Protein AF-A0A1H6J6M6-F1 (afdb_monomer_lite)

pLDDT: mean 74.14, std 16.02, range [24.86, 97.44]

Radius of gyration: 43.28 Å; chains: 1; bounding box: 112×115×120 Å

Foldseek 3Di:
DDDDDDPDPPPPVVVVVVVVVVVVVVVVVVVVVVVVVVVVVVVQVVQQVLQVVVQVVQVVVLLVVQFVDVVSVVCVVPDDQDKDKDFADDPDCQSFWKFDDPDPDTDTRIKIKGWDPPQWDWDFQDPDPPHTDTDTKTKIKIWIWTGNPPDIFIWIWIWIDDFFDDDPDPQFFFFWEEAQAALEDAEQAEIFEEAYENLQHQLQHEHEYYANYEYEYLEYYRSYEYEYDLHDYEDEWEFFADPVRDTHQTRREAERAYEYEHAYAEYYEYAYFDDAADDPLSAYEHAAEAEYAYDYAHHEAHFYWHADQVPRDTDGPVDDAAGHAYEYHHFAYECVRYPYEYEYENYEYHHFWAFDQVDWDKHFDFADDQPDTDPRPPPPPDDPRGTDIPTDHGGQAYEHDDDPHEYEFHFHAQPRHDDDDDDPPKRGQEYFGNYEYEYERYEGAIEYFYAEEYEYEPNAAHLEEYAYAYEYEYDHHGDLVSYNAFYAYDHYYDDDDFDKDWAFDPQKDKDAQAFAFQKDKDFWDKAFFAFDPAKFKWAWDQDPVDRWIWTDTPPGDTDIHDCPDPVVVQQVCLVVPPVRMWIDHPVDIHSAGKGFAQALVRHGHPPDIDRDRMWTFDAQLVPRGTDHPHTDPDRIWMAGADPVRGGPSVGTDDSCVRTHIFMDGNVGRNDTDDSVVGTDIDRDDPRRPHDYRDPDHSHRPLPHCCQAAFDQDPPPSDTGGHDPVSHNDDDSCNSCVSSCHHPSSHHDCVQQPQFDALVQAPCVVPPLQDRDPPDPCNPPPSNVVRTHHFAAQAEQVLHGDPDCCQDDPQAGEAAHEDAYPVLDAHEHQADEHHYEAAQVGHEYEDGNYAYDQVRCYEYEYAQQRAAYEYEFHAEAHDHNYEHFYQDFDQPPVRFDTADGQAAAAEAELAHATRYEYHYHAAGEYHAEHHAAAYEHEYSYLRYEYEHAHFAPGWYFYQGSRRRTDTGRENAEARHYYNYYSYHHDHHYHHHYDDRRGPPVWDWRQHSRHIMTMDIDRDD

Sequence (1019 aa):
MKTENRKTLRGSVLFTVICVMALLIIFLTGTLALASASSNRAHKSYASSQASYTARAAIDAFVQSMERNEEVPAAIENMGSDPLEVEMKINDRTLGVIGSYDGSTWKEGIIRIDPVADSTGYIYTDLDGQGMKWVPVTAVKVTATCRVGKEEETVTAYIRKTAATHSQQAPGGLDGLQEVGGNAFPNGALITGGLGLGISKDASGLYRAHNNTVIETKSTFINGDFAGGTGSFAINIQNPVSENGVKLMPNSKTVIMGSVCLSNTNFINLDYEMTADYTQKDIPYLYVDKTIAGMNDGAAIGRVVNRNPDTGAITSTANGKGKAPFNLFVGTLSSYSFKNNLNIGGADVYLLDEYTPSKSYTVYNCKRSYSKEELARTDVGTDSDIWVDCDGITVGDNYIGKPEKNTVLYNWESSYVHKTDSQFKTTGGNLYSMGRLTLENCEINGNVGVHDDCIIKSNVTIKGDLVVEGTLSFEDGGKPTSVGGKIYCDVIKGVSNAAKENVVKEGFIEHVNELVPGYAEIPNAIYDNTPLEGVEECEVAQDPASNYQLAYDYAGKHVVIDWSSNDANIAKDAINNNGGILYVTDTGIYSKKPYNPTTYDGNVDKTKVVTTDKIAYKVDPNDTDVIRDEVAEGDFTYYRLKDDGTVDAANEVPKDVAVKTYYTKEGDPNTVYGASQACDEVDTTIYPAYTGSGKEPAYPTNMTRKAIYGYEDPDSHEFIEADSKTKLIKNVYEVRQELNMDKNGDYDPKIYHDHVPKKFCLNADDDTFIDEPDDPLYNSTENVAQRNKLPYAYGTDGKPVDDNTIWQGGEIISSCIIGDPDGKNFTPPKGDVKIKGSGDGIWIILRNVSTASDSNVNFLCDTSEGKVCFLIDGKLDISKTDIRPTVTKVSANGGYSVQAFTEGCTVTPQSSWGIEYYGTEGSEINMYQNECTLVGTFMCPNTTFQSKVQGKTSCKYIDEYGVERTISSPIVGSALFNKIIDAQNEFAVLNSGGAGAKTNNSSVHTALGTYEISYFAGA

Structure (mmCIF, N/CA/C/O backbone):
data_AF-A0A1H6J6M6-F1
#
_entry.id   AF-A0A1H6J6M6-F1
#
loop_
_atom_site.group_PDB
_atom_site.id
_atom_site.type_symbol
_atom_site.label_atom_id
_atom_site.label_alt_id
_atom_site.label_comp_id
_atom_site.label_asym_id
_atom_site.label_entity_id
_atom_site.label_seq_id
_atom_site.pdbx_PDB_ins_code
_atom_site.Cartn_x
_atom_site.Cartn_y
_atom_site.Cartn_z
_atom_site.occupancy
_atom_site.B_iso_or_equiv
_atom_site.auth_seq_id
_atom_site.auth_comp_id
_atom_site.auth_asym_id
_atom_site.auth_atom_id
_atom_site.pdbx_PDB_model_num
ATOM 1 N N . MET A 1 1 ? 74.782 84.167 33.435 1.00 40.62 1 MET A N 1
ATOM 2 C CA . MET A 1 1 ? 74.746 82.815 34.032 1.00 40.62 1 MET A CA 1
ATOM 3 C C . MET A 1 1 ? 74.339 81.859 32.919 1.00 40.62 1 MET A C 1
ATOM 5 O O . MET A 1 1 ? 73.245 82.011 32.395 1.00 40.62 1 MET A O 1
ATOM 9 N N . LYS A 1 2 ? 75.275 81.045 32.414 1.00 33.16 2 LYS A N 1
ATOM 10 C CA . LYS A 1 2 ? 75.069 80.203 31.223 1.00 33.16 2 LYS A CA 1
ATOM 11 C C . LYS A 1 2 ? 74.219 78.974 31.572 1.00 33.16 2 LYS A C 1
ATOM 13 O O . LYS A 1 2 ? 74.413 78.361 32.613 1.00 33.16 2 LYS A O 1
ATOM 18 N N . THR A 1 3 ? 73.292 78.684 30.670 1.00 46.03 3 THR A N 1
ATOM 19 C CA . THR A 1 3 ? 72.401 77.525 30.543 1.00 46.03 3 THR A CA 1
ATOM 20 C C . THR A 1 3 ? 73.125 76.179 30.609 1.00 46.03 3 THR A C 1
ATOM 22 O O . THR A 1 3 ? 74.053 75.961 29.833 1.00 46.03 3 THR A O 1
ATOM 25 N N . GLU A 1 4 ? 72.623 75.244 31.423 1.00 38.25 4 GLU A N 1
ATOM 26 C CA . GLU A 1 4 ? 72.851 73.806 31.238 1.00 38.25 4 GLU A CA 1
ATOM 27 C C . GLU A 1 4 ? 71.526 73.037 31.176 1.00 38.25 4 GLU A C 1
ATOM 29 O O . GLU A 1 4 ? 70.577 73.275 31.922 1.00 38.25 4 GLU A O 1
ATOM 34 N N . ASN A 1 5 ? 71.480 72.150 30.188 1.00 36.44 5 ASN A N 1
ATOM 35 C CA . ASN A 1 5 ? 70.310 71.522 29.600 1.00 36.44 5 ASN A CA 1
ATOM 36 C C . ASN A 1 5 ? 69.626 70.500 30.521 1.00 36.44 5 ASN A C 1
ATOM 38 O O . ASN A 1 5 ? 70.274 69.603 31.063 1.00 36.44 5 ASN A O 1
ATOM 42 N N . ARG A 1 6 ? 68.284 70.544 30.580 1.00 41.16 6 ARG A N 1
ATOM 43 C CA . ARG A 1 6 ? 67.445 69.418 31.027 1.00 41.16 6 ARG A CA 1
ATOM 44 C C . ARG A 1 6 ? 67.760 68.201 30.153 1.00 41.16 6 ARG A C 1
ATOM 46 O O . ARG A 1 6 ? 67.332 68.129 29.003 1.00 41.16 6 ARG A O 1
ATOM 53 N N . LYS A 1 7 ? 68.518 67.247 30.700 1.00 48.06 7 LYS A N 1
ATOM 54 C CA . LYS A 1 7 ? 68.750 65.942 30.077 1.00 48.06 7 LYS A CA 1
ATOM 55 C C . LYS A 1 7 ? 67.405 65.246 29.866 1.00 48.06 7 LYS A C 1
ATOM 57 O O . LYS A 1 7 ? 66.667 64.959 30.801 1.00 48.06 7 LYS A O 1
ATOM 62 N N . THR A 1 8 ? 67.122 65.010 28.595 1.00 44.16 8 THR A N 1
ATOM 63 C CA . THR A 1 8 ? 66.077 64.166 28.024 1.00 44.16 8 THR A CA 1
ATOM 64 C C . THR A 1 8 ? 65.766 62.920 28.866 1.00 44.16 8 THR A C 1
ATOM 66 O O . THR A 1 8 ? 66.643 62.076 29.062 1.00 44.16 8 THR A O 1
ATOM 69 N N . LEU A 1 9 ? 64.501 62.755 29.271 1.00 52.53 9 LEU A N 1
ATOM 70 C CA . LEU A 1 9 ? 63.924 61.509 29.800 1.00 52.53 9 LEU A CA 1
ATOM 71 C C . LEU A 1 9 ? 63.839 60.454 28.677 1.00 52.53 9 LEU A C 1
ATOM 73 O O . LEU A 1 9 ? 62.759 60.042 28.266 1.00 52.53 9 LEU A O 1
ATOM 77 N N . ARG A 1 10 ? 64.990 60.003 28.159 1.00 49.06 10 ARG A N 1
ATOM 78 C CA . ARG A 1 10 ? 65.076 58.916 27.163 1.00 49.06 10 ARG A CA 1
ATOM 79 C C . ARG A 1 10 ? 64.632 57.553 27.719 1.00 49.06 10 ARG A C 1
ATOM 81 O O . ARG A 1 10 ? 64.461 56.623 26.946 1.00 49.06 10 ARG A O 1
ATOM 88 N N . GLY A 1 11 ? 64.415 57.439 29.034 1.00 56.25 11 GLY A N 1
ATOM 89 C CA . GLY A 1 11 ? 63.941 56.212 29.683 1.00 56.25 11 GLY A CA 1
ATOM 90 C C . GLY A 1 11 ? 62.418 56.065 29.774 1.00 56.25 11 GLY A C 1
ATOM 91 O O . GLY A 1 11 ? 61.942 54.940 29.781 1.00 56.25 11 GLY A O 1
ATOM 92 N N . SER A 1 12 ? 61.643 57.161 29.806 1.00 59.34 12 SER A N 1
ATOM 93 C CA . SER A 1 12 ? 60.184 57.092 30.039 1.00 59.34 12 SER A CA 1
ATOM 94 C C . SER A 1 12 ? 59.427 56.507 28.842 1.00 59.34 12 SER A C 1
ATOM 96 O O . SER A 1 12 ? 58.593 55.620 29.014 1.00 59.34 12 SER A O 1
ATOM 98 N N . VAL A 1 13 ? 59.790 56.932 27.622 1.00 61.91 13 VAL A N 1
ATOM 99 C CA . VAL A 1 13 ? 59.226 56.396 26.369 1.00 61.91 13 VAL A CA 1
ATOM 100 C C . VAL A 1 13 ? 59.609 54.926 26.185 1.00 61.91 13 VAL A C 1
ATOM 102 O O . VAL A 1 13 ? 58.773 54.114 25.810 1.00 61.91 13 VAL A O 1
ATOM 105 N N . LEU A 1 14 ? 60.850 54.553 26.519 1.00 63.28 14 LEU A N 1
ATOM 106 C CA . LEU A 1 14 ? 61.291 53.159 26.458 1.00 63.28 14 LEU A CA 1
ATOM 107 C C . LEU A 1 14 ? 60.507 52.279 27.450 1.00 63.28 14 LEU A C 1
ATOM 109 O O . LEU A 1 14 ? 60.077 51.191 27.085 1.00 63.28 14 LEU A O 1
ATOM 113 N N . PHE A 1 15 ? 60.260 52.764 28.672 1.00 66.38 15 PHE A N 1
ATOM 114 C CA . PHE A 1 15 ? 59.485 52.031 29.680 1.00 66.38 15 PHE A CA 1
ATOM 115 C C . PHE A 1 15 ? 58.013 51.874 29.288 1.00 66.38 15 PHE A C 1
ATOM 117 O O . PHE A 1 15 ? 57.443 50.805 29.479 1.00 66.38 15 PHE A O 1
ATOM 124 N N . THR A 1 16 ? 57.402 52.909 28.702 1.00 72.12 16 THR A N 1
ATOM 125 C CA . THR A 1 16 ? 56.021 52.813 28.202 1.00 72.12 16 THR A CA 1
ATOM 126 C C . THR A 1 16 ? 55.924 51.847 27.028 1.00 72.12 16 THR A C 1
ATOM 128 O O . THR A 1 16 ? 55.019 51.021 27.016 1.00 72.12 16 THR A O 1
ATOM 131 N N . VAL A 1 17 ? 56.880 51.866 26.094 1.00 73.38 17 VAL A N 1
ATOM 132 C CA . VAL A 1 17 ? 56.913 50.911 24.974 1.00 73.38 17 VAL A CA 1
ATOM 133 C C . VAL A 1 17 ? 57.119 49.477 25.466 1.00 73.38 17 VAL A C 1
ATOM 135 O O . VAL A 1 17 ? 56.408 48.587 25.012 1.00 73.38 17 VAL A O 1
ATOM 138 N N . ILE A 1 18 ? 58.017 49.240 26.429 1.00 76.56 18 ILE A N 1
ATOM 139 C CA . ILE A 1 18 ? 58.231 47.904 27.012 1.00 76.56 18 ILE A CA 1
ATOM 140 C C . ILE A 1 18 ? 56.989 47.431 27.777 1.00 76.56 18 ILE A C 1
ATOM 142 O O . ILE A 1 18 ? 56.586 46.286 27.604 1.00 76.56 18 ILE A O 1
ATOM 146 N N . CYS A 1 19 ? 56.341 48.293 28.568 1.00 76.25 19 CYS A N 1
ATOM 147 C CA . CYS A 1 19 ? 55.097 47.939 29.259 1.00 76.25 19 CYS A CA 1
ATOM 148 C C . CYS A 1 19 ? 53.962 47.613 28.279 1.00 76.25 19 CYS A C 1
ATOM 150 O O . CYS A 1 19 ? 53.242 46.640 28.491 1.00 76.25 19 CYS A O 1
ATOM 152 N N . VAL A 1 20 ? 53.814 48.386 27.197 1.00 77.69 20 VAL A N 1
ATOM 153 C CA . VAL A 1 20 ? 52.803 48.127 26.157 1.00 77.69 20 VAL A CA 1
ATOM 154 C C . VAL A 1 20 ? 53.110 46.826 25.412 1.00 77.69 20 VAL A C 1
ATOM 156 O O . VAL A 1 20 ? 52.215 46.005 25.230 1.00 77.69 20 VAL A O 1
ATOM 159 N N . MET A 1 21 ? 54.371 46.590 25.042 1.00 80.25 21 MET A N 1
ATOM 160 C CA . MET A 1 21 ? 54.808 45.344 24.403 1.00 80.25 21 MET A CA 1
ATOM 161 C C . MET A 1 21 ? 54.602 44.130 25.321 1.00 80.25 21 MET A C 1
ATOM 163 O O . MET A 1 21 ? 54.100 43.105 24.870 1.00 80.25 21 MET A O 1
ATOM 167 N N . ALA A 1 22 ? 54.909 44.246 26.616 1.00 72.75 22 ALA A N 1
ATOM 168 C CA . ALA A 1 22 ? 54.685 43.182 27.594 1.00 72.75 22 ALA A CA 1
ATOM 169 C C . ALA A 1 22 ? 53.189 42.880 27.788 1.00 72.75 22 ALA A C 1
ATOM 171 O O . ALA A 1 22 ? 52.806 41.713 27.812 1.00 72.75 22 ALA A O 1
ATOM 172 N N . LEU A 1 23 ? 52.335 43.909 27.859 1.00 76.94 23 LEU A N 1
ATOM 173 C CA . LEU A 1 23 ? 50.878 43.741 27.913 1.00 76.94 23 LEU A CA 1
ATOM 174 C C . LEU A 1 23 ? 50.345 43.025 26.669 1.00 76.94 23 LEU A C 1
ATOM 176 O O . LEU A 1 23 ? 49.559 42.090 26.803 1.00 76.94 23 LEU A O 1
ATOM 180 N N . LEU A 1 24 ? 50.807 43.407 25.474 1.00 76.75 24 LEU A N 1
ATOM 181 C CA . LEU A 1 24 ? 50.423 42.743 24.226 1.00 76.75 24 LEU A CA 1
ATOM 182 C C . LEU A 1 24 ? 50.862 41.275 24.196 1.00 76.75 24 LEU A C 1
ATOM 184 O O . LEU A 1 24 ? 50.070 40.422 23.807 1.00 76.75 24 LEU A O 1
ATOM 188 N N . ILE A 1 25 ? 52.077 40.959 24.656 1.00 81.19 25 ILE A N 1
ATOM 189 C CA . ILE A 1 25 ? 52.566 39.573 24.736 1.00 81.19 25 ILE A CA 1
ATOM 190 C C . ILE A 1 25 ? 51.743 38.758 25.740 1.00 81.19 25 ILE A C 1
ATOM 192 O O . ILE A 1 25 ? 51.397 37.614 25.449 1.00 81.19 25 ILE A O 1
ATOM 196 N N . ILE A 1 26 ? 51.381 39.327 26.894 1.00 81.75 26 ILE A N 1
ATOM 197 C CA . ILE A 1 26 ? 50.540 38.648 27.894 1.00 81.75 26 ILE A CA 1
ATOM 198 C C . ILE A 1 26 ? 49.136 38.389 27.334 1.00 81.75 26 ILE A C 1
ATOM 200 O O . ILE A 1 26 ? 48.632 37.276 27.475 1.00 81.75 26 ILE A O 1
ATOM 204 N N . PHE A 1 27 ? 48.525 39.358 26.645 1.00 75.38 27 PHE A N 1
ATOM 205 C CA . PHE A 1 27 ? 47.230 39.156 25.987 1.00 75.38 27 PHE A CA 1
ATOM 206 C C . PHE A 1 27 ? 47.303 38.120 24.863 1.00 75.38 27 PHE A C 1
ATOM 208 O O . PHE A 1 27 ? 46.425 37.262 24.772 1.00 75.38 27 PHE A O 1
ATOM 215 N N . LEU A 1 28 ? 48.356 38.139 24.042 1.00 76.06 28 LEU A N 1
ATOM 216 C CA . LEU A 1 28 ? 48.556 37.149 22.983 1.00 76.06 28 LEU A CA 1
ATOM 217 C C . LEU A 1 28 ? 48.765 35.744 23.570 1.00 76.06 28 LEU A C 1
ATOM 219 O O . LEU A 1 28 ? 48.167 34.782 23.106 1.00 76.06 28 LEU A O 1
ATOM 223 N N . THR A 1 29 ? 49.553 35.620 24.640 1.00 74.62 29 THR A N 1
ATOM 224 C CA . THR A 1 29 ? 49.806 34.329 25.301 1.00 74.62 29 THR A CA 1
ATOM 225 C C . THR A 1 29 ? 48.546 33.811 25.999 1.00 74.62 29 THR A C 1
ATOM 227 O O . THR A 1 29 ? 48.231 32.626 25.908 1.00 74.62 29 THR A O 1
ATOM 230 N N . GLY A 1 30 ? 47.780 34.698 26.645 1.00 66.88 30 GLY A N 1
ATOM 231 C CA . GLY A 1 30 ? 46.508 34.367 27.288 1.00 66.88 30 GLY A CA 1
ATOM 232 C C . GLY A 1 30 ? 45.440 33.930 26.287 1.00 66.88 30 GLY A C 1
ATOM 233 O O . GLY A 1 30 ? 44.771 32.926 26.513 1.00 66.88 30 GLY A O 1
ATOM 234 N N . THR A 1 31 ? 45.323 34.625 25.152 1.00 70.81 31 THR A N 1
ATOM 235 C CA . THR A 1 31 ? 44.404 34.242 24.066 1.00 70.81 31 THR A CA 1
ATOM 236 C C . THR A 1 31 ? 44.822 32.938 23.391 1.00 70.81 31 THR A C 1
ATOM 238 O O . THR A 1 31 ? 43.959 32.096 23.161 1.00 70.81 31 THR A O 1
ATOM 241 N N . LEU A 1 32 ? 46.120 32.703 23.160 1.00 66.62 32 LEU A N 1
ATOM 242 C CA . LEU A 1 32 ? 46.622 31.436 22.614 1.00 66.62 32 LEU A CA 1
ATOM 243 C C . LEU A 1 32 ? 46.357 30.258 23.568 1.00 66.62 32 LEU A C 1
ATOM 245 O O . LEU A 1 32 ? 45.968 29.180 23.124 1.00 66.62 32 LEU A O 1
ATOM 249 N N . ALA A 1 33 ? 46.518 30.466 24.879 1.00 66.88 33 ALA A N 1
ATOM 250 C CA . ALA A 1 33 ? 46.222 29.460 25.898 1.00 66.88 33 ALA A CA 1
ATOM 251 C C . ALA A 1 33 ? 44.715 29.159 25.995 1.00 66.88 33 ALA A C 1
ATOM 253 O O . ALA A 1 33 ? 44.336 27.992 26.077 1.00 66.88 33 ALA A O 1
ATOM 254 N N . LEU A 1 34 ? 43.852 30.181 25.928 1.00 65.00 34 LEU A N 1
ATOM 255 C CA . LEU A 1 34 ? 42.391 30.021 25.902 1.00 65.00 34 LEU A CA 1
ATOM 256 C C . LEU A 1 34 ? 41.910 29.335 24.617 1.00 65.00 34 LEU A C 1
ATOM 258 O O . LEU A 1 34 ? 41.080 28.430 24.687 1.00 65.00 34 LEU A O 1
ATOM 262 N N . ALA A 1 35 ? 42.459 29.715 23.461 1.00 57.44 35 ALA A N 1
ATOM 263 C CA . ALA A 1 35 ? 42.167 29.084 22.177 1.00 57.44 35 ALA A CA 1
ATOM 264 C C . ALA A 1 35 ? 42.631 27.621 22.157 1.00 57.44 35 ALA A C 1
ATOM 266 O O . ALA A 1 35 ? 41.866 26.747 21.763 1.00 57.44 35 ALA A O 1
ATOM 267 N N . SER A 1 36 ? 43.833 27.333 22.666 1.00 59.25 36 SER A N 1
ATOM 268 C CA . SER A 1 36 ? 44.358 25.968 22.794 1.00 59.25 36 SER A CA 1
ATOM 269 C C . SER A 1 36 ? 43.533 25.119 23.769 1.00 59.25 36 SER A C 1
ATOM 271 O O . SER A 1 36 ? 43.189 23.981 23.457 1.00 59.25 36 SER A O 1
ATOM 273 N N . ALA A 1 37 ? 43.123 25.670 24.917 1.00 56.62 37 ALA A N 1
ATOM 274 C CA . ALA A 1 37 ? 42.261 24.974 25.874 1.00 56.62 37 ALA A CA 1
ATOM 275 C C . ALA A 1 37 ? 40.849 24.715 25.318 1.00 56.62 37 ALA A C 1
ATOM 277 O O . ALA A 1 37 ? 40.299 23.634 25.532 1.00 56.62 37 ALA A O 1
ATOM 278 N N . SER A 1 38 ? 40.279 25.675 24.584 1.00 52.81 38 SER A N 1
ATOM 279 C CA . SER A 1 38 ? 38.981 25.530 23.913 1.00 52.81 38 SER A CA 1
ATOM 280 C C . SER A 1 38 ? 39.046 24.495 22.787 1.00 52.81 38 SER A C 1
ATOM 282 O O . SER A 1 38 ? 38.221 23.586 22.742 1.00 52.81 38 SER A O 1
ATOM 284 N N . SER A 1 39 ? 40.086 24.554 21.948 1.00 60.28 39 SER A N 1
ATOM 285 C CA . SER A 1 39 ? 40.334 23.576 20.883 1.00 60.28 39 SER A CA 1
ATOM 286 C C . SER A 1 39 ? 40.531 22.173 21.457 1.00 60.28 39 SER A C 1
ATOM 288 O O . SER A 1 39 ? 39.904 21.231 20.987 1.00 60.28 39 SER A O 1
ATOM 290 N N . ASN A 1 40 ? 41.326 22.018 22.522 1.00 66.75 40 ASN A N 1
ATOM 291 C CA . ASN A 1 40 ? 41.512 20.726 23.188 1.00 66.75 40 ASN A CA 1
ATOM 292 C C . ASN A 1 40 ? 40.217 20.207 23.829 1.00 66.75 40 ASN A C 1
ATOM 294 O O . ASN A 1 40 ? 39.963 19.007 23.777 1.00 66.75 40 ASN A O 1
ATOM 298 N N . ARG A 1 41 ? 39.370 21.081 24.392 1.00 60.16 41 ARG A N 1
ATOM 299 C CA . ARG A 1 41 ? 38.054 20.692 24.928 1.00 60.16 41 ARG A CA 1
ATOM 300 C C . ARG A 1 41 ? 37.096 20.255 23.813 1.00 60.16 41 ARG A C 1
ATOM 302 O O . ARG A 1 41 ? 36.386 19.273 23.996 1.00 60.16 41 ARG A O 1
ATOM 309 N N . ALA A 1 42 ? 37.105 20.937 22.668 1.00 52.34 42 ALA A N 1
ATOM 310 C CA . ALA A 1 42 ? 36.306 20.567 21.501 1.00 52.34 42 ALA A CA 1
ATOM 311 C C . ALA A 1 42 ? 36.775 19.237 20.887 1.00 52.34 42 ALA A C 1
ATOM 313 O O . ALA A 1 42 ? 35.952 18.358 20.648 1.00 52.34 42 ALA A O 1
ATOM 314 N N . HIS A 1 43 ? 38.089 19.039 20.725 1.00 66.69 43 HIS A N 1
ATOM 315 C CA . HIS A 1 43 ? 38.652 17.762 20.274 1.00 66.69 43 HIS A CA 1
ATOM 316 C C . HIS A 1 43 ? 38.355 16.623 21.252 1.00 66.69 43 HIS A C 1
ATOM 318 O O . HIS A 1 43 ? 38.007 15.536 20.806 1.00 66.69 43 HIS A O 1
ATOM 324 N N . LYS A 1 44 ? 38.426 16.874 22.566 1.00 69.56 44 LYS A N 1
ATOM 325 C CA . LYS A 1 44 ? 38.034 15.908 23.600 1.00 69.56 44 LYS A CA 1
ATOM 326 C C . LYS A 1 44 ? 36.553 15.532 23.498 1.00 69.56 44 LYS A C 1
ATOM 328 O O . LYS A 1 44 ? 36.228 14.353 23.477 1.00 69.56 44 LYS A O 1
ATOM 333 N N . SER A 1 45 ? 35.663 16.520 23.388 1.00 60.88 45 SER A N 1
ATOM 334 C CA . SER A 1 45 ? 34.216 16.288 23.270 1.00 60.88 45 SER A CA 1
ATOM 335 C C . SER A 1 45 ? 33.851 15.531 21.991 1.00 60.88 45 SER A C 1
ATOM 337 O O . SER A 1 45 ? 32.991 14.653 22.024 1.00 60.88 45 SER A O 1
ATOM 339 N N . TYR A 1 46 ? 34.512 15.855 20.876 1.00 69.62 46 TYR A N 1
ATOM 340 C CA . TYR A 1 46 ? 34.343 15.153 19.606 1.00 69.62 46 TYR A CA 1
ATOM 341 C C . TYR A 1 46 ? 34.862 13.713 19.689 1.00 69.62 46 TYR A C 1
ATOM 343 O O . TYR A 1 46 ? 34.145 12.792 19.319 1.00 69.62 46 TYR A O 1
ATOM 351 N N . ALA A 1 47 ? 36.071 13.508 20.224 1.00 69.25 47 ALA A N 1
ATOM 352 C CA . ALA A 1 47 ? 36.673 12.184 20.372 1.00 69.25 47 ALA A CA 1
ATOM 353 C C . ALA A 1 47 ? 35.870 11.274 21.317 1.00 69.25 47 ALA A C 1
ATOM 355 O O . ALA A 1 47 ? 35.657 10.116 20.981 1.00 69.25 47 ALA A O 1
ATOM 356 N N . SER A 1 48 ? 35.369 11.800 22.441 1.00 67.31 48 SER A N 1
ATOM 357 C CA . SER A 1 48 ? 34.463 11.085 23.354 1.00 67.31 48 SER A CA 1
ATOM 358 C C . SER A 1 48 ? 33.138 10.727 22.663 1.00 67.31 48 SER A C 1
ATOM 360 O O . SER A 1 48 ? 32.758 9.561 22.627 1.00 67.31 48 SER A O 1
ATOM 362 N N . SER A 1 49 ? 32.488 11.672 21.972 1.00 68.38 49 SER A N 1
ATOM 363 C CA . SER A 1 49 ? 31.244 11.371 21.238 1.00 68.38 49 SER A CA 1
ATOM 364 C C . SER A 1 49 ? 31.462 10.309 20.153 1.00 68.38 49 SER A C 1
ATOM 366 O O . SER A 1 49 ? 30.702 9.349 20.060 1.00 68.38 49 SER A O 1
ATOM 368 N N . GLN A 1 50 ? 32.535 10.439 19.367 1.00 72.00 50 GLN A N 1
ATOM 369 C CA . GLN A 1 50 ? 32.912 9.469 18.338 1.00 72.00 50 GLN A CA 1
ATOM 370 C C . GLN A 1 50 ? 33.204 8.089 18.942 1.00 72.00 50 GLN A C 1
ATOM 372 O O . GLN A 1 50 ? 32.743 7.086 18.404 1.00 72.00 50 GLN A O 1
ATOM 377 N N . ALA A 1 51 ? 33.921 8.027 20.069 1.00 73.88 51 ALA A N 1
ATOM 378 C CA . ALA A 1 51 ? 34.191 6.780 20.777 1.00 73.88 51 ALA A CA 1
ATOM 379 C C . ALA A 1 51 ? 32.891 6.109 21.246 1.00 73.88 51 ALA A C 1
ATOM 381 O O . ALA A 1 51 ? 32.723 4.909 21.039 1.00 73.88 51 ALA A O 1
ATOM 382 N N . SER A 1 52 ? 31.940 6.878 21.785 1.00 69.25 52 SER A N 1
ATOM 383 C CA . SER A 1 52 ? 30.625 6.373 22.195 1.00 69.25 52 SER A CA 1
ATOM 384 C C . SER A 1 52 ? 29.815 5.818 21.012 1.00 69.25 52 SER A C 1
ATOM 386 O O . SER A 1 52 ? 29.297 4.703 21.096 1.00 69.25 52 SER A O 1
ATOM 388 N N . TYR A 1 53 ? 29.766 6.526 19.875 1.00 72.88 53 TYR A N 1
ATOM 389 C CA . TYR A 1 53 ? 29.067 6.047 18.673 1.00 72.88 53 TYR A CA 1
ATOM 390 C C . TYR A 1 53 ? 29.695 4.775 18.101 1.00 72.88 53 TYR A C 1
ATOM 392 O O . TYR A 1 53 ? 28.975 3.835 17.771 1.00 72.88 53 TYR A O 1
ATOM 400 N N . THR A 1 54 ? 31.025 4.711 18.031 1.00 74.75 54 THR A N 1
ATOM 401 C CA . THR A 1 54 ? 31.737 3.523 17.547 1.00 74.75 54 THR A CA 1
ATOM 402 C C . THR A 1 54 ? 31.576 2.338 18.509 1.00 74.75 54 THR A C 1
ATOM 404 O O . THR A 1 54 ? 31.384 1.213 18.055 1.00 74.75 54 THR A O 1
ATOM 407 N N . ALA A 1 55 ? 31.586 2.564 19.829 1.00 70.94 55 ALA A N 1
ATOM 408 C CA . ALA A 1 55 ? 31.312 1.523 20.826 1.00 70.94 55 ALA A CA 1
ATOM 409 C C . ALA A 1 55 ? 29.864 1.007 20.747 1.00 70.94 55 ALA A C 1
ATOM 411 O O . ALA A 1 55 ? 29.628 -0.188 20.901 1.00 70.94 55 ALA A O 1
ATOM 412 N N . ARG A 1 56 ? 28.893 1.880 20.454 1.00 69.00 56 ARG A N 1
ATOM 413 C CA . ARG A 1 56 ? 27.499 1.472 20.232 1.00 69.00 56 ARG A CA 1
ATOM 414 C C . ARG A 1 56 ? 27.337 0.678 18.938 1.00 69.00 56 ARG A C 1
ATOM 416 O O . ARG A 1 56 ? 26.772 -0.406 18.975 1.00 69.00 56 ARG A O 1
ATOM 423 N N . ALA A 1 57 ? 27.918 1.156 17.838 1.00 68.94 57 ALA A N 1
ATOM 424 C CA . ALA A 1 57 ? 27.924 0.441 16.563 1.00 68.94 57 ALA A CA 1
ATOM 425 C C . ALA A 1 57 ? 28.578 -0.949 16.677 1.00 68.94 57 ALA A C 1
ATOM 427 O O . ALA A 1 57 ? 28.181 -1.877 15.978 1.00 68.94 57 ALA A O 1
ATOM 428 N N . ALA A 1 58 ? 29.551 -1.111 17.581 1.00 72.06 58 ALA A N 1
ATOM 429 C CA . ALA A 1 58 ? 30.139 -2.408 17.898 1.00 72.06 58 ALA A CA 1
ATOM 430 C C . ALA A 1 58 ? 29.113 -3.387 18.487 1.00 72.06 58 ALA A C 1
ATOM 432 O O . ALA A 1 58 ? 28.990 -4.522 18.034 1.00 72.06 58 ALA A O 1
ATOM 433 N N . ILE A 1 59 ? 28.357 -2.925 19.486 1.00 71.56 59 ILE A N 1
ATOM 434 C CA . ILE A 1 59 ? 27.296 -3.710 20.120 1.00 71.56 59 ILE A CA 1
ATOM 435 C C . ILE A 1 59 ? 26.188 -4.007 19.106 1.00 71.56 59 ILE A C 1
ATOM 437 O O . ILE A 1 59 ? 25.735 -5.142 19.039 1.00 71.56 59 ILE A O 1
ATOM 441 N N . ASP A 1 60 ? 25.814 -3.042 18.267 1.00 67.81 60 ASP A N 1
ATOM 442 C CA . ASP A 1 60 ? 24.786 -3.228 17.236 1.00 67.81 60 ASP A CA 1
ATOM 443 C C . ASP A 1 60 ? 25.220 -4.256 16.177 1.00 67.81 60 ASP A C 1
ATOM 445 O O . ASP A 1 60 ? 24.426 -5.091 15.754 1.00 67.81 60 ASP A O 1
ATOM 449 N N . ALA A 1 61 ? 26.496 -4.257 15.782 1.00 70.75 61 ALA A N 1
ATOM 450 C CA . ALA A 1 61 ? 27.041 -5.257 14.864 1.00 70.75 61 ALA A CA 1
ATOM 451 C C . ALA A 1 61 ? 27.137 -6.655 15.500 1.00 70.75 61 ALA A C 1
ATOM 453 O O . ALA A 1 61 ? 26.918 -7.653 14.813 1.00 70.75 61 ALA A O 1
ATOM 454 N N . PHE A 1 62 ? 27.433 -6.741 16.800 1.00 76.81 62 PHE A N 1
ATOM 455 C CA . PHE A 1 62 ? 27.356 -7.993 17.557 1.00 76.81 62 PHE A CA 1
ATOM 456 C C . PHE A 1 62 ? 25.911 -8.504 17.660 1.00 76.81 62 PHE A C 1
ATOM 458 O O . PHE A 1 62 ? 25.641 -9.681 17.464 1.00 76.81 62 PHE A O 1
ATOM 465 N N . VAL A 1 63 ? 24.958 -7.610 17.891 1.00 68.19 63 VAL A N 1
ATOM 466 C CA . VAL A 1 63 ? 23.531 -7.935 17.909 1.00 68.19 63 VAL A CA 1
ATOM 467 C C . VAL A 1 63 ? 23.058 -8.443 16.543 1.00 68.19 63 VAL A C 1
ATOM 469 O O . VAL A 1 63 ? 22.417 -9.485 16.462 1.00 68.19 63 VAL A O 1
ATOM 472 N N . GLN A 1 64 ? 23.447 -7.785 15.451 1.00 64.06 64 GLN A N 1
ATOM 473 C CA . GLN A 1 64 ? 23.144 -8.261 14.097 1.00 64.06 64 GLN A CA 1
ATOM 474 C C . GLN A 1 64 ? 23.827 -9.596 13.768 1.00 64.06 64 GLN A C 1
ATOM 476 O O . GLN A 1 64 ? 23.329 -10.355 12.938 1.00 64.06 64 GLN A O 1
ATOM 481 N N . SER A 1 65 ? 24.975 -9.911 14.381 1.00 65.56 65 SER A N 1
ATOM 482 C CA . SER A 1 65 ? 25.611 -11.219 14.189 1.00 65.56 65 SER A CA 1
ATOM 483 C C . SER A 1 65 ? 24.859 -12.337 14.914 1.00 65.56 65 SER A C 1
ATOM 485 O O . SER A 1 65 ? 24.821 -13.449 14.390 1.00 65.56 65 SER A O 1
ATOM 487 N N . MET A 1 66 ? 24.182 -12.032 16.030 1.00 61.78 66 MET A N 1
ATOM 488 C CA . MET A 1 66 ? 23.244 -12.958 16.675 1.00 61.78 66 MET A CA 1
ATOM 489 C C . MET A 1 66 ? 22.060 -13.316 15.764 1.00 61.78 66 MET A C 1
ATOM 491 O O . MET A 1 66 ? 21.611 -14.456 15.792 1.00 61.78 66 MET A O 1
ATOM 495 N N . GLU A 1 67 ? 21.579 -12.387 14.929 1.00 53.91 67 GLU A N 1
ATOM 496 C CA . GLU A 1 67 ? 20.505 -12.659 13.951 1.00 53.91 67 GLU A CA 1
ATOM 497 C C . GLU A 1 67 ? 20.977 -13.544 12.791 1.00 53.91 67 GLU A C 1
ATOM 499 O O . GLU A 1 67 ? 20.216 -14.342 12.251 1.00 53.91 67 GLU A O 1
ATOM 504 N N . ARG A 1 68 ? 22.239 -13.387 12.377 1.00 48.72 68 ARG A N 1
ATOM 505 C CA . ARG A 1 68 ? 22.771 -13.993 11.146 1.00 48.72 68 ARG A CA 1
ATOM 506 C C . ARG A 1 68 ? 23.444 -15.348 11.348 1.00 48.72 68 ARG A C 1
ATOM 508 O O . ARG A 1 68 ? 23.626 -16.058 10.362 1.00 48.72 68 ARG A O 1
ATOM 515 N N . ASN A 1 69 ? 23.883 -15.675 12.564 1.00 58.94 69 ASN A N 1
ATOM 516 C CA . ASN A 1 69 ? 24.625 -16.901 12.848 1.00 58.94 69 ASN A CA 1
ATOM 517 C C . ASN A 1 69 ? 24.136 -17.568 14.139 1.00 58.94 69 ASN A C 1
ATOM 519 O O . ASN A 1 69 ? 24.360 -17.049 15.229 1.00 58.94 69 ASN A O 1
ATOM 523 N N . GLU A 1 70 ? 23.539 -18.752 14.007 1.00 54.06 70 GLU A N 1
ATOM 524 C CA . GLU A 1 70 ? 22.945 -19.536 15.100 1.00 54.06 70 GLU A CA 1
ATOM 525 C C . GLU A 1 70 ? 23.963 -19.984 16.164 1.00 54.06 70 GLU A C 1
ATOM 527 O O . GLU A 1 70 ? 23.604 -20.207 17.321 1.00 54.06 70 GLU A O 1
ATOM 532 N N . GLU A 1 71 ? 25.252 -20.052 15.818 1.00 59.31 71 GLU A N 1
ATOM 533 C CA . GLU A 1 71 ? 26.317 -20.425 16.756 1.00 59.31 71 GLU A CA 1
ATOM 534 C C . GLU A 1 71 ? 26.568 -19.346 17.826 1.00 59.31 71 GLU A C 1
ATOM 536 O O . GLU A 1 71 ? 26.986 -19.660 18.944 1.00 59.31 71 GLU A O 1
ATOM 541 N N . VAL A 1 72 ? 26.299 -18.072 17.511 1.00 64.12 72 VAL A N 1
ATOM 542 C CA . VAL A 1 72 ? 26.554 -16.940 18.419 1.00 64.12 72 VAL A CA 1
ATOM 543 C C . VAL A 1 72 ? 25.533 -16.902 19.570 1.00 64.12 72 VAL A C 1
ATOM 545 O O . VAL A 1 72 ? 25.966 -16.862 20.725 1.00 64.12 72 VAL A O 1
ATOM 548 N N . PRO A 1 73 ? 24.206 -16.987 19.335 1.00 59.72 73 PRO A N 1
ATOM 549 C CA . PRO A 1 73 ? 23.233 -17.117 20.417 1.00 59.72 73 PRO A CA 1
ATOM 550 C C . PRO A 1 73 ? 23.392 -18.428 21.202 1.00 59.72 73 PRO A C 1
ATOM 552 O O . PRO A 1 73 ? 23.318 -18.397 22.431 1.00 59.72 73 PRO A O 1
ATOM 555 N N . ALA A 1 74 ? 23.732 -19.549 20.548 1.00 60.88 74 ALA A N 1
ATOM 556 C CA . ALA A 1 74 ? 24.000 -20.820 21.234 1.00 60.88 74 ALA A CA 1
ATOM 557 C C . ALA A 1 74 ? 25.164 -20.713 22.238 1.00 60.88 74 ALA A C 1
ATOM 559 O O . ALA A 1 74 ? 25.108 -21.279 23.335 1.00 60.88 74 ALA A O 1
ATOM 560 N N . ALA A 1 75 ? 26.222 -19.971 21.898 1.00 66.44 75 ALA A N 1
ATOM 561 C CA . ALA A 1 75 ? 27.346 -19.724 22.801 1.00 66.44 75 ALA A CA 1
ATOM 562 C C . ALA A 1 75 ? 26.945 -18.864 24.012 1.00 66.44 75 ALA A C 1
ATOM 564 O O . ALA A 1 75 ? 27.413 -19.109 25.125 1.00 66.44 75 ALA A O 1
ATOM 565 N N . ILE A 1 76 ? 26.049 -17.891 23.819 1.00 68.75 76 ILE A N 1
ATOM 566 C CA . ILE A 1 76 ? 25.515 -17.044 24.897 1.00 68.75 76 ILE A CA 1
ATOM 567 C C . ILE A 1 76 ? 24.607 -17.860 25.822 1.00 68.75 76 ILE A C 1
ATOM 569 O O . ILE A 1 76 ? 24.687 -17.712 27.044 1.00 68.75 76 ILE A O 1
ATOM 573 N N . GLU A 1 77 ? 23.767 -18.743 25.280 1.00 63.16 77 GLU A N 1
ATOM 574 C CA . GLU A 1 77 ? 22.888 -19.622 26.060 1.00 63.16 77 GLU A CA 1
ATOM 575 C C . GLU A 1 77 ? 23.678 -20.573 26.951 1.00 63.16 77 GLU A C 1
ATOM 577 O O . GLU A 1 77 ? 23.441 -20.601 28.162 1.00 63.16 77 GLU A O 1
ATOM 582 N N . ASN A 1 78 ? 24.680 -21.242 26.375 1.00 65.56 78 ASN A N 1
ATOM 583 C CA . ASN A 1 78 ? 25.559 -22.188 27.064 1.00 65.56 78 ASN A CA 1
ATOM 584 C C . ASN A 1 78 ? 26.633 -21.518 27.943 1.00 65.56 78 ASN A C 1
ATOM 586 O O . ASN A 1 78 ? 27.431 -22.211 28.579 1.00 65.56 78 ASN A O 1
ATOM 590 N N . MET A 1 79 ? 26.670 -20.182 27.995 1.00 68.25 79 MET A N 1
ATOM 591 C CA . MET A 1 79 ? 27.625 -19.437 28.812 1.00 68.25 79 MET A CA 1
ATOM 592 C C . MET A 1 79 ? 27.372 -19.687 30.306 1.00 68.25 79 MET A C 1
ATOM 594 O O . MET A 1 79 ? 26.286 -19.404 30.820 1.00 68.25 79 MET A O 1
ATOM 598 N N . GLY A 1 80 ? 28.395 -20.209 30.988 1.00 64.69 80 GLY A N 1
ATOM 599 C CA . GLY A 1 80 ? 28.420 -20.417 32.436 1.00 64.69 80 GLY A CA 1
ATOM 600 C C . GLY A 1 80 ? 28.781 -19.145 33.214 1.00 64.69 80 GLY A C 1
ATOM 601 O O . GLY A 1 80 ? 28.350 -18.046 32.881 1.00 64.69 80 GLY A O 1
ATOM 602 N N . SER A 1 81 ? 29.583 -19.288 34.272 1.00 66.50 81 SER A N 1
ATOM 603 C CA . SER A 1 81 ? 30.062 -18.160 35.089 1.00 66.50 81 SER A CA 1
ATOM 604 C C . SER A 1 81 ? 31.213 -17.369 34.463 1.00 66.50 81 SER A C 1
ATOM 606 O O . SER A 1 81 ? 31.553 -16.299 34.966 1.00 66.50 81 SER A O 1
ATOM 608 N N . ASP A 1 82 ? 31.829 -17.899 33.407 1.00 74.12 82 ASP A N 1
ATOM 609 C CA . ASP A 1 82 ? 33.020 -17.316 32.796 1.00 74.12 82 ASP A CA 1
ATOM 610 C C . ASP A 1 82 ? 32.646 -16.324 31.675 1.00 74.12 82 ASP A C 1
ATOM 612 O O . ASP A 1 82 ? 31.714 -16.598 30.913 1.00 74.12 82 ASP A O 1
ATOM 616 N N . PRO A 1 83 ? 33.350 -15.180 31.549 1.00 75.44 83 PRO A N 1
ATOM 617 C CA . PRO A 1 83 ? 33.105 -14.205 30.487 1.00 75.44 83 PRO A CA 1
ATOM 618 C C . PRO A 1 83 ? 33.443 -14.752 29.096 1.00 75.44 83 PRO A C 1
ATOM 620 O O . PRO A 1 83 ? 34.446 -15.446 28.923 1.00 75.44 83 PRO A O 1
ATOM 623 N N . LEU A 1 84 ? 32.660 -14.360 28.091 1.00 81.38 84 LEU A N 1
ATOM 624 C CA . LEU A 1 84 ? 32.925 -14.656 26.683 1.00 81.38 84 LEU A CA 1
ATOM 625 C C . LEU A 1 84 ? 33.618 -13.458 26.008 1.00 81.38 84 LEU A C 1
ATOM 627 O O . LEU A 1 84 ? 33.167 -12.316 26.125 1.00 81.38 84 LEU A O 1
ATOM 631 N N . GLU A 1 85 ? 34.716 -13.719 25.295 1.00 82.25 85 GLU A N 1
ATOM 632 C CA . GLU A 1 85 ? 35.441 -12.735 24.480 1.00 82.25 85 GLU A CA 1
ATOM 633 C C . GLU A 1 85 ? 35.055 -12.916 23.001 1.00 82.25 85 GLU A C 1
ATOM 635 O O . GLU A 1 85 ? 35.190 -14.011 22.456 1.00 82.25 85 GLU A O 1
ATOM 640 N N . VAL A 1 86 ? 34.583 -11.852 22.343 1.00 79.31 86 VAL A N 1
ATOM 641 C CA . VAL A 1 86 ? 34.182 -11.882 20.924 1.00 79.31 86 VAL A CA 1
ATOM 642 C C . VAL A 1 86 ? 35.072 -10.952 20.112 1.00 79.31 86 VAL A C 1
ATOM 644 O O . VAL A 1 86 ? 35.198 -9.767 20.429 1.00 79.31 86 VAL A O 1
ATOM 647 N N . GLU A 1 87 ? 35.688 -11.488 19.056 1.00 79.06 87 GLU A N 1
ATOM 648 C CA . GLU A 1 87 ? 36.546 -10.713 18.158 1.00 79.06 87 GLU A CA 1
ATOM 649 C C . GLU A 1 87 ? 35.703 -9.800 17.253 1.00 79.06 87 GLU A C 1
ATOM 651 O O . GLU A 1 87 ? 34.773 -10.240 16.576 1.00 79.06 87 GLU A O 1
ATOM 656 N N . MET A 1 88 ? 36.060 -8.519 17.206 1.00 72.19 88 MET A N 1
ATOM 657 C CA . MET A 1 88 ? 35.440 -7.499 16.370 1.00 72.19 88 MET A CA 1
ATOM 658 C C . MET A 1 88 ? 36.489 -6.728 15.576 1.00 72.19 88 MET A C 1
ATOM 660 O O . MET A 1 88 ? 37.437 -6.169 16.131 1.00 72.19 88 MET A O 1
ATOM 664 N N . LYS A 1 89 ? 36.279 -6.634 14.260 1.00 69.31 89 LYS A N 1
ATOM 665 C CA . LYS A 1 89 ? 37.151 -5.883 13.350 1.00 69.31 89 LYS A CA 1
ATOM 666 C C . LYS A 1 89 ? 36.443 -4.632 12.852 1.00 69.31 89 LYS A C 1
ATOM 668 O O . LYS A 1 89 ? 35.416 -4.724 12.189 1.00 69.31 89 LYS A O 1
ATOM 673 N N . ILE A 1 90 ? 37.027 -3.468 13.131 1.00 66.12 90 ILE A N 1
ATOM 674 C CA . ILE A 1 90 ? 36.669 -2.221 12.449 1.00 66.12 90 ILE A CA 1
ATOM 675 C C . ILE A 1 90 ? 37.608 -2.061 11.255 1.00 66.12 90 ILE A C 1
ATOM 677 O O . ILE A 1 90 ? 38.828 -2.088 11.412 1.00 66.12 90 ILE A O 1
ATOM 681 N N . ASN A 1 91 ? 37.037 -1.876 10.065 1.00 64.19 91 ASN A N 1
ATOM 682 C CA . ASN A 1 91 ? 37.802 -1.740 8.822 1.00 64.19 91 ASN A CA 1
ATOM 683 C C . ASN A 1 91 ? 38.602 -0.425 8.742 1.00 64.19 91 ASN A C 1
ATOM 685 O O . ASN A 1 91 ? 39.625 -0.376 8.064 1.00 64.19 91 ASN A O 1
ATOM 689 N N . ASP A 1 92 ? 38.166 0.625 9.447 1.00 69.00 92 ASP A N 1
ATOM 690 C CA . ASP A 1 92 ? 38.820 1.934 9.480 1.00 69.00 92 ASP A CA 1
ATOM 691 C C . ASP A 1 92 ? 39.237 2.341 10.905 1.00 69.00 92 ASP A C 1
ATOM 693 O O . ASP A 1 92 ? 38.409 2.624 11.773 1.00 69.00 92 ASP A O 1
ATOM 697 N N . ARG A 1 93 ? 40.552 2.427 11.135 1.00 64.38 93 ARG A N 1
ATOM 698 C CA . ARG A 1 93 ? 41.142 2.821 12.427 1.00 64.38 93 ARG A CA 1
ATOM 699 C C . ARG A 1 93 ? 40.913 4.291 12.794 1.00 64.38 93 ARG A C 1
ATOM 701 O O . ARG A 1 93 ? 41.133 4.656 13.948 1.00 64.38 93 ARG A O 1
ATOM 708 N N . THR A 1 94 ? 40.489 5.142 11.858 1.00 63.19 94 THR A N 1
ATOM 709 C CA . THR A 1 94 ? 40.195 6.560 12.132 1.00 63.19 94 THR A CA 1
ATOM 710 C C . THR A 1 94 ? 38.907 6.755 12.938 1.00 63.19 94 THR A C 1
ATOM 712 O O . THR A 1 94 ? 38.756 7.784 13.596 1.00 63.19 94 THR A O 1
ATOM 715 N N . LEU A 1 95 ? 38.027 5.747 12.966 1.00 67.19 95 LEU A N 1
ATOM 716 C CA . LEU A 1 95 ? 36.774 5.741 13.730 1.00 67.19 95 LEU A CA 1
ATOM 717 C C . LEU A 1 95 ? 36.956 5.331 15.202 1.00 67.19 95 LEU A C 1
ATOM 719 O O . LEU A 1 95 ? 36.009 5.416 15.985 1.00 67.19 95 LEU A O 1
ATOM 723 N N . GLY A 1 96 ? 38.167 4.919 15.584 1.00 73.44 96 GLY A N 1
ATOM 724 C CA . GLY A 1 96 ? 38.502 4.427 16.917 1.00 73.44 96 GLY A CA 1
ATOM 725 C C . GLY A 1 96 ? 38.857 2.946 16.935 1.00 73.44 96 GLY A C 1
ATOM 726 O O . GLY A 1 96 ? 38.652 2.216 15.967 1.00 73.44 96 GLY A O 1
ATOM 727 N N . VAL A 1 97 ? 39.428 2.510 18.054 1.00 80.62 97 VAL A N 1
ATOM 728 C CA . VAL A 1 97 ? 39.839 1.123 18.279 1.00 80.62 97 VAL A CA 1
ATOM 729 C C . VAL A 1 97 ? 38.969 0.534 19.383 1.00 80.62 97 VAL A C 1
ATOM 731 O O . VAL A 1 97 ? 39.029 1.001 20.522 1.00 80.62 97 VAL A O 1
ATOM 734 N N . ILE A 1 98 ? 38.169 -0.484 19.051 1.00 82.75 98 ILE A N 1
ATOM 735 C CA . ILE A 1 98 ? 37.419 -1.262 20.046 1.00 82.75 98 ILE A CA 1
ATOM 736 C C . ILE A 1 98 ? 38.390 -2.156 20.809 1.00 82.75 98 ILE A C 1
ATOM 738 O O . ILE A 1 98 ? 39.313 -2.731 20.228 1.00 82.75 98 ILE A O 1
ATOM 742 N N . GLY A 1 99 ? 38.163 -2.305 22.102 1.00 81.56 99 GLY A N 1
ATOM 743 C CA . GLY A 1 99 ? 38.842 -3.293 22.914 1.00 81.56 99 GLY A CA 1
ATOM 744 C C . GLY A 1 99 ? 38.181 -3.468 24.268 1.00 81.56 99 GLY A C 1
ATOM 745 O O . GLY A 1 99 ? 37.181 -2.829 24.598 1.00 81.56 99 GLY A O 1
ATOM 746 N N . SER A 1 100 ? 38.781 -4.340 25.063 1.00 80.94 100 SER A N 1
ATOM 747 C CA . SER A 1 100 ? 38.368 -4.591 26.438 1.00 80.94 100 SER A CA 1
ATOM 748 C C . SER A 1 100 ? 39.593 -4.666 27.339 1.00 80.94 100 SER A C 1
ATOM 750 O O . SER A 1 100 ? 40.682 -5.058 26.903 1.00 80.94 100 SER A O 1
ATOM 752 N N . TYR A 1 101 ? 39.419 -4.290 28.602 1.00 76.31 101 TYR A N 1
ATOM 753 C CA . TYR A 1 101 ? 40.455 -4.461 29.610 1.00 76.31 101 TYR A CA 1
ATOM 754 C C . TYR A 1 101 ? 40.385 -5.858 30.227 1.00 76.31 101 TYR A C 1
ATOM 756 O O . TYR A 1 101 ? 39.353 -6.272 30.758 1.00 76.31 101 TYR A O 1
ATOM 764 N N . ASP A 1 102 ? 41.520 -6.550 30.214 1.00 71.56 102 ASP A N 1
ATOM 765 C CA . ASP A 1 102 ? 41.768 -7.742 31.018 1.00 71.56 102 ASP A CA 1
ATOM 766 C C . ASP A 1 102 ? 42.678 -7.337 32.188 1.00 71.56 102 ASP A C 1
ATOM 768 O O . ASP A 1 102 ? 43.898 -7.175 32.055 1.00 71.56 102 ASP A O 1
ATOM 772 N N . GLY A 1 103 ? 42.052 -7.005 33.321 1.00 72.19 103 GLY A N 1
ATOM 773 C CA . GLY A 1 103 ? 42.721 -6.343 34.439 1.00 72.19 103 GLY A CA 1
ATOM 774 C C . GLY A 1 103 ? 43.229 -4.950 34.050 1.00 72.19 103 GLY A C 1
ATOM 775 O O . GLY A 1 103 ? 42.443 -4.042 33.802 1.00 72.19 103 GLY A O 1
ATOM 776 N N . SER A 1 104 ? 44.551 -4.770 34.012 1.00 68.19 104 SER A N 1
ATOM 777 C CA . SER A 1 104 ? 45.211 -3.519 33.599 1.00 68.19 104 SER A CA 1
ATOM 778 C C . SER A 1 104 ? 45.720 -3.533 32.152 1.00 68.19 104 SER A C 1
ATOM 780 O O . SER A 1 104 ? 46.326 -2.553 31.711 1.00 68.19 104 SER A O 1
ATOM 782 N N . THR A 1 105 ? 45.502 -4.624 31.410 1.00 74.94 105 THR A N 1
ATOM 783 C CA . THR A 1 105 ? 46.027 -4.800 30.049 1.00 74.94 105 THR A CA 1
ATOM 784 C C . THR A 1 105 ? 44.919 -4.590 29.020 1.00 74.94 105 THR A C 1
ATOM 786 O O . THR A 1 105 ? 43.867 -5.218 29.096 1.00 74.94 105 THR A O 1
ATOM 789 N N . TRP A 1 106 ? 45.156 -3.705 28.050 1.00 80.38 106 TRP A N 1
ATOM 790 C CA . TRP A 1 106 ? 44.233 -3.439 26.943 1.00 80.38 106 TRP A CA 1
ATOM 791 C C . TRP A 1 106 ? 44.374 -4.503 25.848 1.00 80.38 106 TRP A C 1
ATOM 793 O O . TRP A 1 106 ? 45.463 -4.649 25.284 1.00 80.38 106 TRP A O 1
ATOM 803 N N . LYS A 1 107 ? 43.283 -5.206 25.520 1.00 80.31 107 LYS A N 1
ATOM 804 C CA . LYS A 1 107 ? 43.197 -6.102 24.358 1.00 80.31 107 LYS A CA 1
ATOM 805 C C . LYS A 1 107 ? 42.401 -5.420 23.242 1.00 80.31 107 LYS A C 1
ATOM 807 O O . LYS A 1 107 ? 41.228 -5.105 23.424 1.00 80.31 107 LYS A O 1
ATOM 812 N N . GLU A 1 108 ? 43.049 -5.182 22.102 1.00 81.25 108 GLU A N 1
ATOM 813 C CA . GLU A 1 108 ? 42.433 -4.593 20.903 1.00 81.25 108 GLU A CA 1
ATOM 814 C C . GLU A 1 108 ? 41.594 -5.632 20.144 1.00 81.25 108 GLU A C 1
ATOM 816 O O . GLU A 1 108 ? 41.987 -6.791 20.037 1.00 81.25 108 GLU A O 1
ATOM 821 N N . GLY A 1 109 ? 40.457 -5.199 19.596 1.00 77.50 109 GLY A N 1
ATOM 822 C CA . GLY A 1 109 ? 39.594 -6.001 18.730 1.00 77.50 109 GLY A CA 1
ATOM 823 C C . GLY A 1 109 ? 38.695 -6.991 19.465 1.00 77.50 109 GLY A C 1
ATOM 824 O O . GLY A 1 109 ? 38.228 -7.933 18.841 1.00 77.50 109 GLY A O 1
ATOM 825 N N . ILE A 1 110 ? 38.463 -6.812 20.769 1.00 81.62 110 ILE A N 1
ATOM 826 C CA . ILE A 1 110 ? 37.643 -7.723 21.579 1.00 81.62 110 ILE A CA 1
ATOM 827 C C . ILE A 1 110 ? 36.548 -6.939 22.303 1.00 81.62 110 ILE A C 1
ATOM 829 O O . ILE A 1 110 ? 36.835 -5.920 22.935 1.00 81.62 110 ILE A O 1
ATOM 833 N N . ILE A 1 111 ? 35.313 -7.436 22.241 1.00 83.44 111 ILE A N 1
ATOM 834 C CA . ILE A 1 111 ? 34.232 -7.062 23.163 1.00 83.44 111 ILE A CA 1
ATOM 835 C C . ILE A 1 111 ? 34.033 -8.177 24.191 1.00 83.44 111 ILE A C 1
ATOM 837 O O . ILE A 1 111 ? 34.273 -9.352 23.902 1.00 83.44 111 ILE A O 1
ATOM 841 N N . ARG A 1 112 ? 33.600 -7.808 25.397 1.00 81.94 112 ARG A N 1
ATOM 842 C CA . ARG A 1 112 ? 33.460 -8.741 26.520 1.00 81.94 112 ARG A CA 1
ATOM 843 C C . ARG A 1 112 ? 31.999 -8.893 26.918 1.00 81.94 112 ARG A C 1
ATOM 845 O O . ARG A 1 112 ? 31.285 -7.898 27.056 1.00 81.94 112 ARG A O 1
ATOM 852 N N . ILE A 1 113 ? 31.578 -10.135 27.124 1.00 84.12 113 ILE A N 1
ATOM 853 C CA . ILE A 1 113 ? 30.229 -10.497 27.551 1.00 84.12 113 ILE A CA 1
ATOM 854 C C . ILE A 1 113 ? 30.344 -11.156 28.920 1.00 84.12 113 ILE A C 1
ATOM 856 O O . ILE A 1 113 ? 30.923 -12.231 29.052 1.00 84.12 113 ILE A O 1
ATOM 860 N N . ASP A 1 114 ? 29.813 -10.499 29.942 1.00 81.25 114 ASP A N 1
ATOM 861 C CA . ASP A 1 114 ? 29.839 -10.989 31.316 1.00 81.25 114 ASP A CA 1
ATOM 862 C C . ASP A 1 114 ? 28.449 -11.508 31.723 1.00 81.25 114 ASP A C 1
ATOM 864 O O . ASP A 1 114 ? 27.441 -10.847 31.444 1.00 81.25 114 ASP A O 1
ATOM 868 N N . PRO A 1 115 ? 28.346 -12.651 32.424 1.00 73.25 115 PRO A N 1
ATOM 869 C CA . PRO A 1 115 ? 27.099 -13.019 33.083 1.00 73.25 115 PRO A CA 1
ATOM 870 C C . PRO A 1 115 ? 26.769 -11.994 34.176 1.00 73.25 115 PRO A C 1
ATOM 872 O O . PRO A 1 115 ? 27.638 -11.577 34.947 1.00 73.25 115 PRO A O 1
ATOM 875 N N . VAL A 1 116 ? 25.504 -11.580 34.274 1.00 74.44 116 VAL A N 1
ATOM 876 C CA . VAL A 1 116 ? 25.069 -10.678 35.348 1.00 74.44 116 VAL A CA 1
ATOM 877 C C . VAL A 1 116 ? 24.710 -11.514 36.572 1.00 74.44 116 VAL A C 1
ATOM 879 O O . VAL A 1 116 ? 23.725 -12.257 36.553 1.00 74.44 116 VAL A O 1
ATOM 882 N N . ALA A 1 117 ? 25.505 -11.391 37.637 1.00 57.56 117 ALA A N 1
ATOM 883 C CA . ALA A 1 117 ? 25.226 -12.038 38.918 1.00 57.56 117 ALA A CA 1
ATOM 884 C C . ALA A 1 117 ? 23.834 -11.637 39.443 1.00 57.56 117 ALA A C 1
ATOM 886 O O . ALA A 1 117 ? 23.428 -10.484 39.307 1.00 57.56 117 ALA A O 1
ATOM 887 N N . ASP A 1 118 ? 23.103 -12.601 40.010 1.00 55.06 118 ASP A N 1
ATOM 888 C CA . ASP A 1 118 ? 21.764 -12.425 40.596 1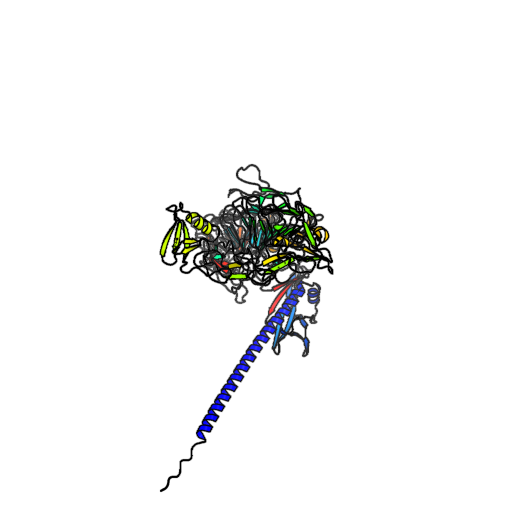.00 55.06 118 ASP A CA 1
ATOM 889 C C . ASP A 1 118 ? 20.686 -11.867 39.639 1.00 55.06 118 ASP A C 1
ATOM 891 O O . ASP A 1 118 ? 19.662 -11.346 40.074 1.00 55.06 118 ASP A O 1
ATOM 895 N N . SER A 1 119 ? 20.875 -12.010 38.322 1.00 54.72 119 SER A N 1
ATOM 896 C CA . SER A 1 119 ? 19.913 -11.569 37.296 1.00 54.72 119 SER A CA 1
ATOM 897 C C . SER A 1 119 ? 18.812 -12.584 36.970 1.00 54.72 119 SER A C 1
ATOM 899 O O . SER A 1 119 ? 18.139 -12.447 35.947 1.00 54.72 119 SER A O 1
ATOM 901 N N . THR A 1 120 ? 18.638 -13.605 37.812 1.00 51.09 120 THR A N 1
ATOM 902 C CA . THR A 1 120 ? 17.674 -14.686 37.594 1.00 51.09 120 THR A CA 1
ATOM 903 C C . THR A 1 120 ? 16.242 -14.151 37.671 1.00 51.09 120 THR A C 1
ATOM 905 O O . THR A 1 120 ? 15.683 -13.978 38.753 1.00 51.09 120 THR A O 1
ATOM 908 N N . GLY A 1 121 ? 15.647 -13.873 36.514 1.00 49.88 121 GLY A N 1
ATOM 909 C CA . GLY A 1 121 ? 14.208 -13.695 36.358 1.00 49.88 121 GLY A CA 1
ATOM 910 C C . GLY A 1 121 ? 13.524 -15.050 36.216 1.00 49.88 121 GLY A C 1
ATOM 911 O O . GLY A 1 121 ? 14.186 -16.059 36.000 1.00 49.88 121 GLY A O 1
ATOM 912 N N . TYR A 1 122 ? 12.200 -15.084 36.312 1.00 47.34 122 TYR A N 1
ATOM 913 C CA . TYR A 1 122 ? 11.429 -16.276 35.974 1.00 47.34 122 TYR A CA 1
ATOM 914 C C . TYR A 1 122 ? 10.421 -15.914 34.895 1.00 47.34 122 TYR A C 1
ATOM 916 O O . TYR A 1 122 ? 9.725 -14.907 35.016 1.00 47.34 122 TYR A O 1
ATOM 924 N N . ILE A 1 123 ? 10.341 -16.738 33.858 1.00 44.38 123 ILE A N 1
ATOM 925 C CA . ILE A 1 123 ? 9.268 -16.677 32.867 1.00 44.38 123 ILE A CA 1
ATOM 926 C C . ILE A 1 123 ? 8.385 -17.906 33.044 1.00 44.38 123 ILE A C 1
ATOM 928 O O . ILE A 1 123 ? 8.880 -18.996 33.330 1.00 44.38 123 ILE A O 1
ATOM 932 N N . TYR A 1 124 ? 7.074 -17.724 32.943 1.00 43.53 124 TYR A N 1
ATOM 933 C CA . TYR A 1 124 ? 6.121 -18.823 33.024 1.00 43.53 124 TYR A CA 1
ATOM 934 C C . TYR A 1 124 ? 5.935 -19.390 31.615 1.00 43.53 124 TYR A C 1
ATOM 936 O O . TYR A 1 124 ? 5.284 -18.761 30.786 1.00 43.53 124 TYR A O 1
ATOM 944 N N . THR A 1 125 ? 6.600 -20.506 31.316 1.00 45.28 125 THR A N 1
ATOM 945 C CA . THR A 1 125 ? 6.636 -21.105 29.973 1.00 45.28 125 THR A CA 1
ATOM 946 C C . THR A 1 125 ? 6.747 -22.629 30.044 1.00 45.28 125 THR A C 1
ATOM 948 O O . THR A 1 125 ? 7.165 -23.190 31.062 1.00 45.28 125 THR A O 1
ATOM 951 N N . ASP A 1 126 ? 6.355 -23.314 28.976 1.00 44.69 126 ASP A N 1
ATOM 952 C CA . ASP A 1 126 ? 6.456 -24.765 28.834 1.00 44.69 126 ASP A CA 1
ATOM 953 C C . ASP A 1 126 ? 7.646 -25.128 27.934 1.00 44.69 126 ASP A C 1
ATOM 955 O O . ASP A 1 126 ? 7.580 -25.017 26.714 1.00 44.69 126 ASP A O 1
ATOM 959 N N . LEU A 1 127 ? 8.759 -25.543 28.545 1.00 42.81 127 LEU A N 1
ATOM 960 C CA . LEU A 1 127 ? 9.983 -25.909 27.817 1.00 42.81 127 LEU A CA 1
ATOM 961 C C . LEU A 1 127 ? 9.918 -27.277 27.125 1.00 42.81 127 LEU A C 1
ATOM 963 O O . LEU A 1 127 ? 10.699 -27.516 26.210 1.00 42.81 127 LEU A O 1
ATOM 967 N N . ASP A 1 128 ? 9.048 -28.182 27.582 1.00 45.59 128 ASP A N 1
ATOM 968 C CA . ASP A 1 128 ? 9.111 -29.608 27.220 1.00 45.59 128 ASP A CA 1
ATOM 969 C C . ASP A 1 128 ? 7.786 -30.135 26.632 1.00 45.59 128 ASP A C 1
ATOM 971 O O . ASP A 1 128 ? 7.639 -31.342 26.425 1.00 45.59 128 ASP A O 1
ATOM 975 N N . GLY A 1 129 ? 6.801 -29.257 26.398 1.00 43.03 129 GLY A N 1
ATOM 976 C CA . GLY A 1 129 ? 5.447 -29.645 25.983 1.00 43.03 129 GLY A CA 1
ATOM 977 C C . GLY A 1 129 ? 4.687 -30.423 27.068 1.00 43.03 129 GLY A C 1
ATOM 978 O O . GLY A 1 129 ? 3.884 -31.301 26.752 1.00 43.03 129 GLY A O 1
ATOM 979 N N . GLN A 1 130 ? 5.007 -30.185 28.344 1.00 37.19 130 GLN A N 1
ATOM 980 C CA . GLN A 1 130 ? 4.482 -30.905 29.516 1.00 37.19 130 GLN A CA 1
ATOM 981 C C . GLN A 1 130 ? 3.654 -30.002 30.451 1.00 37.19 130 GLN A C 1
ATOM 983 O O . GLN A 1 130 ? 3.263 -30.432 31.539 1.00 37.19 130 GLN A O 1
ATOM 988 N N . GLY A 1 131 ? 3.383 -28.762 30.049 1.00 41.25 131 GLY A N 1
ATOM 989 C CA . GLY A 1 131 ? 2.651 -27.753 30.807 1.00 41.25 131 GLY A CA 1
ATOM 990 C C . GLY A 1 131 ? 3.517 -26.589 31.304 1.00 41.25 131 GLY A C 1
ATOM 991 O O . GLY A 1 131 ? 4.733 -26.684 31.484 1.00 41.25 131 GLY A O 1
ATOM 992 N N . MET A 1 132 ? 2.851 -25.463 31.559 1.00 43.22 132 MET A N 1
ATOM 993 C CA . MET A 1 132 ? 3.480 -24.203 31.956 1.00 43.22 132 MET A CA 1
ATOM 994 C C . MET A 1 132 ? 4.170 -24.307 33.326 1.00 43.22 132 MET A C 1
ATOM 996 O O . MET A 1 132 ? 3.543 -24.630 34.342 1.00 43.22 132 MET A O 1
ATOM 1000 N N . LYS A 1 133 ? 5.462 -23.970 33.382 1.00 48.72 133 LYS A N 1
ATOM 1001 C CA . LYS A 1 133 ? 6.260 -23.928 34.617 1.00 48.72 133 LYS A CA 1
ATOM 1002 C C . LYS A 1 133 ? 7.064 -22.633 34.707 1.00 48.72 133 LYS A C 1
ATOM 1004 O O . LYS A 1 133 ? 7.382 -21.999 33.709 1.00 48.72 133 LYS A O 1
ATOM 1009 N N . TRP A 1 134 ? 7.409 -22.221 35.925 1.00 47.88 134 TRP A N 1
ATOM 1010 C CA . TRP A 1 134 ? 8.329 -21.101 36.124 1.00 47.88 134 TRP A CA 1
ATOM 1011 C C . TRP A 1 134 ? 9.754 -21.541 35.780 1.00 47.88 134 TRP A C 1
ATOM 1013 O O . TRP A 1 134 ? 10.324 -22.401 36.452 1.00 47.88 134 TRP A O 1
ATOM 1023 N N . VAL A 1 135 ? 10.322 -20.948 34.734 1.00 49.56 135 VAL A N 1
ATOM 1024 C CA . VAL A 1 135 ? 11.659 -21.241 34.212 1.00 49.56 135 VAL A CA 1
ATOM 1025 C C . VAL A 1 135 ? 12.591 -20.067 34.511 1.00 49.56 135 VAL A C 1
ATOM 1027 O O . VAL A 1 135 ? 12.253 -18.932 34.167 1.00 49.56 135 VAL A O 1
ATOM 1030 N N . PRO A 1 136 ? 13.760 -20.300 35.135 1.00 50.78 136 PRO A N 1
ATOM 1031 C CA . PRO A 1 136 ? 14.719 -19.241 35.416 1.00 50.78 136 PRO A CA 1
ATOM 1032 C C . PRO A 1 136 ? 15.407 -18.744 34.131 1.00 50.78 136 PRO A C 1
ATOM 1034 O O . PRO A 1 136 ? 15.983 -19.533 33.385 1.00 50.78 136 PRO A O 1
ATOM 1037 N N . VAL A 1 137 ? 15.396 -17.431 33.904 1.00 58.03 137 VAL A N 1
ATOM 1038 C CA . VAL A 1 137 ? 16.100 -16.729 32.817 1.00 58.03 137 VAL A CA 1
ATOM 1039 C C . VAL A 1 137 ? 17.191 -15.833 33.387 1.00 58.03 137 VAL A C 1
ATOM 1041 O O . VAL A 1 137 ? 17.002 -15.215 34.429 1.00 58.03 137 VAL A O 1
ATOM 1044 N N . THR A 1 138 ? 18.340 -15.744 32.718 1.00 60.84 138 THR A N 1
ATOM 1045 C CA . THR A 1 138 ? 19.489 -14.936 33.173 1.00 60.84 138 THR A CA 1
ATOM 1046 C C . THR A 1 138 ? 19.815 -13.833 32.168 1.00 60.84 138 THR A C 1
ATOM 1048 O O . THR A 1 138 ? 19.561 -13.974 30.970 1.00 60.84 138 THR A O 1
ATOM 1051 N N . ALA A 1 139 ? 20.354 -12.710 32.645 1.00 66.56 139 ALA A N 1
ATOM 1052 C CA . ALA A 1 139 ? 20.817 -11.617 31.796 1.00 66.56 139 ALA A CA 1
ATOM 1053 C C . ALA A 1 139 ? 22.335 -11.691 31.581 1.00 66.56 139 ALA A C 1
ATOM 1055 O O . ALA A 1 139 ? 23.096 -12.078 32.473 1.00 66.56 139 ALA A O 1
ATOM 1056 N N . VAL A 1 140 ? 22.779 -11.263 30.404 1.00 74.31 140 VAL A N 1
ATOM 1057 C CA . VAL A 1 140 ? 24.192 -11.079 30.070 1.00 74.31 140 VAL A CA 1
ATOM 1058 C C . VAL A 1 140 ? 24.462 -9.606 29.790 1.00 74.31 140 VAL A C 1
ATOM 1060 O O . VAL A 1 140 ? 23.612 -8.889 29.261 1.00 74.31 140 VAL A O 1
ATOM 1063 N N . LYS A 1 141 ? 25.642 -9.136 30.178 1.00 80.38 141 LYS A N 1
ATOM 1064 C CA . LYS A 1 141 ? 26.100 -7.764 29.982 1.00 80.38 141 LYS A CA 1
ATOM 1065 C C . LYS A 1 141 ? 27.146 -7.751 28.879 1.00 80.38 141 LYS A C 1
ATOM 1067 O O . LYS A 1 141 ? 28.246 -8.260 29.068 1.00 80.38 141 LYS A O 1
ATOM 1072 N N . VAL A 1 142 ? 26.824 -7.121 27.759 1.00 80.94 142 VAL A N 1
ATOM 1073 C CA . VAL A 1 142 ? 27.759 -6.874 26.660 1.00 80.94 142 VAL A CA 1
ATOM 1074 C C . VAL A 1 142 ? 28.426 -5.526 26.889 1.00 80.94 142 VAL A C 1
ATOM 1076 O O . VAL A 1 142 ? 27.749 -4.507 27.030 1.00 80.94 142 VAL A O 1
ATOM 1079 N N . THR A 1 143 ? 29.753 -5.513 26.939 1.00 80.38 143 THR A N 1
ATOM 1080 C CA . THR A 1 143 ? 30.551 -4.307 27.168 1.00 80.38 143 THR A CA 1
ATOM 1081 C C . THR A 1 143 ? 31.485 -4.073 25.986 1.00 80.38 143 THR A C 1
ATOM 1083 O O . THR A 1 143 ? 32.315 -4.928 25.665 1.00 80.38 143 THR A O 1
ATOM 1086 N N . ALA A 1 144 ? 31.378 -2.894 25.372 1.00 80.69 144 ALA A N 1
ATOM 1087 C CA . ALA A 1 144 ? 32.293 -2.430 24.338 1.00 80.69 144 ALA A CA 1
ATOM 1088 C C . ALA A 1 144 ? 32.954 -1.120 24.781 1.00 80.69 144 ALA A C 1
ATOM 1090 O O . ALA A 1 144 ? 32.271 -0.131 25.055 1.00 80.69 144 ALA A O 1
ATOM 1091 N N . THR A 1 145 ? 34.286 -1.103 24.830 1.00 84.00 145 THR A N 1
ATOM 1092 C CA . THR A 1 145 ? 35.067 0.118 25.057 1.00 84.00 145 THR A CA 1
ATOM 1093 C C . THR A 1 145 ? 35.727 0.529 23.749 1.00 84.00 145 THR A C 1
ATOM 1095 O O . THR A 1 145 ? 36.364 -0.288 23.087 1.00 84.00 145 THR A O 1
ATOM 1098 N N . CYS A 1 146 ? 35.591 1.794 23.361 1.00 83.25 146 CYS A N 1
ATOM 1099 C CA . CYS A 1 146 ? 36.262 2.349 22.189 1.00 83.25 146 CYS A CA 1
ATOM 1100 C C . CYS A 1 146 ? 37.248 3.438 22.609 1.00 83.25 146 CYS A C 1
ATOM 1102 O O . CYS A 1 146 ? 36.913 4.315 23.409 1.00 83.25 146 CYS A O 1
ATOM 1104 N N . ARG A 1 147 ? 38.456 3.402 22.038 1.00 82.19 147 ARG A N 1
ATOM 1105 C CA . ARG A 1 147 ? 39.481 4.436 22.204 1.00 82.19 147 ARG A CA 1
ATOM 1106 C C . ARG A 1 147 ? 39.615 5.257 20.922 1.00 82.19 147 ARG A C 1
ATOM 1108 O O . ARG A 1 147 ? 39.992 4.721 19.877 1.00 82.19 147 ARG A O 1
ATOM 1115 N N . VAL A 1 148 ? 39.387 6.568 21.014 1.00 80.38 148 VAL A N 1
ATOM 1116 C CA . VAL A 1 148 ? 39.635 7.539 19.933 1.00 80.38 148 VAL A CA 1
ATOM 1117 C C . VAL A 1 148 ? 40.672 8.550 20.428 1.00 80.38 148 VAL A C 1
ATOM 1119 O O . VAL A 1 148 ? 40.398 9.426 21.248 1.00 80.38 148 VAL A O 1
ATOM 1122 N N . GLY A 1 149 ? 41.913 8.424 19.952 1.00 77.06 149 GLY A N 1
ATOM 1123 C CA . GLY A 1 149 ? 43.021 9.255 20.428 1.00 77.06 149 GLY A CA 1
ATOM 1124 C C . GLY A 1 149 ? 43.384 8.962 21.892 1.00 77.06 149 GLY A C 1
ATOM 1125 O O . GLY A 1 149 ? 43.914 7.894 22.186 1.00 77.06 149 GLY A O 1
ATOM 1126 N N . LYS A 1 150 ? 43.151 9.927 22.796 1.00 73.62 150 LYS A N 1
ATOM 1127 C CA . LYS A 1 150 ? 43.392 9.798 24.252 1.00 73.62 150 LYS A CA 1
ATOM 1128 C C . LYS A 1 150 ? 42.116 9.570 25.069 1.00 73.62 150 LYS A C 1
ATOM 1130 O O . LYS A 1 150 ? 42.220 9.401 26.279 1.00 73.62 150 LYS A O 1
ATOM 1135 N N . GLU A 1 151 ? 40.954 9.618 24.425 1.00 79.94 151 GLU A N 1
ATOM 1136 C CA . GLU A 1 151 ? 39.659 9.479 25.082 1.00 79.94 151 GLU A CA 1
ATOM 1137 C C . GLU A 1 151 ? 39.144 8.050 24.914 1.00 79.94 151 GLU A C 1
ATOM 1139 O O . GLU A 1 151 ? 39.318 7.433 23.857 1.00 79.94 151 GLU A O 1
ATOM 1144 N N . GLU A 1 152 ? 38.531 7.533 25.974 1.00 81.88 152 GLU A N 1
ATOM 1145 C CA . GLU A 1 152 ? 37.949 6.197 26.039 1.00 81.88 152 GLU A CA 1
ATOM 1146 C C . GLU A 1 152 ? 36.508 6.321 26.505 1.00 81.88 152 GLU A C 1
ATOM 1148 O O . GLU A 1 152 ? 36.250 6.926 27.542 1.00 81.88 152 GLU A O 1
ATOM 1153 N N . GLU A 1 153 ? 35.589 5.717 25.759 1.00 78.50 153 GLU A N 1
ATOM 1154 C CA . GLU A 1 153 ? 34.190 5.599 26.162 1.00 78.50 153 GLU A CA 1
ATOM 1155 C C . GLU A 1 153 ? 33.792 4.131 26.202 1.00 78.50 153 GLU A C 1
ATOM 1157 O O . GLU A 1 153 ? 34.155 3.348 25.319 1.00 78.50 153 GLU A O 1
ATOM 1162 N N . THR A 1 154 ? 33.039 3.761 27.234 1.00 79.00 154 THR A N 1
ATOM 1163 C CA . THR A 1 154 ? 32.523 2.401 27.408 1.00 79.00 154 THR A CA 1
ATOM 1164 C C . THR A 1 154 ? 31.009 2.420 27.334 1.00 79.00 154 THR A C 1
ATOM 1166 O O . THR A 1 154 ? 30.351 3.104 28.114 1.00 79.00 154 THR A O 1
ATOM 1169 N N . VAL A 1 155 ? 30.458 1.634 26.415 1.00 68.88 155 VAL A N 1
ATOM 1170 C CA . VAL A 1 155 ? 29.017 1.427 26.277 1.00 68.88 155 VAL A CA 1
ATOM 1171 C C . VAL A 1 155 ? 28.696 0.012 26.735 1.00 68.88 155 VAL A C 1
ATOM 1173 O O . VAL A 1 155 ? 29.426 -0.937 26.438 1.00 68.88 155 VAL A O 1
ATOM 1176 N N . THR A 1 156 ? 27.606 -0.127 27.485 1.00 71.50 156 THR A N 1
ATOM 1177 C CA . THR A 1 156 ? 27.135 -1.424 27.974 1.00 71.50 156 THR A CA 1
ATOM 1178 C C . THR A 1 156 ? 25.692 -1.654 27.561 1.00 71.50 156 THR A C 1
ATOM 1180 O O . THR A 1 156 ? 24.843 -0.784 27.763 1.00 71.50 156 THR A O 1
ATOM 1183 N N . ALA A 1 157 ? 25.406 -2.839 27.037 1.00 62.06 157 ALA A N 1
ATOM 1184 C CA . ALA A 1 157 ? 24.054 -3.312 26.779 1.00 62.06 157 ALA A CA 1
ATOM 1185 C C . ALA A 1 157 ? 23.774 -4.549 27.632 1.00 62.06 157 ALA A C 1
ATOM 1187 O O . ALA A 1 157 ? 24.663 -5.368 27.868 1.00 62.06 157 ALA A O 1
ATOM 1188 N N . TYR A 1 158 ? 22.538 -4.679 28.098 1.00 65.94 158 TYR A N 1
ATOM 1189 C CA . TYR A 1 158 ? 22.080 -5.882 28.784 1.00 65.94 158 TYR A CA 1
ATOM 1190 C C . TYR A 1 158 ? 21.156 -6.651 27.849 1.00 65.94 158 TYR A C 1
ATOM 1192 O O . TYR A 1 158 ? 20.219 -6.071 27.302 1.00 65.94 158 TYR A O 1
ATOM 1200 N N . ILE A 1 159 ? 21.438 -7.941 27.682 1.00 66.44 159 ILE A N 1
ATOM 1201 C CA . ILE A 1 159 ? 20.651 -8.870 26.873 1.00 66.44 159 ILE A CA 1
ATOM 1202 C C . ILE A 1 159 ? 20.026 -9.889 27.822 1.00 66.44 159 ILE A C 1
ATOM 1204 O O . ILE A 1 159 ? 20.735 -10.548 28.588 1.00 66.44 159 ILE A O 1
ATOM 1208 N N . ARG A 1 160 ? 18.699 -10.023 27.801 1.00 61.19 160 ARG A N 1
ATOM 1209 C CA . ARG A 1 160 ? 18.001 -11.081 28.549 1.00 61.19 160 ARG A CA 1
ATOM 1210 C C . ARG A 1 160 ? 17.852 -12.328 27.681 1.00 61.19 160 ARG A C 1
ATOM 1212 O O . ARG A 1 160 ? 17.415 -12.228 26.537 1.00 61.19 160 ARG A O 1
ATOM 1219 N N . LYS A 1 161 ? 18.203 -13.494 28.236 1.00 57.72 161 LYS A N 1
ATOM 1220 C CA . LYS A 1 161 ? 17.969 -14.800 27.606 1.00 57.72 161 LYS A CA 1
ATOM 1221 C C . LYS A 1 161 ? 16.481 -15.146 27.738 1.00 57.72 161 LYS A C 1
ATOM 1223 O O . LYS A 1 161 ? 16.061 -15.531 28.826 1.00 57.72 161 LYS A O 1
ATOM 1228 N N . THR A 1 162 ? 15.680 -15.000 26.688 1.00 48.38 162 THR A N 1
ATOM 1229 C CA . THR A 1 162 ? 14.308 -15.545 26.673 1.00 48.38 162 THR A CA 1
ATOM 1230 C C . THR A 1 162 ? 14.351 -16.931 26.040 1.00 48.38 162 THR A C 1
ATOM 1232 O O . THR A 1 162 ? 15.049 -17.117 25.050 1.00 48.38 162 THR A O 1
ATOM 1235 N N . ALA A 1 163 ? 13.654 -17.914 26.618 1.00 36.28 163 ALA A N 1
ATOM 1236 C CA . ALA A 1 163 ? 13.650 -19.277 26.088 1.00 36.28 163 ALA A CA 1
ATOM 1237 C C . ALA A 1 163 ? 12.975 -19.365 24.705 1.00 36.28 163 ALA A C 1
ATOM 1239 O O . ALA A 1 163 ? 12.051 -18.610 24.402 1.00 36.28 163 ALA A O 1
ATOM 1240 N N . ALA A 1 164 ? 13.453 -20.328 23.914 1.00 34.47 164 ALA A N 1
ATOM 1241 C CA . ALA A 1 164 ? 13.328 -20.485 22.465 1.00 34.47 164 ALA A CA 1
ATOM 1242 C C . ALA A 1 164 ? 11.926 -20.660 21.859 1.00 34.47 164 ALA A C 1
ATOM 1244 O O . ALA A 1 164 ? 11.809 -20.832 20.650 1.00 34.47 164 ALA A O 1
ATOM 1245 N N . THR A 1 165 ? 10.843 -20.582 22.620 1.00 31.14 165 THR A N 1
ATOM 1246 C CA . THR A 1 165 ? 9.506 -20.762 22.053 1.00 31.14 165 THR A CA 1
ATOM 1247 C C . THR A 1 165 ? 8.514 -19.870 22.767 1.00 31.14 165 THR A C 1
ATOM 1249 O O . THR A 1 165 ? 8.225 -20.051 23.945 1.00 31.14 165 THR A O 1
ATOM 1252 N N . HIS A 1 166 ? 7.973 -18.947 21.972 1.00 29.72 166 HIS A N 1
ATOM 1253 C CA . HIS A 1 166 ? 6.816 -18.097 22.239 1.00 29.72 166 HIS A CA 1
ATOM 1254 C C . HIS A 1 166 ? 7.218 -16.738 22.812 1.00 29.72 166 HIS A C 1
ATOM 1256 O O . HIS A 1 166 ? 7.418 -16.535 24.009 1.00 29.72 166 HIS A O 1
ATOM 1262 N N . SER A 1 167 ? 7.351 -15.790 21.882 1.00 26.12 167 SER A N 1
ATOM 1263 C CA . SER A 1 167 ? 7.285 -14.358 22.144 1.00 26.12 167 SER A CA 1
ATOM 1264 C C . SER A 1 167 ? 6.161 -14.066 23.135 1.00 26.12 167 SER A C 1
ATOM 1266 O O . SER A 1 167 ? 5.034 -14.516 22.930 1.00 26.12 167 SER A O 1
ATOM 1268 N N . GLN A 1 168 ? 6.440 -13.265 24.168 1.00 25.19 168 GLN A N 1
ATOM 1269 C CA . GLN A 1 168 ? 5.377 -12.487 24.797 1.00 25.19 168 GLN A CA 1
ATOM 1270 C C . GLN A 1 168 ? 4.673 -11.727 23.667 1.00 25.19 168 GLN A C 1
ATOM 1272 O O . GLN A 1 168 ? 5.282 -10.855 23.047 1.00 25.19 168 GLN A O 1
ATOM 1277 N N . GLN A 1 169 ? 3.435 -12.113 23.349 1.00 28.58 169 GLN A N 1
ATOM 1278 C CA . GLN A 1 169 ? 2.589 -11.386 22.412 1.00 28.58 169 GLN A CA 1
ATOM 1279 C C . GLN A 1 169 ? 2.326 -10.004 23.016 1.00 28.58 169 GLN A C 1
ATOM 1281 O O . GLN A 1 169 ? 1.413 -9.799 23.814 1.00 28.58 169 GLN A O 1
ATOM 1286 N N . ALA A 1 170 ? 3.145 -9.029 22.625 1.00 27.59 170 ALA A N 1
ATOM 1287 C CA . ALA A 1 170 ? 2.587 -7.718 22.357 1.00 27.59 170 ALA A CA 1
ATOM 1288 C C . ALA A 1 170 ? 1.490 -7.926 21.293 1.00 27.59 170 ALA A C 1
ATOM 1290 O O . ALA A 1 170 ? 1.705 -8.743 20.393 1.00 27.59 170 ALA A O 1
ATOM 1291 N N . PRO A 1 171 ? 0.341 -7.234 21.352 1.00 28.75 171 PRO A N 1
ATOM 1292 C CA . PRO A 1 171 ? -0.600 -7.184 20.243 1.00 28.75 171 PRO A CA 1
ATOM 1293 C C . PRO A 1 171 ? 0.097 -6.482 19.066 1.00 28.75 171 PRO A C 1
ATOM 1295 O O . PRO A 1 171 ? -0.020 -5.281 18.844 1.00 28.75 171 PRO A O 1
ATOM 1298 N N . GLY A 1 172 ? 0.927 -7.222 18.337 1.00 32.56 172 GLY A N 1
ATOM 1299 C CA . GLY A 1 172 ? 1.411 -6.806 17.034 1.00 32.56 172 GLY A CA 1
ATOM 1300 C C . GLY A 1 172 ? 0.221 -6.646 16.087 1.00 32.56 172 GLY A C 1
ATOM 1301 O O . GLY A 1 172 ? -0.828 -7.257 16.286 1.00 32.56 172 GLY A O 1
ATOM 1302 N N . GLY A 1 173 ? 0.381 -5.797 15.072 1.00 48.25 173 GLY A N 1
ATOM 1303 C CA . GLY A 1 173 ? -0.378 -5.912 13.821 1.00 48.25 173 GLY A CA 1
ATOM 1304 C C . GLY A 1 173 ? -1.434 -4.862 13.523 1.00 48.25 173 GLY A C 1
ATOM 1305 O O . GLY A 1 173 ? -1.670 -4.587 12.350 1.00 48.25 173 GLY A O 1
ATOM 1306 N N . LEU A 1 174 ? -2.067 -4.252 14.528 1.00 53.00 174 LEU A N 1
ATOM 1307 C CA . LEU A 1 174 ? -3.164 -3.310 14.274 1.00 53.00 174 LEU A CA 1
ATOM 1308 C C . LEU A 1 174 ? -2.657 -1.891 14.002 1.00 53.00 174 LEU A C 1
ATOM 1310 O O . LEU A 1 174 ? -2.494 -1.076 14.912 1.00 53.00 174 LEU A O 1
ATOM 1314 N N . ASP A 1 175 ? -2.446 -1.603 12.719 1.00 66.31 175 ASP A N 1
ATOM 1315 C CA . ASP A 1 175 ? -2.132 -0.277 12.185 1.00 66.31 175 ASP A CA 1
ATOM 1316 C C . ASP A 1 175 ? -3.255 0.148 11.220 1.00 66.31 175 ASP A C 1
ATOM 1318 O O . ASP A 1 175 ? -3.526 -0.544 10.236 1.00 66.31 175 ASP A O 1
ATOM 1322 N N . GLY A 1 176 ? -3.942 1.257 11.508 1.00 77.62 176 GLY A N 1
ATOM 1323 C CA . GLY A 1 176 ? -5.051 1.767 10.688 1.00 77.62 176 GLY A CA 1
ATOM 1324 C C . GLY A 1 176 ? -6.306 0.884 10.679 1.00 77.62 176 GLY A C 1
ATOM 1325 O O . GLY A 1 176 ? -6.808 0.523 11.741 1.00 77.62 176 GLY A O 1
ATOM 1326 N N . LEU A 1 177 ? -6.852 0.597 9.492 1.00 83.62 177 LEU A N 1
ATOM 1327 C CA . LEU A 1 177 ? -8.123 -0.111 9.296 1.00 83.62 177 LEU A CA 1
ATOM 1328 C C . LEU A 1 177 ? -7.915 -1.523 8.730 1.00 83.62 177 LEU A C 1
ATOM 1330 O O . LEU A 1 177 ? -7.311 -1.694 7.674 1.00 83.62 177 LEU A O 1
ATOM 1334 N N . GLN A 1 178 ? -8.488 -2.526 9.388 1.00 84.25 178 GLN A N 1
ATOM 1335 C CA . GLN A 1 178 ? -8.407 -3.930 8.999 1.00 84.25 178 GLN A CA 1
ATOM 1336 C C . GLN A 1 178 ? -9.816 -4.542 8.912 1.00 84.25 178 GLN A C 1
ATOM 1338 O O . GLN A 1 178 ? -10.607 -4.448 9.852 1.00 84.25 178 GLN A O 1
ATOM 1343 N N . GLU A 1 179 ? -10.132 -5.191 7.793 1.00 83.25 179 GLU A N 1
ATOM 1344 C CA . GLU A 1 179 ? -11.357 -5.970 7.599 1.00 83.25 179 GLU A CA 1
ATOM 1345 C C . GLU A 1 179 ? -11.018 -7.449 7.427 1.00 83.25 179 GLU A C 1
ATOM 1347 O O . GLU A 1 179 ? -10.327 -7.853 6.484 1.00 83.25 179 GLU A O 1
ATOM 1352 N N . VAL A 1 180 ? -11.531 -8.264 8.345 1.00 75.94 180 VAL A N 1
ATOM 1353 C CA . VAL A 1 180 ? -11.289 -9.707 8.385 1.00 75.94 180 VAL A CA 1
ATOM 1354 C C . VAL A 1 180 ? -12.088 -10.402 7.276 1.00 75.94 180 VAL A C 1
ATOM 1356 O O . VAL A 1 180 ? -11.500 -11.068 6.425 1.00 75.94 180 VAL A O 1
ATOM 1359 N N . GLY A 1 181 ? -13.403 -10.165 7.219 1.00 63.38 181 GLY A N 1
ATOM 1360 C CA . GLY A 1 181 ? -14.353 -10.835 6.326 1.00 63.38 181 GLY A CA 1
ATOM 1361 C C . GLY A 1 181 ? -15.201 -9.919 5.426 1.00 63.38 181 GLY A C 1
ATOM 1362 O O . GLY A 1 181 ? -16.072 -10.415 4.710 1.00 63.38 181 GLY A O 1
ATOM 1363 N N . GLY A 1 182 ? -15.013 -8.600 5.425 1.00 61.84 182 GLY A N 1
ATOM 1364 C CA . GLY A 1 182 ? -15.841 -7.672 4.641 1.00 61.84 182 GLY A CA 1
ATOM 1365 C C . GLY A 1 182 ? -15.530 -7.651 3.152 1.00 61.84 182 GLY A C 1
ATOM 1366 O O . GLY A 1 182 ? -14.413 -7.927 2.765 1.00 61.84 182 GLY A O 1
ATOM 1367 N N . ASN A 1 183 ? -16.524 -7.344 2.309 1.00 55.78 183 ASN A N 1
ATOM 1368 C CA . ASN A 1 183 ? -16.356 -7.056 0.867 1.00 55.78 183 ASN A CA 1
ATOM 1369 C C . ASN A 1 183 ? -16.819 -5.624 0.518 1.00 55.78 183 ASN A C 1
ATOM 1371 O O . ASN A 1 183 ? -16.954 -5.267 -0.652 1.00 55.78 183 ASN A O 1
ATOM 1375 N N . ALA A 1 184 ? -17.136 -4.805 1.520 1.00 58.59 184 ALA A N 1
ATOM 1376 C CA . ALA A 1 184 ? -17.645 -3.458 1.328 1.00 58.59 184 ALA A CA 1
ATOM 1377 C C . ALA A 1 184 ? -16.610 -2.488 1.897 1.00 58.59 184 ALA A C 1
ATOM 1379 O O . ALA A 1 184 ? -16.248 -2.559 3.057 1.00 58.59 184 ALA A O 1
ATOM 1380 N N . PHE A 1 185 ? -16.071 -1.629 1.036 1.00 64.19 185 PHE A N 1
ATOM 1381 C CA . PHE A 1 185 ? -15.064 -0.651 1.422 1.00 64.19 185 PHE A CA 1
ATOM 1382 C C . PHE A 1 185 ? -15.698 0.750 1.405 1.00 64.19 185 PHE A C 1
ATOM 1384 O O . PHE A 1 185 ? -16.539 1.029 0.537 1.00 64.19 185 PHE A O 1
ATOM 1391 N N . PRO A 1 186 ? -15.354 1.630 2.365 1.00 63.22 186 PRO A N 1
ATOM 1392 C CA . PRO A 1 186 ? -15.963 2.944 2.532 1.00 63.22 186 PRO A CA 1
ATOM 1393 C C . PRO A 1 186 ? -15.947 3.824 1.275 1.00 63.22 186 PRO A C 1
ATOM 1395 O O . PRO A 1 186 ? -14.980 3.880 0.506 1.00 63.22 186 PRO A O 1
ATOM 1398 N N . ASN A 1 187 ? -17.022 4.593 1.117 1.00 65.25 187 ASN A N 1
ATOM 1399 C CA . ASN A 1 187 ? -17.225 5.535 0.030 1.00 65.25 187 ASN A CA 1
ATOM 1400 C C . ASN A 1 187 ? -16.871 6.960 0.480 1.00 65.25 187 ASN A C 1
ATOM 1402 O O . ASN A 1 187 ? -17.598 7.556 1.275 1.00 65.25 187 ASN A O 1
ATOM 1406 N N . GLY A 1 188 ? -15.791 7.521 -0.063 1.00 70.06 188 GLY A N 1
ATOM 1407 C CA . GLY A 1 188 ? -15.320 8.860 0.288 1.00 70.06 188 GLY A CA 1
ATOM 1408 C C . GLY A 1 188 ? -14.756 8.950 1.689 1.00 70.06 188 GLY A C 1
ATOM 1409 O O . GLY A 1 188 ? -15.284 9.685 2.523 1.00 70.06 188 GLY A O 1
ATOM 1410 N N . ALA A 1 189 ? -13.685 8.191 1.918 1.00 78.75 189 ALA A N 1
ATOM 1411 C CA . ALA A 1 189 ? -13.042 8.103 3.216 1.00 78.75 189 ALA A CA 1
ATOM 1412 C C . ALA A 1 189 ? -11.581 8.527 3.246 1.00 78.75 189 ALA A C 1
ATOM 1414 O O . ALA A 1 189 ? -10.874 8.381 2.255 1.00 78.75 189 ALA A O 1
ATOM 1415 N N . LEU A 1 190 ? -11.123 8.987 4.408 1.00 84.12 190 LEU A N 1
ATOM 1416 C CA . LEU A 1 190 ? -9.703 9.121 4.718 1.00 84.12 190 LEU A CA 1
ATOM 1417 C C . LEU A 1 190 ? -9.274 7.970 5.630 1.00 84.12 190 LEU A C 1
ATOM 1419 O O . LEU A 1 190 ? -9.782 7.839 6.743 1.00 84.12 190 LEU A O 1
ATOM 1423 N N . ILE A 1 191 ? -8.331 7.155 5.166 1.00 84.94 191 ILE A N 1
ATOM 1424 C CA . ILE A 1 191 ? -7.769 6.043 5.940 1.00 84.94 191 ILE A CA 1
ATOM 1425 C C . ILE A 1 191 ? -6.275 6.288 6.109 1.00 84.94 191 ILE A C 1
ATOM 1427 O O . ILE A 1 191 ? -5.574 6.503 5.116 1.00 84.94 191 ILE A O 1
ATOM 1431 N N . THR A 1 192 ? -5.804 6.253 7.355 1.00 83.00 192 THR A N 1
ATOM 1432 C CA . THR A 1 192 ? -4.390 6.449 7.702 1.00 83.00 192 THR A CA 1
ATOM 1433 C C . THR A 1 192 ? -3.805 5.218 8.405 1.00 83.00 192 THR A C 1
ATOM 1435 O O . THR A 1 192 ? -4.560 4.385 8.909 1.00 83.00 192 THR A O 1
ATOM 1438 N N . GLY A 1 193 ? -2.474 5.073 8.437 1.00 76.19 193 GLY A N 1
ATOM 1439 C CA . GLY A 1 193 ? -1.785 3.938 9.072 1.00 76.19 193 GLY A CA 1
ATOM 1440 C C . GLY A 1 193 ? -1.606 2.734 8.144 1.00 76.19 193 GLY A C 1
ATOM 1441 O O . GLY A 1 193 ? -0.822 2.782 7.194 1.00 76.19 193 GLY A O 1
ATOM 1442 N N . GLY A 1 194 ? -2.314 1.638 8.410 1.00 78.50 194 GLY A N 1
ATOM 1443 C CA . GLY A 1 194 ? -2.380 0.455 7.549 1.00 78.50 194 GLY A CA 1
ATOM 1444 C C . GLY A 1 194 ? -3.782 0.219 6.987 1.00 78.50 194 GLY A C 1
ATOM 1445 O O . GLY A 1 194 ? -4.780 0.687 7.534 1.00 78.50 194 GLY A O 1
ATOM 1446 N N . LEU A 1 195 ? -3.857 -0.514 5.877 1.00 81.81 195 LEU A N 1
ATOM 1447 C CA . LEU A 1 195 ? -5.110 -1.013 5.326 1.00 81.81 195 LEU A CA 1
ATOM 1448 C C . LEU A 1 195 ? -4.996 -2.507 5.025 1.00 81.81 195 LEU A C 1
ATOM 1450 O O . LEU A 1 195 ? -4.158 -2.904 4.219 1.00 81.81 195 LEU A O 1
ATOM 1454 N N . GLY A 1 196 ? -5.858 -3.323 5.618 1.00 84.62 196 GLY A N 1
ATOM 1455 C CA . GLY A 1 196 ? -5.993 -4.735 5.263 1.00 84.62 196 GLY A CA 1
ATOM 1456 C C . GLY A 1 196 ? -7.432 -5.084 4.952 1.00 84.62 196 GLY A C 1
ATOM 1457 O O . GLY A 1 196 ? -8.332 -4.730 5.706 1.00 84.62 196 GLY A O 1
ATOM 1458 N N . LEU A 1 197 ? -7.657 -5.768 3.836 1.00 83.12 197 LEU A N 1
ATOM 1459 C CA . LEU A 1 197 ? -8.987 -6.160 3.389 1.00 83.12 197 LEU A CA 1
ATOM 1460 C C . LEU A 1 197 ? -9.019 -7.653 3.073 1.00 83.12 197 LEU A C 1
ATOM 1462 O O . LEU A 1 197 ? -8.203 -8.142 2.284 1.00 83.12 197 LEU A O 1
ATOM 1466 N N . GLY A 1 198 ? -9.980 -8.365 3.661 1.00 79.94 198 GLY A N 1
ATOM 1467 C CA . GLY A 1 198 ? -10.216 -9.776 3.366 1.00 79.94 198 GLY A CA 1
ATOM 1468 C C . GLY A 1 198 ? -9.277 -10.750 4.042 1.00 79.94 198 GLY A C 1
ATOM 1469 O O . GLY A 1 198 ? -9.009 -11.816 3.483 1.00 79.94 198 GLY A O 1
ATOM 1470 N N . ILE A 1 199 ? -8.699 -10.381 5.181 1.00 78.75 199 ILE A N 1
ATOM 1471 C CA . ILE A 1 199 ? -7.545 -11.106 5.712 1.00 78.75 199 ILE A CA 1
ATOM 1472 C C . ILE A 1 199 ? -7.883 -12.558 6.102 1.00 78.75 199 ILE A C 1
ATOM 1474 O O . ILE A 1 199 ? -7.025 -13.429 5.943 1.00 78.75 199 ILE A O 1
ATOM 1478 N N . SER A 1 200 ? -9.119 -12.878 6.509 1.00 72.06 200 SER A N 1
ATOM 1479 C CA . SER A 1 200 ? -9.509 -14.267 6.820 1.00 72.06 200 SER A CA 1
ATOM 1480 C C . SER A 1 200 ? -9.994 -15.090 5.625 1.00 72.06 200 SER A C 1
ATOM 1482 O O . SER A 1 200 ? -10.052 -16.311 5.723 1.00 72.06 200 SER A O 1
ATOM 1484 N N . LYS A 1 201 ? -10.325 -14.473 4.483 1.00 66.56 201 LYS A N 1
ATOM 1485 C CA . LYS A 1 201 ? -10.961 -15.176 3.353 1.00 66.56 201 LYS A CA 1
ATOM 1486 C C . LYS A 1 201 ? -9.976 -15.953 2.471 1.00 66.56 201 LYS A C 1
ATOM 1488 O O . LYS A 1 201 ? -8.765 -15.719 2.493 1.00 66.56 201 LYS A O 1
ATOM 1493 N N . ASP A 1 202 ? -10.512 -16.848 1.637 1.00 65.94 202 ASP A N 1
ATOM 1494 C CA . ASP A 1 202 ? -9.851 -17.206 0.381 1.00 65.94 202 ASP A CA 1
ATOM 1495 C C . ASP A 1 202 ? -9.764 -15.938 -0.494 1.00 65.94 202 ASP A C 1
ATOM 1497 O O . ASP A 1 202 ? -10.577 -15.028 -0.350 1.00 65.94 202 ASP A O 1
ATOM 1501 N N . ALA A 1 203 ? -8.766 -15.804 -1.370 1.00 64.81 203 ALA A N 1
ATOM 1502 C CA . ALA A 1 203 ? -8.522 -14.581 -2.159 1.00 64.81 203 ALA A CA 1
ATOM 1503 C C . ALA A 1 203 ? -9.618 -14.273 -3.223 1.00 64.81 203 ALA A C 1
ATOM 1505 O O . ALA A 1 203 ? -9.334 -13.778 -4.316 1.00 64.81 203 ALA A O 1
ATOM 1506 N N . SER A 1 204 ? -10.871 -14.638 -2.950 1.00 70.94 204 SER A N 1
ATOM 1507 C CA . SER A 1 204 ? -12.049 -14.578 -3.810 1.00 70.94 204 SER A CA 1
ATOM 1508 C C . SER A 1 204 ? -12.873 -13.295 -3.646 1.00 70.94 204 SER A C 1
ATOM 1510 O O . SER A 1 204 ? -13.774 -13.052 -4.452 1.00 70.94 204 SER A O 1
ATOM 1512 N N . GLY A 1 205 ? -12.591 -12.483 -2.620 1.00 73.50 205 GLY A N 1
ATOM 1513 C CA . GLY A 1 205 ? -13.309 -11.234 -2.352 1.00 73.50 205 GLY A CA 1
ATOM 1514 C C . GLY A 1 205 ? -13.101 -10.177 -3.442 1.00 73.50 205 GLY A C 1
ATOM 1515 O O . GLY A 1 205 ? -12.055 -10.143 -4.084 1.00 73.50 205 GLY A O 1
ATOM 1516 N N . LEU A 1 206 ? -14.094 -9.300 -3.633 1.00 77.31 206 LEU A N 1
ATOM 1517 C CA . LEU A 1 206 ? -14.007 -8.111 -4.488 1.00 77.31 206 LEU A CA 1
ATOM 1518 C C . LEU A 1 206 ? -14.174 -6.855 -3.626 1.00 77.31 206 LEU A C 1
ATOM 1520 O O . LEU A 1 206 ? -15.235 -6.651 -3.039 1.00 77.31 206 LEU A O 1
ATOM 1524 N N . TYR A 1 207 ? -13.155 -5.999 -3.600 1.00 79.75 207 TYR A N 1
ATOM 1525 C CA . TYR A 1 207 ? -13.091 -4.787 -2.776 1.00 79.75 207 TYR A CA 1
ATOM 1526 C C . TYR A 1 207 ? -13.158 -3.538 -3.641 1.00 79.75 207 TYR A C 1
ATOM 1528 O O . TYR A 1 207 ? -12.605 -3.506 -4.740 1.00 79.75 207 TYR A O 1
ATOM 1536 N N . ARG A 1 208 ? -13.824 -2.482 -3.167 1.00 75.06 208 ARG A N 1
ATOM 1537 C CA . ARG A 1 208 ? -14.217 -1.375 -4.046 1.00 75.06 208 ARG A CA 1
ATOM 1538 C C . ARG A 1 208 ? -14.022 0.007 -3.429 1.00 75.06 208 ARG A C 1
ATOM 1540 O O . ARG A 1 208 ? -14.718 0.349 -2.486 1.00 75.06 208 ARG A O 1
ATOM 1547 N N . ALA A 1 209 ? -13.207 0.864 -4.046 1.00 75.44 209 ALA A N 1
ATOM 1548 C CA . ALA A 1 209 ? -13.028 2.258 -3.612 1.00 75.44 209 ALA A CA 1
ATOM 1549 C C . ALA A 1 209 ? -13.751 3.275 -4.515 1.00 75.44 209 ALA A C 1
ATOM 1551 O O . ALA A 1 209 ? -13.664 3.192 -5.743 1.00 75.44 209 ALA A O 1
ATOM 1552 N N . HIS A 1 210 ? -14.458 4.250 -3.923 1.00 70.94 210 HIS A N 1
ATOM 1553 C CA . HIS A 1 210 ? -15.256 5.270 -4.631 1.00 70.94 210 HIS A CA 1
ATOM 1554 C C . HIS A 1 210 ? -15.297 6.644 -3.926 1.00 70.94 210 HIS A C 1
ATOM 1556 O O . HIS A 1 210 ? -14.905 6.775 -2.778 1.00 70.94 210 HIS A O 1
ATOM 1562 N N . ASN A 1 211 ? -15.794 7.663 -4.647 1.00 69.56 211 ASN A N 1
ATOM 1563 C CA . ASN A 1 211 ? -16.114 9.032 -4.196 1.00 69.56 211 ASN A CA 1
ATOM 1564 C C . ASN A 1 211 ? -15.084 9.750 -3.305 1.00 69.56 211 ASN A C 1
ATOM 1566 O O . ASN A 1 211 ? -15.428 10.215 -2.229 1.00 69.56 211 ASN A O 1
ATOM 1570 N N . ASN A 1 212 ? -13.870 9.974 -3.791 1.00 74.31 212 ASN A N 1
ATOM 1571 C CA . ASN A 1 212 ? -12.784 10.677 -3.092 1.00 74.31 212 ASN A CA 1
ATOM 1572 C C . ASN A 1 212 ? -12.205 9.900 -1.903 1.00 74.31 212 ASN A C 1
ATOM 1574 O O . ASN A 1 212 ? -11.740 10.520 -0.952 1.00 74.31 212 ASN A O 1
ATOM 1578 N N . THR A 1 213 ? -12.197 8.562 -1.944 1.00 79.31 213 THR A N 1
ATOM 1579 C CA . THR A 1 213 ? -11.435 7.801 -0.946 1.00 79.31 213 THR A CA 1
ATOM 1580 C C . THR A 1 213 ? -9.936 8.071 -1.102 1.00 79.31 213 THR A C 1
ATOM 1582 O O . THR A 1 213 ? -9.368 7.948 -2.189 1.00 79.31 213 THR A O 1
ATOM 1585 N N . VAL A 1 214 ? -9.296 8.451 -0.004 1.00 81.56 214 VAL A N 1
ATOM 1586 C CA . VAL A 1 214 ? -7.873 8.742 0.106 1.00 81.56 214 VAL A CA 1
ATOM 1587 C C . VAL A 1 214 ? -7.268 7.770 1.109 1.00 81.56 214 VAL A C 1
ATOM 1589 O O . VAL A 1 214 ? -7.669 7.729 2.272 1.00 81.56 214 VAL A O 1
ATOM 1592 N N . ILE A 1 215 ? -6.297 6.991 0.643 1.00 83.56 215 ILE A N 1
ATOM 1593 C CA . ILE A 1 215 ? -5.530 6.067 1.477 1.00 83.56 215 ILE A CA 1
ATOM 1594 C C . ILE A 1 215 ? -4.130 6.652 1.646 1.00 83.56 215 ILE A C 1
ATOM 1596 O O . ILE A 1 215 ? -3.420 6.884 0.663 1.00 83.56 215 ILE A O 1
ATOM 1600 N N . GLU A 1 216 ? -3.739 6.892 2.891 1.00 81.50 216 GLU A N 1
ATOM 1601 C CA . GLU A 1 216 ? -2.412 7.384 3.263 1.00 81.50 216 GLU A CA 1
ATOM 1602 C C . GLU A 1 216 ? -1.797 6.399 4.248 1.00 81.50 216 GLU A C 1
ATOM 1604 O O . GLU A 1 216 ? -1.929 6.547 5.460 1.00 81.50 216 GLU A O 1
ATOM 1609 N N . THR A 1 217 ? -1.206 5.337 3.703 1.00 71.44 217 THR A N 1
ATOM 1610 C CA . THR A 1 217 ? -0.778 4.185 4.498 1.00 71.44 217 THR A CA 1
ATOM 1611 C C . THR A 1 217 ? 0.636 3.740 4.167 1.00 71.44 217 THR A C 1
ATOM 1613 O O . THR A 1 217 ? 1.057 3.739 3.001 1.00 71.44 217 THR A O 1
ATOM 1616 N N . LYS A 1 218 ? 1.335 3.219 5.175 1.00 72.25 218 LYS A N 1
ATOM 1617 C CA . LYS A 1 218 ? 2.612 2.500 5.009 1.00 72.25 218 LYS A CA 1
ATOM 1618 C C . LYS A 1 218 ? 2.432 1.102 4.427 1.00 72.25 218 LYS A C 1
ATOM 1620 O O . LYS A 1 218 ? 3.359 0.561 3.832 1.00 72.25 218 LYS A O 1
ATOM 1625 N N . SER A 1 219 ? 1.261 0.502 4.593 1.00 77.94 219 SER A N 1
ATOM 1626 C CA . SER A 1 219 ? 0.984 -0.831 4.072 1.00 77.94 219 SER A CA 1
ATOM 1627 C C . SER A 1 219 ? -0.474 -0.947 3.668 1.00 77.94 219 SER A C 1
ATOM 1629 O O . SER A 1 219 ? -1.361 -0.605 4.444 1.00 77.94 219 SER A O 1
ATOM 1631 N N . THR A 1 220 ? -0.712 -1.450 2.464 1.00 85.19 220 THR A N 1
ATOM 1632 C CA . THR A 1 220 ? -2.028 -1.867 1.986 1.00 85.19 220 THR A CA 1
ATOM 1633 C C . THR A 1 220 ? -1.939 -3.327 1.558 1.00 85.19 220 THR A C 1
ATOM 1635 O O . THR A 1 220 ? -1.128 -3.663 0.695 1.00 85.19 220 THR A O 1
ATOM 1638 N N . PHE A 1 221 ? -2.770 -4.187 2.137 1.00 86.94 221 PHE A N 1
ATOM 1639 C CA . PHE A 1 221 ? -2.894 -5.587 1.751 1.00 86.94 221 PHE A CA 1
ATOM 1640 C C . PHE A 1 221 ? -4.347 -5.912 1.412 1.00 86.94 221 PHE A C 1
ATOM 1642 O O . PHE A 1 221 ? -5.243 -5.750 2.236 1.00 86.94 221 PHE A O 1
ATOM 1649 N N . ILE A 1 222 ? -4.591 -6.379 0.193 1.00 87.44 222 ILE A N 1
ATOM 1650 C CA . ILE A 1 222 ? -5.926 -6.745 -0.278 1.00 87.44 222 ILE A CA 1
ATOM 1651 C C . ILE A 1 222 ? -5.892 -8.203 -0.712 1.00 87.44 222 ILE A C 1
ATOM 1653 O O . ILE A 1 222 ? -5.286 -8.558 -1.726 1.00 87.44 222 ILE A O 1
ATOM 1657 N N . ASN A 1 223 ? -6.567 -9.052 0.054 1.00 86.44 223 ASN A N 1
ATOM 1658 C CA . ASN A 1 223 ? -6.675 -10.476 -0.221 1.00 86.44 223 ASN A CA 1
ATOM 1659 C C . ASN A 1 223 ? -7.851 -10.763 -1.172 1.00 86.44 223 ASN A C 1
ATOM 1661 O O . ASN A 1 223 ? -8.887 -11.306 -0.782 1.00 86.44 223 ASN A O 1
ATOM 1665 N N . GLY A 1 224 ? -7.721 -10.321 -2.422 1.00 84.31 224 GLY A N 1
ATOM 1666 C CA . GLY A 1 224 ? -8.703 -10.549 -3.480 1.00 84.31 224 GLY A CA 1
ATOM 1667 C C . GLY A 1 224 ? -8.643 -9.501 -4.585 1.00 84.31 224 GLY A C 1
ATOM 1668 O O . GLY A 1 224 ? -7.646 -8.791 -4.733 1.00 84.31 224 GLY A O 1
ATOM 1669 N N . ASP A 1 225 ? -9.698 -9.435 -5.389 1.00 83.69 225 ASP A N 1
ATOM 1670 C CA . ASP A 1 225 ? -9.811 -8.519 -6.519 1.00 83.69 225 ASP A CA 1
ATOM 1671 C C . ASP A 1 225 ? -10.169 -7.099 -6.031 1.00 83.69 225 ASP A C 1
ATOM 1673 O O . ASP A 1 225 ? -10.921 -6.920 -5.073 1.00 83.69 225 ASP A O 1
ATOM 1677 N N . PHE A 1 226 ? -9.659 -6.062 -6.696 1.00 83.94 226 PHE A N 1
ATOM 1678 C CA . PHE A 1 226 ? -9.893 -4.663 -6.334 1.00 83.94 226 PHE A CA 1
ATOM 1679 C C . PHE A 1 226 ? -10.470 -3.861 -7.505 1.00 83.94 226 PHE A C 1
ATOM 1681 O O . PHE A 1 226 ? -9.937 -3.876 -8.612 1.00 83.94 226 PHE A O 1
ATOM 1688 N N . ALA A 1 227 ? -11.527 -3.091 -7.260 1.00 79.81 227 ALA A N 1
ATOM 1689 C CA . ALA A 1 227 ? -12.168 -2.230 -8.245 1.00 79.81 227 ALA A CA 1
ATOM 1690 C C . ALA A 1 227 ? -12.127 -0.754 -7.818 1.00 79.81 227 ALA A C 1
ATOM 1692 O O . ALA A 1 227 ? -12.817 -0.315 -6.892 1.00 79.81 227 ALA A O 1
ATOM 1693 N N . GLY A 1 228 ? -11.354 0.041 -8.557 1.00 75.56 228 GLY A N 1
ATOM 1694 C CA . GLY A 1 228 ? -11.352 1.496 -8.484 1.00 75.56 228 GLY A CA 1
ATOM 1695 C C . GLY A 1 228 ? -12.533 2.082 -9.257 1.00 75.56 228 GLY A C 1
ATOM 1696 O O . GLY A 1 228 ? -12.706 1.835 -10.453 1.00 75.56 228 GLY A O 1
ATOM 1697 N N . GLY A 1 229 ? -13.347 2.873 -8.572 1.00 69.00 229 GLY A N 1
ATOM 1698 C CA . GLY A 1 229 ? -14.571 3.455 -9.092 1.00 69.00 229 GLY A CA 1
ATOM 1699 C C . GLY A 1 229 ? -14.473 4.560 -10.129 1.00 69.00 229 GLY A C 1
ATOM 1700 O O . GLY A 1 229 ? -13.397 4.969 -10.520 1.00 69.00 229 GLY A O 1
ATOM 1701 N N . THR A 1 230 ? -15.624 5.093 -10.564 1.00 60.75 230 THR A N 1
ATOM 1702 C CA . THR A 1 230 ? -15.700 6.287 -11.435 1.00 60.75 230 THR A CA 1
ATOM 1703 C C . THR A 1 230 ? -15.496 7.614 -10.687 1.00 60.75 230 THR A C 1
ATOM 1705 O O . THR A 1 230 ? -15.504 8.666 -11.317 1.00 60.75 230 THR A O 1
ATOM 1708 N N . GLY A 1 231 ? -15.408 7.589 -9.351 1.00 63.84 231 GLY A N 1
ATOM 1709 C CA . GLY A 1 231 ? -15.070 8.756 -8.524 1.00 63.84 231 GLY A CA 1
ATOM 1710 C C . GLY A 1 231 ? -13.561 8.861 -8.302 1.00 63.84 231 GLY A C 1
ATOM 1711 O O . GLY A 1 231 ? -12.839 7.913 -8.604 1.00 63.84 231 GLY A O 1
ATOM 1712 N N . SER A 1 232 ? -13.074 9.987 -7.766 1.00 67.94 232 SER A N 1
ATOM 1713 C CA . SER A 1 232 ? -11.641 10.094 -7.479 1.00 67.94 232 SER A CA 1
ATOM 1714 C C . SER A 1 232 ? -11.256 9.136 -6.342 1.00 67.94 232 SER A C 1
ATOM 1716 O O . SER A 1 232 ? -12.012 8.932 -5.402 1.00 67.94 232 SER A O 1
ATOM 1718 N N . PHE A 1 233 ? -10.128 8.463 -6.469 1.00 76.94 233 PHE A N 1
ATOM 1719 C CA . PHE A 1 233 ? -9.545 7.588 -5.464 1.00 76.94 233 PHE A CA 1
ATOM 1720 C C . PHE A 1 233 ? -8.034 7.610 -5.668 1.00 76.94 233 PHE A C 1
ATOM 1722 O O . PHE A 1 233 ? -7.585 7.663 -6.818 1.00 76.94 233 PHE A O 1
ATOM 1729 N N . ALA A 1 234 ? -7.263 7.593 -4.586 1.00 78.88 234 ALA A N 1
ATOM 1730 C CA . ALA A 1 234 ? -5.818 7.455 -4.674 1.00 78.88 234 ALA A CA 1
ATOM 1731 C C . ALA A 1 234 ? -5.221 6.833 -3.411 1.00 78.88 234 ALA A C 1
ATOM 1733 O O . ALA A 1 234 ? -5.623 7.165 -2.293 1.00 78.88 234 ALA A O 1
ATOM 1734 N N . ILE A 1 235 ? -4.199 6.005 -3.618 1.00 85.50 235 ILE A N 1
ATOM 1735 C CA . ILE A 1 235 ? -3.211 5.666 -2.594 1.00 85.50 235 ILE A CA 1
ATOM 1736 C C . ILE A 1 235 ? -2.064 6.668 -2.735 1.00 85.50 235 ILE A C 1
ATOM 1738 O O . ILE A 1 235 ? -1.460 6.782 -3.807 1.00 85.50 235 ILE A O 1
ATOM 1742 N N . ASN A 1 236 ? -1.791 7.423 -1.675 1.00 83.69 236 ASN A N 1
ATOM 1743 C CA . ASN A 1 236 ? -0.751 8.447 -1.663 1.00 83.69 236 ASN A CA 1
ATOM 1744 C C . ASN A 1 236 ? 0.495 7.929 -0.941 1.00 83.69 236 ASN A C 1
ATOM 1746 O O . ASN A 1 236 ? 0.444 7.622 0.249 1.00 83.69 236 ASN A O 1
ATOM 1750 N N . ILE A 1 237 ? 1.623 7.899 -1.647 1.00 83.75 237 ILE A N 1
ATOM 1751 C CA . ILE A 1 237 ? 2.922 7.506 -1.096 1.00 83.75 237 ILE A CA 1
ATOM 1752 C C . ILE A 1 237 ? 3.733 8.765 -0.791 1.00 83.75 237 ILE A C 1
ATOM 1754 O O . ILE A 1 237 ? 3.949 9.580 -1.685 1.00 83.75 237 ILE A O 1
ATOM 1758 N N . GLN A 1 238 ? 4.199 8.903 0.452 1.00 81.75 238 GLN A N 1
ATOM 1759 C CA . GLN A 1 238 ? 4.939 10.066 0.954 1.00 81.75 238 GLN A CA 1
ATOM 1760 C C . GLN A 1 238 ? 6.173 9.647 1.772 1.00 81.75 238 GLN A C 1
ATOM 1762 O O . GLN A 1 238 ? 6.272 8.500 2.211 1.00 81.75 238 GLN A O 1
ATOM 1767 N N . ASN A 1 239 ? 7.114 10.575 1.999 1.00 81.25 239 ASN A N 1
ATOM 1768 C CA . ASN A 1 239 ? 8.205 10.380 2.963 1.00 81.25 239 ASN A CA 1
ATOM 1769 C C . ASN A 1 239 ? 7.649 10.451 4.396 1.00 81.25 239 ASN A C 1
ATOM 1771 O O . ASN A 1 239 ? 7.131 11.506 4.769 1.00 81.25 239 ASN A O 1
ATOM 1775 N N . PRO A 1 240 ? 7.786 9.401 5.227 1.00 74.44 240 PRO A N 1
ATOM 1776 C CA . PRO A 1 240 ? 7.485 9.498 6.650 1.00 74.44 240 PRO A CA 1
ATOM 1777 C C . PRO A 1 240 ? 8.377 10.544 7.320 1.00 74.44 240 PRO A C 1
ATOM 1779 O O . PRO A 1 240 ? 9.470 10.838 6.829 1.00 74.44 240 PRO A O 1
ATOM 1782 N N . VAL A 1 241 ? 7.966 11.064 8.471 1.00 69.31 241 VAL A N 1
ATOM 1783 C CA . VAL A 1 241 ? 8.813 11.941 9.291 1.00 69.31 241 VAL A CA 1
ATOM 1784 C C . VAL A 1 241 ? 9.147 11.279 10.621 1.00 69.31 241 VAL A C 1
ATOM 1786 O O . VAL A 1 241 ? 8.327 10.598 11.232 1.00 69.31 241 VAL A O 1
ATOM 1789 N N . SER A 1 242 ? 10.384 11.462 11.077 1.00 65.19 242 SER A N 1
ATOM 1790 C CA . SER A 1 242 ? 10.763 11.127 12.455 1.00 65.19 242 SER A CA 1
ATOM 1791 C C . SER A 1 242 ? 10.130 12.099 13.456 1.00 65.19 242 SER A C 1
ATOM 1793 O O . SER A 1 242 ? 9.670 13.176 13.078 1.00 65.19 242 SER A O 1
ATOM 1795 N N . GLU A 1 243 ? 10.196 11.774 14.752 1.00 59.91 243 GLU A N 1
ATOM 1796 C CA . GLU A 1 243 ? 9.734 12.651 15.846 1.00 59.91 243 GLU A CA 1
ATOM 1797 C C . GLU A 1 243 ? 10.369 14.056 15.812 1.00 59.91 243 GLU A C 1
ATOM 1799 O O . GLU A 1 243 ? 9.771 15.022 16.274 1.00 59.91 243 GLU A O 1
ATOM 1804 N N . ASN A 1 244 ? 11.554 14.189 15.204 1.00 65.06 244 ASN A N 1
ATOM 1805 C CA . ASN A 1 244 ? 12.269 15.459 15.050 1.00 65.06 244 ASN A CA 1
ATOM 1806 C C . ASN A 1 244 ? 11.968 16.182 13.720 1.00 65.06 244 ASN A C 1
ATOM 1808 O O . ASN A 1 244 ? 12.663 17.135 13.372 1.00 65.06 244 ASN A O 1
ATOM 1812 N N . GLY A 1 245 ? 10.988 15.715 12.937 1.00 66.62 245 GLY A N 1
ATOM 1813 C CA . GLY A 1 245 ? 10.601 16.311 11.652 1.00 66.62 245 GLY A CA 1
ATOM 1814 C C . GLY A 1 245 ? 11.553 16.012 10.486 1.00 66.62 245 GLY A C 1
ATOM 1815 O O . GLY A 1 245 ? 11.444 16.624 9.426 1.00 66.62 245 GLY A O 1
ATOM 1816 N N . VAL A 1 246 ? 12.500 15.082 10.653 1.00 74.25 246 VAL A N 1
ATOM 1817 C CA . VAL A 1 246 ? 13.406 14.659 9.569 1.00 74.25 246 VAL A CA 1
ATOM 1818 C C . VAL A 1 246 ? 12.682 13.670 8.659 1.00 74.25 246 VAL A C 1
ATOM 1820 O O . VAL A 1 246 ? 12.176 12.665 9.163 1.00 74.25 246 VAL A O 1
ATOM 1823 N N . LYS A 1 247 ? 12.669 13.933 7.343 1.00 73.00 247 LYS A N 1
ATOM 1824 C CA . LYS A 1 247 ? 12.136 13.013 6.324 1.00 73.00 247 LYS A CA 1
ATOM 1825 C C . LYS A 1 247 ? 12.914 11.695 6.329 1.00 73.00 247 LYS A C 1
ATOM 1827 O O . LYS A 1 247 ? 14.139 11.691 6.224 1.00 73.00 247 LYS A O 1
ATOM 1832 N N . LEU A 1 248 ? 12.186 10.594 6.429 1.00 70.19 248 LEU A N 1
ATOM 1833 C CA . LEU A 1 248 ? 12.677 9.225 6.356 1.00 70.19 248 LEU A CA 1
ATOM 1834 C C . LEU A 1 248 ? 12.472 8.658 4.945 1.00 70.19 248 LEU A C 1
ATOM 1836 O O . LEU A 1 248 ? 11.766 9.237 4.108 1.00 70.19 248 LEU A O 1
ATOM 1840 N N . MET A 1 249 ? 13.091 7.505 4.684 1.00 70.75 249 MET A N 1
ATOM 1841 C CA . MET A 1 249 ? 12.856 6.762 3.448 1.00 70.75 249 MET A CA 1
ATOM 1842 C C . MET A 1 249 ? 11.376 6.361 3.342 1.00 70.75 249 MET A C 1
ATOM 1844 O O . MET A 1 249 ? 10.778 5.960 4.347 1.00 70.75 249 MET A O 1
ATOM 1848 N N . PRO A 1 250 ? 10.770 6.481 2.149 1.00 72.25 250 PRO A N 1
ATOM 1849 C CA . PRO A 1 250 ? 9.412 6.015 1.924 1.00 72.25 250 PRO A CA 1
ATOM 1850 C C . PRO A 1 250 ? 9.368 4.492 2.079 1.00 72.25 250 PRO A C 1
ATOM 1852 O O . PRO A 1 250 ? 10.264 3.789 1.631 1.00 72.25 250 PRO A O 1
ATOM 1855 N N . ASN A 1 251 ? 8.323 3.976 2.718 1.00 67.38 251 ASN A N 1
ATOM 1856 C CA . ASN A 1 251 ? 8.191 2.545 3.000 1.00 67.38 251 ASN A CA 1
ATOM 1857 C C . ASN A 1 251 ? 6.809 1.987 2.633 1.00 67.38 251 ASN A C 1
ATOM 1859 O O . ASN A 1 251 ? 6.447 0.917 3.115 1.00 67.38 251 ASN A O 1
ATOM 1863 N N . SER A 1 252 ? 6.043 2.710 1.805 1.00 78.31 252 SER A N 1
ATOM 1864 C CA . SER A 1 252 ? 4.695 2.290 1.426 1.00 78.31 252 SER A CA 1
ATOM 1865 C C . SER A 1 252 ? 4.729 1.047 0.535 1.00 78.31 252 SER A C 1
ATOM 1867 O O . SER A 1 252 ? 5.379 1.040 -0.514 1.00 78.31 252 SER A O 1
ATOM 1869 N N . LYS A 1 253 ? 4.024 -0.004 0.958 1.00 83.75 253 LYS A N 1
ATOM 1870 C CA . LYS A 1 253 ? 3.906 -1.283 0.245 1.00 83.75 253 LYS A CA 1
ATOM 1871 C C . LYS A 1 253 ? 2.440 -1.562 -0.048 1.00 83.75 253 LYS A C 1
ATOM 1873 O O . LYS A 1 253 ? 1.630 -1.586 0.873 1.00 83.75 253 LYS A O 1
ATOM 1878 N N . THR A 1 254 ? 2.095 -1.777 -1.314 1.00 89.44 254 THR A N 1
ATOM 1879 C CA . THR A 1 254 ? 0.732 -2.160 -1.714 1.00 89.44 254 THR A CA 1
ATOM 1880 C C . THR A 1 254 ? 0.754 -3.549 -2.334 1.00 89.44 254 THR A C 1
ATOM 1882 O O . THR A 1 254 ? 1.447 -3.767 -3.326 1.00 89.44 254 THR A O 1
ATOM 1885 N N . VAL A 1 255 ? -0.009 -4.480 -1.765 1.00 90.81 255 VAL A N 1
ATOM 1886 C CA . VAL A 1 255 ? -0.127 -5.870 -2.220 1.00 90.81 255 VAL A CA 1
ATOM 1887 C C . VAL A 1 255 ? -1.594 -6.185 -2.479 1.00 90.81 255 VAL A C 1
ATOM 1889 O O . VAL A 1 255 ? -2.441 -5.993 -1.609 1.00 90.81 255 VAL A O 1
ATOM 1892 N N . ILE A 1 256 ? -1.894 -6.668 -3.681 1.00 91.38 256 ILE A N 1
ATOM 1893 C CA . ILE A 1 256 ? -3.228 -7.089 -4.106 1.00 91.38 256 ILE A CA 1
ATOM 1894 C C . ILE A 1 256 ? -3.111 -8.506 -4.665 1.00 91.38 256 ILE A C 1
ATOM 1896 O O . ILE A 1 256 ? -2.458 -8.731 -5.682 1.00 91.38 256 ILE A O 1
ATOM 1900 N N . MET A 1 257 ? -3.744 -9.467 -3.994 1.00 89.44 257 MET A N 1
ATOM 1901 C CA . MET A 1 257 ? -3.678 -10.892 -4.354 1.00 89.44 257 MET A CA 1
ATOM 1902 C C . MET A 1 257 ? -4.591 -11.268 -5.535 1.00 89.44 257 MET A C 1
ATOM 1904 O O . MET A 1 257 ? -4.540 -12.390 -6.034 1.00 89.44 257 MET A O 1
ATOM 1908 N N . GLY A 1 258 ? -5.452 -10.354 -5.983 1.00 89.19 258 GLY A N 1
ATOM 1909 C CA . GLY A 1 258 ? -6.353 -10.551 -7.114 1.00 89.19 258 GLY A CA 1
ATOM 1910 C C . GLY A 1 258 ? -6.061 -9.657 -8.316 1.00 89.19 258 GLY A C 1
ATOM 1911 O O . GLY A 1 258 ? -4.950 -9.168 -8.518 1.00 89.19 258 GLY A O 1
ATOM 1912 N N . SER A 1 259 ? -7.086 -9.472 -9.144 1.00 88.44 259 SER A N 1
ATOM 1913 C CA . SER A 1 259 ? -7.089 -8.573 -10.298 1.00 88.44 259 SER A CA 1
ATOM 1914 C C . SER A 1 259 ? -7.493 -7.158 -9.888 1.00 88.44 259 SER A C 1
ATOM 1916 O O . SER A 1 259 ? -8.338 -6.971 -9.015 1.00 88.44 259 SER A O 1
ATOM 1918 N N . VAL A 1 260 ? -6.950 -6.149 -10.566 1.00 87.75 260 VAL A N 1
ATOM 1919 C CA . VAL A 1 260 ? -7.305 -4.739 -10.378 1.00 87.75 260 VAL A CA 1
ATOM 1920 C C . VAL A 1 260 ? -8.098 -4.229 -11.578 1.00 87.75 260 VAL A C 1
ATOM 1922 O O . VAL A 1 260 ? -7.653 -4.324 -12.719 1.00 87.75 260 VAL A O 1
ATOM 1925 N N . CYS A 1 261 ? -9.249 -3.614 -11.322 1.00 82.75 261 CYS A N 1
ATOM 1926 C CA . CYS A 1 261 ? -10.046 -2.919 -12.324 1.00 82.75 261 CYS A CA 1
ATOM 1927 C C . CYS A 1 261 ? -10.088 -1.413 -12.046 1.00 82.75 261 CYS A C 1
ATOM 1929 O O . CYS A 1 261 ? -10.632 -0.977 -11.033 1.00 82.75 261 CYS A O 1
ATOM 1931 N N . LEU A 1 262 ? -9.584 -0.588 -12.964 1.00 80.62 262 LEU A N 1
ATOM 1932 C CA . LEU A 1 262 ? -9.527 0.867 -12.813 1.00 80.62 262 LEU A CA 1
ATOM 1933 C C . LEU A 1 262 ? -10.580 1.574 -13.672 1.00 80.62 262 LEU A C 1
ATOM 1935 O O . LEU A 1 262 ? -10.499 1.617 -14.898 1.00 80.62 262 LEU A O 1
ATOM 1939 N N . SER A 1 263 ? -11.562 2.197 -13.026 1.00 74.25 263 SER A N 1
ATOM 1940 C CA . SER A 1 263 ? -12.489 3.137 -13.673 1.00 74.25 263 SER A CA 1
ATOM 1941 C C . SER A 1 263 ? -12.136 4.609 -13.394 1.00 74.25 263 SER A C 1
ATOM 1943 O O . SER A 1 263 ? -12.781 5.499 -13.946 1.00 74.25 263 SER A O 1
ATOM 1945 N N . ASN A 1 264 ? -11.126 4.883 -12.563 1.00 70.25 264 ASN A N 1
ATOM 1946 C CA . ASN A 1 264 ? -10.618 6.226 -12.272 1.00 70.25 264 ASN A CA 1
ATOM 1947 C C . ASN A 1 264 ? -9.340 6.512 -13.080 1.00 70.25 264 ASN A C 1
ATOM 1949 O O . ASN A 1 264 ? -8.628 5.594 -13.482 1.00 70.25 264 ASN A O 1
ATOM 1953 N N . THR A 1 265 ? -9.012 7.792 -13.252 1.00 71.12 265 THR A N 1
ATOM 1954 C CA . THR A 1 265 ? -7.810 8.254 -13.949 1.00 71.12 265 THR A CA 1
ATOM 1955 C C . THR A 1 265 ? -6.521 8.112 -13.151 1.00 71.12 265 THR A C 1
ATOM 1957 O O . THR A 1 265 ? -5.455 8.163 -13.751 1.00 71.12 265 THR A O 1
ATOM 1960 N N . ASN A 1 266 ? -6.576 7.949 -11.826 1.00 77.00 266 ASN A N 1
ATOM 1961 C CA . ASN A 1 266 ? -5.388 7.787 -10.980 1.00 77.00 266 ASN A CA 1
ATOM 1962 C C . ASN A 1 266 ? -5.581 6.614 -10.013 1.00 77.00 266 ASN A C 1
ATOM 1964 O O . ASN A 1 266 ? -6.686 6.423 -9.501 1.00 77.00 266 ASN A O 1
ATOM 1968 N N . PHE A 1 267 ? -4.506 5.869 -9.755 1.00 82.38 267 PHE A N 1
ATOM 1969 C CA . PHE A 1 267 ? -4.492 4.790 -8.765 1.00 82.38 267 PHE A CA 1
ATOM 1970 C C . PHE A 1 267 ? -3.475 5.044 -7.645 1.00 82.38 267 PHE A C 1
ATOM 1972 O O . PHE A 1 267 ? -3.858 5.137 -6.480 1.00 82.38 267 PHE A O 1
ATOM 1979 N N . ILE A 1 268 ? -2.201 5.228 -8.007 1.00 85.94 268 ILE A N 1
ATOM 1980 C CA . ILE A 1 268 ? -1.101 5.512 -7.074 1.00 85.94 268 ILE A CA 1
ATOM 1981 C C . ILE A 1 268 ? -0.539 6.906 -7.362 1.00 85.94 268 ILE A C 1
ATOM 1983 O O . ILE A 1 268 ? -0.176 7.192 -8.508 1.00 85.94 268 ILE A O 1
ATOM 1987 N N . ASN A 1 269 ? -0.431 7.741 -6.329 1.00 84.38 269 ASN A N 1
ATOM 1988 C CA . ASN A 1 269 ? 0.264 9.026 -6.368 1.00 84.38 269 ASN A CA 1
ATOM 1989 C C . ASN A 1 269 ? 1.606 8.925 -5.630 1.00 84.38 269 ASN A C 1
ATOM 1991 O O . ASN A 1 269 ? 1.664 8.425 -4.506 1.00 84.38 269 ASN A O 1
ATOM 1995 N N . LEU A 1 270 ? 2.664 9.449 -6.246 1.00 82.19 270 LEU A N 1
ATOM 1996 C CA . LEU A 1 270 ? 4.015 9.501 -5.694 1.00 82.19 270 LEU A CA 1
ATOM 1997 C C . LEU A 1 270 ? 4.328 10.946 -5.283 1.00 82.19 270 LEU A C 1
ATOM 1999 O O . LEU A 1 270 ? 4.480 11.819 -6.140 1.00 82.19 270 LEU A O 1
ATOM 2003 N N . ASP A 1 271 ? 4.398 11.184 -3.977 1.00 81.25 271 ASP A N 1
ATOM 2004 C CA . ASP A 1 271 ? 4.659 12.477 -3.330 1.00 81.25 271 ASP A CA 1
ATOM 2005 C C . ASP A 1 271 ? 5.832 12.335 -2.347 1.00 81.25 271 ASP A C 1
ATOM 2007 O O . ASP A 1 271 ? 5.731 12.577 -1.143 1.00 81.25 271 ASP A O 1
ATOM 2011 N N . TYR A 1 272 ? 6.958 11.835 -2.853 1.00 79.00 272 TYR A N 1
ATOM 2012 C CA . TYR A 1 272 ? 8.180 11.665 -2.074 1.00 79.00 272 TYR A CA 1
ATOM 2013 C C . TYR A 1 272 ? 9.420 11.931 -2.915 1.00 79.00 272 TYR A C 1
ATOM 2015 O O . TYR A 1 272 ? 9.397 11.903 -4.144 1.00 79.00 272 TYR A O 1
ATOM 2023 N N . GLU A 1 273 ? 10.526 12.150 -2.217 1.00 76.31 273 GLU A N 1
ATOM 2024 C CA . GLU A 1 273 ? 11.860 12.182 -2.796 1.00 76.31 273 GLU A CA 1
ATOM 2025 C C . GLU A 1 273 ? 12.718 11.096 -2.131 1.00 76.31 273 GLU A C 1
ATOM 2027 O O . GLU A 1 273 ? 12.655 10.893 -0.914 1.00 76.31 273 GLU A O 1
ATOM 2032 N N . MET A 1 274 ? 13.529 10.395 -2.924 1.00 71.75 274 MET A N 1
ATOM 2033 C CA . MET A 1 274 ? 14.582 9.510 -2.415 1.00 71.75 274 MET A CA 1
ATOM 2034 C C . MET A 1 274 ? 15.891 10.301 -2.276 1.00 71.75 274 MET A C 1
ATOM 2036 O O . MET A 1 274 ? 16.443 10.758 -3.274 1.00 71.75 274 MET A O 1
ATOM 2040 N N . THR A 1 275 ? 16.371 10.498 -1.042 1.00 62.38 275 THR A N 1
ATOM 2041 C CA . THR A 1 275 ? 17.493 11.410 -0.720 1.00 62.38 275 THR A CA 1
ATOM 2042 C C . THR A 1 275 ? 18.732 10.729 -0.113 1.00 62.38 275 THR A C 1
ATOM 2044 O O . THR A 1 275 ? 19.704 11.418 0.194 1.00 62.38 275 THR A O 1
ATOM 2047 N N . ALA A 1 276 ? 18.726 9.403 0.060 1.00 59.78 276 ALA A N 1
ATOM 2048 C CA . ALA A 1 276 ? 19.806 8.616 0.677 1.00 59.78 276 ALA A CA 1
ATOM 2049 C C . ALA A 1 276 ? 20.193 7.397 -0.187 1.00 59.78 276 ALA A C 1
ATOM 2051 O O . ALA A 1 276 ? 19.491 7.103 -1.147 1.00 59.78 276 ALA A O 1
ATOM 2052 N N . ASP A 1 277 ? 21.285 6.691 0.146 1.00 64.62 277 ASP A N 1
ATOM 2053 C CA . ASP A 1 277 ? 21.637 5.401 -0.482 1.00 64.62 277 ASP A CA 1
ATOM 2054 C C . ASP A 1 277 ? 20.494 4.395 -0.231 1.00 64.62 277 ASP A C 1
ATOM 2056 O O . ASP A 1 277 ? 20.184 4.116 0.928 1.00 64.62 277 ASP A O 1
ATOM 2060 N N . TYR A 1 278 ? 19.875 3.855 -1.286 1.00 65.75 278 TYR A N 1
ATOM 2061 C CA . TYR A 1 278 ? 18.770 2.890 -1.185 1.00 65.75 278 TYR A CA 1
ATOM 2062 C C . TYR A 1 278 ? 19.021 1.628 -2.019 1.00 65.75 278 TYR A C 1
ATOM 2064 O O . TYR A 1 278 ? 19.700 1.652 -3.050 1.00 65.75 278 TYR A O 1
ATOM 2072 N N . THR A 1 279 ? 18.444 0.515 -1.573 1.00 66.50 279 THR A N 1
ATOM 2073 C CA . THR A 1 279 ? 18.403 -0.766 -2.288 1.00 66.50 279 THR A CA 1
ATOM 2074 C C . THR A 1 279 ? 17.019 -0.997 -2.892 1.00 66.50 279 THR A C 1
ATOM 2076 O O . THR A 1 279 ? 16.066 -0.283 -2.586 1.00 66.50 279 THR A O 1
ATOM 2079 N N . GLN A 1 280 ? 16.861 -2.047 -3.706 1.00 67.19 280 GLN A N 1
ATOM 2080 C CA . GLN A 1 280 ? 15.548 -2.398 -4.259 1.00 67.19 280 GLN A CA 1
ATOM 2081 C C . GLN A 1 280 ? 14.490 -2.669 -3.179 1.00 67.19 280 GLN A C 1
ATOM 2083 O O . GLN A 1 280 ? 13.307 -2.424 -3.402 1.00 67.19 280 GLN A O 1
ATOM 2088 N N . LYS A 1 281 ? 14.904 -3.149 -1.998 1.00 68.75 281 LYS A N 1
ATOM 2089 C CA . LYS A 1 281 ? 13.994 -3.438 -0.880 1.00 68.75 281 LYS A CA 1
ATOM 2090 C C . LYS A 1 281 ? 13.370 -2.181 -0.273 1.00 68.75 281 LYS A C 1
ATOM 2092 O O . LYS A 1 281 ? 12.320 -2.277 0.359 1.00 68.75 281 LYS A O 1
ATOM 2097 N N . ASP A 1 282 ? 14.014 -1.034 -0.476 1.00 71.44 282 ASP A N 1
ATOM 2098 C CA . ASP A 1 282 ? 13.626 0.258 0.091 1.00 71.44 282 ASP A CA 1
ATOM 2099 C C . ASP A 1 282 ? 12.707 1.053 -0.852 1.00 71.44 282 ASP A C 1
ATOM 2101 O O . ASP A 1 282 ? 12.135 2.067 -0.460 1.00 71.44 282 ASP A O 1
ATOM 2105 N N . ILE A 1 283 ? 12.561 0.610 -2.105 1.00 79.31 283 ILE A N 1
ATOM 2106 C CA . ILE A 1 283 ? 11.728 1.274 -3.109 1.00 79.31 283 ILE A CA 1
ATOM 2107 C C . ILE A 1 283 ? 10.251 0.901 -2.882 1.00 79.31 283 ILE A C 1
ATOM 2109 O O . ILE A 1 283 ? 9.921 -0.290 -2.882 1.00 79.31 283 ILE A O 1
ATOM 2113 N N . PRO A 1 284 ? 9.339 1.886 -2.741 1.00 83.38 284 PRO A N 1
ATOM 2114 C CA . PRO A 1 284 ? 7.903 1.630 -2.674 1.00 83.38 284 PRO A CA 1
ATOM 2115 C C . PRO A 1 284 ? 7.395 0.863 -3.894 1.00 83.38 284 PRO A C 1
ATOM 2117 O O . PRO A 1 284 ? 7.865 1.073 -5.015 1.00 83.38 284 PRO A O 1
ATOM 2120 N N . TYR A 1 285 ? 6.405 -0.005 -3.691 1.00 87.44 285 TYR A N 1
ATOM 2121 C CA . TYR A 1 285 ? 5.909 -0.857 -4.766 1.00 87.44 285 TYR A CA 1
ATOM 2122 C C . TYR A 1 285 ? 4.401 -1.090 -4.735 1.00 87.44 285 TYR A C 1
ATOM 2124 O O . TYR A 1 285 ? 3.751 -1.029 -3.686 1.00 87.44 285 TYR A O 1
ATOM 2132 N N . LEU A 1 286 ? 3.876 -1.430 -5.910 1.00 92.12 286 LEU A N 1
ATOM 2133 C CA . LEU A 1 286 ? 2.579 -2.067 -6.103 1.00 92.12 286 LEU A CA 1
ATOM 2134 C C . LEU A 1 286 ? 2.805 -3.486 -6.631 1.00 92.12 286 LEU A C 1
ATOM 2136 O O . LEU A 1 286 ? 3.416 -3.658 -7.683 1.00 92.12 286 LEU A O 1
ATOM 2140 N N . TYR A 1 287 ? 2.292 -4.479 -5.910 1.00 93.62 287 TYR A N 1
ATOM 2141 C CA . TYR A 1 287 ? 2.223 -5.875 -6.328 1.00 93.62 287 TYR A CA 1
ATOM 2142 C C . TYR A 1 287 ? 0.775 -6.262 -6.624 1.00 93.62 287 TYR A C 1
ATOM 2144 O O . TYR A 1 287 ? -0.095 -6.091 -5.770 1.00 93.62 287 TYR A O 1
ATOM 2152 N N . VAL A 1 288 ? 0.527 -6.794 -7.818 1.00 94.31 288 VAL A N 1
ATOM 2153 C CA . VAL A 1 288 ? -0.766 -7.338 -8.249 1.00 94.31 288 VAL A CA 1
ATOM 2154 C C . VAL A 1 288 ? -0.548 -8.762 -8.753 1.00 94.31 288 VAL A C 1
ATOM 2156 O O . VAL A 1 288 ? 0.062 -8.958 -9.801 1.00 94.31 288 VAL A O 1
ATOM 2159 N N . ASP A 1 289 ? -1.052 -9.763 -8.034 1.00 93.12 289 ASP A N 1
ATOM 2160 C CA . ASP A 1 289 ? -0.747 -11.169 -8.340 1.00 93.12 289 ASP A CA 1
ATOM 2161 C C . ASP A 1 289 ? -1.278 -11.623 -9.712 1.00 93.12 289 ASP A C 1
ATOM 2163 O O . ASP A 1 289 ? -0.636 -12.420 -10.400 1.00 93.12 289 ASP A O 1
ATOM 2167 N N . LYS A 1 290 ? -2.435 -11.088 -10.130 1.00 92.94 290 LYS A N 1
ATOM 2168 C CA . LYS A 1 290 ? -3.083 -11.414 -11.409 1.00 92.94 290 LYS A CA 1
ATOM 2169 C C . LYS A 1 290 ? -2.836 -10.328 -12.458 1.00 92.94 290 LYS A C 1
ATOM 2171 O O . LYS A 1 290 ? -1.770 -10.262 -13.058 1.00 92.94 290 LYS A O 1
ATOM 2176 N N . THR A 1 291 ? -3.818 -9.466 -12.717 1.00 91.88 291 THR A N 1
ATOM 2177 C CA . THR A 1 291 ? -3.770 -8.504 -13.826 1.00 91.88 291 THR A CA 1
ATOM 2178 C C . THR A 1 291 ? -4.371 -7.152 -13.459 1.00 91.88 291 THR A C 1
ATOM 2180 O O . THR A 1 291 ? -5.107 -7.037 -12.481 1.00 91.88 291 THR A O 1
ATOM 2183 N N . ILE A 1 292 ? -4.071 -6.127 -14.259 1.00 88.62 292 ILE A N 1
ATOM 2184 C CA . ILE A 1 292 ? -4.652 -4.786 -14.156 1.00 88.62 292 ILE A CA 1
ATOM 2185 C C . ILE A 1 292 ? -5.374 -4.463 -15.470 1.00 88.62 292 ILE A C 1
ATOM 2187 O O . ILE A 1 292 ? -4.766 -4.524 -16.539 1.00 88.62 292 ILE A O 1
ATOM 2191 N N . ALA A 1 293 ? -6.644 -4.065 -15.379 1.00 82.81 293 ALA A N 1
ATOM 2192 C CA . ALA A 1 293 ? -7.465 -3.608 -16.502 1.00 82.81 293 ALA A CA 1
ATOM 2193 C C . ALA A 1 293 ? -8.154 -2.266 -16.212 1.00 82.81 293 ALA A C 1
ATOM 2195 O O . ALA A 1 293 ? -8.195 -1.827 -15.059 1.00 82.81 293 ALA A O 1
ATOM 2196 N N . GLY A 1 294 ? -8.729 -1.599 -17.225 1.00 75.25 294 GLY A N 1
ATOM 2197 C CA . GLY A 1 294 ? -9.399 -0.312 -17.000 1.00 75.25 294 GLY A CA 1
ATOM 2198 C C . GLY A 1 294 ? -10.568 0.043 -17.920 1.00 75.25 294 GLY A C 1
ATOM 2199 O O . GLY A 1 294 ? -10.642 -0.344 -19.075 1.00 75.25 294 GLY A O 1
ATOM 2200 N N . MET A 1 295 ? -11.523 0.828 -17.415 1.00 66.81 295 MET A N 1
ATOM 2201 C CA . MET A 1 295 ? -12.865 0.928 -18.019 1.00 66.81 295 MET A CA 1
ATOM 2202 C C . MET A 1 295 ? -13.302 2.330 -18.457 1.00 66.81 295 MET A C 1
ATOM 2204 O O . MET A 1 295 ? -14.371 2.461 -19.065 1.00 66.81 295 MET A O 1
ATOM 2208 N N . ASN A 1 296 ? -12.490 3.357 -18.195 1.00 62.22 296 ASN A N 1
ATOM 2209 C CA . ASN A 1 296 ? -12.768 4.770 -18.491 1.00 62.22 296 ASN A CA 1
ATOM 2210 C C . ASN A 1 296 ? -11.578 5.472 -19.174 1.00 62.22 296 ASN A C 1
ATOM 2212 O O . ASN A 1 296 ? -10.610 4.819 -19.569 1.00 62.22 296 ASN A O 1
ATOM 2216 N N . ASP A 1 297 ? -11.690 6.794 -19.357 1.00 58.06 297 ASP A N 1
ATOM 2217 C CA . ASP A 1 297 ? -10.815 7.644 -20.167 1.00 58.06 297 ASP A CA 1
ATOM 2218 C C . ASP A 1 297 ? -9.389 7.853 -19.597 1.00 58.06 297 ASP A C 1
ATOM 2220 O O . ASP A 1 297 ? -8.944 8.972 -19.369 1.00 58.06 297 ASP A O 1
ATOM 2224 N N . GLY A 1 298 ? -8.638 6.763 -19.444 1.00 63.22 298 GLY A N 1
ATOM 2225 C CA . GLY A 1 298 ? -7.202 6.732 -19.163 1.00 63.22 298 GLY A CA 1
ATOM 2226 C C . GLY A 1 298 ? -6.930 6.399 -17.705 1.00 63.22 298 GLY A C 1
ATOM 2227 O O . GLY A 1 298 ? -7.767 6.676 -16.855 1.00 63.22 298 GLY A O 1
ATOM 2228 N N . ALA A 1 299 ? -5.784 5.783 -17.417 1.00 71.94 299 ALA A N 1
ATOM 2229 C CA . ALA A 1 299 ? -5.361 5.445 -16.059 1.00 71.94 299 ALA A CA 1
ATOM 2230 C C . ALA A 1 299 ? -3.882 5.793 -15.860 1.00 71.94 299 ALA A C 1
ATOM 2232 O O . ALA A 1 299 ? -3.054 5.548 -16.738 1.00 71.94 299 ALA A O 1
ATOM 2233 N N . ALA A 1 300 ? -3.552 6.361 -14.703 1.00 75.94 300 ALA A N 1
ATOM 2234 C CA . ALA A 1 300 ? -2.191 6.645 -14.277 1.00 75.94 300 ALA A CA 1
ATOM 2235 C C . ALA A 1 300 ? -1.836 5.807 -13.042 1.00 75.94 300 ALA A C 1
ATOM 2237 O O . ALA A 1 300 ? -2.509 5.880 -12.006 1.00 75.94 300 ALA A O 1
ATOM 2238 N N . ILE A 1 301 ? -0.756 5.039 -13.158 1.00 81.88 301 ILE A N 1
ATOM 2239 C CA . ILE A 1 301 ? -0.125 4.293 -12.067 1.00 81.88 301 ILE A CA 1
ATOM 2240 C C . ILE A 1 301 ? 1.215 4.972 -11.780 1.00 81.88 301 ILE A C 1
ATOM 2242 O O . ILE A 1 301 ? 1.990 5.210 -12.702 1.00 81.88 301 ILE A O 1
ATOM 2246 N N . GLY A 1 302 ? 1.480 5.321 -10.520 1.00 76.56 302 GLY A N 1
ATOM 2247 C CA . GLY A 1 302 ? 2.727 5.991 -10.137 1.00 76.56 302 GLY A CA 1
ATOM 2248 C C . GLY A 1 302 ? 2.787 7.453 -10.591 1.00 76.56 302 GLY A C 1
ATOM 2249 O O . GLY A 1 302 ? 3.803 7.930 -11.091 1.00 76.56 302 GLY A O 1
ATOM 2250 N N . ARG A 1 303 ? 1.684 8.201 -10.474 1.00 79.12 303 ARG A N 1
ATOM 2251 C CA . ARG A 1 303 ? 1.662 9.610 -10.884 1.00 79.12 303 ARG A CA 1
ATOM 2252 C C . ARG A 1 303 ? 2.482 10.450 -9.908 1.00 79.12 303 ARG A C 1
ATOM 2254 O O . ARG A 1 303 ? 2.089 10.586 -8.755 1.00 79.12 303 ARG A O 1
ATOM 2261 N N . VAL A 1 304 ? 3.564 11.072 -10.375 1.00 74.44 304 VAL A N 1
ATOM 2262 C CA . VAL A 1 304 ? 4.310 12.055 -9.574 1.00 74.44 304 VAL A CA 1
ATOM 2263 C C . VAL A 1 304 ? 3.441 13.291 -9.358 1.00 74.44 304 VAL A C 1
ATOM 2265 O O . VAL A 1 304 ? 2.881 13.855 -10.307 1.00 74.44 304 VAL A O 1
ATOM 2268 N N . VAL A 1 305 ? 3.302 13.706 -8.105 1.00 75.38 305 VAL A N 1
ATOM 2269 C CA . VAL A 1 305 ? 2.461 14.840 -7.726 1.00 75.38 305 VAL A CA 1
ATOM 2270 C C . VAL A 1 305 ? 3.180 15.776 -6.767 1.00 75.38 305 VAL A C 1
ATOM 2272 O O . VAL A 1 305 ? 4.110 15.374 -6.086 1.00 75.38 305 VAL A O 1
ATOM 2275 N N . ASN A 1 306 ? 2.725 17.029 -6.723 1.00 68.44 306 ASN A N 1
ATOM 2276 C CA . ASN A 1 306 ? 3.127 17.983 -5.696 1.00 68.44 306 ASN A CA 1
ATOM 2277 C C . ASN A 1 306 ? 1.919 18.307 -4.824 1.00 68.44 306 ASN A C 1
ATOM 2279 O O . ASN A 1 306 ? 0.888 18.770 -5.334 1.00 68.44 306 ASN A O 1
ATOM 2283 N N . ARG A 1 307 ? 2.053 18.103 -3.517 1.00 67.69 307 ARG A N 1
ATOM 2284 C CA . ARG A 1 307 ? 1.029 18.457 -2.537 1.00 67.69 307 ARG A CA 1
ATOM 2285 C C . ARG A 1 307 ? 1.240 19.869 -2.007 1.00 67.69 307 ARG A C 1
ATOM 2287 O O . ARG A 1 307 ? 2.340 20.259 -1.626 1.00 67.69 307 ARG A O 1
ATOM 2294 N N . ASN A 1 308 ? 0.160 20.640 -1.974 1.00 59.91 308 ASN A N 1
ATOM 2295 C CA . ASN A 1 308 ? 0.134 21.918 -1.286 1.00 59.91 308 ASN A CA 1
ATOM 2296 C C . ASN A 1 308 ? 0.092 21.666 0.238 1.00 59.91 308 ASN A C 1
ATOM 2298 O O . ASN A 1 308 ? -0.857 21.031 0.703 1.00 59.91 308 ASN A O 1
ATOM 2302 N N . PRO A 1 309 ? 1.074 22.157 1.014 1.00 50.72 309 PRO A N 1
ATOM 2303 C CA . PRO A 1 309 ? 1.174 21.883 2.448 1.00 50.72 309 PRO A CA 1
ATOM 2304 C C . PRO A 1 309 ? 0.043 22.504 3.284 1.00 50.72 309 PRO A C 1
ATOM 2306 O O . PRO A 1 309 ? -0.292 21.958 4.327 1.00 50.72 309 PRO A O 1
ATOM 2309 N N . ASP A 1 310 ? -0.586 23.589 2.821 1.00 44.06 310 ASP A N 1
ATOM 2310 C CA . ASP A 1 310 ? -1.615 24.315 3.581 1.00 44.06 310 ASP A CA 1
ATOM 2311 C C . ASP A 1 310 ? -3.035 23.783 3.334 1.00 44.06 310 ASP A C 1
ATOM 2313 O O . ASP A 1 310 ? -3.932 23.948 4.157 1.00 44.06 310 ASP A O 1
ATOM 2317 N N . THR A 1 311 ? -3.265 23.181 2.164 1.00 50.53 311 THR A N 1
ATOM 2318 C CA . THR A 1 311 ? -4.605 22.744 1.721 1.00 50.53 311 THR A CA 1
ATOM 2319 C C . THR A 1 311 ? -4.704 21.241 1.484 1.00 50.53 311 THR A C 1
ATOM 2321 O O . THR A 1 311 ? -5.795 20.736 1.230 1.00 50.53 311 THR A O 1
ATOM 2324 N N . GLY A 1 312 ? -3.577 20.522 1.488 1.00 53.53 312 GLY A N 1
ATOM 2325 C CA . GLY A 1 312 ? -3.501 19.121 1.066 1.00 53.53 312 GLY A CA 1
ATOM 2326 C C . GLY A 1 312 ? -3.792 18.903 -0.425 1.00 53.53 312 GLY A C 1
ATOM 2327 O O . GLY A 1 312 ? -3.821 17.762 -0.882 1.00 53.53 312 GLY A O 1
ATOM 2328 N N . ALA A 1 313 ? -4.014 19.971 -1.204 1.00 59.12 313 ALA A N 1
ATOM 2329 C CA . ALA A 1 313 ? -4.405 19.870 -2.602 1.00 59.12 313 ALA A CA 1
ATOM 2330 C C . ALA A 1 313 ? -3.255 19.337 -3.466 1.00 59.12 313 ALA A C 1
ATOM 2332 O O . ALA A 1 313 ? -2.140 19.861 -3.448 1.00 59.12 313 ALA A O 1
ATOM 2333 N N . ILE A 1 314 ? -3.547 18.308 -4.259 1.00 64.56 314 ILE A N 1
ATOM 2334 C CA . ILE A 1 314 ? -2.584 17.647 -5.137 1.00 64.56 314 ILE A CA 1
ATOM 2335 C C . ILE A 1 314 ? -2.593 18.334 -6.507 1.00 64.56 314 ILE A C 1
ATOM 2337 O O . ILE A 1 314 ? -3.582 18.276 -7.240 1.00 64.56 314 ILE A O 1
ATOM 2341 N N . THR A 1 315 ? -1.475 18.946 -6.889 1.00 61.94 315 THR A N 1
ATOM 2342 C CA . THR A 1 315 ? -1.272 19.506 -8.233 1.00 61.94 315 THR A CA 1
ATOM 2343 C C . THR A 1 315 ? -0.473 18.532 -9.096 1.00 61.94 315 THR A C 1
ATOM 2345 O O . THR A 1 315 ? 0.494 17.913 -8.649 1.00 61.94 315 THR A O 1
ATOM 2348 N N . SER A 1 316 ? -0.909 18.335 -10.344 1.00 58.16 316 SER A N 1
ATOM 2349 C CA . SER A 1 316 ? -0.188 17.496 -11.301 1.00 58.16 316 SER A CA 1
ATOM 2350 C C . SER A 1 316 ? 0.979 18.270 -11.898 1.00 58.16 316 SER A C 1
ATOM 2352 O O . SER A 1 316 ? 0.760 19.218 -12.654 1.00 58.16 316 SER A O 1
ATOM 2354 N N . THR A 1 317 ? 2.202 17.807 -11.668 1.00 52.97 317 THR A N 1
ATOM 2355 C CA . THR A 1 317 ? 3.321 18.142 -12.550 1.00 52.97 317 THR A CA 1
ATOM 2356 C C . THR A 1 317 ? 3.440 16.993 -13.535 1.00 52.97 317 THR A C 1
ATOM 2358 O O . THR A 1 317 ? 4.179 16.047 -13.300 1.00 52.97 317 THR A O 1
ATOM 2361 N N . ALA A 1 318 ? 2.689 17.045 -14.639 1.00 42.88 318 ALA A N 1
ATOM 2362 C CA . ALA A 1 318 ? 2.708 15.991 -15.661 1.00 42.88 318 ALA A CA 1
ATOM 2363 C C . ALA A 1 318 ? 4.117 15.719 -16.242 1.00 42.88 318 ALA A C 1
ATOM 2365 O O . ALA A 1 318 ? 4.316 14.708 -16.898 1.00 42.88 318 ALA A O 1
ATOM 2366 N N . ASN A 1 319 ? 5.089 16.603 -15.972 1.00 44.09 319 ASN A N 1
ATOM 2367 C CA . ASN A 1 319 ? 6.441 16.593 -16.531 1.00 44.09 319 ASN A CA 1
ATOM 2368 C C . ASN A 1 319 ? 7.559 16.773 -15.477 1.00 44.09 319 ASN A C 1
ATOM 2370 O O . ASN A 1 319 ? 8.657 17.217 -15.816 1.00 44.09 319 ASN A O 1
ATOM 2374 N N . GLY A 1 320 ? 7.305 16.490 -14.193 1.00 46.47 320 GLY A N 1
ATOM 2375 C CA . GLY A 1 320 ? 8.344 16.562 -13.158 1.00 46.47 320 GLY A CA 1
ATOM 2376 C C . GLY A 1 320 ? 9.317 15.383 -13.262 1.00 46.47 320 GLY A C 1
ATOM 2377 O O . GLY A 1 320 ? 8.964 14.270 -12.887 1.00 46.47 320 GLY A O 1
ATOM 2378 N N . LYS A 1 321 ? 10.532 15.609 -13.776 1.00 49.09 321 LYS A N 1
ATOM 2379 C CA . LYS A 1 321 ? 11.595 14.593 -13.848 1.00 49.09 321 LYS A CA 1
ATOM 2380 C C . LYS A 1 321 ? 11.936 14.023 -12.453 1.00 49.09 321 LYS A C 1
ATOM 2382 O O . LYS A 1 321 ? 12.390 14.756 -11.582 1.00 49.09 321 LYS A O 1
ATOM 2387 N N . GLY A 1 322 ? 11.737 12.713 -12.281 1.00 55.50 322 GLY A N 1
ATOM 2388 C CA . GLY A 1 322 ? 12.759 11.779 -11.791 1.00 55.50 322 GLY A CA 1
ATOM 2389 C C . GLY A 1 322 ? 13.182 11.733 -10.315 1.00 55.50 322 GLY A C 1
ATOM 2390 O O . GLY A 1 322 ? 14.334 11.387 -10.078 1.00 55.50 322 GLY A O 1
ATOM 2391 N N . LYS A 1 323 ? 12.313 12.006 -9.329 1.00 64.69 323 LYS A N 1
ATOM 2392 C CA . LYS A 1 323 ? 12.704 11.967 -7.895 1.00 64.69 323 LYS A CA 1
ATOM 2393 C C . LYS A 1 323 ? 12.060 10.887 -7.011 1.00 64.69 323 LYS A C 1
ATOM 2395 O O . LYS A 1 323 ? 12.439 10.762 -5.847 1.00 64.69 323 LYS A O 1
ATOM 2400 N N . ALA A 1 324 ? 11.126 10.105 -7.548 1.00 77.00 324 ALA A N 1
ATOM 2401 C CA . ALA A 1 324 ? 10.345 9.123 -6.796 1.00 77.00 324 ALA A CA 1
ATOM 2402 C C . ALA A 1 324 ? 10.414 7.740 -7.476 1.00 77.00 324 ALA A C 1
ATOM 2404 O O . ALA A 1 324 ? 9.514 7.415 -8.250 1.00 77.00 324 ALA A O 1
ATOM 2405 N N . PRO A 1 325 ? 11.493 6.957 -7.272 1.00 79.00 325 PRO A N 1
ATOM 2406 C CA . PRO A 1 325 ? 11.617 5.625 -7.870 1.00 79.00 325 PRO A CA 1
ATOM 2407 C C . PRO A 1 325 ? 10.536 4.701 -7.312 1.00 79.00 325 PRO A C 1
ATOM 2409 O O . PRO A 1 325 ? 10.359 4.668 -6.097 1.00 79.00 325 PRO A O 1
ATOM 2412 N N . PHE A 1 326 ? 9.839 3.957 -8.166 1.00 82.81 326 PHE A N 1
ATOM 2413 C CA . PHE A 1 326 ? 8.718 3.084 -7.811 1.00 82.81 326 PHE A CA 1
ATOM 2414 C C . PHE A 1 326 ? 8.859 1.718 -8.502 1.00 82.81 326 PHE A C 1
ATOM 2416 O O . PHE A 1 326 ? 9.459 1.628 -9.569 1.00 82.81 326 PHE A O 1
ATOM 2423 N N . ASN A 1 327 ? 8.304 0.649 -7.932 1.00 85.88 327 ASN A N 1
ATOM 2424 C CA . ASN A 1 327 ? 8.246 -0.654 -8.604 1.00 85.88 327 ASN A CA 1
ATOM 2425 C C . ASN A 1 327 ? 6.803 -1.096 -8.838 1.00 85.88 327 ASN A C 1
ATOM 2427 O O . ASN A 1 327 ? 5.967 -1.051 -7.934 1.00 85.88 327 ASN A O 1
ATOM 2431 N N . LEU A 1 328 ? 6.528 -1.586 -10.043 1.00 90.75 328 LEU A N 1
ATOM 2432 C CA . LEU A 1 328 ? 5.278 -2.248 -10.385 1.00 90.75 328 LEU A CA 1
ATOM 2433 C C . LEU A 1 328 ? 5.550 -3.724 -10.667 1.00 90.75 328 LEU A C 1
ATOM 2435 O O . LEU A 1 328 ? 6.168 -4.060 -11.672 1.00 90.75 328 LEU A O 1
ATOM 2439 N N . PHE A 1 329 ? 5.037 -4.594 -9.806 1.00 93.81 329 PHE A N 1
ATOM 2440 C CA . PHE A 1 329 ? 5.000 -6.035 -10.013 1.00 93.81 329 PHE A CA 1
ATOM 2441 C C . PHE A 1 329 ? 3.570 -6.434 -10.366 1.00 93.81 329 PHE A C 1
ATOM 2443 O O . PHE A 1 329 ? 2.637 -6.150 -9.615 1.00 93.81 329 PHE A O 1
ATOM 2450 N N . VAL A 1 330 ? 3.376 -7.072 -11.511 1.00 95.31 330 VAL A N 1
ATOM 2451 C CA . VAL A 1 330 ? 2.055 -7.525 -11.955 1.00 95.31 330 VAL A CA 1
ATOM 2452 C C . VAL A 1 330 ? 2.192 -8.876 -12.640 1.00 95.31 330 VAL A C 1
ATOM 2454 O O . VAL A 1 330 ? 3.165 -9.088 -13.351 1.00 95.31 330 VAL A O 1
ATOM 2457 N N . GLY A 1 331 ? 1.247 -9.796 -12.443 1.00 95.69 331 GLY A N 1
ATOM 2458 C CA . GLY A 1 331 ? 1.229 -11.070 -13.170 1.00 95.69 331 GLY A CA 1
ATOM 2459 C C . GLY A 1 331 ? 1.244 -10.858 -14.685 1.00 95.69 331 GLY A C 1
ATOM 2460 O O . GLY A 1 331 ? 2.255 -11.090 -15.346 1.00 95.69 331 GLY A O 1
ATOM 2461 N N . THR A 1 332 ? 0.135 -10.352 -15.221 1.00 94.19 332 THR A N 1
ATOM 2462 C CA . THR A 1 332 ? -0.031 -10.040 -16.647 1.00 94.19 332 THR A CA 1
ATOM 2463 C C . THR A 1 332 ? -0.582 -8.629 -16.832 1.00 94.19 332 THR A C 1
ATOM 2465 O O . THR A 1 332 ? -1.560 -8.253 -16.180 1.00 94.19 332 THR A O 1
ATOM 2468 N N . LEU A 1 333 ? -0.026 -7.851 -17.761 1.00 91.19 333 LEU A N 1
ATOM 2469 C CA . LEU A 1 333 ? -0.516 -6.512 -18.094 1.00 91.19 333 LEU A CA 1
ATOM 2470 C C . LEU A 1 333 ? -0.844 -6.402 -19.582 1.00 91.19 333 LEU A C 1
ATOM 2472 O O . LEU A 1 333 ? 0.033 -6.530 -20.431 1.00 91.19 333 LEU A O 1
ATOM 2476 N N . SER A 1 334 ? -2.104 -6.090 -19.891 1.00 86.56 334 SER A N 1
ATOM 2477 C CA . SER A 1 334 ? -2.548 -5.815 -21.258 1.00 86.56 334 SER A CA 1
ATOM 2478 C C . SER A 1 334 ? -3.227 -4.452 -21.333 1.00 86.56 334 SER A C 1
ATOM 2480 O O . SER A 1 334 ? -4.356 -4.273 -20.869 1.00 86.56 334 SER A O 1
ATOM 2482 N N . SER A 1 335 ? -2.559 -3.475 -21.945 1.00 78.81 335 SER A N 1
ATOM 2483 C CA . SER A 1 335 ? -3.106 -2.132 -22.183 1.00 78.81 335 SER A CA 1
ATOM 2484 C C . SER A 1 335 ? -4.332 -2.127 -23.102 1.00 78.81 335 SER A C 1
ATOM 2486 O O . SER A 1 335 ? -5.109 -1.173 -23.056 1.00 78.81 335 SER A O 1
ATOM 2488 N N . TYR A 1 336 ? -4.571 -3.185 -23.889 1.00 76.19 336 TYR A N 1
ATOM 2489 C CA . TYR A 1 336 ? -5.808 -3.333 -24.670 1.00 76.19 336 TYR A CA 1
ATOM 2490 C C . TYR A 1 336 ? -7.059 -3.381 -23.805 1.00 76.19 336 TYR A C 1
ATOM 2492 O O . TYR A 1 336 ? -8.126 -2.951 -24.243 1.00 76.19 336 TYR A O 1
ATOM 2500 N N . SER A 1 337 ? -6.924 -3.857 -22.569 1.00 74.06 337 SER A N 1
ATOM 2501 C CA . SER A 1 337 ? -8.027 -3.867 -21.617 1.00 74.06 337 SER A CA 1
ATOM 2502 C C . SER A 1 337 ? -8.458 -2.457 -21.185 1.00 74.06 337 SER A C 1
ATOM 2504 O O . SER A 1 337 ? -9.493 -2.337 -20.542 1.00 74.06 337 SER A O 1
ATOM 2506 N N . PHE A 1 338 ? -7.714 -1.395 -21.545 1.00 76.69 338 PHE A N 1
ATOM 2507 C CA . PHE A 1 338 ? -8.010 0.001 -21.218 1.00 76.69 338 PHE A CA 1
ATOM 2508 C C . PHE A 1 338 ? -8.623 0.759 -22.403 1.00 76.69 338 PHE A C 1
ATOM 2510 O O . PHE A 1 338 ? -8.062 0.833 -23.503 1.00 76.69 338 PHE A O 1
ATOM 2517 N N . LYS A 1 339 ? -9.738 1.462 -22.156 1.00 70.56 339 LYS A N 1
ATOM 2518 C CA . LYS A 1 339 ? -10.386 2.303 -23.182 1.00 70.56 339 LYS A CA 1
ATOM 2519 C C . LYS A 1 339 ? -9.495 3.429 -23.722 1.00 70.56 339 LYS A C 1
ATOM 2521 O O . LYS A 1 339 ? -9.517 3.673 -24.924 1.00 70.56 339 LYS A O 1
ATOM 2526 N N . ASN A 1 340 ? -8.639 4.054 -22.903 1.00 68.62 340 ASN A N 1
ATOM 2527 C CA . ASN A 1 340 ? -7.667 5.098 -23.305 1.00 68.62 340 ASN A CA 1
ATOM 2528 C C . ASN A 1 340 ? -6.234 4.760 -22.827 1.00 68.62 340 ASN A C 1
ATOM 2530 O O . ASN A 1 340 ? -5.931 3.583 -22.674 1.00 68.62 340 ASN A O 1
ATOM 2534 N N . ASN A 1 341 ? -5.337 5.749 -22.685 1.00 72.06 341 ASN A N 1
ATOM 2535 C CA . ASN A 1 341 ? -3.913 5.549 -22.374 1.00 72.06 341 ASN A CA 1
ATOM 2536 C C . ASN A 1 341 ? -3.722 5.024 -20.948 1.00 72.06 341 ASN A C 1
ATOM 2538 O O . ASN A 1 341 ? -4.311 5.557 -20.004 1.00 72.06 341 ASN A O 1
ATOM 2542 N N . LEU A 1 342 ? -2.832 4.047 -20.805 1.00 78.94 342 LEU A N 1
ATOM 2543 C CA . LEU A 1 342 ? -2.210 3.703 -19.533 1.00 78.94 342 LEU A CA 1
ATOM 2544 C C . LEU A 1 342 ? -0.887 4.469 -19.431 1.00 78.94 342 LEU A C 1
ATOM 2546 O O . LEU A 1 342 ? -0.040 4.331 -20.313 1.00 78.94 342 LEU A O 1
ATOM 2550 N N . ASN A 1 343 ? -0.721 5.267 -18.379 1.00 79.56 343 ASN A N 1
ATOM 2551 C CA . ASN A 1 343 ? 0.520 5.973 -18.066 1.00 79.56 343 ASN A CA 1
ATOM 2552 C C . ASN A 1 343 ? 1.148 5.358 -16.816 1.00 79.56 343 ASN A C 1
ATOM 2554 O O . ASN A 1 343 ? 0.479 5.256 -15.784 1.00 79.56 343 ASN A O 1
ATOM 2558 N N . ILE A 1 344 ? 2.425 4.986 -16.897 1.00 81.25 344 ILE A N 1
ATOM 2559 C CA . ILE A 1 344 ? 3.165 4.415 -15.770 1.00 81.25 344 ILE A CA 1
ATOM 2560 C C . ILE A 1 344 ? 4.313 5.372 -15.431 1.00 81.25 344 ILE A C 1
ATOM 2562 O O . ILE A 1 344 ? 5.286 5.513 -16.173 1.00 81.25 344 ILE A O 1
ATOM 2566 N N . GLY A 1 345 ? 4.157 6.106 -14.333 1.00 72.31 345 GLY A N 1
ATOM 2567 C CA . GLY A 1 345 ? 5.096 7.133 -13.896 1.00 72.31 345 GLY A CA 1
ATOM 2568 C C . GLY A 1 345 ? 6.158 6.596 -12.941 1.00 72.31 345 GLY A C 1
ATOM 2569 O O . GLY A 1 345 ? 5.833 5.930 -11.966 1.00 72.31 345 GLY A O 1
ATOM 2570 N N . GLY A 1 346 ? 7.427 6.914 -13.223 1.00 68.44 346 GLY A N 1
ATOM 2571 C CA . GLY A 1 346 ? 8.550 6.722 -12.296 1.00 68.44 346 GLY A CA 1
ATOM 2572 C C . GLY A 1 346 ? 8.837 5.277 -11.879 1.00 68.44 346 GLY A C 1
ATOM 2573 O O . GLY A 1 346 ? 9.437 5.088 -10.823 1.00 68.44 346 GLY A O 1
ATOM 2574 N N . ALA A 1 347 ? 8.404 4.283 -12.664 1.00 79.25 347 ALA A N 1
ATOM 2575 C CA . ALA A 1 347 ? 8.422 2.884 -12.255 1.00 79.25 347 ALA A CA 1
ATOM 2576 C C . ALA A 1 347 ? 9.380 2.002 -13.064 1.00 79.25 347 ALA A C 1
ATOM 2578 O O . ALA A 1 347 ? 9.470 2.157 -14.280 1.00 79.25 347 ALA A O 1
ATOM 2579 N N . ASP A 1 348 ? 9.994 1.018 -12.411 1.00 84.88 348 ASP A N 1
ATOM 2580 C CA . ASP A 1 348 ? 10.407 -0.217 -13.083 1.00 84.88 348 ASP A CA 1
ATOM 2581 C C . ASP A 1 348 ? 9.232 -1.207 -13.070 1.00 84.88 348 ASP A C 1
ATOM 2583 O O . ASP A 1 348 ? 8.537 -1.354 -12.057 1.00 84.88 348 ASP A O 1
ATOM 2587 N N . VAL A 1 349 ? 8.981 -1.863 -14.204 1.00 90.25 349 VAL A N 1
ATOM 2588 C CA . VAL A 1 349 ? 7.834 -2.760 -14.403 1.00 90.25 349 VAL A CA 1
ATOM 2589 C C . VAL A 1 349 ? 8.308 -4.199 -14.564 1.00 90.25 349 VAL A C 1
ATOM 2591 O O . VAL A 1 349 ? 9.148 -4.495 -15.410 1.00 90.25 349 VAL A O 1
ATOM 2594 N N . TYR A 1 350 ? 7.715 -5.094 -13.780 1.00 92.94 350 TYR A N 1
ATOM 2595 C CA . TYR A 1 350 ? 8.013 -6.520 -13.721 1.00 92.94 350 TYR A CA 1
ATOM 2596 C C . TYR A 1 350 ? 6.730 -7.311 -13.998 1.00 92.94 350 TYR A C 1
ATOM 2598 O O . TYR A 1 350 ? 5.818 -7.328 -13.166 1.00 92.94 350 TYR A O 1
ATOM 2606 N N . LEU A 1 351 ? 6.652 -7.934 -15.175 1.00 96.00 351 LEU A N 1
ATOM 2607 C CA . LEU A 1 351 ? 5.543 -8.793 -15.593 1.00 96.00 351 LEU A CA 1
ATOM 2608 C C . LEU A 1 351 ? 5.904 -10.247 -15.270 1.00 96.00 351 LEU A C 1
ATOM 2610 O O . LEU A 1 351 ? 6.838 -10.803 -15.852 1.00 96.00 351 LEU A O 1
ATOM 2614 N N . LEU A 1 352 ? 5.209 -10.823 -14.292 1.00 96.00 352 LEU A N 1
ATOM 2615 C CA . LEU A 1 352 ? 5.647 -12.011 -13.556 1.00 96.00 352 LEU A CA 1
ATOM 2616 C C . LEU A 1 352 ? 5.209 -13.340 -14.177 1.00 96.00 352 LEU A C 1
ATOM 2618 O O . LEU A 1 352 ? 5.794 -14.368 -13.839 1.00 96.00 352 LEU A O 1
ATOM 2622 N N . ASP A 1 353 ? 4.170 -13.340 -15.012 1.00 96.50 353 ASP A N 1
ATOM 2623 C CA . ASP A 1 353 ? 3.596 -14.567 -15.567 1.00 96.50 353 ASP A CA 1
ATOM 2624 C C . ASP A 1 353 ? 4.322 -15.034 -16.826 1.00 96.50 353 ASP A C 1
ATOM 2626 O O . ASP A 1 353 ? 4.515 -14.263 -17.766 1.00 96.50 353 ASP A O 1
ATOM 2630 N N . GLU A 1 354 ? 4.631 -16.328 -16.875 1.00 95.25 354 GLU A N 1
ATOM 2631 C CA . GLU A 1 354 ? 5.010 -17.025 -18.104 1.00 95.25 354 GLU A CA 1
ATOM 2632 C C . GLU A 1 354 ? 3.794 -17.196 -19.029 1.00 95.25 354 GLU A C 1
ATOM 2634 O O . GLU A 1 354 ? 2.659 -17.402 -18.577 1.00 95.25 354 GLU A O 1
ATOM 2639 N N . TYR A 1 355 ? 4.023 -17.143 -20.343 1.00 95.69 355 TYR A N 1
ATOM 2640 C CA . TYR A 1 355 ? 2.950 -17.237 -21.329 1.00 95.69 355 TYR A CA 1
ATOM 2641 C C . TYR A 1 355 ? 2.265 -18.609 -21.292 1.00 95.69 355 TYR A C 1
ATOM 2643 O O . TYR A 1 355 ? 2.836 -19.639 -21.650 1.00 95.69 355 TYR A O 1
ATOM 2651 N N . THR A 1 356 ? 0.994 -18.618 -20.888 1.00 94.44 356 THR A N 1
ATOM 2652 C CA . THR A 1 356 ? 0.169 -19.825 -20.789 1.00 94.44 356 THR A CA 1
ATOM 2653 C C . THR A 1 356 ? -1.137 -19.631 -21.568 1.00 94.44 356 THR A C 1
ATOM 2655 O O . THR A 1 356 ? -2.155 -19.253 -20.984 1.00 94.44 356 THR A O 1
ATOM 2658 N N . PRO A 1 357 ? -1.175 -19.940 -22.880 1.00 90.25 357 PRO A N 1
ATOM 2659 C CA . PRO A 1 357 ? -2.312 -19.628 -23.755 1.00 90.25 357 PRO A CA 1
ATOM 2660 C C . PRO A 1 357 ? -3.635 -20.310 -23.375 1.00 90.25 357 PRO A C 1
ATOM 2662 O O . PRO A 1 357 ? -4.697 -19.900 -23.832 1.00 90.25 357 PRO A O 1
ATOM 2665 N N . SER A 1 358 ? -3.593 -21.365 -22.556 1.00 90.75 358 SER A N 1
ATOM 2666 C CA . SER A 1 358 ? -4.783 -22.079 -22.079 1.00 90.75 358 SER A CA 1
ATOM 2667 C C . SER A 1 358 ? -5.409 -21.475 -20.818 1.00 90.75 358 SER A C 1
ATOM 2669 O O . SER A 1 358 ? -6.425 -21.990 -20.351 1.00 90.75 358 SER A O 1
ATOM 2671 N N . LYS A 1 359 ? -4.790 -20.453 -20.215 1.00 91.88 359 LYS A N 1
ATOM 2672 C CA . LYS A 1 359 ? -5.265 -19.798 -18.991 1.00 91.88 359 LYS A CA 1
ATOM 2673 C C . LYS A 1 359 ? -5.539 -18.325 -19.269 1.00 91.88 359 LYS A C 1
ATOM 2675 O O . LYS A 1 359 ? -4.776 -17.666 -19.968 1.00 91.88 359 LYS A O 1
ATOM 2680 N N . SER A 1 360 ? -6.598 -17.796 -18.668 1.00 89.56 360 SER A N 1
ATOM 2681 C CA . SER A 1 360 ? -6.936 -16.377 -18.745 1.00 89.56 360 SER A CA 1
ATOM 2682 C C . SER A 1 360 ? -7.423 -15.857 -17.403 1.00 89.56 360 SER A C 1
ATOM 2684 O O . SER A 1 360 ? -8.097 -16.573 -16.659 1.00 89.56 360 SER A O 1
ATOM 2686 N N . TYR A 1 361 ? -7.137 -14.592 -17.127 1.00 88.38 361 TYR A N 1
ATOM 2687 C CA . TYR A 1 361 ? -7.762 -13.859 -16.039 1.00 88.38 361 TYR A CA 1
ATOM 2688 C C . TYR A 1 361 ? -9.088 -13.252 -16.498 1.00 88.38 361 TYR A C 1
ATOM 2690 O O . TYR A 1 361 ? -9.198 -12.711 -17.600 1.00 88.38 361 TYR A O 1
ATOM 2698 N N . THR A 1 362 ? -10.078 -13.317 -15.610 1.00 80.00 362 THR A N 1
ATOM 2699 C CA . THR A 1 362 ? -11.292 -12.501 -15.683 1.00 80.00 362 THR A CA 1
ATOM 2700 C C . THR A 1 362 ? -11.118 -11.322 -14.739 1.00 80.00 362 THR A C 1
ATOM 2702 O O . THR A 1 362 ? -10.672 -11.495 -13.599 1.00 80.00 362 THR A O 1
ATOM 2705 N N . VAL A 1 363 ? -11.455 -10.124 -15.214 1.00 78.75 363 VAL A N 1
ATOM 2706 C CA . VAL A 1 363 ? -11.431 -8.905 -14.404 1.00 78.75 363 VAL A CA 1
ATOM 2707 C C . VAL A 1 363 ? -12.841 -8.374 -14.238 1.00 78.75 363 VAL A C 1
ATOM 2709 O O . VAL A 1 363 ? -13.536 -8.107 -15.218 1.00 78.75 363 VAL A O 1
ATOM 2712 N N . TYR A 1 364 ? -13.229 -8.186 -12.981 1.00 74.06 364 TYR A N 1
ATOM 2713 C CA . TYR A 1 364 ? -14.578 -7.801 -12.607 1.00 74.06 364 TYR A CA 1
ATOM 2714 C C . TYR A 1 364 ? -14.706 -6.299 -12.320 1.00 74.06 364 TYR A C 1
ATOM 2716 O O . TYR A 1 364 ? -13.862 -5.699 -11.652 1.00 74.06 364 TYR A O 1
ATOM 2724 N N . ASN A 1 365 ? -15.823 -5.701 -12.755 1.00 68.56 365 ASN A N 1
ATOM 2725 C CA . ASN A 1 365 ? -16.261 -4.368 -12.328 1.00 68.56 365 ASN A CA 1
ATOM 2726 C C . ASN A 1 365 ? -17.742 -4.359 -11.937 1.00 68.56 365 ASN A C 1
ATOM 2728 O O . ASN A 1 365 ? -18.581 -4.918 -12.640 1.00 68.56 365 ASN A O 1
ATOM 2732 N N . CYS A 1 366 ? -18.093 -3.626 -10.881 1.00 57.78 366 CYS A N 1
ATOM 2733 C CA . CYS A 1 366 ? -19.475 -3.428 -10.450 1.00 57.78 366 CYS A CA 1
ATOM 2734 C C . CYS A 1 366 ? -19.986 -1.996 -10.741 1.00 57.78 366 CYS A C 1
ATOM 2736 O O . CYS A 1 366 ? -19.497 -0.995 -10.195 1.00 57.78 366 CYS A O 1
ATOM 2738 N N . LYS A 1 367 ? -21.039 -1.871 -11.562 1.00 52.00 367 LYS A N 1
ATOM 2739 C CA . LYS A 1 367 ? -21.805 -0.623 -11.722 1.00 52.00 367 LYS A CA 1
ATOM 2740 C C . LYS A 1 367 ? -22.868 -0.561 -10.614 1.00 52.00 367 LYS A C 1
ATOM 2742 O O . LYS A 1 367 ? -23.691 -1.446 -10.500 1.00 52.00 367 LYS A O 1
ATOM 2747 N N . ARG A 1 368 ? -22.786 0.463 -9.753 1.00 50.94 368 ARG A N 1
ATOM 2748 C CA . ARG A 1 368 ? -23.806 0.910 -8.772 1.00 50.94 368 ARG A CA 1
ATOM 2749 C C . ARG A 1 368 ? -24.805 -0.142 -8.225 1.00 50.94 368 ARG A C 1
ATOM 2751 O O . ARG A 1 368 ? -25.888 -0.307 -8.769 1.00 50.94 368 ARG A O 1
ATOM 2758 N N . SER A 1 369 ? -24.562 -0.634 -7.010 1.00 43.06 369 SER A N 1
ATOM 2759 C CA . SER A 1 369 ? -25.629 -0.723 -5.999 1.00 43.06 369 SER A CA 1
ATOM 2760 C C . SER A 1 369 ? -25.040 -0.702 -4.592 1.00 43.06 369 SER A C 1
ATOM 2762 O O . SER A 1 369 ? -24.218 -1.537 -4.246 1.00 43.06 369 SER A O 1
ATOM 2764 N N . TYR A 1 370 ? -25.444 0.304 -3.814 1.00 49.66 370 TYR A N 1
ATOM 2765 C CA . TYR A 1 370 ? -24.931 0.649 -2.481 1.00 49.66 370 TYR A CA 1
ATOM 2766 C C . TYR A 1 370 ? -25.549 -0.194 -1.347 1.00 49.66 370 TYR A C 1
ATOM 2768 O O . TYR A 1 370 ? -25.403 0.155 -0.185 1.00 49.66 370 TYR A O 1
ATOM 2776 N N . SER A 1 371 ? -26.318 -1.239 -1.671 1.00 39.56 371 SER A N 1
ATOM 2777 C CA . SER A 1 371 ? -27.247 -1.865 -0.717 1.00 39.56 371 SER A CA 1
ATOM 2778 C C . SER A 1 371 ? -27.380 -3.383 -0.838 1.00 39.56 371 SER A C 1
ATOM 2780 O O . SER A 1 371 ? -28.298 -3.944 -0.248 1.00 39.56 371 SER A O 1
ATOM 2782 N N . LYS A 1 372 ? -26.549 -4.050 -1.644 1.00 41.56 372 LYS A N 1
ATOM 2783 C CA . LYS A 1 372 ? -26.534 -5.516 -1.712 1.00 41.56 372 LYS A CA 1
ATOM 2784 C C . LYS A 1 372 ? -25.178 -5.995 -1.217 1.00 41.56 372 LYS A C 1
ATOM 2786 O O . LYS A 1 372 ? -24.184 -5.970 -1.936 1.00 41.56 372 LYS A O 1
ATOM 2791 N N . GLU A 1 373 ? -25.191 -6.290 0.073 1.00 42.59 373 GLU A N 1
ATOM 2792 C CA . GLU A 1 373 ? -24.154 -6.928 0.865 1.00 42.59 373 GLU A CA 1
ATOM 2793 C C . GLU A 1 373 ? -23.612 -8.183 0.163 1.00 42.59 373 GLU A C 1
ATOM 2795 O O . GLU A 1 373 ? -24.347 -8.896 -0.513 1.00 42.59 373 GLU A O 1
ATOM 2800 N N . GLU A 1 374 ? -22.321 -8.452 0.360 1.00 44.66 374 GLU A N 1
ATOM 2801 C CA . GLU A 1 374 ? -21.794 -9.822 0.410 1.00 44.66 374 GLU A CA 1
ATOM 2802 C C . GLU A 1 374 ? -22.030 -10.718 -0.817 1.00 44.66 374 GLU A C 1
ATOM 2804 O O . GLU A 1 374 ? -22.183 -11.925 -0.676 1.00 44.66 374 GLU A O 1
ATOM 2809 N N . LEU A 1 375 ? -21.980 -10.185 -2.040 1.00 42.06 375 LEU A N 1
ATOM 2810 C CA . LEU A 1 375 ? -21.902 -11.079 -3.196 1.00 42.06 375 LEU A CA 1
ATOM 2811 C C . LEU A 1 375 ? -20.482 -11.644 -3.275 1.00 42.06 375 LEU A C 1
ATOM 2813 O O . LEU A 1 375 ? -19.567 -11.048 -3.847 1.00 42.06 375 LEU A O 1
ATOM 2817 N N . ALA A 1 376 ? -20.302 -12.811 -2.659 1.00 42.47 376 ALA A N 1
ATOM 2818 C CA . ALA A 1 376 ? -19.295 -13.760 -3.086 1.00 42.47 376 ALA A CA 1
ATOM 2819 C C . ALA A 1 376 ? -19.432 -13.979 -4.601 1.00 42.47 376 ALA A C 1
ATOM 2821 O O . ALA A 1 376 ? -20.511 -13.846 -5.188 1.00 42.47 376 ALA A O 1
ATOM 2822 N N . ARG A 1 377 ? -18.327 -14.372 -5.235 1.00 43.38 377 ARG A N 1
ATOM 2823 C CA . ARG A 1 377 ? -18.212 -14.658 -6.673 1.00 43.38 377 ARG A CA 1
ATOM 2824 C C . ARG A 1 377 ? -19.264 -15.659 -7.211 1.00 43.38 377 ARG A C 1
ATOM 2826 O O . ARG A 1 377 ? -19.361 -15.841 -8.419 1.00 43.38 377 ARG A O 1
ATOM 2833 N N . THR A 1 378 ? -20.031 -16.319 -6.339 1.00 39.38 378 THR A N 1
ATOM 2834 C CA . THR A 1 378 ? -21.000 -17.390 -6.621 1.00 39.38 378 THR A CA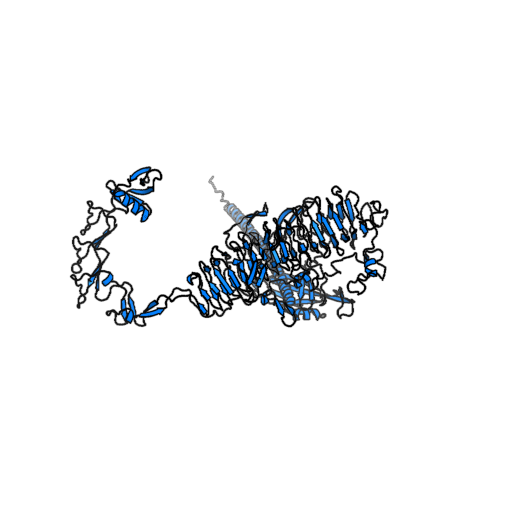 1
ATOM 2835 C C . THR A 1 378 ? -22.454 -16.951 -6.832 1.00 39.38 378 THR A C 1
ATOM 2837 O O . THR A 1 378 ? -23.214 -17.725 -7.407 1.00 39.38 378 THR A O 1
ATOM 2840 N N . ASP A 1 379 ? -22.856 -15.729 -6.470 1.00 43.06 379 ASP A N 1
ATOM 2841 C CA . ASP A 1 379 ? -24.268 -15.288 -6.552 1.00 43.06 379 ASP A CA 1
ATOM 2842 C C . ASP A 1 379 ? -24.615 -14.533 -7.858 1.00 43.06 379 ASP A C 1
ATOM 2844 O O . ASP A 1 379 ? -25.574 -13.764 -7.943 1.00 43.06 379 ASP A O 1
ATOM 2848 N N . VAL A 1 380 ? -23.838 -14.772 -8.921 1.00 45.03 380 VAL A N 1
ATOM 2849 C CA . VAL A 1 380 ? -23.853 -14.057 -10.219 1.00 45.03 380 VAL A CA 1
ATOM 2850 C C . VAL A 1 380 ? -25.003 -14.519 -11.135 1.00 45.03 380 VAL A C 1
ATOM 2852 O O . VAL A 1 380 ? -24.852 -14.737 -12.335 1.00 45.03 380 VAL A O 1
ATOM 2855 N N . GLY A 1 381 ? -26.194 -14.692 -10.570 1.00 42.19 381 GLY A N 1
ATOM 2856 C CA . GLY A 1 381 ? -27.395 -15.073 -11.301 1.00 42.19 381 GLY A CA 1
ATOM 2857 C C . GLY A 1 381 ? -28.384 -13.919 -11.412 1.00 42.19 381 GLY A C 1
ATOM 2858 O O . GLY A 1 381 ? -29.130 -13.671 -10.474 1.00 42.19 381 GLY A O 1
ATOM 2859 N N . THR A 1 382 ? -28.487 -13.322 -12.605 1.00 39.66 382 THR A N 1
ATOM 2860 C CA . THR A 1 382 ? -29.671 -12.617 -13.166 1.00 39.66 382 THR A CA 1
ATOM 2861 C C . THR A 1 382 ? -29.858 -11.097 -13.026 1.00 39.66 382 THR A C 1
ATOM 2863 O O . THR A 1 382 ? -30.784 -10.594 -13.662 1.00 39.66 382 THR A O 1
ATOM 2866 N N . ASP A 1 383 ? -29.011 -10.326 -12.332 1.00 42.75 383 ASP A N 1
ATOM 2867 C CA . ASP A 1 383 ? -29.226 -8.863 -12.242 1.00 42.75 383 ASP A CA 1
ATOM 2868 C C . ASP A 1 383 ? -28.526 -8.091 -13.384 1.00 42.75 383 ASP A C 1
ATOM 2870 O O . ASP A 1 383 ? -27.305 -8.119 -13.525 1.00 42.75 383 ASP A O 1
ATOM 2874 N N . SER A 1 384 ? -29.302 -7.382 -14.211 1.00 40.19 384 SER A N 1
ATOM 2875 C CA . SER A 1 384 ? -28.854 -6.683 -15.432 1.00 40.19 384 SER A CA 1
ATOM 2876 C C . SER A 1 384 ? -28.029 -5.404 -15.200 1.00 40.19 384 SER A C 1
ATOM 2878 O O . SER A 1 384 ? -27.680 -4.723 -16.164 1.00 40.19 384 SER A O 1
ATOM 2880 N N . ASP A 1 385 ? -27.736 -5.062 -13.943 1.00 47.72 385 ASP A N 1
ATOM 2881 C CA . ASP A 1 385 ? -27.042 -3.827 -13.546 1.00 47.72 385 ASP A CA 1
ATOM 2882 C C . ASP A 1 385 ? -25.559 -4.025 -13.175 1.00 47.72 385 ASP A C 1
ATOM 2884 O O . ASP A 1 385 ? -24.857 -3.050 -12.899 1.00 47.72 385 ASP A O 1
ATOM 2888 N N . ILE A 1 386 ? -25.040 -5.257 -13.186 1.00 50.94 386 ILE A N 1
ATOM 2889 C CA . ILE A 1 386 ? -23.726 -5.586 -12.616 1.00 50.94 386 ILE A CA 1
ATOM 2890 C C . ILE A 1 386 ? -22.912 -6.410 -13.629 1.00 50.94 386 ILE A C 1
ATOM 2892 O O . ILE A 1 386 ? -23.471 -7.244 -14.331 1.00 50.94 386 ILE A O 1
ATOM 2896 N N . TRP A 1 387 ? -21.597 -6.155 -13.674 1.00 54.97 387 TRP A N 1
ATOM 2897 C CA . TRP A 1 387 ? -20.565 -6.822 -14.484 1.00 54.97 387 TRP A CA 1
ATOM 2898 C C . TRP A 1 387 ? -20.427 -6.310 -15.924 1.00 54.97 387 TRP A C 1
ATOM 2900 O O . TRP A 1 387 ? -21.279 -6.475 -16.791 1.00 54.97 387 TRP A O 1
ATOM 2910 N N . VAL A 1 388 ? -19.305 -5.639 -16.183 1.00 52.31 388 VAL A N 1
ATOM 2911 C CA . VAL A 1 388 ? -18.712 -5.635 -17.520 1.00 52.31 388 VAL A CA 1
ATOM 2912 C C . VAL A 1 388 ? -17.397 -6.363 -17.340 1.00 52.31 388 VAL A C 1
ATOM 2914 O O . VAL A 1 388 ? -16.491 -5.827 -16.703 1.00 52.31 388 VAL A O 1
ATOM 2917 N N . ASP A 1 389 ? -17.342 -7.584 -17.846 1.00 55.78 389 ASP A N 1
ATOM 2918 C CA . ASP A 1 389 ? -16.145 -8.399 -17.786 1.00 55.78 389 ASP A CA 1
ATOM 2919 C C . ASP A 1 389 ? -15.147 -7.880 -18.823 1.00 55.78 389 ASP A C 1
ATOM 2921 O O . ASP A 1 389 ? -15.459 -7.755 -20.012 1.00 55.78 389 ASP A O 1
ATOM 2925 N N . CYS A 1 390 ? -13.929 -7.575 -18.380 1.00 59.91 390 CYS A N 1
ATOM 2926 C CA . CYS A 1 390 ? -12.784 -7.659 -19.279 1.00 59.91 390 CYS A CA 1
ATOM 2927 C C . CYS A 1 390 ? -12.354 -9.131 -19.280 1.00 59.91 390 CYS A C 1
ATOM 2929 O O . CYS A 1 390 ? -11.390 -9.506 -18.612 1.00 59.91 390 CYS A O 1
ATOM 2931 N N . ASP A 1 391 ? -13.142 -9.977 -19.945 1.00 60.75 391 ASP A N 1
ATOM 2932 C CA . ASP A 1 391 ? -12.835 -11.397 -20.098 1.00 60.75 391 ASP A CA 1
ATOM 2933 C C . ASP A 1 391 ? -11.676 -11.608 -21.077 1.00 60.75 391 ASP A C 1
ATOM 2935 O O . ASP A 1 391 ? -11.546 -10.904 -22.081 1.00 60.75 391 ASP A O 1
ATOM 2939 N N . GLY A 1 392 ? -10.864 -12.634 -20.805 1.00 70.81 392 GLY A N 1
ATOM 2940 C CA . GLY A 1 392 ? -9.937 -13.187 -21.792 1.00 70.81 392 GLY A CA 1
ATOM 2941 C C . GLY A 1 392 ? -8.551 -12.547 -21.835 1.00 70.81 392 GLY A C 1
ATOM 2942 O O . GLY A 1 392 ? -7.909 -12.597 -22.882 1.00 70.81 392 GLY A O 1
ATOM 2943 N N . ILE A 1 393 ? -8.057 -11.976 -20.727 1.00 87.06 393 ILE A N 1
ATOM 2944 C CA . ILE A 1 393 ? -6.633 -11.613 -20.635 1.00 87.06 393 ILE A CA 1
ATOM 2945 C C . ILE A 1 393 ? -5.834 -12.901 -20.440 1.00 87.06 393 ILE A C 1
ATOM 2947 O O . ILE A 1 393 ? -5.810 -13.465 -19.347 1.00 87.06 393 ILE A O 1
ATOM 2951 N N . THR A 1 394 ? -5.223 -13.390 -21.514 1.00 92.44 394 THR A N 1
ATOM 2952 C CA . THR A 1 394 ? -4.388 -14.595 -21.510 1.00 92.44 394 THR A CA 1
ATOM 2953 C C . THR A 1 394 ? -3.188 -14.424 -20.579 1.00 92.44 394 THR A C 1
ATOM 2955 O O . THR A 1 394 ? -2.483 -13.422 -20.655 1.00 92.44 394 THR A O 1
ATOM 2958 N N . VAL A 1 395 ? -2.946 -15.405 -19.709 1.00 94.44 395 VAL A N 1
ATOM 2959 C CA . VAL A 1 395 ? -1.848 -15.371 -18.730 1.00 94.44 395 VAL A CA 1
ATOM 2960 C C . VAL A 1 395 ? -0.497 -15.299 -19.449 1.00 94.44 395 VAL A C 1
ATOM 2962 O O . VAL A 1 395 ? -0.228 -16.098 -20.348 1.00 94.44 395 VAL A O 1
ATOM 2965 N N . GLY A 1 396 ? 0.331 -14.330 -19.060 1.00 94.31 396 GLY A N 1
ATOM 2966 C CA . GLY A 1 396 ? 1.650 -14.053 -19.629 1.00 94.31 396 GLY A CA 1
ATOM 2967 C C . GLY A 1 396 ? 1.629 -13.487 -21.054 1.00 94.31 396 GLY A C 1
ATOM 2968 O O . GLY A 1 396 ? 2.676 -13.447 -21.694 1.00 94.31 396 GLY A O 1
ATOM 2969 N N . ASP A 1 397 ? 0.467 -13.073 -21.576 1.00 94.88 397 ASP A N 1
ATOM 2970 C CA . ASP A 1 397 ? 0.345 -12.390 -22.872 1.00 94.88 397 ASP A CA 1
ATOM 2971 C C . ASP A 1 397 ? 0.287 -10.875 -22.658 1.00 94.88 397 ASP A C 1
ATOM 2973 O O . ASP A 1 397 ? -0.780 -10.268 -22.503 1.00 94.88 397 ASP A O 1
ATOM 2977 N N . ASN A 1 398 ? 1.462 -10.263 -22.558 1.00 94.50 398 ASN A N 1
ATOM 2978 C CA . ASN A 1 398 ? 1.575 -8.867 -22.178 1.00 94.50 398 ASN A CA 1
ATOM 2979 C C . ASN A 1 398 ? 1.491 -7.938 -23.389 1.00 94.50 398 ASN A C 1
ATOM 2981 O O . ASN A 1 398 ? 2.067 -8.194 -24.449 1.00 94.50 398 ASN A O 1
ATOM 2985 N N . TYR A 1 399 ? 0.820 -6.804 -23.201 1.00 90.81 399 TYR A N 1
ATOM 2986 C CA . TYR A 1 399 ? 0.671 -5.774 -24.223 1.00 90.81 399 TYR A CA 1
ATOM 2987 C C . TYR A 1 399 ? 0.861 -4.390 -23.611 1.00 90.81 399 TYR A C 1
ATOM 2989 O O . TYR A 1 399 ? 0.171 -4.046 -22.649 1.00 90.81 399 TYR A O 1
ATOM 2997 N N . ILE A 1 400 ? 1.764 -3.588 -24.180 1.00 89.94 400 ILE A N 1
ATOM 2998 C CA . ILE A 1 400 ? 2.034 -2.211 -23.755 1.00 89.94 400 ILE A CA 1
ATOM 2999 C C . ILE A 1 400 ? 1.814 -1.255 -24.934 1.00 89.94 400 ILE A C 1
ATOM 3001 O O . ILE A 1 400 ? 2.437 -1.376 -25.987 1.00 89.94 400 ILE A O 1
ATOM 3005 N N . GLY A 1 401 ? 0.926 -0.280 -24.715 1.00 83.25 401 GLY A N 1
ATOM 3006 C CA . GLY A 1 401 ? 0.428 0.665 -25.720 1.00 83.25 401 GLY A CA 1
ATOM 3007 C C . GLY A 1 401 ? -0.680 0.082 -26.618 1.00 83.25 401 GLY A C 1
ATOM 3008 O O . GLY A 1 401 ? -1.301 -0.908 -26.235 1.00 83.25 401 GLY A O 1
ATOM 3009 N N . LYS A 1 402 ? -1.069 0.749 -27.717 1.00 77.00 402 LYS A N 1
ATOM 3010 C CA . LYS A 1 402 ? -2.173 0.324 -28.622 1.00 77.00 402 LYS A CA 1
ATOM 3011 C C . LYS A 1 402 ? -2.245 1.168 -29.904 1.00 77.00 402 LYS A C 1
ATOM 3013 O O . LYS A 1 402 ? -1.723 2.279 -29.881 1.00 77.00 402 LYS A O 1
ATOM 3018 N N . PRO A 1 403 ? -2.973 0.770 -30.969 1.00 72.69 403 PRO A N 1
ATOM 3019 C CA . PRO A 1 403 ? -2.897 1.408 -32.293 1.00 72.69 403 PRO A CA 1
ATOM 3020 C C . PRO A 1 403 ? -3.194 2.917 -32.355 1.00 72.69 403 PRO A C 1
ATOM 3022 O O . PRO A 1 403 ? -2.662 3.612 -33.213 1.00 72.69 403 PRO A O 1
ATOM 3025 N N . GLU A 1 404 ? -4.034 3.443 -31.459 1.00 67.88 404 GLU A N 1
ATOM 3026 C CA . GLU A 1 404 ? -4.493 4.839 -31.529 1.00 67.88 404 GLU A CA 1
ATOM 3027 C C . GLU A 1 404 ? -3.860 5.775 -30.488 1.00 67.88 404 GLU A C 1
ATOM 3029 O O . GLU A 1 404 ? -4.086 6.985 -30.564 1.00 67.88 404 GLU A O 1
ATOM 3034 N N . LYS A 1 405 ? -3.142 5.263 -29.471 1.00 67.44 405 LYS A N 1
ATOM 3035 C CA . LYS A 1 405 ? -2.724 6.084 -28.318 1.00 67.44 405 LYS A CA 1
ATOM 3036 C C . LYS A 1 405 ? -1.435 5.623 -27.634 1.00 67.44 405 LYS A C 1
ATOM 3038 O O . LYS A 1 405 ? -1.177 4.428 -27.545 1.00 67.44 405 LYS A O 1
ATOM 3043 N N . ASN A 1 406 ? -0.712 6.588 -27.052 1.00 65.62 406 ASN A N 1
ATOM 3044 C CA . ASN A 1 406 ? 0.611 6.364 -26.469 1.00 65.62 406 ASN A CA 1
ATOM 3045 C C . ASN A 1 406 ? 0.594 5.915 -24.996 1.00 65.62 406 ASN A C 1
ATOM 3047 O O . ASN A 1 406 ? -0.067 6.548 -24.170 1.00 65.62 406 ASN A O 1
ATOM 3051 N N . THR A 1 407 ? 1.397 4.903 -24.655 1.00 71.25 407 THR A N 1
ATOM 3052 C CA . THR A 1 407 ? 1.796 4.578 -23.268 1.00 71.25 407 THR A CA 1
ATOM 3053 C C . THR A 1 407 ? 3.238 5.021 -23.021 1.00 71.25 407 THR A C 1
ATOM 3055 O O . THR A 1 407 ? 4.104 4.798 -23.862 1.00 71.25 407 THR A O 1
ATOM 3058 N N . VAL A 1 408 ? 3.510 5.654 -21.877 1.00 70.81 408 VAL A N 1
ATOM 3059 C CA . VAL A 1 408 ? 4.846 6.177 -21.535 1.00 70.81 408 VAL A CA 1
ATOM 3060 C C . VAL A 1 408 ? 5.316 5.594 -20.205 1.00 70.81 408 VAL A C 1
ATOM 3062 O O . VAL A 1 408 ? 4.549 5.590 -19.237 1.00 70.81 408 VAL A O 1
ATOM 3065 N N . LEU A 1 409 ? 6.574 5.145 -20.171 1.00 71.50 409 LEU A N 1
ATOM 3066 C CA . LEU A 1 409 ? 7.307 4.734 -18.974 1.00 71.50 409 LEU A CA 1
ATOM 3067 C C . LEU A 1 409 ? 8.480 5.694 -18.728 1.00 71.50 409 LEU A C 1
ATOM 3069 O O . LEU A 1 409 ? 9.338 5.864 -19.596 1.00 71.50 409 LEU A O 1
ATOM 3073 N N . TYR A 1 410 ? 8.524 6.348 -17.565 1.00 64.62 410 TYR A N 1
ATOM 3074 C CA . TYR A 1 410 ? 9.515 7.392 -17.249 1.00 64.62 410 TYR A CA 1
ATOM 3075 C C . TYR A 1 410 ? 10.774 6.872 -16.547 1.00 64.62 410 TYR A C 1
ATOM 3077 O O . TYR A 1 410 ? 10.714 5.920 -15.780 1.00 64.62 410 TYR A O 1
ATOM 3085 N N . ASN A 1 411 ? 11.892 7.572 -16.765 1.00 63.59 411 ASN A N 1
ATOM 3086 C CA . ASN A 1 411 ? 13.163 7.363 -16.065 1.00 63.59 411 ASN A CA 1
ATOM 3087 C C . ASN A 1 411 ? 13.251 8.202 -14.766 1.00 63.59 411 ASN A C 1
ATOM 3089 O O . ASN A 1 411 ? 12.643 9.277 -14.688 1.00 63.59 411 ASN A O 1
ATOM 3093 N N . TRP A 1 412 ? 14.031 7.756 -13.778 1.00 61.69 412 TRP A N 1
ATOM 3094 C CA . TRP A 1 412 ? 14.412 8.526 -12.585 1.00 61.69 412 TRP A CA 1
ATOM 3095 C C . TRP A 1 412 ? 15.874 9.013 -12.676 1.00 61.69 412 TRP A C 1
ATOM 3097 O O . TRP A 1 412 ? 16.676 8.478 -13.431 1.00 61.69 412 TRP A O 1
ATOM 3107 N N . GLU A 1 413 ? 16.233 10.122 -12.013 1.00 54.38 413 GLU A N 1
ATOM 3108 C CA . GLU A 1 413 ? 17.594 10.677 -12.139 1.00 54.38 413 GLU A CA 1
ATOM 3109 C C . GLU A 1 413 ? 18.589 9.832 -11.320 1.00 54.38 413 GLU A C 1
ATOM 3111 O O . GLU A 1 413 ? 18.507 9.726 -10.098 1.00 54.38 413 GLU A O 1
ATOM 3116 N N . SER A 1 414 ? 19.537 9.195 -12.010 1.00 45.00 414 SER A N 1
ATOM 3117 C CA . SER A 1 414 ? 20.344 8.076 -11.512 1.00 45.00 414 SER A CA 1
ATOM 3118 C C . SER A 1 414 ? 21.539 8.435 -10.617 1.00 45.00 414 SER A C 1
ATOM 3120 O O . SER A 1 414 ? 22.513 7.684 -10.575 1.00 45.00 414 SER A O 1
ATOM 3122 N N . SER A 1 415 ? 21.542 9.570 -9.914 1.00 40.25 415 SER A N 1
ATOM 3123 C CA . SER A 1 415 ? 22.724 9.973 -9.127 1.00 40.25 415 SER A CA 1
ATOM 3124 C C . SER A 1 415 ? 22.854 9.304 -7.750 1.00 40.25 415 SER A C 1
ATOM 3126 O O . SER A 1 415 ? 23.828 9.583 -7.058 1.00 40.25 415 SER A O 1
ATOM 3128 N N . TYR A 1 416 ? 21.914 8.443 -7.337 1.00 44.31 416 TYR A N 1
ATOM 3129 C CA . TYR A 1 416 ? 21.827 7.955 -5.946 1.00 44.31 416 TYR A CA 1
ATOM 3130 C C . TYR A 1 416 ? 21.741 6.430 -5.772 1.00 44.31 416 TYR A C 1
ATOM 3132 O O . TYR A 1 416 ? 21.628 5.945 -4.650 1.00 44.31 416 TYR A O 1
ATOM 3140 N N . VAL A 1 417 ? 21.819 5.650 -6.852 1.00 45.78 417 VAL A N 1
ATOM 3141 C CA . VAL A 1 417 ? 21.711 4.187 -6.773 1.00 45.78 417 VAL A CA 1
ATOM 3142 C C . VAL A 1 417 ? 23.086 3.569 -6.548 1.00 45.78 417 VAL A C 1
ATOM 3144 O O . VAL A 1 417 ? 23.817 3.245 -7.482 1.00 45.78 417 VAL A O 1
ATOM 3147 N N . HIS A 1 418 ? 23.456 3.443 -5.271 1.00 39.47 418 HIS A N 1
ATOM 3148 C CA . HIS A 1 418 ? 24.671 2.758 -4.844 1.00 39.47 418 HIS A CA 1
ATOM 3149 C C . HIS A 1 418 ? 24.441 1.841 -3.631 1.00 39.47 418 HIS A C 1
ATOM 3151 O O . HIS A 1 418 ? 24.063 2.305 -2.559 1.00 39.47 418 HIS A O 1
ATOM 3157 N N . LYS A 1 419 ? 24.850 0.570 -3.837 1.00 38.81 419 LYS A N 1
ATOM 3158 C CA . LYS A 1 419 ? 25.119 -0.571 -2.919 1.00 38.81 419 LYS A CA 1
ATOM 3159 C C . LYS A 1 419 ? 24.132 -1.751 -3.092 1.00 38.81 419 LYS A C 1
ATOM 3161 O O . LYS A 1 419 ? 22.928 -1.569 -3.183 1.00 38.81 419 LYS A O 1
ATOM 3166 N N . THR A 1 420 ? 24.713 -2.941 -3.277 1.00 41.03 420 THR A N 1
ATOM 3167 C CA . THR A 1 420 ? 24.217 -4.175 -3.939 1.00 41.03 420 THR A CA 1
ATOM 3168 C C . THR A 1 420 ? 23.116 -4.921 -3.144 1.00 41.03 420 THR A C 1
ATOM 3170 O O . THR A 1 420 ? 22.858 -4.567 -2.000 1.00 41.03 420 THR A O 1
ATOM 3173 N N . ASP A 1 421 ? 22.318 -5.857 -3.697 1.00 36.72 421 ASP A N 1
ATOM 3174 C CA . ASP A 1 421 ? 22.724 -7.155 -4.299 1.00 36.72 421 ASP A CA 1
ATOM 3175 C C . ASP A 1 421 ? 22.035 -7.585 -5.613 1.00 36.72 421 ASP A C 1
ATOM 3177 O O . ASP A 1 421 ? 22.100 -8.751 -5.988 1.00 36.72 421 ASP A O 1
ATOM 3181 N N . SER A 1 422 ? 21.425 -6.680 -6.385 1.00 41.59 422 SER A N 1
ATOM 3182 C CA . SER A 1 422 ? 20.951 -7.044 -7.743 1.00 41.59 422 SER A CA 1
ATOM 3183 C C . SER A 1 422 ? 20.628 -5.846 -8.634 1.00 41.59 422 SER A C 1
ATOM 3185 O O . SER A 1 422 ? 19.506 -5.659 -9.094 1.00 41.59 422 SER A O 1
ATOM 3187 N N . GLN A 1 423 ? 21.616 -4.995 -8.892 1.00 40.97 423 GLN A N 1
ATOM 3188 C CA . GLN A 1 423 ? 21.451 -3.943 -9.893 1.00 40.97 423 GLN A CA 1
ATOM 3189 C C . GLN A 1 423 ? 21.986 -4.424 -11.239 1.00 40.97 423 GLN A C 1
ATOM 3191 O O . GLN A 1 423 ? 23.198 -4.491 -11.450 1.00 40.97 423 GLN A O 1
ATOM 3196 N N . PHE A 1 424 ? 21.071 -4.713 -12.165 1.00 45.44 424 PHE A N 1
ATOM 3197 C CA . PHE A 1 424 ? 21.358 -4.595 -13.591 1.00 45.44 424 PHE A CA 1
ATOM 3198 C C . PHE A 1 424 ? 21.616 -3.108 -13.855 1.00 45.44 424 PHE A C 1
ATOM 3200 O O . PHE A 1 424 ? 20.801 -2.267 -13.479 1.00 45.44 424 PHE A O 1
ATOM 3207 N N . LYS A 1 425 ? 22.784 -2.774 -14.413 1.00 39.88 425 LYS A N 1
ATOM 3208 C CA . LYS A 1 425 ? 23.308 -1.406 -14.604 1.00 39.88 425 LYS A CA 1
ATOM 3209 C C . LYS A 1 425 ? 22.323 -0.486 -15.350 1.00 39.88 425 LYS A C 1
ATOM 3211 O O . LYS A 1 425 ? 22.460 -0.314 -16.558 1.00 39.88 425 LYS A O 1
ATOM 3216 N N . THR A 1 426 ? 21.344 0.117 -14.685 1.00 47.22 426 THR A N 1
ATOM 3217 C CA . THR A 1 426 ? 20.322 0.914 -15.379 1.00 47.22 426 THR A CA 1
ATOM 3218 C C . THR A 1 426 ? 19.924 2.151 -14.593 1.00 47.22 426 THR A C 1
ATOM 3220 O O . THR A 1 426 ? 20.108 2.228 -13.381 1.00 47.22 426 THR A O 1
ATOM 3223 N N . THR A 1 427 ? 19.445 3.155 -15.329 1.00 47.50 427 THR A N 1
ATOM 3224 C CA . THR A 1 427 ? 19.117 4.478 -14.793 1.00 47.50 427 THR A CA 1
ATOM 3225 C C . THR A 1 427 ? 17.661 4.613 -14.340 1.00 47.50 427 THR A C 1
ATOM 3227 O O . THR A 1 427 ? 17.369 5.621 -13.719 1.00 47.50 427 THR A O 1
ATOM 3230 N N . GLY A 1 428 ? 16.809 3.595 -14.543 1.00 62.78 428 GLY A N 1
ATOM 3231 C CA . GLY A 1 428 ? 15.382 3.595 -14.196 1.00 62.78 428 GLY A CA 1
ATOM 3232 C C . GLY A 1 428 ? 14.442 3.555 -15.404 1.00 62.78 428 GLY A C 1
ATOM 3233 O O . GLY A 1 428 ? 14.836 3.872 -16.528 1.00 62.78 428 GLY A O 1
ATOM 3234 N N . GLY A 1 429 ? 13.181 3.168 -15.190 1.00 75.31 429 GLY A N 1
ATOM 3235 C CA . GLY A 1 429 ? 12.168 3.099 -16.252 1.00 75.31 429 GLY A CA 1
ATOM 3236 C C . GLY A 1 429 ? 12.283 1.841 -17.114 1.00 75.31 429 GLY A C 1
ATOM 3237 O O . GLY A 1 429 ? 12.065 1.908 -18.328 1.00 75.31 429 GLY A O 1
ATOM 3238 N N . ASN A 1 430 ? 12.689 0.725 -16.507 1.00 83.75 430 ASN A N 1
ATOM 3239 C CA . ASN A 1 430 ? 12.885 -0.559 -17.173 1.00 83.75 430 ASN A CA 1
ATOM 3240 C C . ASN A 1 430 ? 11.584 -1.369 -17.260 1.00 83.75 430 ASN A C 1
ATOM 3242 O O . ASN A 1 430 ? 10.692 -1.234 -16.419 1.00 83.75 430 ASN A O 1
ATOM 3246 N N . LEU A 1 431 ? 11.507 -2.257 -18.250 1.00 90.94 431 LEU A N 1
ATOM 3247 C CA . LEU A 1 431 ? 10.396 -3.186 -18.440 1.00 90.94 431 LEU A CA 1
ATOM 3248 C C . LEU A 1 431 ? 10.922 -4.615 -18.580 1.00 90.94 431 LEU A C 1
ATOM 3250 O O . LEU A 1 431 ? 11.668 -4.914 -19.510 1.00 90.94 431 LEU A O 1
ATOM 3254 N N . TYR A 1 432 ? 10.484 -5.503 -17.696 1.00 92.62 432 TYR A N 1
ATOM 3255 C CA . TYR A 1 432 ? 10.848 -6.915 -17.704 1.00 92.62 432 TYR A CA 1
ATOM 3256 C C . TYR A 1 432 ? 9.603 -7.784 -17.853 1.00 92.62 432 TYR A C 1
ATOM 3258 O O . TYR A 1 432 ? 8.617 -7.566 -17.151 1.00 92.62 432 TYR A O 1
ATOM 3266 N N . SER A 1 433 ? 9.645 -8.774 -18.743 1.00 96.12 433 SER A N 1
ATOM 3267 C CA . SER A 1 433 ? 8.532 -9.691 -18.998 1.00 96.12 433 SER A CA 1
ATOM 3268 C C . SER A 1 433 ? 8.976 -11.146 -18.966 1.00 96.12 433 SER A C 1
ATOM 3270 O O . SER A 1 433 ? 9.853 -11.530 -19.741 1.00 96.12 433 SER A O 1
ATOM 3272 N N . MET A 1 434 ? 8.370 -11.949 -18.085 1.00 94.94 434 MET A N 1
ATOM 3273 C CA . MET A 1 434 ? 8.557 -13.405 -18.099 1.00 94.94 434 MET A CA 1
ATOM 3274 C C . MET A 1 434 ? 7.773 -14.096 -19.214 1.00 94.94 434 MET A C 1
ATOM 3276 O O . MET A 1 434 ? 8.206 -15.121 -19.728 1.00 94.94 434 MET A O 1
ATOM 3280 N N . GLY A 1 435 ? 6.633 -13.533 -19.600 1.00 95.12 435 GLY A N 1
ATOM 3281 C CA . GLY A 1 435 ? 5.828 -14.014 -20.715 1.00 95.12 435 GLY A CA 1
ATOM 3282 C C . GLY A 1 435 ? 6.110 -13.254 -22.005 1.00 95.12 435 GLY A C 1
ATOM 3283 O O . GLY A 1 435 ? 7.022 -12.421 -22.088 1.00 95.12 435 GLY A O 1
ATOM 3284 N N . ARG A 1 436 ? 5.265 -13.500 -23.006 1.00 96.19 436 ARG A N 1
ATOM 3285 C CA . ARG A 1 436 ? 5.281 -12.784 -24.280 1.00 96.19 436 ARG A CA 1
ATOM 3286 C C . ARG A 1 436 ? 5.022 -11.299 -24.052 1.00 96.19 436 ARG A C 1
ATOM 3288 O O . ARG A 1 436 ? 4.180 -10.934 -23.230 1.00 96.19 436 ARG A O 1
ATOM 3295 N N . LEU A 1 437 ? 5.705 -10.446 -24.812 1.00 96.62 437 LEU A N 1
ATOM 3296 C CA . LEU A 1 437 ? 5.525 -8.996 -24.765 1.00 96.62 437 LEU A CA 1
ATOM 3297 C C . LEU A 1 437 ? 5.265 -8.418 -26.156 1.00 96.62 437 LEU A C 1
ATOM 3299 O O . LEU A 1 437 ? 6.077 -8.574 -27.064 1.00 96.62 437 LEU A O 1
ATOM 3303 N N . THR A 1 438 ? 4.169 -7.677 -26.308 1.00 94.88 438 THR A N 1
ATOM 3304 C CA . THR A 1 438 ? 3.919 -6.852 -27.496 1.00 94.88 438 THR A CA 1
ATOM 3305 C C . THR A 1 438 ? 3.980 -5.368 -27.152 1.00 94.88 438 THR A C 1
ATOM 3307 O O . THR A 1 438 ? 3.350 -4.915 -26.194 1.00 94.88 438 THR A O 1
ATOM 3310 N N . LEU A 1 439 ? 4.722 -4.606 -27.954 1.00 94.00 439 LEU A N 1
ATOM 3311 C CA . LEU A 1 439 ? 4.903 -3.163 -27.821 1.00 94.00 439 LEU A CA 1
ATOM 3312 C C . LEU A 1 439 ? 4.337 -2.441 -29.049 1.00 94.00 439 LEU A C 1
ATOM 3314 O O . LEU A 1 439 ? 4.684 -2.778 -30.182 1.00 94.00 439 LEU A O 1
ATOM 3318 N N . GLU A 1 440 ? 3.509 -1.419 -28.840 1.00 91.56 440 GLU A N 1
ATOM 3319 C CA . GLU A 1 440 ? 2.942 -0.597 -29.918 1.00 91.56 440 GLU A CA 1
ATOM 3320 C C . GLU A 1 440 ? 2.603 0.812 -29.424 1.00 91.56 440 GLU A C 1
ATOM 3322 O O . GLU A 1 440 ? 1.949 0.942 -28.400 1.00 91.56 440 GLU A O 1
ATOM 3327 N N . ASN A 1 441 ? 2.961 1.873 -30.159 1.00 88.56 441 ASN A N 1
ATOM 3328 C CA . ASN A 1 441 ? 2.732 3.268 -29.748 1.00 88.56 441 ASN A CA 1
ATOM 3329 C C . ASN A 1 441 ? 3.144 3.499 -28.281 1.00 88.56 441 ASN A C 1
ATOM 3331 O O . ASN A 1 441 ? 2.333 3.861 -27.428 1.00 88.56 441 ASN A O 1
ATOM 3335 N N . CYS A 1 442 ? 4.400 3.234 -27.937 1.00 87.12 442 CYS A N 1
ATOM 3336 C CA . CYS A 1 442 ? 4.866 3.406 -26.565 1.00 87.12 442 CYS A CA 1
ATOM 3337 C C . CYS A 1 442 ? 6.297 3.931 -26.491 1.00 87.12 442 CYS A C 1
ATOM 3339 O O . CYS A 1 442 ? 7.127 3.628 -27.346 1.00 87.12 442 CYS A O 1
ATOM 3341 N N . GLU A 1 443 ? 6.589 4.689 -25.437 1.00 86.81 443 GLU A N 1
ATOM 3342 C CA . GLU A 1 443 ? 7.931 5.182 -25.127 1.00 86.81 443 GLU A CA 1
ATOM 3343 C C . GLU A 1 443 ? 8.418 4.577 -23.806 1.00 86.81 443 GLU A C 1
ATOM 3345 O O . GLU A 1 443 ? 7.800 4.760 -22.756 1.00 86.81 443 GLU A O 1
ATOM 3350 N N . ILE A 1 444 ? 9.544 3.870 -23.870 1.00 86.12 444 ILE A N 1
ATOM 3351 C CA . ILE A 1 444 ? 10.229 3.239 -22.746 1.00 86.12 444 ILE A CA 1
ATOM 3352 C C . ILE A 1 444 ? 11.587 3.918 -22.593 1.00 86.12 444 ILE A C 1
ATOM 3354 O O . ILE A 1 444 ? 12.419 3.894 -23.502 1.00 86.12 444 ILE A O 1
ATOM 3358 N N . ASN A 1 445 ? 11.810 4.564 -21.449 1.00 81.50 445 ASN A N 1
ATOM 3359 C CA . ASN A 1 445 ? 13.044 5.310 -21.216 1.00 81.50 445 ASN A CA 1
ATOM 3360 C C . ASN A 1 445 ? 14.218 4.449 -20.704 1.00 81.50 445 ASN A C 1
ATOM 3362 O O . ASN A 1 445 ? 15.355 4.914 -20.788 1.00 81.50 445 ASN A O 1
ATOM 3366 N N . GLY A 1 446 ? 13.958 3.245 -20.186 1.00 80.69 446 GLY A N 1
ATOM 3367 C CA . GLY A 1 446 ? 14.973 2.301 -19.709 1.00 80.69 446 GLY A CA 1
ATOM 3368 C C . GLY A 1 446 ? 15.195 1.115 -20.650 1.00 80.69 446 GLY A C 1
ATOM 3369 O O . GLY A 1 446 ? 14.902 1.184 -21.848 1.00 80.69 446 GLY A O 1
ATOM 3370 N N . ASN A 1 447 ? 15.736 0.030 -20.093 1.00 84.44 447 ASN A N 1
ATOM 3371 C CA . ASN A 1 447 ? 15.964 -1.227 -20.800 1.00 84.44 447 ASN A CA 1
ATOM 3372 C C . ASN A 1 447 ? 14.687 -2.074 -20.860 1.00 84.44 447 ASN A C 1
ATOM 3374 O O . ASN A 1 447 ? 13.816 -1.976 -19.992 1.00 84.44 447 ASN A O 1
ATOM 3378 N N . VAL A 1 448 ? 14.611 -2.948 -21.860 1.00 90.38 448 VAL A N 1
ATOM 3379 C CA . VAL A 1 448 ? 13.543 -3.938 -22.015 1.00 90.38 448 VAL A CA 1
ATOM 3380 C C . VAL A 1 448 ? 14.145 -5.337 -22.013 1.00 90.38 448 VAL A C 1
ATOM 3382 O O . VAL A 1 448 ? 15.034 -5.624 -22.810 1.00 90.38 448 VAL A O 1
ATOM 3385 N N . GLY A 1 449 ? 13.655 -6.207 -21.136 1.00 91.12 449 GLY A N 1
ATOM 3386 C CA . GLY A 1 449 ? 14.060 -7.607 -21.048 1.00 91.12 449 GLY A CA 1
ATOM 3387 C C . GLY A 1 449 ? 12.862 -8.543 -21.181 1.00 91.12 449 GLY A C 1
ATOM 3388 O O . GLY A 1 449 ? 11.877 -8.388 -20.463 1.00 91.12 449 GLY A O 1
ATOM 3389 N N . VAL A 1 450 ? 12.921 -9.502 -22.103 1.00 93.88 450 VAL A N 1
ATOM 3390 C CA . VAL A 1 450 ? 11.827 -10.442 -22.387 1.00 93.88 450 VAL A CA 1
ATOM 3391 C C . VAL A 1 450 ? 12.364 -11.869 -22.403 1.00 93.88 450 VAL A C 1
ATOM 3393 O O . VAL A 1 450 ? 13.234 -12.199 -23.206 1.00 93.88 450 VAL A O 1
ATOM 3396 N N . HIS A 1 451 ? 11.854 -12.708 -21.504 1.00 91.12 451 HIS A N 1
ATOM 3397 C CA . HIS A 1 451 ? 12.226 -14.123 -21.424 1.00 91.12 451 HIS A CA 1
ATOM 3398 C C . HIS A 1 451 ? 11.622 -14.954 -22.572 1.00 91.12 451 HIS A C 1
ATOM 3400 O O . HIS A 1 451 ? 12.247 -15.886 -23.065 1.00 91.12 451 HIS A O 1
ATOM 3406 N N . ASP A 1 452 ? 10.430 -14.586 -23.040 1.00 93.62 452 ASP A N 1
ATOM 3407 C CA . ASP A 1 452 ? 9.734 -15.248 -24.150 1.00 93.62 452 ASP A CA 1
ATOM 3408 C C . ASP A 1 452 ? 9.811 -14.399 -25.445 1.00 93.62 452 ASP A C 1
ATOM 3410 O O . ASP A 1 452 ? 10.724 -13.589 -25.637 1.00 93.62 452 ASP A O 1
ATOM 3414 N N . ASP A 1 453 ? 8.868 -14.584 -26.368 1.00 94.56 453 ASP A N 1
ATOM 3415 C CA . ASP A 1 453 ? 8.746 -13.824 -27.609 1.00 94.56 453 ASP A CA 1
ATOM 3416 C C . ASP A 1 453 ? 8.448 -12.328 -27.366 1.00 94.56 453 ASP A C 1
ATOM 3418 O O . ASP A 1 453 ? 7.615 -11.949 -26.536 1.00 94.56 453 ASP A O 1
ATOM 3422 N N . CYS A 1 454 ? 9.067 -11.466 -28.177 1.00 95.00 454 CYS A N 1
ATOM 3423 C CA . CYS A 1 454 ? 8.834 -10.023 -28.187 1.00 95.00 454 CYS A CA 1
ATOM 3424 C C . CYS A 1 454 ? 8.378 -9.554 -29.575 1.00 95.00 454 CYS A C 1
ATOM 3426 O O . CYS A 1 454 ? 9.030 -9.842 -30.581 1.00 95.00 454 CYS A O 1
ATOM 3428 N N . ILE A 1 455 ? 7.280 -8.798 -29.640 1.00 95.62 455 ILE A N 1
ATOM 3429 C CA . ILE A 1 455 ? 6.733 -8.235 -30.881 1.00 95.62 455 ILE A CA 1
ATOM 3430 C C . ILE A 1 455 ? 6.780 -6.706 -30.802 1.00 95.62 455 ILE A C 1
ATOM 3432 O O . ILE A 1 455 ? 6.135 -6.098 -29.948 1.00 95.62 455 ILE A O 1
ATOM 3436 N N . ILE A 1 456 ? 7.514 -6.072 -31.718 1.00 93.50 456 ILE A N 1
ATOM 3437 C CA . ILE A 1 456 ? 7.597 -4.612 -31.844 1.00 93.50 456 ILE A CA 1
ATOM 3438 C C . ILE A 1 456 ? 6.761 -4.160 -33.041 1.00 93.50 456 ILE A C 1
ATOM 3440 O O . ILE A 1 456 ? 7.051 -4.530 -34.182 1.00 93.50 456 ILE A O 1
ATOM 3444 N N . LYS A 1 457 ? 5.756 -3.321 -32.775 1.00 92.75 457 LYS A N 1
ATOM 3445 C CA . LYS A 1 457 ? 4.867 -2.714 -33.774 1.00 92.75 457 LYS A CA 1
ATOM 3446 C C . LYS A 1 457 ? 5.177 -1.232 -34.010 1.00 92.75 457 LYS A C 1
ATOM 3448 O O . LYS A 1 457 ? 6.242 -0.733 -33.640 1.00 92.75 457 LYS A O 1
ATOM 3453 N N . SER A 1 458 ? 4.268 -0.524 -34.682 1.00 90.44 458 SER A N 1
ATOM 3454 C CA . SER A 1 458 ? 4.421 0.894 -35.022 1.00 90.44 458 SER A CA 1
ATOM 3455 C C . SER A 1 458 ? 4.687 1.802 -33.809 1.00 90.44 458 SER A C 1
ATOM 3457 O O . SER A 1 458 ? 4.198 1.567 -32.706 1.00 90.44 458 SER A O 1
ATOM 3459 N N . ASN A 1 459 ? 5.468 2.868 -34.037 1.00 88.94 459 ASN A N 1
ATOM 3460 C CA . ASN A 1 459 ? 5.720 3.980 -33.105 1.00 88.94 459 ASN A CA 1
ATOM 3461 C C . ASN A 1 459 ? 6.196 3.582 -31.693 1.00 88.94 459 ASN A C 1
ATOM 3463 O O . ASN A 1 459 ? 5.872 4.243 -30.706 1.00 88.94 459 ASN A O 1
ATOM 3467 N N . VAL A 1 460 ? 6.979 2.511 -31.587 1.00 90.81 460 VAL A N 1
ATOM 3468 C CA . VAL A 1 460 ? 7.703 2.169 -30.357 1.00 90.81 460 VAL A CA 1
ATOM 3469 C C . VAL A 1 460 ? 8.991 2.992 -30.271 1.00 90.81 460 VAL A C 1
ATOM 3471 O O . VAL A 1 460 ? 9.642 3.253 -31.281 1.00 90.81 460 VAL A O 1
ATOM 3474 N N . THR A 1 461 ? 9.372 3.413 -29.069 1.00 90.06 461 THR A N 1
ATOM 3475 C CA . THR A 1 461 ? 10.693 3.977 -28.756 1.00 90.06 461 THR A CA 1
ATOM 3476 C C . THR A 1 461 ? 11.204 3.352 -27.463 1.00 90.06 461 THR A C 1
ATOM 3478 O O . THR A 1 461 ? 10.566 3.489 -26.426 1.00 90.06 461 THR A O 1
ATOM 3481 N N . ILE A 1 462 ? 12.353 2.685 -27.514 1.00 88.50 462 ILE A N 1
ATOM 3482 C CA . ILE A 1 462 ? 13.081 2.140 -26.365 1.00 88.50 462 ILE A CA 1
ATOM 3483 C C . ILE A 1 462 ? 14.408 2.886 -26.303 1.00 88.50 462 ILE A C 1
ATOM 3485 O O . ILE A 1 462 ? 15.189 2.811 -27.245 1.00 88.50 462 ILE A O 1
ATOM 3489 N N . LYS A 1 463 ? 14.679 3.636 -25.235 1.00 86.00 463 LYS A N 1
ATOM 3490 C CA . LYS A 1 463 ? 15.932 4.406 -25.129 1.00 86.00 463 LYS A CA 1
ATOM 3491 C C . LYS A 1 463 ? 17.113 3.568 -24.646 1.00 86.00 463 LYS A C 1
ATOM 3493 O O . LYS A 1 463 ? 18.245 3.909 -24.978 1.00 86.00 463 LYS A O 1
ATOM 3498 N N . GLY A 1 464 ? 16.850 2.514 -23.876 1.00 81.00 464 GLY A N 1
ATOM 3499 C CA . GLY A 1 464 ? 17.858 1.581 -23.385 1.00 81.00 464 GLY A CA 1
ATOM 3500 C C . GLY A 1 464 ? 18.107 0.391 -24.314 1.00 81.00 464 GLY A C 1
ATOM 3501 O O . GLY A 1 464 ? 17.762 0.410 -25.498 1.00 81.00 464 GLY A O 1
ATOM 3502 N N . ASP A 1 465 ? 18.720 -0.642 -23.745 1.00 84.06 465 ASP A N 1
ATOM 3503 C CA . ASP A 1 465 ? 18.982 -1.927 -24.395 1.00 84.06 465 ASP A CA 1
ATOM 3504 C C . ASP A 1 465 ? 17.709 -2.793 -24.449 1.00 84.06 465 ASP A C 1
ATOM 3506 O O . ASP A 1 465 ? 16.851 -2.713 -23.568 1.00 84.06 465 ASP A O 1
ATOM 3510 N N . LEU A 1 466 ? 17.609 -3.650 -25.466 1.00 88.19 466 LEU A N 1
ATOM 3511 C CA . LEU A 1 466 ? 16.565 -4.663 -25.628 1.00 88.19 466 LEU A CA 1
ATOM 3512 C C . LEU A 1 466 ? 17.193 -6.061 -25.571 1.00 88.19 466 LEU A C 1
ATOM 3514 O O . LEU A 1 466 ? 18.038 -6.386 -26.403 1.00 88.19 466 LEU A O 1
ATOM 3518 N N . VAL A 1 467 ? 16.755 -6.897 -24.634 1.00 88.12 467 VAL A N 1
ATOM 3519 C CA . VAL A 1 467 ? 17.177 -8.297 -24.483 1.00 88.12 467 VAL A CA 1
ATOM 3520 C C . VAL A 1 467 ? 15.962 -9.203 -24.663 1.00 88.12 467 VAL A C 1
ATOM 3522 O O . VAL A 1 467 ? 14.959 -9.018 -23.980 1.00 88.12 467 VAL A O 1
ATOM 3525 N N . VAL A 1 468 ? 16.038 -10.164 -25.583 1.00 89.75 468 VAL A N 1
ATOM 3526 C CA . VAL A 1 468 ? 14.960 -11.115 -25.890 1.00 89.75 468 VAL A CA 1
ATOM 3527 C C . VAL A 1 468 ? 15.546 -12.519 -25.989 1.00 89.75 468 VAL A C 1
ATOM 3529 O O . VAL A 1 468 ? 16.376 -12.780 -26.859 1.00 89.75 468 VAL A O 1
ATOM 3532 N N . GLU A 1 469 ? 15.120 -13.418 -25.106 1.00 87.25 469 GLU A N 1
ATOM 3533 C CA . GLU A 1 469 ? 15.522 -14.833 -25.138 1.00 87.25 469 GLU A CA 1
ATOM 3534 C C . GLU A 1 469 ? 14.707 -15.644 -26.160 1.00 87.25 469 GLU A C 1
ATOM 3536 O O . GLU A 1 469 ? 15.246 -16.554 -26.792 1.00 87.25 469 GLU A O 1
ATOM 3541 N N . GLY A 1 470 ? 13.435 -15.288 -26.376 1.00 86.88 470 GLY A N 1
ATOM 3542 C CA . GLY A 1 470 ? 12.588 -15.875 -27.413 1.00 86.88 470 GLY A CA 1
ATOM 3543 C C . GLY A 1 470 ? 12.790 -15.266 -28.807 1.00 86.88 470 GLY A C 1
ATOM 3544 O O . GLY A 1 470 ? 13.866 -14.798 -29.192 1.00 86.88 470 GLY A O 1
ATOM 3545 N N . THR A 1 471 ? 11.725 -15.267 -29.608 1.00 90.31 471 THR A N 1
ATOM 3546 C CA . THR A 1 471 ? 11.723 -14.657 -30.943 1.00 90.31 471 THR A CA 1
ATOM 3547 C C . THR A 1 471 ? 11.453 -13.157 -30.855 1.00 90.31 471 THR A C 1
ATOM 3549 O O . THR A 1 471 ? 10.385 -12.744 -30.407 1.00 90.31 471 THR A O 1
ATOM 3552 N N . LEU A 1 472 ? 12.351 -12.332 -31.396 1.00 91.44 472 LEU A N 1
ATOM 3553 C CA . LEU A 1 472 ? 12.092 -10.913 -31.645 1.00 91.44 472 LEU A CA 1
ATOM 3554 C C . LEU A 1 472 ? 11.468 -10.717 -33.036 1.00 91.44 472 LEU A C 1
ATOM 3556 O O . LEU A 1 472 ? 12.094 -11.012 -34.054 1.00 91.44 472 LEU A O 1
ATOM 3560 N N . SER A 1 473 ? 10.249 -10.189 -33.104 1.00 92.94 473 SER A N 1
ATOM 3561 C CA . SER A 1 473 ? 9.537 -9.935 -34.365 1.00 92.94 473 SER A CA 1
ATOM 3562 C C . SER A 1 473 ? 9.233 -8.450 -34.543 1.00 92.94 473 SER A C 1
ATOM 3564 O O . SER A 1 473 ? 8.698 -7.806 -33.645 1.00 92.94 473 SER A O 1
ATOM 3566 N N . PHE A 1 474 ? 9.548 -7.909 -35.720 1.00 90.06 474 PHE A N 1
ATOM 3567 C CA . PHE A 1 474 ? 9.121 -6.571 -36.135 1.00 90.06 474 PHE A CA 1
ATOM 3568 C C . PHE A 1 474 ? 7.916 -6.694 -37.069 1.00 90.06 474 PHE A C 1
ATOM 3570 O O . PHE A 1 474 ? 8.024 -7.245 -38.164 1.00 90.06 474 PHE A O 1
ATOM 3577 N N . GLU A 1 475 ? 6.762 -6.199 -36.632 1.00 91.06 475 GLU A N 1
ATOM 3578 C CA . GLU A 1 475 ? 5.480 -6.334 -37.336 1.00 91.06 475 GLU A CA 1
ATOM 3579 C C . GLU A 1 475 ? 4.802 -4.969 -37.485 1.00 91.06 475 GLU A C 1
ATOM 3581 O O . GLU A 1 475 ? 5.205 -4.008 -36.841 1.00 91.06 475 GLU A O 1
ATOM 3586 N N . ASP A 1 476 ? 3.789 -4.848 -38.350 1.00 86.44 476 ASP A N 1
ATOM 3587 C CA . ASP A 1 476 ? 2.883 -3.685 -38.414 1.00 86.44 476 ASP A CA 1
ATOM 3588 C C . ASP A 1 476 ? 3.568 -2.297 -38.331 1.00 86.44 476 ASP A C 1
ATOM 3590 O O . ASP A 1 476 ? 3.107 -1.388 -37.643 1.00 86.44 476 ASP A O 1
ATOM 3594 N N . GLY A 1 477 ? 4.703 -2.121 -39.020 1.00 81.69 477 GLY A N 1
ATOM 3595 C CA . GLY A 1 477 ? 5.455 -0.858 -39.061 1.00 81.69 477 GLY A CA 1
ATOM 3596 C C . GLY A 1 477 ? 6.510 -0.663 -37.962 1.00 81.69 477 GLY A C 1
ATOM 3597 O O . GLY A 1 477 ? 7.118 0.411 -37.911 1.00 81.69 477 GLY A O 1
ATOM 3598 N N . GLY A 1 478 ? 6.759 -1.669 -37.120 1.00 85.06 478 GLY A N 1
ATOM 3599 C CA . GLY A 1 478 ? 7.887 -1.713 -36.188 1.00 85.06 478 GLY A CA 1
ATOM 3600 C C . GLY A 1 478 ? 9.237 -1.739 -36.906 1.00 85.06 478 GLY A C 1
ATOM 3601 O O . GLY A 1 478 ? 9.362 -2.258 -38.017 1.00 85.06 478 GLY A O 1
ATOM 3602 N N . LYS A 1 479 ? 10.262 -1.131 -36.297 1.00 85.31 479 LYS A N 1
ATOM 3603 C CA . LYS A 1 479 ? 11.596 -0.978 -36.903 1.00 85.31 479 LYS A CA 1
ATOM 3604 C C . LYS A 1 479 ? 12.690 -1.167 -35.857 1.00 85.31 479 LYS A C 1
ATOM 3606 O O . LYS A 1 479 ? 12.544 -0.592 -34.789 1.00 85.31 479 LYS A O 1
ATOM 3611 N N . PRO A 1 480 ? 13.829 -1.814 -36.165 1.00 81.19 480 PRO A N 1
ATOM 3612 C CA . PRO A 1 480 ? 14.956 -1.919 -35.228 1.00 81.19 480 PRO A CA 1
ATOM 3613 C C . PRO A 1 480 ? 15.479 -0.571 -34.714 1.00 81.19 480 PRO A C 1
ATOM 3615 O O . PRO A 1 480 ? 15.946 -0.477 -33.586 1.00 81.19 480 PRO A O 1
ATOM 3618 N N . THR A 1 481 ? 15.343 0.494 -35.513 1.00 80.69 481 THR A N 1
ATOM 3619 C CA . THR A 1 481 ? 15.695 1.872 -35.128 1.00 80.69 481 THR A CA 1
ATOM 3620 C C . THR A 1 481 ? 14.828 2.440 -34.001 1.00 80.69 481 THR A C 1
ATOM 3622 O O . THR A 1 481 ? 15.094 3.546 -33.543 1.00 80.69 481 THR A O 1
ATOM 3625 N N . SER A 1 482 ? 13.777 1.734 -33.567 1.00 84.00 482 SER A N 1
ATOM 3626 C CA . SER A 1 482 ? 13.029 2.081 -32.356 1.00 84.00 482 SER A CA 1
ATOM 3627 C C . SER A 1 482 ? 13.854 1.894 -31.084 1.00 84.00 482 SER A C 1
ATOM 3629 O O . SER A 1 482 ? 13.450 2.410 -30.049 1.00 84.00 482 SER A O 1
ATOM 3631 N N . VAL A 1 483 ? 14.960 1.142 -31.132 1.00 85.50 483 VAL A N 1
ATOM 3632 C CA . VAL A 1 483 ? 15.837 0.868 -29.987 1.00 85.50 483 VAL A CA 1
ATOM 3633 C C . VAL A 1 483 ? 17.071 1.766 -30.062 1.00 85.50 483 VAL A C 1
ATOM 3635 O O . VAL A 1 483 ? 17.838 1.700 -31.020 1.00 85.50 483 VAL A O 1
ATOM 3638 N N . GLY A 1 484 ? 17.247 2.624 -29.058 1.00 81.25 484 GLY A N 1
ATOM 3639 C CA . GLY A 1 484 ? 18.392 3.522 -28.917 1.00 81.25 484 GLY A CA 1
ATOM 3640 C C . GLY A 1 484 ? 19.641 2.835 -28.357 1.00 81.25 484 GLY A C 1
ATOM 3641 O O . GLY A 1 484 ? 20.752 3.255 -28.681 1.00 81.25 484 GLY A O 1
ATOM 3642 N N . GLY A 1 485 ? 19.469 1.789 -27.540 1.00 78.94 485 GLY A N 1
ATOM 3643 C CA . GLY A 1 485 ? 20.542 0.920 -27.051 1.00 78.94 485 GLY A CA 1
ATOM 3644 C C . GLY A 1 485 ? 20.812 -0.279 -27.965 1.00 78.94 485 GLY A C 1
ATOM 3645 O O . GLY A 1 485 ? 20.444 -0.284 -29.138 1.00 78.94 485 GLY A O 1
ATOM 3646 N N . LYS A 1 486 ? 21.483 -1.306 -27.436 1.00 81.75 486 LYS A N 1
ATOM 3647 C CA . LYS A 1 486 ? 21.812 -2.558 -28.143 1.00 81.75 486 LYS A CA 1
ATOM 3648 C C . LYS A 1 486 ? 20.644 -3.542 -28.147 1.00 81.75 486 LYS A C 1
ATOM 3650 O O . LYS A 1 486 ? 19.816 -3.527 -27.242 1.00 81.75 486 LYS A O 1
ATOM 3655 N N . ILE A 1 487 ? 20.623 -4.432 -29.142 1.00 83.38 487 ILE A N 1
ATOM 3656 C CA . ILE A 1 487 ? 19.657 -5.533 -29.234 1.00 83.38 487 ILE A CA 1
ATOM 3657 C C . ILE A 1 487 ? 20.394 -6.863 -29.019 1.00 83.38 487 ILE A C 1
ATOM 3659 O O . ILE A 1 487 ? 21.339 -7.189 -29.743 1.00 83.38 487 ILE A O 1
ATOM 3663 N N . TYR A 1 488 ? 19.944 -7.635 -28.034 1.00 83.50 488 TYR A N 1
ATOM 3664 C CA . TYR A 1 488 ? 20.432 -8.971 -27.704 1.00 83.50 488 TYR A CA 1
ATOM 3665 C C . TYR A 1 488 ? 19.304 -9.972 -27.967 1.00 83.50 488 TYR A C 1
ATOM 3667 O O . TYR A 1 488 ? 18.296 -9.949 -27.264 1.00 83.50 488 TYR A O 1
ATOM 3675 N N . CYS A 1 489 ? 19.441 -10.816 -28.988 1.00 80.56 489 CYS A N 1
ATOM 3676 C CA . CYS A 1 489 ? 18.446 -11.838 -29.318 1.00 80.56 489 CYS A CA 1
ATOM 3677 C C . CYS A 1 489 ? 19.058 -12.969 -30.147 1.00 80.56 489 CYS A C 1
ATOM 3679 O O . CYS A 1 489 ? 19.968 -12.726 -30.944 1.00 80.56 489 CYS A O 1
ATOM 3681 N N . ASP A 1 490 ? 18.503 -14.174 -30.023 1.00 73.62 490 ASP A N 1
ATOM 3682 C CA . ASP A 1 490 ? 18.961 -15.337 -30.794 1.00 73.62 490 ASP A CA 1
ATOM 3683 C C . ASP A 1 490 ? 18.169 -15.540 -32.093 1.00 73.62 490 ASP A C 1
ATOM 3685 O O . ASP A 1 490 ? 18.714 -16.012 -33.093 1.00 73.62 490 ASP A O 1
ATOM 3689 N N . VAL A 1 491 ? 16.888 -15.156 -32.110 1.00 80.88 491 VAL A N 1
ATOM 3690 C CA . VAL A 1 491 ? 15.999 -15.321 -33.268 1.00 80.88 491 VAL A CA 1
ATOM 3691 C C . VAL A 1 491 ? 15.304 -14.003 -33.590 1.00 80.88 491 VAL A C 1
ATOM 3693 O O . VAL A 1 491 ? 14.641 -13.421 -32.737 1.00 80.88 491 VAL A O 1
ATOM 3696 N N . ILE A 1 492 ? 15.404 -13.562 -34.849 1.00 83.38 492 ILE A N 1
ATOM 3697 C CA . ILE A 1 492 ? 14.765 -12.337 -35.345 1.00 83.38 492 ILE A CA 1
ATOM 3698 C C . ILE A 1 492 ? 13.890 -12.602 -36.578 1.00 83.38 492 ILE A C 1
ATOM 3700 O O . ILE A 1 492 ? 14.265 -13.369 -37.468 1.00 83.38 492 ILE A O 1
ATOM 3704 N N . LYS A 1 493 ? 12.718 -11.960 -36.648 1.00 84.94 493 LYS A N 1
ATOM 3705 C CA . LYS A 1 493 ? 11.769 -12.018 -37.775 1.00 84.94 493 LYS A CA 1
ATOM 3706 C C . LYS A 1 493 ? 11.292 -10.618 -38.173 1.00 84.94 493 LYS A C 1
ATOM 3708 O O . LYS A 1 493 ? 11.313 -9.686 -37.374 1.00 84.94 493 LYS A O 1
ATOM 3713 N N . GLY A 1 494 ? 10.837 -10.476 -39.420 1.00 71.88 494 GLY A N 1
ATOM 3714 C CA . GLY A 1 494 ? 10.212 -9.235 -39.902 1.00 71.88 494 GLY A CA 1
ATOM 3715 C C . GLY A 1 494 ? 11.182 -8.119 -40.312 1.00 71.88 494 GLY A C 1
ATOM 3716 O O . GLY A 1 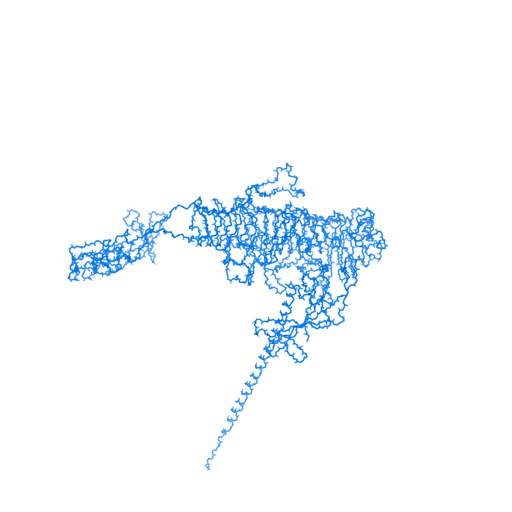494 ? 10.744 -7.023 -40.645 1.00 71.88 494 GLY A O 1
ATOM 3717 N N . VAL A 1 495 ? 12.491 -8.392 -40.355 1.00 67.31 495 VAL A N 1
ATOM 3718 C CA . VAL A 1 495 ? 13.497 -7.471 -40.910 1.00 67.31 495 VAL A CA 1
ATOM 3719 C C . VAL A 1 495 ? 13.776 -7.858 -42.366 1.00 67.31 495 VAL A C 1
ATOM 3721 O O . VAL A 1 495 ? 14.292 -8.940 -42.634 1.00 67.31 495 VAL A O 1
ATOM 3724 N N . SER A 1 496 ? 13.413 -7.005 -43.328 1.00 50.19 496 SER A N 1
ATOM 3725 C CA . SER A 1 496 ? 13.781 -7.190 -44.740 1.00 50.19 496 SER A CA 1
ATOM 3726 C C . SER A 1 496 ? 15.182 -6.624 -45.013 1.00 50.19 496 SER A C 1
ATOM 3728 O O . SER A 1 496 ? 15.429 -5.475 -44.663 1.00 50.19 496 SER A O 1
ATOM 3730 N N . ASN A 1 497 ? 16.041 -7.446 -45.631 1.00 42.88 497 ASN A N 1
ATOM 3731 C CA . ASN A 1 497 ? 17.464 -7.280 -45.985 1.00 42.88 497 ASN A CA 1
ATOM 3732 C C . ASN A 1 497 ? 18.098 -5.870 -45.938 1.00 42.88 497 ASN A C 1
ATOM 3734 O O . ASN A 1 497 ? 17.582 -4.905 -46.500 1.00 42.88 497 ASN A O 1
ATOM 3738 N N . ALA A 1 498 ? 19.299 -5.848 -45.350 1.00 46.66 498 ALA A N 1
ATOM 3739 C CA . ALA A 1 498 ? 20.255 -4.751 -45.233 1.00 46.66 498 ALA A CA 1
ATOM 3740 C C . ALA A 1 498 ? 20.613 -4.057 -46.564 1.00 46.66 498 ALA A C 1
ATOM 3742 O O . ALA A 1 498 ? 20.583 -4.661 -47.639 1.00 46.66 498 ALA A O 1
ATOM 3743 N N . ALA A 1 499 ? 21.014 -2.785 -46.473 1.00 47.38 499 ALA A N 1
ATOM 3744 C CA . ALA A 1 499 ? 21.788 -2.133 -47.526 1.00 47.38 499 ALA A CA 1
ATOM 3745 C C . ALA A 1 499 ? 23.211 -2.731 -47.560 1.00 47.38 499 ALA A C 1
ATOM 3747 O O . ALA A 1 499 ? 23.753 -3.097 -46.521 1.00 47.38 499 ALA A O 1
ATOM 3748 N N . LYS A 1 500 ? 23.806 -2.854 -48.752 1.00 49.59 500 LYS A N 1
ATOM 3749 C CA . LYS A 1 500 ? 25.184 -3.336 -48.940 1.00 49.59 500 LYS A CA 1
ATOM 3750 C C . LYS A 1 500 ? 26.138 -2.151 -49.079 1.00 49.59 500 LYS A C 1
ATOM 3752 O O . LYS A 1 500 ? 25.839 -1.255 -49.871 1.00 49.59 500 LYS A O 1
ATOM 3757 N N . GLU A 1 501 ? 27.294 -2.184 -48.417 1.00 54.12 501 GLU A N 1
ATOM 3758 C CA . GLU A 1 501 ? 28.412 -1.276 -48.711 1.00 54.12 501 GLU A CA 1
ATOM 3759 C C . GLU A 1 501 ? 29.671 -2.041 -49.128 1.00 54.12 501 GLU A C 1
ATOM 3761 O O . GLU A 1 501 ? 29.848 -3.229 -48.865 1.00 54.12 501 GLU A O 1
ATOM 3766 N N . ASN A 1 502 ? 30.552 -1.323 -49.818 1.00 58.50 502 ASN A N 1
ATOM 3767 C CA . ASN A 1 502 ? 31.828 -1.822 -50.301 1.00 58.50 502 ASN A CA 1
ATOM 3768 C C . ASN A 1 502 ? 32.922 -1.474 -49.277 1.00 58.50 502 ASN A C 1
ATOM 3770 O O . ASN A 1 502 ? 33.238 -0.300 -49.108 1.00 58.50 502 ASN A O 1
ATOM 3774 N N . VAL A 1 503 ? 33.520 -2.470 -48.623 1.00 70.69 503 VAL A N 1
ATOM 3775 C CA . VAL A 1 503 ? 34.660 -2.299 -47.702 1.00 70.69 503 VAL A CA 1
ATOM 3776 C C . VAL A 1 503 ? 35.967 -2.544 -48.450 1.00 70.69 503 VAL A C 1
ATOM 3778 O O . VAL A 1 503 ? 36.098 -3.537 -49.154 1.00 70.69 503 VAL A O 1
ATOM 3781 N N . VAL A 1 504 ? 36.950 -1.659 -48.302 1.00 73.81 504 VAL A N 1
ATOM 3782 C CA . VAL A 1 504 ? 38.241 -1.738 -49.010 1.00 73.81 504 VAL A CA 1
ATOM 3783 C C . VAL A 1 504 ? 39.049 -2.969 -48.572 1.00 73.81 504 VAL A C 1
ATOM 3785 O O . VAL A 1 504 ? 39.217 -3.222 -47.380 1.00 73.81 504 VAL A O 1
ATOM 3788 N N . LYS A 1 505 ? 39.570 -3.732 -49.539 1.00 78.56 505 LYS A N 1
ATOM 3789 C CA . LYS A 1 505 ? 40.416 -4.916 -49.330 1.00 78.56 505 LYS A CA 1
ATOM 3790 C C . LYS A 1 505 ? 41.770 -4.535 -48.741 1.00 78.56 505 LYS A C 1
ATOM 3792 O O . LYS A 1 505 ? 42.337 -3.494 -49.066 1.00 78.56 505 LYS A O 1
ATOM 3797 N N . GLU A 1 506 ? 42.343 -5.441 -47.952 1.00 74.12 506 GLU A N 1
ATOM 3798 C CA . GLU A 1 506 ? 43.693 -5.287 -47.405 1.00 74.12 506 GLU A CA 1
ATOM 3799 C C . GLU A 1 506 ? 44.731 -5.034 -48.523 1.00 74.12 506 GLU A C 1
ATOM 3801 O O . GLU A 1 506 ? 44.764 -5.731 -49.542 1.00 74.12 506 GLU A O 1
ATOM 3806 N N . GLY A 1 507 ? 45.564 -4.003 -48.342 1.00 78.25 507 GLY A N 1
ATOM 3807 C CA . GLY A 1 507 ? 46.567 -3.555 -49.316 1.00 78.25 507 GLY A CA 1
ATOM 3808 C C . GLY A 1 507 ? 46.061 -2.576 -50.386 1.00 78.25 507 GLY A C 1
ATOM 3809 O O . GLY A 1 507 ? 46.861 -2.144 -51.217 1.00 78.25 507 GLY A O 1
ATOM 3810 N N . PHE A 1 508 ? 44.773 -2.214 -50.387 1.00 84.06 508 PHE A N 1
ATOM 3811 C CA . PHE A 1 508 ? 44.240 -1.091 -51.166 1.00 84.06 508 PHE A CA 1
ATOM 3812 C C . PHE A 1 508 ? 44.054 0.147 -50.285 1.00 84.06 508 PHE A C 1
ATOM 3814 O O . PHE A 1 508 ? 43.768 0.046 -49.094 1.00 84.06 508 PHE A O 1
ATOM 3821 N N . ILE A 1 509 ? 44.223 1.320 -50.888 1.00 82.56 509 ILE A N 1
ATOM 3822 C CA . ILE A 1 509 ? 44.073 2.624 -50.244 1.00 82.56 509 ILE A CA 1
ATOM 3823 C C . ILE A 1 509 ? 42.941 3.355 -50.960 1.00 82.56 509 ILE A C 1
ATOM 3825 O O . ILE A 1 509 ? 42.967 3.502 -52.183 1.00 82.56 509 ILE A O 1
ATOM 3829 N N . GLU A 1 510 ? 41.935 3.785 -50.204 1.00 86.62 510 GLU A N 1
ATOM 3830 C CA . GLU A 1 510 ? 40.870 4.644 -50.711 1.00 86.62 510 GLU A CA 1
ATOM 3831 C C . GLU A 1 510 ? 41.272 6.111 -50.595 1.00 86.62 510 GLU A C 1
ATOM 3833 O O . GLU A 1 510 ? 41.702 6.578 -49.541 1.00 86.62 510 GLU A O 1
ATOM 3838 N N . HIS A 1 511 ? 41.096 6.830 -51.695 1.00 79.62 511 HIS A N 1
ATOM 3839 C CA . HIS A 1 511 ? 41.325 8.258 -51.817 1.00 79.62 511 HIS A CA 1
ATOM 3840 C C . HIS A 1 511 ? 39.973 8.923 -52.033 1.00 79.62 511 HIS A C 1
ATOM 3842 O O . HIS A 1 511 ? 39.392 8.811 -53.114 1.00 79.62 511 HIS A O 1
ATOM 3848 N N . VAL A 1 512 ? 39.432 9.560 -50.995 1.00 79.75 512 VAL A N 1
ATOM 3849 C CA . VAL A 1 512 ? 38.064 10.097 -51.003 1.00 79.75 512 VAL A CA 1
ATOM 3850 C C . VAL A 1 512 ? 38.068 11.538 -51.491 1.00 79.75 512 VAL A C 1
ATOM 3852 O O . VAL A 1 512 ? 38.584 12.421 -50.813 1.00 79.75 512 VAL A O 1
ATOM 3855 N N . ASN A 1 513 ? 37.427 11.790 -52.637 1.00 79.25 513 ASN A N 1
ATOM 3856 C CA . ASN A 1 513 ? 37.337 13.123 -53.251 1.00 79.25 513 ASN A CA 1
ATOM 3857 C C . ASN A 1 513 ? 38.703 13.820 -53.392 1.00 79.25 513 ASN A C 1
ATOM 3859 O O . ASN A 1 513 ? 38.818 15.027 -53.182 1.00 79.25 513 ASN A O 1
ATOM 3863 N N . GLU A 1 514 ? 39.726 13.051 -53.757 1.00 82.44 514 GLU A N 1
ATOM 3864 C CA . GLU A 1 514 ? 41.075 13.556 -54.005 1.00 82.44 514 GLU A CA 1
ATOM 3865 C C . GLU A 1 514 ? 41.337 13.689 -55.510 1.00 82.44 514 GLU A C 1
ATOM 3867 O O . GLU A 1 514 ? 40.635 13.097 -56.339 1.00 82.44 514 GLU A O 1
ATOM 3872 N N . LEU A 1 515 ? 42.365 14.466 -55.866 1.00 83.81 515 LEU A N 1
ATOM 3873 C CA . LEU A 1 515 ? 42.838 14.580 -57.242 1.00 83.81 515 LEU A CA 1
ATOM 3874 C C . LEU A 1 515 ? 43.345 13.215 -57.726 1.00 83.81 515 LEU A C 1
ATOM 3876 O O . LEU A 1 515 ? 44.214 12.595 -57.111 1.00 83.81 515 LEU A O 1
ATOM 3880 N N . VAL A 1 516 ? 42.784 12.744 -58.833 1.00 85.44 516 VAL A N 1
ATOM 3881 C CA . VAL A 1 516 ? 43.137 11.461 -59.442 1.00 85.44 516 VAL A CA 1
ATOM 3882 C C . VAL A 1 516 ? 44.529 11.567 -60.087 1.00 85.44 516 VAL A C 1
ATOM 3884 O O . VAL A 1 516 ? 44.803 12.562 -60.767 1.00 85.44 516 VAL A O 1
ATOM 3887 N N . PRO A 1 517 ? 45.408 10.552 -59.956 1.00 85.38 517 PRO A N 1
ATOM 3888 C CA . PRO A 1 517 ? 46.699 10.534 -60.631 1.00 85.38 517 PRO A CA 1
ATOM 3889 C C . PRO A 1 517 ? 46.544 10.746 -62.143 1.00 85.38 517 PRO A C 1
ATOM 3891 O O . PRO A 1 517 ? 45.693 10.128 -62.784 1.00 85.38 517 PRO A O 1
ATOM 3894 N N . GLY A 1 518 ? 47.361 11.635 -62.714 1.00 84.62 518 GLY A N 1
ATOM 3895 C CA . GLY A 1 518 ? 47.274 12.028 -64.127 1.00 84.62 518 GLY A CA 1
ATOM 3896 C C . GLY A 1 518 ? 46.454 13.296 -64.394 1.00 84.62 518 GLY A C 1
ATOM 3897 O O . GLY A 1 518 ? 46.298 13.681 -65.553 1.00 84.62 518 GLY A O 1
ATOM 3898 N N . TYR A 1 519 ? 45.967 13.966 -63.349 1.00 88.62 519 TYR A N 1
ATOM 3899 C CA . TYR A 1 519 ? 45.336 15.282 -63.433 1.00 88.62 519 TYR A CA 1
ATOM 3900 C C . TYR A 1 519 ? 46.120 16.323 -62.626 1.00 88.62 519 TYR A C 1
ATOM 3902 O O . TYR A 1 519 ? 46.865 15.982 -61.709 1.00 88.62 519 TYR A O 1
ATOM 3910 N N . ALA A 1 520 ? 45.948 17.593 -62.981 1.00 85.69 520 ALA A N 1
ATOM 3911 C CA . ALA A 1 520 ? 46.474 18.745 -62.263 1.00 85.69 520 ALA A CA 1
ATOM 3912 C C . ALA A 1 520 ? 45.330 19.690 -61.893 1.00 85.69 520 ALA A C 1
ATOM 3914 O O . ALA A 1 520 ? 44.439 19.938 -62.708 1.00 85.69 520 ALA A O 1
ATOM 3915 N N . GLU A 1 521 ? 45.381 20.233 -60.681 1.00 87.44 521 GLU A N 1
ATOM 3916 C CA . GLU A 1 521 ? 44.532 21.343 -60.258 1.00 87.44 521 GLU A CA 1
ATOM 3917 C C . GLU A 1 521 ? 45.323 22.649 -60.321 1.00 87.44 521 GLU A C 1
ATOM 3919 O O . GLU A 1 521 ? 46.472 22.721 -59.880 1.00 87.44 521 GLU A O 1
ATOM 3924 N N . ILE A 1 522 ? 44.717 23.677 -60.905 1.00 86.69 522 ILE A N 1
ATOM 3925 C CA . ILE A 1 522 ? 45.320 24.996 -61.076 1.00 86.69 522 ILE A CA 1
ATOM 3926 C C . ILE A 1 522 ? 44.452 25.998 -60.313 1.00 86.69 522 ILE A C 1
ATOM 3928 O O . ILE A 1 522 ? 43.259 26.102 -60.618 1.00 86.69 522 ILE A O 1
ATOM 3932 N N . PRO A 1 523 ? 45.003 26.705 -59.309 1.00 84.25 523 PRO A N 1
ATOM 3933 C CA . PRO A 1 523 ? 44.258 27.704 -58.553 1.00 84.25 523 PRO A CA 1
ATOM 3934 C C . PRO A 1 523 ? 43.798 28.847 -59.458 1.00 84.25 523 PRO A C 1
ATOM 3936 O O . PRO A 1 523 ? 44.588 29.401 -60.222 1.00 84.25 523 PRO A O 1
ATOM 3939 N N . ASN A 1 524 ? 42.531 29.222 -59.336 1.00 85.44 524 ASN A N 1
ATOM 3940 C CA . ASN A 1 524 ? 41.978 30.393 -60.003 1.00 85.44 524 ASN A CA 1
ATOM 3941 C C . ASN A 1 524 ? 42.299 31.667 -59.205 1.00 85.44 524 ASN A C 1
ATOM 3943 O O . ASN A 1 524 ? 42.508 31.633 -57.989 1.00 85.44 524 ASN A O 1
ATOM 3947 N N . ALA A 1 525 ? 42.318 32.814 -59.881 1.00 81.62 525 ALA A N 1
ATOM 3948 C CA . ALA A 1 525 ? 42.489 34.107 -59.232 1.00 81.62 525 ALA A CA 1
ATOM 3949 C C . ALA A 1 525 ? 41.152 34.560 -58.639 1.00 81.62 525 ALA A C 1
ATOM 3951 O O . ALA A 1 525 ? 40.204 34.849 -59.370 1.00 81.62 525 ALA A O 1
ATOM 3952 N N . ILE A 1 526 ? 41.076 34.596 -57.309 1.00 84.62 526 ILE A N 1
ATOM 3953 C CA . ILE A 1 526 ? 39.861 34.943 -56.571 1.00 84.62 526 ILE A CA 1
ATOM 3954 C C . ILE A 1 526 ? 39.960 36.388 -56.094 1.00 84.62 526 ILE A C 1
ATOM 3956 O O . ILE A 1 526 ? 40.922 36.767 -55.424 1.00 84.62 526 ILE A O 1
ATOM 3960 N N . TYR A 1 527 ? 38.932 37.171 -56.397 1.00 84.19 527 TYR A N 1
ATOM 3961 C CA . TYR A 1 527 ? 38.785 38.540 -55.928 1.00 84.19 527 TYR A CA 1
ATOM 3962 C C . TYR A 1 527 ? 37.517 38.665 -55.087 1.00 84.19 527 TYR A C 1
ATOM 3964 O O . TYR A 1 527 ? 36.464 38.123 -55.435 1.00 84.19 527 TYR A O 1
ATOM 3972 N N . ASP A 1 528 ? 37.612 39.417 -53.994 1.00 86.06 528 ASP A N 1
ATOM 3973 C CA . ASP A 1 528 ? 36.438 39.813 -53.225 1.00 86.06 528 ASP A CA 1
ATOM 3974 C C . ASP A 1 528 ? 35.689 40.913 -53.986 1.00 86.06 528 ASP A C 1
ATOM 3976 O O . ASP A 1 528 ? 36.284 41.884 -54.472 1.00 86.06 528 ASP A O 1
ATOM 3980 N N . ASN A 1 529 ? 34.372 40.768 -54.094 1.00 87.50 529 ASN A N 1
ATOM 3981 C CA . ASN A 1 529 ? 33.508 41.802 -54.644 1.00 87.50 529 ASN A CA 1
ATOM 3982 C C . ASN A 1 529 ? 33.265 42.876 -53.582 1.00 87.50 529 ASN A C 1
ATOM 3984 O O . ASN A 1 529 ? 33.134 42.600 -52.388 1.00 87.50 529 ASN A O 1
ATOM 3988 N N . THR A 1 530 ? 33.183 44.133 -54.009 1.00 87.19 530 THR A N 1
ATOM 3989 C CA . THR A 1 530 ? 33.015 45.246 -53.066 1.00 87.19 530 THR A CA 1
ATOM 3990 C C . THR A 1 530 ? 31.536 45.408 -52.712 1.00 87.19 530 THR A C 1
ATOM 3992 O O . THR A 1 530 ? 30.731 45.562 -53.633 1.00 87.19 530 THR A O 1
ATOM 3995 N N . PRO A 1 531 ? 31.146 45.408 -51.420 1.00 84.62 531 PRO A N 1
ATOM 3996 C CA . PRO A 1 531 ? 29.759 45.627 -51.019 1.00 84.62 531 PRO A CA 1
ATOM 3997 C C . PRO A 1 531 ? 29.193 46.914 -51.617 1.00 84.62 531 PRO A C 1
ATOM 3999 O O . PRO A 1 531 ? 29.881 47.937 -51.672 1.00 84.62 531 PRO A O 1
ATOM 4002 N N . LEU A 1 532 ? 27.943 46.867 -52.072 1.00 85.38 532 LEU A N 1
ATOM 4003 C CA . LEU A 1 532 ? 27.272 48.053 -52.588 1.00 85.38 532 LEU A CA 1
ATOM 4004 C C . LEU A 1 532 ? 26.982 49.028 -51.428 1.00 85.38 532 LEU A C 1
ATOM 4006 O O . LEU A 1 532 ? 26.504 48.620 -50.370 1.00 85.38 532 LEU A O 1
ATOM 4010 N N . GLU A 1 533 ? 27.308 50.310 -51.600 1.00 80.50 533 GLU A N 1
ATOM 4011 C CA . GLU A 1 533 ? 27.027 51.342 -50.592 1.00 80.50 533 GLU A CA 1
ATOM 4012 C C . GLU A 1 533 ? 25.541 51.737 -50.614 1.00 80.50 533 GLU A C 1
ATOM 4014 O O . GLU A 1 533 ? 24.918 51.749 -51.675 1.00 80.50 533 GLU A O 1
ATOM 4019 N N . GLY A 1 534 ? 24.976 52.079 -49.449 1.00 75.75 534 GLY A N 1
ATOM 4020 C CA . GLY A 1 534 ? 23.571 52.502 -49.333 1.00 75.75 534 GLY A CA 1
ATOM 4021 C C . GLY A 1 534 ? 22.547 51.362 -49.383 1.00 75.75 534 GLY A C 1
ATOM 4022 O O . GLY A 1 534 ? 21.415 51.584 -49.797 1.00 75.75 534 GLY A O 1
ATOM 4023 N N . VAL A 1 535 ? 22.942 50.143 -49.001 1.00 79.12 535 VAL A N 1
ATOM 4024 C CA . VAL A 1 535 ? 22.037 48.989 -48.898 1.00 79.12 535 VAL A CA 1
ATOM 4025 C C . VAL A 1 535 ? 21.384 48.961 -47.517 1.00 79.12 535 VAL A C 1
ATOM 4027 O O . VAL A 1 535 ? 22.086 48.912 -46.505 1.00 79.12 535 VAL A O 1
ATOM 4030 N N . GLU A 1 536 ? 20.057 48.926 -47.483 1.00 79.38 536 GLU A N 1
ATOM 4031 C CA . GLU A 1 536 ? 19.262 48.748 -46.268 1.00 79.38 536 GLU A CA 1
ATOM 4032 C C . GLU A 1 536 ? 18.689 47.328 -46.201 1.00 79.38 536 GLU A C 1
ATOM 4034 O O . GLU A 1 536 ? 18.211 46.784 -47.196 1.00 79.38 536 GLU A O 1
ATOM 4039 N N . GLU A 1 537 ? 18.761 46.713 -45.020 1.00 81.31 537 GLU A N 1
ATOM 4040 C CA . GLU A 1 537 ? 18.169 45.400 -44.747 1.00 81.31 537 GLU A CA 1
ATOM 4041 C C . GLU A 1 537 ? 16.755 45.599 -44.190 1.00 81.31 537 GLU A C 1
ATOM 4043 O O . GLU A 1 537 ? 16.556 46.368 -43.245 1.00 81.31 537 GLU A O 1
ATOM 4048 N N . CYS A 1 538 ? 15.768 44.932 -44.784 1.00 73.75 538 CYS A N 1
ATOM 4049 C CA . CYS A 1 538 ? 14.360 45.068 -44.426 1.00 73.75 538 CYS A CA 1
ATOM 4050 C C . CYS A 1 538 ? 13.709 43.699 -44.222 1.00 73.75 538 CYS A C 1
ATOM 4052 O O . CYS A 1 538 ? 13.901 42.787 -45.026 1.00 73.75 538 CYS A O 1
ATOM 4054 N N . GLU A 1 539 ? 12.886 43.568 -43.184 1.00 74.44 539 GLU A N 1
ATOM 4055 C CA . GLU A 1 539 ? 12.086 42.359 -42.957 1.00 74.44 539 GLU A CA 1
ATOM 4056 C C . GLU A 1 539 ? 10.751 42.453 -43.692 1.00 74.44 539 GLU A C 1
ATOM 4058 O O . GLU A 1 539 ? 10.093 43.497 -43.684 1.00 74.44 539 GLU A O 1
ATOM 4063 N N . VAL A 1 540 ? 10.336 41.354 -44.319 1.00 71.06 540 VAL A N 1
ATOM 4064 C CA . VAL A 1 540 ? 9.075 41.284 -45.060 1.00 71.06 540 VAL A CA 1
ATOM 4065 C C . VAL A 1 540 ? 7.981 40.671 -44.195 1.00 71.06 540 VAL A C 1
ATOM 4067 O O . VAL A 1 540 ? 8.116 39.544 -43.721 1.00 71.06 540 VAL A O 1
ATOM 4070 N N . ALA A 1 541 ? 6.847 41.363 -44.071 1.00 65.94 541 ALA A N 1
ATOM 4071 C CA . ALA A 1 541 ? 5.610 40.774 -43.565 1.00 65.94 541 ALA A CA 1
ATOM 4072 C C . ALA A 1 541 ? 4.476 40.866 -44.592 1.00 65.94 541 ALA A C 1
ATOM 4074 O O . ALA A 1 541 ? 4.440 41.734 -45.468 1.00 65.94 541 ALA A O 1
ATOM 4075 N N . GLN A 1 542 ? 3.521 39.950 -44.465 1.00 64.88 542 GLN A N 1
ATOM 4076 C CA . GLN A 1 542 ? 2.299 39.963 -45.255 1.00 64.88 542 GLN A CA 1
ATOM 4077 C C . GLN A 1 542 ? 1.242 40.813 -44.545 1.00 64.88 542 GLN A C 1
ATOM 4079 O O . GLN A 1 542 ? 0.926 40.544 -43.387 1.00 64.88 542 GLN A O 1
ATOM 4084 N N . ASP A 1 543 ? 0.673 41.803 -45.237 1.00 63.59 543 ASP A N 1
ATOM 4085 C CA . ASP A 1 543 ? -0.512 42.495 -44.730 1.00 63.59 543 ASP A CA 1
ATOM 4086 C C . ASP A 1 543 ? -1.728 41.553 -44.861 1.00 63.59 543 ASP A C 1
ATOM 4088 O O . ASP A 1 543 ? -2.053 41.123 -45.970 1.00 63.59 543 ASP A O 1
ATOM 4092 N N . PRO A 1 544 ? -2.420 41.191 -43.766 1.00 57.56 544 PRO A N 1
ATOM 4093 C CA . PRO A 1 544 ? -3.596 40.326 -43.838 1.00 57.56 544 PRO A CA 1
ATOM 4094 C C . PRO A 1 544 ? -4.802 40.989 -44.520 1.00 57.56 544 PRO A C 1
ATOM 4096 O O . PRO A 1 544 ? -5.726 40.287 -44.933 1.00 57.56 544 PRO A O 1
ATOM 4099 N N . ALA A 1 545 ? -4.839 42.326 -44.594 1.00 56.66 545 ALA A N 1
ATOM 4100 C CA . ALA A 1 545 ? -6.001 43.092 -45.048 1.00 56.66 545 ALA A CA 1
ATOM 4101 C C . ALA A 1 545 ? -5.932 43.517 -46.522 1.00 56.66 545 ALA A C 1
ATOM 4103 O O . ALA A 1 545 ? -6.959 43.863 -47.111 1.00 56.66 545 ALA A O 1
ATOM 4104 N N . SER A 1 546 ? -4.752 43.487 -47.136 1.00 56.91 546 SER A N 1
ATOM 4105 C CA . SER A 1 546 ? -4.540 43.872 -48.527 1.00 56.91 546 SER A CA 1
ATOM 4106 C C . SER A 1 546 ? -3.549 42.889 -49.162 1.00 56.91 546 SER A C 1
ATOM 4108 O O . SER A 1 546 ? -2.612 42.467 -48.502 1.00 56.91 546 SER A O 1
ATOM 4110 N N . ASN A 1 547 ? -3.759 42.443 -50.408 1.00 59.09 547 ASN A N 1
ATOM 4111 C CA . ASN A 1 547 ? -2.883 41.462 -51.085 1.00 59.09 547 ASN A CA 1
ATOM 4112 C C . ASN A 1 547 ? -1.501 42.067 -51.450 1.00 59.09 547 ASN A C 1
ATOM 4114 O O . ASN A 1 547 ? -1.069 41.969 -52.593 1.00 59.09 547 ASN A O 1
ATOM 4118 N N . TYR A 1 548 ? -0.828 42.730 -50.512 1.00 60.59 548 TYR A N 1
ATOM 4119 C CA . TYR A 1 548 ? 0.459 43.408 -50.646 1.00 60.59 548 TYR A CA 1
ATOM 4120 C C . TYR A 1 548 ? 1.432 42.872 -49.584 1.00 60.59 548 TYR A C 1
ATOM 4122 O O . TYR A 1 548 ? 1.018 42.383 -48.530 1.00 60.59 548 TYR A O 1
ATOM 4130 N N . GLN A 1 549 ? 2.735 42.934 -49.864 1.00 65.62 549 GLN A N 1
ATOM 4131 C CA . GLN A 1 549 ? 3.772 42.668 -48.860 1.00 65.62 549 GLN A CA 1
ATOM 4132 C C . GLN A 1 549 ? 4.424 43.982 -48.430 1.00 65.62 549 GLN A C 1
ATOM 4134 O O . GLN A 1 549 ? 4.641 44.878 -49.251 1.00 65.62 549 GLN A O 1
ATOM 4139 N N . LEU A 1 550 ? 4.708 44.095 -47.134 1.00 62.22 550 LEU A N 1
ATOM 4140 C CA . LEU A 1 550 ? 5.340 45.257 -46.523 1.00 62.22 550 LEU A CA 1
ATOM 4141 C C . LEU A 1 550 ? 6.764 44.878 -46.131 1.00 62.22 550 LEU A C 1
ATOM 4143 O O . LEU A 1 550 ? 6.954 43.941 -45.358 1.00 62.22 550 LEU A O 1
ATOM 4147 N N . ALA A 1 551 ? 7.744 45.608 -46.656 1.00 64.06 551 ALA A N 1
ATOM 4148 C CA . ALA A 1 551 ? 9.108 45.565 -46.150 1.00 64.06 551 ALA A CA 1
ATOM 4149 C C . ALA A 1 551 ? 9.282 46.698 -45.127 1.00 64.06 551 ALA A C 1
ATOM 4151 O O . ALA A 1 551 ? 8.990 47.863 -45.429 1.00 64.06 551 ALA A O 1
ATOM 4152 N N . TYR A 1 552 ? 9.701 46.349 -43.911 1.00 62.50 552 TYR A N 1
ATOM 4153 C CA . TYR A 1 552 ? 9.952 47.300 -42.830 1.00 62.50 552 TYR A CA 1
ATOM 4154 C C . TYR A 1 552 ? 11.436 47.644 -42.795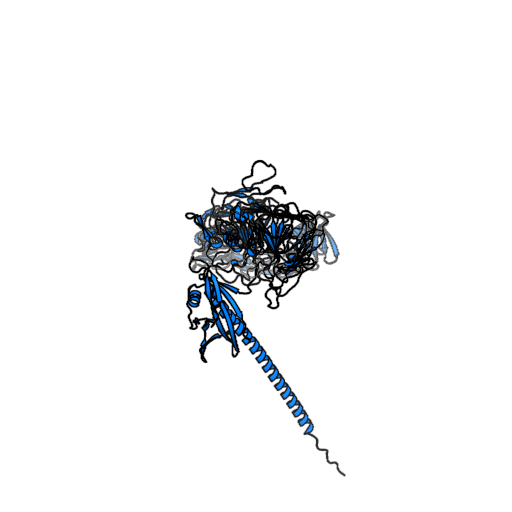 1.00 62.50 552 TYR A C 1
ATOM 4156 O O . TYR A 1 552 ? 12.266 46.748 -42.631 1.00 62.50 552 TYR A O 1
ATOM 4164 N N . ASP A 1 553 ? 11.764 48.931 -42.915 1.00 62.78 553 ASP A N 1
ATOM 4165 C CA . ASP A 1 553 ? 13.086 49.405 -42.517 1.00 62.78 553 ASP A CA 1
ATOM 4166 C C . ASP A 1 553 ? 13.182 49.457 -40.976 1.00 62.78 553 ASP A C 1
ATOM 4168 O O . ASP A 1 553 ? 12.180 49.475 -40.251 1.00 62.78 553 ASP A O 1
ATOM 4172 N N . TYR A 1 554 ? 14.401 49.516 -40.443 1.00 57.38 554 TYR A N 1
ATOM 4173 C CA . TYR A 1 554 ? 14.635 49.643 -38.997 1.00 57.38 554 TYR A CA 1
ATOM 4174 C C . TYR A 1 554 ? 14.261 51.039 -38.431 1.00 57.38 554 TYR A C 1
ATOM 4176 O O . TYR A 1 554 ? 14.466 51.297 -37.242 1.00 57.38 554 TYR A O 1
ATOM 4184 N N . ALA A 1 555 ? 13.721 51.953 -39.253 1.00 56.25 555 ALA A N 1
ATOM 4185 C CA . ALA A 1 555 ? 13.473 53.367 -38.942 1.00 56.25 555 ALA A CA 1
ATOM 4186 C C . ALA A 1 555 ? 11.998 53.813 -39.101 1.00 56.25 555 ALA A C 1
ATOM 4188 O O . ALA A 1 555 ? 11.686 54.993 -38.907 1.00 56.25 555 ALA A O 1
ATOM 4189 N N . GLY A 1 556 ? 11.076 52.890 -39.385 1.00 55.44 556 GLY A N 1
ATOM 4190 C CA . GLY A 1 556 ? 9.634 53.127 -39.460 1.00 55.44 556 GLY A CA 1
ATOM 4191 C C . GLY A 1 556 ? 9.105 53.681 -40.790 1.00 55.44 556 GLY A C 1
ATOM 4192 O O . GLY A 1 556 ? 7.968 54.161 -40.809 1.00 55.44 556 GLY A O 1
ATOM 4193 N N . LYS A 1 557 ? 9.860 53.640 -41.897 1.00 59.25 557 LYS A N 1
ATOM 4194 C CA . LYS A 1 557 ? 9.288 53.820 -43.245 1.00 59.25 557 LYS A CA 1
ATOM 4195 C C . LYS A 1 557 ? 8.930 52.467 -43.855 1.00 59.25 557 LYS A C 1
ATOM 4197 O O . LYS A 1 557 ? 9.639 51.477 -43.722 1.00 59.25 557 LYS A O 1
ATOM 4202 N N . HIS A 1 558 ? 7.803 52.453 -44.561 1.00 63.09 558 HIS A N 1
ATOM 4203 C CA . HIS A 1 558 ? 7.276 51.256 -45.204 1.00 63.09 558 HIS A CA 1
ATOM 4204 C C . HIS A 1 558 ? 7.515 51.321 -46.708 1.00 63.09 558 HIS A C 1
ATOM 4206 O O . HIS A 1 558 ? 7.121 52.297 -47.356 1.00 63.09 558 HIS A O 1
ATOM 4212 N N . VAL A 1 559 ? 8.093 50.261 -47.266 1.00 66.19 559 VAL A N 1
ATOM 4213 C CA . VAL A 1 559 ? 8.095 50.028 -48.712 1.00 66.19 559 VAL A CA 1
ATOM 4214 C C . VAL A 1 559 ? 7.002 49.005 -49.019 1.00 66.19 559 VAL A C 1
ATOM 4216 O O . VAL A 1 559 ? 6.988 47.909 -48.458 1.00 66.19 559 VAL A O 1
ATOM 4219 N N . VAL A 1 560 ? 6.053 49.384 -49.878 1.00 66.88 560 VAL A N 1
ATOM 4220 C CA . VAL A 1 560 ? 4.916 48.537 -50.273 1.00 66.88 560 VAL A CA 1
ATOM 4221 C C . VAL A 1 560 ? 5.239 47.853 -51.598 1.00 66.88 560 VAL A C 1
ATOM 4223 O O . VAL A 1 560 ? 5.506 48.537 -52.586 1.00 66.88 560 VAL A O 1
ATOM 4226 N N . ILE A 1 561 ? 5.184 46.519 -51.627 1.00 69.44 561 ILE A N 1
ATOM 4227 C CA . ILE A 1 561 ? 5.452 45.709 -52.824 1.00 69.44 561 ILE A CA 1
ATOM 4228 C C . ILE A 1 561 ? 4.130 45.150 -53.374 1.00 69.44 561 ILE A C 1
ATOM 4230 O O . ILE A 1 561 ? 3.376 44.476 -52.664 1.00 69.44 561 ILE A O 1
ATOM 4234 N N . ASP A 1 562 ? 3.851 45.434 -54.651 1.00 65.38 562 ASP A N 1
ATOM 4235 C CA . ASP A 1 562 ? 2.669 44.959 -55.382 1.00 65.38 562 ASP A CA 1
ATOM 4236 C C . ASP A 1 562 ? 2.868 43.524 -55.893 1.00 65.38 562 ASP A C 1
ATOM 4238 O O . ASP A 1 562 ? 3.855 43.219 -56.560 1.00 65.38 562 ASP A O 1
ATOM 4242 N N . TRP A 1 563 ? 1.899 42.643 -55.627 1.00 58.56 563 TRP A N 1
ATOM 4243 C CA . TRP A 1 563 ? 1.904 41.241 -56.068 1.00 58.56 563 TRP A CA 1
ATOM 4244 C C . TRP A 1 563 ? 1.902 41.040 -57.590 1.00 58.56 563 TRP A C 1
ATOM 4246 O O . TRP A 1 563 ? 2.124 39.918 -58.053 1.00 58.56 563 TRP A O 1
ATOM 4256 N N . SER A 1 564 ? 1.634 42.090 -58.364 1.00 58.81 564 SER A N 1
ATOM 4257 C CA . SER A 1 564 ? 1.656 42.070 -59.828 1.00 58.81 564 SER A CA 1
ATOM 4258 C C . SER A 1 564 ? 2.981 42.539 -60.445 1.00 58.81 564 SER A C 1
ATOM 4260 O O . SER A 1 564 ? 3.131 42.451 -61.666 1.00 58.81 564 SER A O 1
ATOM 4262 N N . SER A 1 565 ? 3.951 42.998 -59.641 1.00 64.50 565 SER A N 1
ATOM 4263 C CA . SER A 1 565 ? 5.275 43.393 -60.135 1.00 64.50 565 SER A CA 1
ATOM 4264 C C . SER A 1 565 ? 6.262 42.218 -60.157 1.00 64.50 565 SER A C 1
ATOM 4266 O O . SER A 1 565 ? 6.095 41.212 -59.465 1.00 64.50 565 SER A O 1
ATOM 4268 N N . ASN A 1 566 ? 7.334 42.347 -60.946 1.00 61.47 566 ASN A N 1
ATOM 4269 C CA . ASN A 1 566 ? 8.427 41.366 -60.953 1.00 61.47 566 ASN A CA 1
ATOM 4270 C C . ASN A 1 566 ? 9.113 41.238 -59.576 1.00 61.47 566 ASN A C 1
ATOM 4272 O O . ASN A 1 566 ? 9.650 40.174 -59.261 1.00 61.47 566 ASN A O 1
ATOM 4276 N N . ASP A 1 567 ? 9.032 42.272 -58.736 1.00 66.88 567 ASP A N 1
ATOM 4277 C CA . ASP A 1 567 ? 9.629 42.308 -57.395 1.00 66.88 567 ASP A CA 1
ATOM 4278 C C . ASP A 1 567 ? 8.913 41.363 -56.413 1.00 66.88 567 ASP A C 1
ATOM 4280 O O . ASP A 1 567 ? 9.510 40.900 -55.439 1.00 66.88 567 ASP A O 1
ATOM 4284 N N . ALA A 1 568 ? 7.664 40.976 -56.705 1.00 66.00 568 ALA A N 1
ATOM 4285 C CA . ALA A 1 568 ? 6.908 40.011 -55.906 1.00 66.00 568 ALA A CA 1
ATOM 4286 C C . ALA A 1 568 ? 7.545 38.611 -55.896 1.00 66.00 568 ALA A C 1
ATOM 4288 O O . ALA A 1 568 ? 7.391 37.866 -54.928 1.00 66.00 568 ALA A O 1
ATOM 4289 N N . ASN A 1 569 ? 8.267 38.229 -56.956 1.00 68.69 569 ASN A N 1
ATOM 4290 C CA . ASN A 1 569 ? 8.964 36.941 -56.991 1.00 68.69 569 ASN A CA 1
ATOM 4291 C C . ASN A 1 569 ? 10.229 36.957 -56.124 1.00 68.69 569 ASN A C 1
ATOM 4293 O O . ASN A 1 569 ? 10.523 35.955 -55.479 1.00 68.69 569 ASN A O 1
ATOM 4297 N N . ILE A 1 570 ? 10.921 38.097 -56.047 1.00 69.75 570 ILE A N 1
ATOM 4298 C CA . ILE A 1 570 ? 12.115 38.280 -55.209 1.00 69.75 570 ILE A CA 1
ATOM 4299 C C . ILE A 1 570 ? 11.726 38.244 -53.723 1.00 69.75 570 ILE A C 1
ATOM 4301 O O . ILE A 1 570 ? 12.382 37.573 -52.928 1.00 69.75 570 ILE A O 1
ATOM 4305 N N . ALA A 1 571 ? 10.611 38.885 -53.358 1.00 67.69 571 ALA A N 1
ATOM 4306 C CA . ALA A 1 571 ? 10.081 38.851 -51.995 1.00 67.69 571 ALA A CA 1
ATOM 4307 C C . ALA A 1 571 ? 9.603 37.445 -51.574 1.00 67.69 571 ALA A C 1
ATOM 4309 O O . ALA A 1 571 ? 9.881 36.999 -50.461 1.00 67.69 571 ALA A O 1
ATOM 4310 N N . LYS A 1 572 ? 8.956 36.694 -52.480 1.00 70.06 572 LYS A N 1
ATOM 4311 C CA . LYS A 1 572 ? 8.594 35.282 -52.237 1.00 70.06 572 LYS A CA 1
ATOM 4312 C C . LYS A 1 572 ? 9.815 34.394 -52.028 1.00 70.06 572 LYS A C 1
ATOM 4314 O O . LYS A 1 572 ? 9.795 33.542 -51.144 1.00 70.06 572 LYS A O 1
ATOM 4319 N N . ASP A 1 573 ? 10.854 34.579 -52.836 1.00 69.25 573 ASP A N 1
ATOM 4320 C CA . ASP A 1 573 ? 12.094 33.814 -52.720 1.00 69.25 573 ASP A CA 1
ATOM 4321 C C . ASP A 1 573 ? 12.791 34.091 -51.376 1.00 69.25 573 ASP A C 1
ATOM 4323 O O . ASP A 1 573 ? 13.195 33.159 -50.684 1.00 69.25 573 ASP A O 1
ATOM 4327 N N . ALA A 1 574 ? 12.818 35.353 -50.931 1.00 67.62 574 ALA A N 1
ATOM 4328 C CA . ALA A 1 574 ? 13.355 35.730 -49.623 1.00 67.62 574 ALA A CA 1
ATOM 4329 C C . ALA A 1 574 ? 12.604 35.078 -48.445 1.00 67.62 574 ALA A C 1
ATOM 4331 O O . ALA A 1 574 ? 13.240 34.577 -47.516 1.00 67.62 574 ALA A O 1
ATOM 4332 N N . ILE A 1 575 ? 11.267 35.031 -48.487 1.00 66.94 575 ILE A N 1
ATOM 4333 C CA . ILE A 1 575 ? 10.441 34.386 -47.448 1.00 66.94 575 ILE A CA 1
ATOM 4334 C C . ILE A 1 575 ? 10.662 32.872 -47.421 1.00 66.94 575 ILE A C 1
ATOM 4336 O O . ILE A 1 575 ? 10.818 32.292 -46.349 1.00 66.94 575 ILE A O 1
ATOM 4340 N N . ASN A 1 576 ? 10.680 32.233 -48.590 1.00 67.44 576 ASN A N 1
ATOM 4341 C CA . ASN A 1 576 ? 10.740 30.776 -48.672 1.00 67.44 576 ASN A CA 1
ATOM 4342 C C . ASN A 1 576 ? 12.143 30.221 -48.399 1.00 67.44 576 ASN A C 1
ATOM 4344 O O . ASN A 1 576 ? 12.252 29.125 -47.855 1.00 67.44 576 ASN A O 1
ATOM 4348 N N . ASN A 1 577 ? 13.196 30.958 -48.771 1.00 62.75 577 ASN A N 1
ATOM 4349 C CA . ASN A 1 577 ? 14.559 30.426 -48.804 1.00 62.75 577 ASN A CA 1
ATOM 4350 C C . ASN A 1 577 ? 15.564 31.170 -47.903 1.00 62.75 577 ASN A C 1
ATOM 4352 O O . ASN A 1 577 ? 16.574 30.573 -47.546 1.00 62.75 577 ASN A O 1
ATOM 4356 N N . ASN A 1 578 ? 15.303 32.423 -47.496 1.00 60.41 578 ASN A N 1
ATOM 4357 C CA . ASN A 1 578 ? 16.274 33.281 -46.786 1.00 60.41 578 ASN A CA 1
ATOM 4358 C C . ASN A 1 578 ? 15.708 33.966 -45.520 1.00 60.41 578 ASN A C 1
ATOM 4360 O O . ASN A 1 578 ? 16.162 35.041 -45.132 1.00 60.41 578 ASN A O 1
ATOM 4364 N N . GLY A 1 579 ? 14.710 33.369 -44.861 1.00 66.50 579 GLY A N 1
ATOM 4365 C CA . GLY A 1 579 ? 14.208 33.860 -43.569 1.00 66.50 579 GLY A CA 1
ATOM 4366 C C . GLY A 1 579 ? 13.443 35.190 -43.621 1.00 66.50 579 GLY A C 1
ATOM 4367 O O . GLY A 1 579 ? 13.214 35.785 -42.574 1.00 66.50 579 GLY A O 1
ATOM 4368 N N . GLY A 1 580 ? 13.033 35.650 -44.809 1.00 70.88 580 GLY A N 1
ATOM 4369 C CA . GLY A 1 580 ? 12.176 36.830 -44.977 1.00 70.88 580 GLY A CA 1
ATOM 4370 C C . GLY A 1 580 ? 12.891 38.185 -45.022 1.00 70.88 580 GLY A C 1
ATOM 4371 O O . GLY A 1 580 ? 12.223 39.204 -44.860 1.00 70.88 580 GLY A O 1
ATOM 4372 N N . ILE A 1 581 ? 14.208 38.221 -45.257 1.00 77.88 581 ILE A N 1
ATOM 4373 C CA . ILE A 1 581 ? 14.999 39.466 -45.327 1.00 77.88 581 ILE A CA 1
ATOM 4374 C C . ILE A 1 581 ? 15.215 39.906 -46.786 1.00 77.88 581 ILE A C 1
ATOM 4376 O O . ILE A 1 581 ? 15.602 39.102 -47.636 1.00 77.88 581 ILE A O 1
ATOM 4380 N N . LEU A 1 582 ? 15.009 41.196 -47.068 1.00 78.94 582 LEU A N 1
ATOM 4381 C CA . LEU A 1 582 ? 15.297 41.852 -48.347 1.00 78.94 582 LEU A CA 1
ATOM 4382 C C . LEU A 1 582 ? 16.369 42.934 -48.201 1.00 78.94 582 LEU A C 1
ATOM 4384 O O . LEU A 1 582 ? 16.443 43.622 -47.188 1.00 78.94 582 LEU A O 1
ATOM 4388 N N . TYR A 1 583 ? 17.156 43.116 -49.260 1.00 80.56 583 TYR A N 1
ATOM 4389 C CA . TYR A 1 583 ? 18.158 44.171 -49.378 1.00 80.56 583 TYR A CA 1
ATOM 4390 C C . TYR A 1 583 ? 17.660 45.224 -50.366 1.00 80.56 583 TYR A C 1
ATOM 4392 O O . TYR A 1 583 ? 17.495 44.932 -51.555 1.00 80.56 583 TYR A O 1
ATOM 4400 N N . VAL A 1 584 ? 17.411 46.436 -49.882 1.00 77.62 584 VAL A N 1
ATOM 4401 C CA . VAL A 1 584 ? 16.862 47.547 -50.664 1.00 77.62 584 VAL A CA 1
ATOM 4402 C C . VAL A 1 584 ? 17.953 48.580 -50.913 1.00 77.62 584 VAL A C 1
ATOM 4404 O O . VAL A 1 584 ? 18.725 48.916 -50.018 1.00 77.62 584 VAL A O 1
ATOM 4407 N N . THR A 1 585 ? 18.024 49.080 -52.141 1.00 74.25 585 THR A N 1
ATOM 4408 C CA . THR A 1 585 ? 18.908 50.183 -52.529 1.00 74.25 585 THR A CA 1
ATOM 4409 C C . THR A 1 585 ? 18.113 51.257 -53.258 1.00 74.25 585 THR A C 1
ATOM 4411 O O . THR A 1 585 ? 16.982 51.027 -53.688 1.00 74.25 585 THR A O 1
ATOM 4414 N N . ASP A 1 586 ? 18.737 52.410 -53.498 1.00 69.25 586 ASP A N 1
ATOM 4415 C CA . ASP A 1 586 ? 18.153 53.489 -54.309 1.00 69.25 586 ASP A CA 1
ATOM 4416 C C . ASP A 1 586 ? 17.793 53.059 -55.749 1.00 69.25 586 ASP A C 1
ATOM 4418 O O . ASP A 1 586 ? 17.077 53.773 -56.454 1.00 69.25 586 ASP A O 1
ATOM 4422 N N . THR A 1 587 ? 18.307 51.915 -56.216 1.00 64.56 587 THR A N 1
ATOM 4423 C CA . THR A 1 587 ? 18.214 51.461 -57.612 1.00 64.56 587 THR A CA 1
ATOM 4424 C C . THR A 1 587 ? 17.562 50.088 -57.800 1.00 64.56 587 THR A C 1
ATOM 4426 O O . THR A 1 587 ? 17.283 49.728 -58.945 1.00 64.56 587 THR A O 1
ATOM 4429 N N . GLY A 1 588 ? 17.290 49.322 -56.735 1.00 73.75 588 GLY A N 1
ATOM 4430 C CA . GLY A 1 588 ? 16.656 48.002 -56.842 1.00 73.75 588 GLY A CA 1
ATOM 4431 C C . GLY A 1 588 ? 16.487 47.252 -55.515 1.00 73.75 588 GLY A C 1
ATOM 4432 O O . GLY A 1 588 ? 16.900 47.723 -54.458 1.00 73.75 588 GLY A O 1
ATOM 4433 N N . ILE A 1 589 ? 15.872 46.065 -55.586 1.00 77.12 589 ILE A N 1
ATOM 4434 C CA . ILE A 1 589 ? 15.595 45.177 -54.444 1.00 77.12 589 ILE A CA 1
ATOM 4435 C C . ILE A 1 589 ? 16.187 43.791 -54.727 1.00 77.12 589 ILE A C 1
ATOM 4437 O O . ILE A 1 589 ? 16.034 43.267 -55.831 1.00 77.12 589 ILE A O 1
ATOM 4441 N N . TYR A 1 590 ? 16.829 43.181 -53.728 1.00 81.00 590 TYR A N 1
ATOM 4442 C CA . TYR A 1 590 ? 17.531 41.903 -53.867 1.00 81.00 590 TYR A CA 1
ATOM 4443 C C . TYR A 1 590 ? 17.204 40.947 -52.709 1.00 81.00 590 TYR A C 1
ATOM 4445 O O . TYR A 1 590 ? 17.102 41.362 -51.557 1.00 81.00 590 TYR A O 1
ATOM 4453 N N . SER A 1 591 ? 17.081 39.646 -53.001 1.00 76.56 591 SER A N 1
ATOM 4454 C CA . SER A 1 591 ? 16.869 38.586 -51.992 1.00 76.56 591 SER A CA 1
ATOM 4455 C C . SER A 1 591 ? 18.161 38.123 -51.304 1.00 76.56 591 SER A C 1
ATOM 4457 O O . SER A 1 591 ? 18.123 37.333 -50.361 1.00 76.56 591 SER A O 1
ATOM 4459 N N . LYS A 1 592 ? 19.315 38.604 -51.781 1.00 81.81 592 LYS A N 1
ATOM 4460 C CA . LYS A 1 592 ? 20.659 38.393 -51.228 1.00 81.81 592 LYS A CA 1
ATOM 4461 C C . LYS A 1 592 ? 21.433 39.706 -51.277 1.00 81.81 592 LYS A C 1
ATOM 4463 O O . LYS A 1 592 ? 21.142 40.557 -52.116 1.00 81.81 592 LYS A O 1
ATOM 4468 N N . LYS A 1 593 ? 22.434 39.849 -50.409 1.00 84.00 593 LYS A N 1
ATOM 4469 C CA . LYS A 1 593 ? 23.241 41.068 -50.315 1.00 84.00 593 LYS A CA 1
ATOM 4470 C C . LYS A 1 593 ? 23.913 41.390 -51.667 1.00 84.00 593 LYS A C 1
ATOM 4472 O O . LYS A 1 593 ? 24.553 40.502 -52.230 1.00 84.00 593 LYS A O 1
ATOM 4477 N N . PRO A 1 594 ? 23.754 42.611 -52.212 1.00 87.44 594 PRO A N 1
ATOM 4478 C CA . PRO A 1 594 ? 24.344 42.993 -53.494 1.00 87.44 594 PRO A CA 1
ATOM 4479 C C . PRO A 1 594 ? 25.774 43.555 -53.360 1.00 87.44 594 PRO A C 1
ATOM 4481 O O . PRO A 1 594 ? 26.112 44.239 -52.389 1.00 87.44 594 PRO A O 1
ATOM 4484 N N . TYR A 1 595 ? 26.599 43.312 -54.381 1.00 87.69 595 TYR A N 1
ATOM 4485 C CA . TYR A 1 595 ? 28.006 43.714 -54.489 1.00 87.69 595 TYR A CA 1
ATOM 4486 C C . TYR A 1 595 ? 28.318 44.251 -55.896 1.00 87.69 595 TYR A C 1
ATOM 4488 O O . TYR A 1 595 ? 27.690 43.850 -56.875 1.00 87.69 595 TYR A O 1
ATOM 4496 N N . ASN A 1 596 ? 29.327 45.115 -56.014 1.00 88.94 596 ASN A N 1
ATOM 4497 C CA . ASN A 1 596 ? 29.948 45.462 -57.294 1.00 88.94 596 ASN A CA 1
ATOM 4498 C C . ASN A 1 596 ? 31.049 44.435 -57.613 1.00 88.94 596 ASN A C 1
ATOM 4500 O O . ASN A 1 596 ? 31.937 44.247 -56.769 1.00 88.94 596 ASN A O 1
ATOM 4504 N N . PRO A 1 597 ? 31.020 43.770 -58.784 1.00 88.31 597 PRO A N 1
ATOM 4505 C CA . PRO A 1 597 ? 31.986 42.736 -59.104 1.00 88.31 597 PRO A CA 1
ATOM 4506 C C . PRO A 1 597 ? 33.383 43.316 -59.326 1.00 88.31 597 PRO A C 1
ATOM 4508 O O . PRO A 1 597 ? 33.548 44.385 -59.920 1.00 88.31 597 PRO A O 1
ATOM 4511 N N . THR A 1 598 ? 34.395 42.580 -58.886 1.00 87.25 598 THR A N 1
ATOM 4512 C CA . THR A 1 598 ? 35.793 42.890 -59.185 1.00 87.25 598 THR A CA 1
ATOM 4513 C C . THR A 1 598 ? 36.184 42.251 -60.522 1.00 87.25 598 THR A C 1
ATOM 4515 O O . THR A 1 598 ? 35.859 41.101 -60.820 1.00 87.25 598 THR A O 1
ATOM 4518 N N . THR A 1 599 ? 36.827 43.022 -61.388 1.00 87.06 599 THR A N 1
ATOM 4519 C CA . THR A 1 599 ? 37.269 42.596 -62.723 1.00 87.06 599 THR A CA 1
ATOM 4520 C C . THR A 1 599 ? 38.599 41.847 -62.653 1.00 87.06 599 THR A C 1
ATOM 4522 O O . THR A 1 599 ? 39.274 41.870 -61.625 1.00 87.06 599 THR A O 1
ATOM 4525 N N . TYR A 1 600 ? 38.975 41.163 -63.740 1.00 81.44 600 TYR A N 1
ATOM 4526 C CA . TYR A 1 600 ? 40.171 40.308 -63.799 1.00 81.44 600 TYR A CA 1
ATOM 4527 C C . TYR A 1 600 ? 41.488 41.046 -63.480 1.00 81.44 600 TYR A C 1
ATOM 4529 O O . TYR A 1 600 ? 42.483 40.412 -63.150 1.00 81.44 600 TYR A O 1
ATOM 4537 N N . ASP A 1 601 ? 41.513 42.379 -63.587 1.00 81.12 601 ASP A N 1
ATOM 4538 C CA . ASP A 1 601 ? 42.670 43.226 -63.275 1.00 81.12 601 ASP A CA 1
ATOM 4539 C C . ASP A 1 601 ? 42.647 43.782 -61.832 1.00 81.12 601 ASP A C 1
ATOM 4541 O O . ASP A 1 601 ? 43.492 44.600 -61.461 1.00 81.12 601 ASP A O 1
ATOM 4545 N N . GLY A 1 602 ? 41.696 43.333 -61.007 1.00 79.44 602 GLY A N 1
ATOM 4546 C CA . GLY A 1 602 ? 41.528 43.747 -59.615 1.00 79.44 602 GLY A CA 1
ATOM 4547 C C . GLY A 1 602 ? 40.750 45.053 -59.423 1.00 79.44 602 GLY A C 1
ATOM 4548 O O . GLY A 1 602 ? 40.622 45.512 -58.286 1.00 79.44 602 GLY A O 1
ATOM 4549 N N . ASN A 1 603 ? 40.213 45.664 -60.486 1.00 84.81 603 ASN A N 1
ATOM 4550 C CA . ASN A 1 603 ? 39.399 46.877 -60.373 1.00 84.81 603 ASN A CA 1
ATOM 4551 C C . ASN A 1 603 ? 37.919 46.564 -60.125 1.00 84.81 603 ASN A C 1
ATOM 4553 O O . ASN A 1 603 ? 37.361 45.633 -60.698 1.00 84.81 603 ASN A O 1
ATOM 4557 N N . VAL A 1 604 ? 37.245 47.392 -59.327 1.00 86.44 604 VAL A N 1
ATOM 4558 C CA . VAL A 1 604 ? 35.807 47.249 -59.042 1.00 86.44 604 VAL A CA 1
ATOM 4559 C C . VAL A 1 604 ? 34.972 47.846 -60.179 1.00 86.44 604 VAL A C 1
ATOM 4561 O O . VAL A 1 604 ? 35.042 49.053 -60.432 1.00 86.44 604 VAL A O 1
ATOM 4564 N N . ASP A 1 605 ? 34.129 47.037 -60.823 1.00 86.50 605 ASP A N 1
ATOM 4565 C CA . ASP A 1 605 ? 33.163 47.498 -61.823 1.00 86.50 605 ASP A CA 1
ATOM 4566 C C . ASP A 1 605 ? 31.882 47.990 -61.137 1.00 86.50 605 ASP A C 1
ATOM 4568 O O . ASP A 1 605 ? 30.980 47.225 -60.806 1.00 86.50 605 ASP A O 1
ATOM 4572 N N . LYS A 1 606 ? 31.788 49.308 -60.947 1.00 82.81 606 LYS A N 1
ATOM 4573 C CA . LYS A 1 606 ? 30.618 49.964 -60.336 1.00 82.81 606 LYS A CA 1
ATOM 4574 C C . LYS A 1 606 ? 29.386 50.031 -61.249 1.00 82.81 606 LYS A C 1
ATOM 4576 O O . LYS A 1 606 ? 28.381 50.618 -60.857 1.00 82.81 606 LYS A O 1
ATOM 4581 N N . THR A 1 607 ? 29.462 49.521 -62.480 1.00 81.00 607 THR A N 1
ATOM 4582 C CA . THR A 1 607 ? 28.338 49.549 -63.435 1.00 81.00 607 THR A CA 1
ATOM 4583 C C . THR A 1 607 ? 27.484 48.286 -63.392 1.00 81.00 607 THR A C 1
ATOM 4585 O O . THR A 1 607 ? 26.402 48.260 -63.983 1.00 81.00 607 THR A O 1
ATOM 4588 N N . LYS A 1 608 ? 27.941 47.251 -62.680 1.00 82.31 608 LYS A N 1
ATOM 4589 C CA . LYS A 1 608 ? 27.257 45.965 -62.539 1.00 82.31 608 LYS A CA 1
ATOM 4590 C C . LYS A 1 608 ? 27.006 45.654 -61.073 1.00 82.31 608 LYS A C 1
ATOM 4592 O O . LYS A 1 608 ? 27.793 46.018 -60.211 1.00 82.31 608 LYS A O 1
ATOM 4597 N N . VAL A 1 609 ? 25.927 44.923 -60.816 1.00 84.56 609 VAL A N 1
ATOM 4598 C CA . VAL A 1 609 ? 25.586 44.423 -59.483 1.00 84.56 609 VAL A CA 1
ATOM 4599 C C . VAL A 1 609 ? 25.475 42.908 -59.550 1.00 84.56 609 VAL A C 1
ATOM 4601 O O . VAL A 1 609 ? 24.811 42.367 -60.434 1.00 84.56 609 VAL A O 1
ATOM 4604 N N . VAL A 1 610 ? 26.138 42.230 -58.620 1.00 85.31 610 VAL A N 1
ATOM 4605 C CA . VAL A 1 610 ? 26.105 40.775 -58.441 1.00 85.31 610 VAL A CA 1
ATOM 4606 C C . VAL A 1 610 ? 25.706 40.440 -57.008 1.00 85.31 610 VAL A C 1
ATOM 4608 O O . VAL A 1 610 ? 25.840 41.262 -56.107 1.00 85.31 610 VAL A O 1
ATOM 4611 N N . THR A 1 611 ? 25.203 39.231 -56.778 1.00 82.69 611 THR A N 1
ATOM 4612 C CA . THR A 1 611 ? 24.756 38.774 -55.449 1.00 82.69 611 THR A CA 1
ATOM 4613 C C . THR A 1 611 ? 25.713 37.768 -54.806 1.00 82.69 611 THR A C 1
ATOM 4615 O O . THR A 1 611 ? 25.341 37.094 -53.847 1.00 82.69 611 THR A O 1
ATOM 4618 N N . THR A 1 612 ? 26.917 37.612 -55.363 1.00 81.56 612 THR A N 1
ATOM 4619 C CA . THR A 1 612 ? 28.005 36.810 -54.791 1.00 81.56 612 THR A CA 1
ATOM 4620 C C . THR A 1 612 ? 29.063 37.738 -54.210 1.00 81.56 612 THR A C 1
ATOM 4622 O O . THR A 1 612 ? 29.407 38.763 -54.801 1.00 81.56 612 THR A O 1
ATOM 4625 N N . ASP A 1 613 ? 29.590 37.377 -53.048 1.00 84.06 613 ASP A N 1
ATOM 4626 C CA . ASP A 1 613 ? 30.628 38.124 -52.338 1.00 84.06 613 ASP A CA 1
ATOM 4627 C C . ASP A 1 613 ? 32.017 37.963 -52.973 1.00 84.06 613 ASP A C 1
ATOM 4629 O O . ASP A 1 613 ? 32.897 38.784 -52.726 1.00 84.06 613 ASP A O 1
ATOM 4633 N N . LYS A 1 614 ? 32.202 36.955 -53.837 1.00 85.31 614 LYS A N 1
ATOM 4634 C CA . LYS A 1 614 ? 33.447 36.690 -54.568 1.00 85.31 614 LYS A CA 1
ATOM 4635 C C . LYS A 1 614 ? 33.218 36.412 -56.049 1.00 85.31 614 LYS A C 1
ATOM 4637 O O . LYS A 1 614 ? 32.109 36.074 -56.481 1.00 85.31 614 LYS A O 1
ATOM 4642 N N . ILE A 1 615 ? 34.294 36.540 -56.816 1.00 86.94 615 ILE A N 1
ATOM 4643 C CA . ILE A 1 615 ? 34.392 36.131 -58.217 1.00 86.94 615 ILE A CA 1
ATOM 4644 C C . ILE A 1 615 ? 35.763 35.496 -58.473 1.00 86.94 615 ILE A C 1
ATOM 4646 O O . ILE A 1 615 ? 36.771 35.939 -57.921 1.00 86.94 615 ILE A O 1
ATOM 4650 N N . ALA A 1 616 ? 35.793 34.448 -59.295 1.00 84.62 616 ALA A N 1
ATOM 4651 C CA . ALA A 1 616 ? 37.010 33.738 -59.668 1.00 84.62 616 ALA A CA 1
ATOM 4652 C C . ALA A 1 616 ? 37.264 33.870 -61.174 1.00 84.62 616 ALA A C 1
ATOM 4654 O O . ALA A 1 616 ? 36.331 33.752 -61.970 1.00 84.62 616 ALA A O 1
ATOM 4655 N N . TYR A 1 617 ? 38.520 34.079 -61.561 1.00 86.56 617 TYR A N 1
ATOM 4656 C CA . TYR A 1 617 ? 38.967 34.076 -62.955 1.00 86.56 617 TYR A CA 1
ATOM 4657 C C . TYR A 1 617 ? 39.979 32.963 -63.189 1.00 86.56 617 TYR A C 1
ATOM 4659 O O . TYR A 1 617 ? 40.830 32.693 -62.335 1.00 86.56 617 TYR A O 1
ATOM 4667 N N . LYS A 1 618 ? 39.894 32.323 -64.356 1.00 85.62 618 LYS A N 1
ATOM 4668 C CA . LYS A 1 618 ? 40.837 31.275 -64.748 1.00 85.62 618 LYS A CA 1
ATOM 4669 C C . LYS A 1 618 ? 42.253 31.839 -64.856 1.00 85.62 618 LYS A C 1
ATOM 4671 O O . LYS A 1 618 ? 42.449 32.976 -65.278 1.00 85.62 618 LYS A O 1
ATOM 4676 N N . VAL A 1 619 ? 43.237 31.028 -64.486 1.00 84.12 619 VAL A N 1
ATOM 4677 C CA . VAL A 1 619 ? 44.667 31.335 -64.624 1.00 84.12 619 VAL A CA 1
ATOM 4678 C C . VAL A 1 619 ? 45.252 30.443 -65.712 1.00 84.12 619 VAL A C 1
ATOM 4680 O O . VAL A 1 619 ? 44.905 29.261 -65.786 1.00 84.12 619 VAL A O 1
ATOM 4683 N N . ASP A 1 620 ? 46.122 30.996 -66.560 1.00 81.38 620 ASP A N 1
ATOM 4684 C CA . ASP A 1 620 ? 46.824 30.223 -67.580 1.00 81.38 620 ASP A CA 1
ATOM 4685 C C . ASP A 1 620 ? 47.751 29.206 -66.890 1.00 81.38 620 ASP A C 1
ATOM 4687 O O . ASP A 1 620 ? 48.670 29.600 -66.157 1.00 81.38 620 ASP A O 1
ATOM 4691 N N . PRO A 1 621 ? 47.548 27.896 -67.116 1.00 76.56 621 PRO A N 1
ATOM 4692 C CA . PRO A 1 621 ? 48.350 26.854 -66.483 1.00 76.56 621 PRO A CA 1
ATOM 4693 C C . PRO A 1 621 ? 49.837 26.880 -66.881 1.00 76.56 621 PRO A C 1
ATOM 4695 O O . PRO A 1 621 ? 50.643 26.241 -66.204 1.00 76.56 621 PRO A O 1
ATOM 4698 N N . ASN A 1 622 ? 50.218 27.582 -67.955 1.00 77.44 622 ASN A N 1
ATOM 4699 C CA . ASN A 1 622 ? 51.598 27.661 -68.444 1.00 77.44 622 ASN A CA 1
ATOM 4700 C C . ASN A 1 622 ? 52.305 28.991 -68.142 1.00 77.44 622 ASN A C 1
ATOM 4702 O O . ASN A 1 622 ? 53.535 29.012 -68.180 1.00 77.44 622 ASN A O 1
ATOM 4706 N N . ASP A 1 623 ? 51.566 30.076 -67.884 1.00 69.31 623 ASP A N 1
ATOM 4707 C CA . ASP A 1 623 ? 52.131 31.438 -67.782 1.00 69.31 623 ASP A CA 1
ATOM 4708 C C . ASP A 1 623 ? 51.748 32.171 -66.481 1.00 69.31 623 ASP A C 1
ATOM 4710 O O . ASP A 1 623 ? 52.116 33.320 -66.276 1.00 69.31 623 ASP A O 1
ATOM 4714 N N . THR A 1 624 ? 51.030 31.524 -65.552 1.00 67.62 624 THR A N 1
ATOM 4715 C CA . THR A 1 624 ? 50.587 32.079 -64.245 1.00 67.62 624 THR A CA 1
ATOM 4716 C C . THR A 1 624 ? 49.733 33.357 -64.297 1.00 67.62 624 THR A C 1
ATOM 4718 O O . THR A 1 624 ? 49.247 33.805 -63.258 1.00 67.62 624 THR A O 1
ATOM 4721 N N . ASP A 1 625 ? 49.504 33.915 -65.484 1.00 79.44 625 ASP A N 1
ATOM 4722 C CA . ASP A 1 625 ? 48.693 35.102 -65.721 1.00 79.44 625 ASP A CA 1
ATOM 4723 C C . ASP A 1 625 ? 47.192 34.775 -65.709 1.00 79.44 625 ASP A C 1
ATOM 4725 O O . ASP A 1 625 ? 46.749 33.713 -66.150 1.00 79.44 625 ASP A O 1
ATOM 4729 N N . VAL A 1 626 ? 46.380 35.715 -65.219 1.00 80.88 626 VAL A N 1
ATOM 4730 C CA . VAL A 1 626 ? 44.914 35.605 -65.245 1.00 80.88 626 VAL A CA 1
ATOM 4731 C C . VAL A 1 626 ? 44.419 35.717 -66.686 1.00 80.88 626 VAL A C 1
ATOM 4733 O O . VAL A 1 626 ? 44.734 36.678 -67.394 1.00 80.88 626 VAL A O 1
ATOM 4736 N N . ILE A 1 627 ? 43.597 34.761 -67.116 1.00 81.00 627 ILE A N 1
ATOM 4737 C CA . ILE A 1 627 ? 42.986 34.769 -68.441 1.00 81.00 627 ILE A CA 1
ATOM 4738 C C . ILE A 1 627 ? 41.897 35.839 -68.458 1.00 81.00 627 ILE A C 1
ATOM 4740 O O . ILE A 1 627 ? 40.931 35.817 -67.691 1.00 81.00 627 ILE A O 1
ATOM 4744 N N . ARG A 1 628 ? 42.074 36.813 -69.348 1.00 80.81 628 ARG A N 1
ATOM 4745 C CA . ARG A 1 628 ? 41.193 37.970 -69.459 1.00 80.81 628 ARG A CA 1
ATOM 4746 C C . ARG A 1 628 ? 39.745 37.547 -69.726 1.00 80.81 628 ARG A C 1
ATOM 4748 O O . ARG A 1 628 ? 39.462 36.903 -70.729 1.00 80.81 628 ARG A O 1
ATOM 4755 N N . ASP A 1 629 ? 38.846 38.020 -68.865 1.00 73.50 629 ASP A N 1
ATOM 4756 C CA . ASP A 1 629 ? 37.388 37.872 -68.973 1.00 73.50 629 ASP A CA 1
ATOM 4757 C C . ASP A 1 629 ? 36.858 36.415 -68.926 1.00 73.50 629 ASP A C 1
ATOM 4759 O O . ASP A 1 629 ? 35.675 36.188 -69.191 1.00 73.50 629 ASP A O 1
ATOM 4763 N N . GLU A 1 630 ? 37.673 35.430 -68.522 1.00 83.75 630 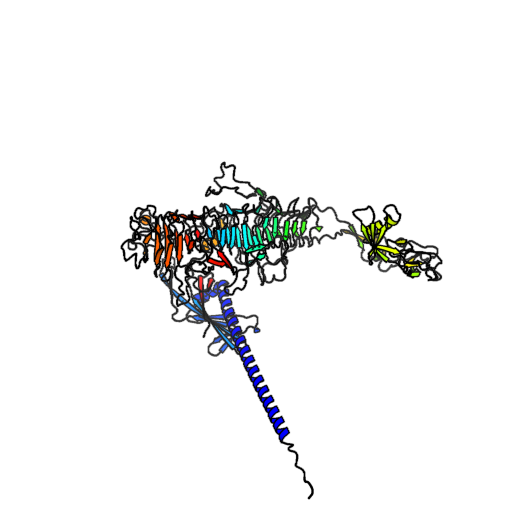GLU A N 1
ATOM 4764 C CA . GLU A 1 630 ? 37.228 34.043 -68.311 1.00 83.75 630 GLU A CA 1
ATOM 4765 C C . GLU A 1 630 ? 36.906 33.763 -66.837 1.00 83.75 630 GLU A C 1
ATOM 4767 O O . GLU A 1 630 ? 37.788 33.503 -66.016 1.00 83.75 630 GLU A O 1
ATOM 4772 N N . VAL A 1 631 ? 35.615 33.810 -66.499 1.00 81.31 631 VAL A N 1
ATOM 4773 C CA . VAL A 1 631 ? 35.110 33.514 -65.150 1.00 81.31 631 VAL A CA 1
ATOM 4774 C C . VAL A 1 631 ? 35.132 32.006 -64.897 1.00 81.31 631 VAL A C 1
ATOM 4776 O O . VAL A 1 631 ? 34.717 31.216 -65.746 1.00 81.31 631 VAL A O 1
ATOM 4779 N N . ALA A 1 632 ? 35.582 31.611 -63.710 1.00 81.94 632 ALA A N 1
ATOM 4780 C CA . ALA A 1 632 ? 35.546 30.234 -63.244 1.00 81.94 632 ALA A CA 1
ATOM 4781 C C . ALA A 1 632 ? 34.385 30.004 -62.265 1.00 81.94 632 ALA A C 1
ATOM 4783 O O . ALA A 1 632 ? 34.029 30.881 -61.480 1.00 81.94 632 ALA A O 1
ATOM 4784 N N . GLU A 1 633 ? 33.818 28.796 -62.283 1.00 74.69 633 GLU A N 1
ATOM 4785 C CA . GLU A 1 633 ? 32.715 28.401 -61.391 1.00 74.69 633 GLU A CA 1
ATOM 4786 C C . GLU A 1 633 ? 33.181 27.989 -59.978 1.00 74.69 633 GLU A C 1
ATOM 4788 O O . GLU A 1 633 ? 32.356 27.734 -59.103 1.00 74.69 633 GLU A O 1
ATOM 4793 N N . GLY A 1 634 ? 34.492 27.940 -59.723 1.00 76.69 634 GLY A N 1
ATOM 4794 C CA . GLY A 1 634 ? 35.052 27.588 -58.418 1.00 76.69 634 GLY A CA 1
ATOM 4795 C C . GLY A 1 634 ? 36.524 27.967 -58.265 1.00 76.69 634 GLY A C 1
ATOM 4796 O O . GLY A 1 634 ? 37.116 28.592 -59.144 1.00 76.69 634 GLY A O 1
ATOM 4797 N N . ASP A 1 635 ? 37.118 27.559 -57.145 1.00 80.00 635 ASP A N 1
ATOM 4798 C CA . ASP A 1 635 ? 38.465 27.979 -56.728 1.00 80.00 635 ASP A CA 1
ATOM 4799 C C . ASP A 1 635 ? 39.601 27.383 -57.579 1.00 80.00 635 ASP A C 1
ATOM 4801 O O . ASP A 1 635 ? 40.712 27.908 -57.577 1.00 80.00 635 ASP A O 1
ATOM 4805 N N . PHE A 1 636 ? 39.330 26.309 -58.327 1.00 84.56 636 PHE A N 1
ATOM 4806 C CA . PHE A 1 636 ? 40.317 25.603 -59.146 1.00 84.56 636 PHE A CA 1
ATOM 4807 C C . PHE A 1 636 ? 39.755 25.238 -60.517 1.00 84.56 636 PHE A C 1
ATOM 4809 O O . PHE A 1 636 ? 38.561 24.962 -60.662 1.00 84.56 636 PHE A O 1
ATOM 4816 N N . THR A 1 637 ? 40.644 25.179 -61.504 1.00 86.44 637 THR A N 1
ATOM 4817 C CA . THR A 1 637 ? 40.387 24.595 -62.825 1.00 86.44 637 THR A CA 1
ATOM 4818 C C . THR A 1 637 ? 41.249 23.343 -62.987 1.00 86.44 637 THR A C 1
ATOM 4820 O O . THR A 1 637 ? 42.404 23.324 -62.558 1.00 86.44 637 THR A O 1
ATOM 4823 N N . TYR A 1 638 ? 40.693 22.282 -63.574 1.00 88.38 638 TYR A N 1
ATOM 4824 C CA . TYR A 1 638 ? 41.336 20.969 -63.624 1.00 88.38 638 TYR A CA 1
ATOM 4825 C C . TYR A 1 638 ? 41.741 20.600 -65.050 1.00 88.38 638 TYR A C 1
ATOM 4827 O O . TYR A 1 638 ? 40.967 20.772 -65.989 1.00 88.38 638 TYR A O 1
ATOM 4835 N N . TYR A 1 639 ? 42.939 20.042 -65.206 1.00 89.19 639 TYR A N 1
ATOM 4836 C CA . TYR A 1 639 ? 43.516 19.680 -66.501 1.00 89.19 639 TYR A CA 1
ATOM 4837 C C . TYR A 1 639 ? 44.096 18.268 -66.467 1.00 89.19 639 TYR A C 1
ATOM 4839 O O . TYR A 1 639 ? 44.495 17.771 -65.411 1.00 89.19 639 TYR A O 1
ATOM 4847 N N . ARG A 1 640 ? 44.183 17.611 -67.626 1.00 87.06 640 ARG A N 1
ATOM 4848 C CA . ARG A 1 640 ? 44.967 16.372 -67.758 1.00 87.06 640 ARG A CA 1
ATOM 4849 C C . ARG A 1 640 ? 46.467 16.662 -67.799 1.00 87.06 640 ARG A C 1
ATOM 4851 O O . ARG A 1 640 ? 46.899 17.670 -68.353 1.00 87.06 640 ARG A O 1
ATOM 4858 N N . LEU A 1 641 ? 47.259 15.748 -67.249 1.00 84.88 641 LEU A N 1
ATOM 4859 C CA . LEU A 1 641 ? 48.708 15.723 -67.426 1.00 84.88 641 LEU A CA 1
ATOM 4860 C C . LEU A 1 641 ? 49.077 14.967 -68.708 1.00 84.88 641 LEU A C 1
ATOM 4862 O O . LEU A 1 641 ? 48.407 14.008 -69.098 1.00 84.88 641 LEU A O 1
ATOM 4866 N N . LYS A 1 642 ? 50.163 15.390 -69.351 1.00 83.88 642 LYS A N 1
ATOM 4867 C CA . LYS A 1 642 ? 50.820 14.657 -70.439 1.00 83.88 642 LYS A CA 1
ATOM 4868 C C . LYS A 1 642 ? 51.673 13.521 -69.876 1.00 83.88 642 LYS A C 1
ATOM 4870 O O . LYS A 1 642 ? 51.992 13.497 -68.689 1.00 83.88 642 LYS A O 1
ATOM 4875 N N . ASP A 1 643 ? 52.122 12.629 -70.758 1.00 78.31 643 ASP A N 1
ATOM 4876 C CA . ASP A 1 643 ? 53.007 11.506 -70.408 1.00 78.31 643 ASP A CA 1
ATOM 4877 C C . ASP A 1 643 ? 54.331 11.949 -69.746 1.00 78.31 643 ASP A C 1
ATOM 4879 O O . ASP A 1 643 ? 54.969 11.164 -69.048 1.00 78.31 643 ASP A O 1
ATOM 4883 N N . ASP A 1 644 ? 54.752 13.204 -69.950 1.00 77.88 644 ASP A N 1
ATOM 4884 C CA . ASP A 1 644 ? 55.942 13.807 -69.334 1.00 77.88 644 ASP A CA 1
ATOM 4885 C C . ASP A 1 644 ? 55.673 14.498 -67.980 1.00 77.88 644 ASP A C 1
ATOM 4887 O O . ASP A 1 644 ? 56.594 15.058 -67.382 1.00 77.88 644 ASP A O 1
ATOM 4891 N N . GLY A 1 645 ? 54.431 14.454 -67.485 1.00 74.06 645 GLY A N 1
ATOM 4892 C CA . GLY A 1 645 ? 54.008 15.059 -66.222 1.00 74.06 645 GLY A CA 1
ATOM 4893 C C . GLY A 1 645 ? 53.708 16.560 -66.292 1.00 74.06 645 GLY A C 1
ATOM 4894 O O . GLY A 1 645 ? 53.418 17.155 -65.256 1.00 74.06 645 GLY A O 1
ATOM 4895 N N . THR A 1 646 ? 53.761 17.187 -67.472 1.00 83.62 646 THR A N 1
ATOM 4896 C CA . THR A 1 646 ? 53.375 18.599 -67.653 1.00 83.62 646 THR A CA 1
ATOM 4897 C C . THR A 1 646 ? 51.876 18.755 -67.919 1.00 83.62 646 THR A C 1
ATOM 4899 O O . THR A 1 646 ? 51.218 17.829 -68.395 1.00 83.62 646 THR A O 1
ATOM 4902 N N . VAL A 1 647 ? 51.314 19.929 -67.612 1.00 84.25 647 VAL A N 1
ATOM 4903 C CA . VAL A 1 647 ? 49.882 20.213 -67.804 1.00 84.25 647 VAL A CA 1
ATOM 4904 C C . VAL A 1 647 ? 49.536 20.302 -69.295 1.00 84.25 647 VAL A C 1
ATOM 4906 O O . VAL A 1 647 ? 50.201 20.990 -70.074 1.00 84.25 647 VAL A O 1
ATOM 4909 N N . ASP A 1 648 ? 48.472 19.616 -69.710 1.00 86.06 648 ASP A N 1
ATOM 4910 C CA . ASP A 1 648 ? 47.880 19.762 -71.037 1.00 86.06 648 ASP A CA 1
ATOM 4911 C C . ASP A 1 648 ? 46.817 20.865 -71.026 1.00 86.06 648 ASP A C 1
ATOM 4913 O O . ASP A 1 648 ? 45.627 20.619 -70.842 1.00 86.06 648 ASP A O 1
ATOM 4917 N N . ALA A 1 649 ? 47.261 22.106 -71.227 1.00 79.00 649 ALA A N 1
ATOM 4918 C CA . ALA A 1 649 ? 46.405 23.295 -71.204 1.00 79.00 649 ALA A CA 1
ATOM 4919 C C . ALA A 1 649 ? 45.256 23.280 -72.232 1.00 79.00 649 ALA A C 1
ATOM 4921 O O . ALA A 1 649 ? 44.307 24.045 -72.101 1.00 79.00 649 ALA A O 1
ATOM 4922 N N . ALA A 1 650 ? 45.314 22.412 -73.248 1.00 79.00 650 ALA A N 1
ATOM 4923 C CA . ALA A 1 650 ? 44.233 22.234 -74.219 1.00 79.00 650 ALA A CA 1
ATOM 4924 C C . ALA A 1 650 ? 43.139 21.252 -73.746 1.00 79.00 650 ALA A C 1
ATOM 4926 O O . ALA A 1 650 ? 42.163 21.037 -74.466 1.00 79.00 650 ALA A O 1
ATOM 4927 N N . ASN A 1 651 ? 43.306 20.628 -72.575 1.00 85.81 651 ASN A N 1
ATOM 4928 C CA . ASN A 1 651 ? 42.492 19.513 -72.094 1.00 85.81 651 ASN A CA 1
ATOM 4929 C C . ASN A 1 651 ? 41.985 19.769 -70.667 1.00 85.81 651 ASN A C 1
ATOM 4931 O O . ASN A 1 651 ? 42.316 19.048 -69.719 1.00 85.81 651 ASN A O 1
ATOM 4935 N N . GLU A 1 652 ? 41.197 20.838 -70.531 1.00 87.50 652 GLU A N 1
ATOM 4936 C CA . GLU A 1 652 ? 40.405 21.118 -69.333 1.00 87.50 652 GLU A CA 1
ATOM 4937 C C . GLU A 1 652 ? 39.360 20.017 -69.137 1.00 87.50 652 GLU A C 1
ATOM 4939 O O . GLU A 1 652 ? 38.696 19.580 -70.084 1.00 87.50 652 GLU A O 1
ATOM 4944 N N . VAL A 1 653 ? 39.204 19.572 -67.895 1.00 87.44 653 VAL A N 1
ATOM 4945 C CA . VAL A 1 653 ? 38.221 18.560 -67.523 1.00 87.44 653 VAL A CA 1
ATOM 4946 C C . VAL A 1 653 ? 37.323 19.050 -66.387 1.00 87.44 653 VAL A C 1
ATOM 4948 O O . VAL A 1 653 ? 37.768 19.801 -65.518 1.00 87.44 653 VAL A O 1
ATOM 4951 N N . PRO A 1 654 ? 36.063 18.592 -66.346 1.00 85.69 654 PRO A N 1
ATOM 4952 C CA . PRO A 1 654 ? 35.183 18.837 -65.212 1.00 85.69 654 PRO A CA 1
ATOM 4953 C C . PRO A 1 654 ? 35.757 18.310 -63.886 1.00 85.69 654 PRO A C 1
ATOM 4955 O O . PRO A 1 654 ? 36.445 17.283 -63.848 1.00 85.69 654 PRO A O 1
ATOM 4958 N N . LYS A 1 655 ? 35.434 18.988 -62.777 1.00 82.00 655 LYS A N 1
ATOM 4959 C CA . LYS A 1 655 ? 35.889 18.617 -61.425 1.00 82.00 655 LYS A CA 1
ATOM 4960 C C . LYS A 1 655 ? 35.535 17.176 -61.055 1.00 82.00 655 LYS A C 1
ATOM 4962 O O . LYS A 1 655 ? 36.366 16.493 -60.478 1.00 82.00 655 LYS A O 1
ATOM 4967 N N . ASP A 1 656 ? 34.345 16.702 -61.406 1.00 80.06 656 ASP A N 1
ATOM 4968 C CA . ASP A 1 656 ? 33.868 15.337 -61.133 1.00 80.06 656 ASP A CA 1
ATOM 4969 C C . ASP A 1 656 ? 34.657 14.249 -61.885 1.00 80.06 656 ASP A C 1
ATOM 4971 O O . ASP A 1 656 ? 34.611 13.070 -61.524 1.00 80.06 656 ASP A O 1
ATOM 4975 N N . VAL A 1 657 ? 35.424 14.634 -62.910 1.00 83.12 657 VAL A N 1
ATOM 4976 C CA . VAL A 1 657 ? 36.344 13.741 -63.623 1.00 83.12 657 VAL A CA 1
ATOM 4977 C C . VAL A 1 657 ? 37.722 13.706 -62.955 1.00 83.12 657 VAL A C 1
ATOM 4979 O O . VAL A 1 657 ? 38.304 12.624 -62.844 1.00 83.12 657 VAL A O 1
ATOM 4982 N N . ALA A 1 658 ? 38.242 14.863 -62.537 1.00 83.19 658 ALA A N 1
ATOM 4983 C CA . ALA A 1 658 ? 39.583 15.008 -61.962 1.00 83.19 658 ALA A CA 1
ATOM 4984 C C . ALA A 1 658 ? 39.642 14.731 -60.453 1.00 83.19 658 ALA A C 1
ATOM 4986 O O . ALA A 1 658 ? 40.672 14.280 -59.961 1.00 83.19 658 ALA A O 1
ATOM 4987 N N . VAL A 1 659 ? 38.550 14.979 -59.731 1.00 80.88 659 VAL A N 1
ATOM 4988 C CA . VAL A 1 659 ? 38.420 14.816 -58.282 1.00 80.88 659 VAL A CA 1
ATOM 4989 C C . VAL A 1 659 ? 37.247 13.890 -58.011 1.00 80.88 659 VAL A C 1
ATOM 4991 O O . VAL A 1 659 ? 36.084 14.242 -58.214 1.00 80.88 659 VAL A O 1
ATOM 4994 N N . LYS A 1 660 ? 37.552 12.681 -57.555 1.00 82.88 660 LYS A N 1
ATOM 4995 C CA . LYS A 1 660 ? 36.547 11.665 -57.236 1.00 82.88 660 LYS A CA 1
ATOM 4996 C C . LYS A 1 660 ? 37.095 10.706 -56.200 1.00 82.88 660 LYS A C 1
ATOM 4998 O O . LYS A 1 660 ? 38.277 10.734 -55.880 1.00 82.88 660 LYS A O 1
ATOM 5003 N N . THR A 1 661 ? 36.233 9.829 -55.707 1.00 82.19 661 THR A N 1
ATOM 5004 C CA . THR A 1 661 ? 36.694 8.702 -54.900 1.00 82.19 661 THR A CA 1
ATOM 5005 C C . THR A 1 661 ? 37.308 7.635 -55.808 1.00 82.19 661 THR A C 1
ATOM 5007 O O . THR A 1 661 ? 36.688 7.225 -56.795 1.00 82.19 661 THR A O 1
ATOM 5010 N N . TYR A 1 662 ? 38.543 7.227 -55.521 1.00 85.00 662 TYR A N 1
ATOM 5011 C CA . TYR A 1 662 ? 39.272 6.206 -56.275 1.00 85.00 662 TYR A CA 1
ATOM 5012 C C . TYR A 1 662 ? 40.156 5.355 -55.359 1.00 85.00 662 TYR A C 1
ATOM 5014 O O . TYR A 1 662 ? 40.380 5.699 -54.203 1.00 85.00 662 TYR A O 1
ATOM 5022 N N . TYR A 1 663 ? 40.659 4.235 -55.883 1.00 87.19 663 TYR A N 1
ATOM 5023 C CA . TYR A 1 663 ? 41.451 3.281 -55.109 1.00 87.19 663 TYR A CA 1
ATOM 5024 C C . TYR A 1 663 ? 42.827 3.084 -55.740 1.00 87.19 663 TYR A C 1
ATOM 5026 O O . TYR A 1 663 ? 42.923 2.883 -56.954 1.00 87.19 663 TYR A O 1
ATOM 5034 N N . THR A 1 664 ? 43.878 3.101 -54.926 1.00 87.31 664 THR A N 1
ATOM 5035 C CA . THR A 1 664 ? 45.241 2.703 -55.315 1.00 87.31 664 THR A CA 1
ATOM 5036 C C . THR A 1 664 ? 45.663 1.474 -54.521 1.00 87.31 664 THR A C 1
ATOM 5038 O O . THR A 1 664 ? 44.952 1.025 -53.619 1.00 87.31 664 THR A O 1
ATOM 5041 N N . LYS A 1 665 ? 46.805 0.883 -54.873 1.00 86.25 665 LYS A N 1
ATOM 5042 C CA . LYS A 1 665 ? 47.371 -0.243 -54.131 1.00 86.25 665 LYS A CA 1
ATOM 5043 C C . LYS A 1 665 ? 48.623 0.208 -53.393 1.00 86.25 665 LYS A C 1
ATOM 5045 O O . LYS A 1 665 ? 49.406 0.998 -53.916 1.00 86.25 665 LYS A O 1
ATOM 5050 N N . GLU A 1 666 ? 48.844 -0.318 -52.196 1.00 79.31 666 GLU A N 1
ATOM 5051 C CA . GLU A 1 666 ? 50.050 -0.042 -51.423 1.00 79.31 666 GLU A CA 1
ATOM 5052 C C . GLU A 1 666 ? 51.302 -0.435 -52.241 1.00 79.31 666 GLU A C 1
ATOM 5054 O O . GLU A 1 666 ? 51.466 -1.587 -52.650 1.00 79.31 666 GLU A O 1
ATOM 5059 N N . GLY A 1 667 ? 52.153 0.552 -52.552 1.00 77.88 667 GLY A N 1
ATOM 5060 C CA . GLY A 1 667 ? 53.319 0.406 -53.439 1.00 77.88 667 GLY A CA 1
ATOM 5061 C C . GLY A 1 667 ? 53.096 0.761 -54.922 1.00 77.88 667 GLY A C 1
ATOM 5062 O O . GLY A 1 667 ? 54.070 0.774 -55.675 1.00 77.88 667 GLY A O 1
ATOM 5063 N N . ASP A 1 668 ? 51.869 1.089 -55.341 1.00 82.69 668 ASP A N 1
ATOM 5064 C CA . ASP A 1 668 ? 51.493 1.509 -56.705 1.00 82.69 668 ASP A CA 1
ATOM 5065 C C . ASP A 1 668 ? 50.508 2.704 -56.664 1.00 82.69 668 ASP A C 1
ATOM 5067 O O . ASP A 1 668 ? 49.303 2.539 -56.873 1.00 82.69 668 ASP A O 1
ATOM 5071 N N . PRO A 1 669 ? 51.001 3.922 -56.366 1.00 77.06 669 PRO A N 1
ATOM 5072 C CA . PRO A 1 669 ? 50.154 5.100 -56.153 1.00 77.06 669 PRO A CA 1
ATOM 5073 C C . PRO A 1 669 ? 49.623 5.737 -57.448 1.00 77.06 669 PRO A C 1
ATOM 5075 O O . PRO A 1 669 ? 48.784 6.628 -57.387 1.00 77.06 669 PRO A O 1
ATOM 5078 N N . ASN A 1 670 ? 50.113 5.317 -58.620 1.00 78.81 670 ASN A N 1
ATOM 5079 C CA . ASN A 1 670 ? 49.786 5.957 -59.901 1.00 78.81 670 ASN A CA 1
ATOM 5080 C C . ASN A 1 670 ? 48.701 5.214 -60.695 1.00 78.81 670 ASN A C 1
ATOM 5082 O O . ASN A 1 670 ? 48.180 5.756 -61.669 1.00 78.81 670 ASN A O 1
ATOM 5086 N N . THR A 1 671 ? 48.360 3.983 -60.305 1.00 84.62 671 THR A N 1
ATOM 5087 C CA . THR A 1 671 ? 47.355 3.165 -60.992 1.00 84.62 671 THR A CA 1
ATOM 5088 C C . THR A 1 671 ? 46.031 3.207 -60.238 1.00 84.62 671 THR A C 1
ATOM 5090 O O . THR A 1 671 ? 45.965 2.887 -59.053 1.00 84.62 671 THR A O 1
ATOM 5093 N N . VAL A 1 672 ? 44.956 3.570 -60.942 1.00 86.25 672 VAL A N 1
ATOM 5094 C CA . VAL A 1 672 ? 43.603 3.637 -60.379 1.00 86.25 672 VAL A CA 1
ATOM 5095 C C . VAL A 1 672 ? 42.868 2.316 -60.592 1.00 86.25 672 VAL A C 1
ATOM 5097 O O . VAL A 1 672 ? 42.718 1.853 -61.724 1.00 86.25 672 VAL A O 1
ATOM 5100 N N . TYR A 1 673 ? 42.354 1.746 -59.507 1.00 84.56 673 TYR A N 1
ATOM 5101 C CA . TYR A 1 673 ? 41.566 0.518 -59.503 1.00 84.56 673 TYR A CA 1
ATOM 5102 C C . TYR A 1 673 ? 40.074 0.825 -59.312 1.00 84.56 673 TYR A C 1
ATOM 5104 O O . TYR A 1 673 ? 39.695 1.777 -58.626 1.00 84.56 673 TYR A O 1
ATOM 5112 N N . GLY A 1 674 ? 39.207 0.020 -59.934 1.00 79.50 674 GLY A N 1
ATOM 5113 C CA . GLY A 1 674 ? 37.758 0.139 -59.753 1.00 79.50 674 GLY A CA 1
ATOM 5114 C C . GLY A 1 674 ? 37.291 -0.435 -58.411 1.00 79.50 674 GLY A C 1
ATOM 5115 O O . GLY A 1 674 ? 37.891 -1.380 -57.898 1.00 79.50 674 GLY A O 1
ATOM 5116 N N . ALA A 1 675 ? 36.174 0.074 -57.879 1.00 71.31 675 ALA A N 1
ATOM 5117 C CA . ALA A 1 675 ? 35.591 -0.379 -56.606 1.00 71.31 675 ALA A CA 1
ATOM 5118 C C . ALA A 1 675 ? 35.339 -1.900 -56.556 1.00 71.31 675 ALA A C 1
ATOM 5120 O O . ALA A 1 675 ? 35.586 -2.544 -55.546 1.00 71.31 675 ALA A O 1
ATOM 5121 N N . SER A 1 676 ? 34.942 -2.508 -57.680 1.00 73.69 676 SER A N 1
ATOM 5122 C CA . SER A 1 676 ? 34.743 -3.964 -57.800 1.00 73.69 676 SER A CA 1
ATOM 5123 C C . SER A 1 676 ? 36.025 -4.785 -57.609 1.00 73.69 676 SER A C 1
ATOM 5125 O O . SER A 1 676 ? 35.975 -5.972 -57.290 1.00 73.69 676 SER A O 1
ATOM 5127 N N . GLN A 1 677 ? 37.188 -4.169 -57.818 1.00 80.00 677 GLN A N 1
ATOM 5128 C CA . GLN A 1 677 ? 38.493 -4.798 -57.641 1.00 80.00 677 GLN A CA 1
ATOM 5129 C C . GLN A 1 677 ? 39.051 -4.516 -56.247 1.00 80.00 677 GLN A C 1
ATOM 5131 O O . GLN A 1 677 ? 39.595 -5.432 -55.631 1.00 80.00 677 GLN A O 1
ATOM 5136 N N . ALA A 1 678 ? 38.880 -3.285 -55.761 1.00 79.31 678 ALA A N 1
ATOM 5137 C CA . ALA A 1 678 ? 39.476 -2.786 -54.527 1.00 79.31 678 ALA A CA 1
ATOM 5138 C C . ALA A 1 678 ? 38.635 -3.032 -53.266 1.00 79.31 678 ALA A C 1
ATOM 5140 O O . ALA A 1 678 ? 39.193 -2.954 -52.179 1.00 79.31 678 ALA A O 1
ATOM 5141 N N . CYS A 1 679 ? 37.347 -3.368 -53.387 1.00 72.88 679 CYS A N 1
ATOM 5142 C CA . CYS A 1 679 ? 36.461 -3.578 -52.244 1.00 72.88 679 CYS A CA 1
ATOM 5143 C C . CYS A 1 679 ? 35.832 -4.982 -52.221 1.00 72.88 679 CYS A C 1
ATOM 5145 O O . CYS A 1 679 ? 35.684 -5.632 -53.263 1.00 72.88 679 CYS A O 1
ATOM 5147 N N . ASP A 1 680 ? 35.477 -5.441 -51.025 1.00 72.06 680 ASP A N 1
ATOM 5148 C CA . ASP A 1 680 ? 34.569 -6.551 -50.743 1.00 72.06 680 ASP A CA 1
ATOM 5149 C C . ASP A 1 680 ? 33.172 -5.997 -50.426 1.00 72.06 680 ASP A C 1
ATOM 5151 O O . ASP A 1 680 ? 33.043 -4.972 -49.758 1.00 72.06 680 ASP A O 1
ATOM 5155 N N . GLU A 1 681 ? 32.114 -6.668 -50.887 1.00 57.59 681 GLU A N 1
ATOM 5156 C CA . GLU A 1 681 ? 30.752 -6.354 -50.437 1.00 57.59 681 GLU A CA 1
ATOM 5157 C C . GLU A 1 681 ? 30.571 -6.883 -49.012 1.00 57.59 681 GLU A C 1
ATOM 5159 O O . GLU A 1 681 ? 30.651 -8.093 -48.782 1.00 57.59 681 GLU A O 1
ATOM 5164 N N . VAL A 1 682 ? 30.306 -5.985 -48.067 1.00 56.41 682 VAL A N 1
ATOM 5165 C CA . VAL A 1 682 ? 30.006 -6.332 -46.677 1.00 56.41 682 VAL A CA 1
ATOM 5166 C C . VAL A 1 682 ? 28.640 -5.754 -46.326 1.00 56.41 682 VAL A C 1
ATOM 5168 O O . VAL A 1 682 ? 28.317 -4.615 -46.666 1.00 56.41 682 VAL A O 1
ATOM 5171 N N . ASP A 1 683 ? 27.816 -6.554 -45.655 1.00 54.00 683 ASP A N 1
ATOM 5172 C CA . ASP A 1 683 ? 26.535 -6.085 -45.135 1.00 54.00 683 ASP A CA 1
ATOM 5173 C C . ASP A 1 683 ? 26.802 -5.060 -44.024 1.00 54.00 683 ASP A C 1
ATOM 5175 O O . ASP A 1 683 ? 27.249 -5.416 -42.931 1.00 54.00 683 ASP A O 1
ATOM 5179 N N . THR A 1 684 ? 26.534 -3.780 -44.290 1.00 45.94 684 THR A N 1
ATOM 5180 C CA . THR A 1 684 ? 26.543 -2.742 -43.261 1.00 45.94 684 THR A CA 1
ATOM 5181 C C . THR A 1 684 ? 25.140 -2.199 -43.110 1.00 45.94 684 THR A C 1
ATOM 5183 O O . THR A 1 684 ? 24.488 -1.690 -44.017 1.00 45.94 684 THR A O 1
ATOM 5186 N N . THR A 1 685 ? 24.631 -2.292 -41.899 1.00 50.38 685 THR A N 1
ATOM 5187 C CA . THR A 1 685 ? 23.568 -1.399 -41.491 1.00 50.38 685 THR A CA 1
ATOM 5188 C C . THR A 1 685 ? 24.020 -0.773 -40.200 1.00 50.38 685 THR A C 1
ATOM 5190 O O . THR A 1 685 ? 24.556 -1.460 -39.329 1.00 50.38 685 THR A O 1
ATOM 5193 N N . ILE A 1 686 ? 23.768 0.522 -40.048 1.00 46.41 686 ILE A N 1
ATOM 5194 C CA . ILE A 1 686 ? 23.754 1.146 -38.729 1.00 46.41 686 ILE A CA 1
ATOM 5195 C C . ILE A 1 686 ? 22.468 0.658 -38.039 1.00 46.41 686 ILE A C 1
ATOM 5197 O O . ILE A 1 686 ? 21.493 1.386 -37.884 1.00 46.41 686 ILE A O 1
ATOM 5201 N N . TYR A 1 687 ? 22.431 -0.636 -37.726 1.00 49.09 687 TYR A N 1
ATOM 5202 C CA . TYR A 1 687 ? 21.563 -1.200 -36.709 1.00 49.09 687 TYR A CA 1
ATOM 5203 C C . TYR A 1 687 ? 22.313 -1.098 -35.375 1.00 49.09 687 TYR A C 1
ATOM 5205 O O . TYR A 1 687 ? 23.551 -1.092 -35.363 1.00 49.09 687 TYR A O 1
ATOM 5213 N N . PRO A 1 688 ? 21.607 -1.062 -34.235 1.00 51.47 688 PRO A N 1
ATOM 5214 C CA . PRO A 1 688 ? 22.215 -1.499 -32.988 1.00 51.47 688 PRO A CA 1
ATOM 5215 C C . PRO A 1 688 ? 22.957 -2.814 -33.228 1.00 51.47 688 PRO A C 1
ATOM 5217 O O . PRO A 1 688 ? 22.447 -3.680 -33.939 1.00 51.47 688 PRO A O 1
ATOM 5220 N N . ALA A 1 689 ? 24.161 -2.969 -32.675 1.00 49.47 689 ALA A N 1
ATOM 5221 C CA . ALA A 1 689 ? 24.902 -4.213 -32.831 1.00 49.47 689 ALA A CA 1
ATOM 5222 C C . ALA A 1 689 ? 24.051 -5.372 -32.289 1.00 49.47 689 ALA A C 1
ATOM 5224 O O . ALA A 1 689 ? 23.852 -5.466 -31.076 1.00 49.47 689 ALA A O 1
ATOM 5225 N N . TYR A 1 690 ? 23.549 -6.227 -33.185 1.00 57.31 690 TYR A N 1
ATOM 5226 C CA . TYR A 1 690 ? 22.959 -7.502 -32.806 1.00 57.31 690 TYR A CA 1
ATOM 5227 C C . TYR A 1 690 ? 24.063 -8.340 -32.186 1.00 57.31 690 TYR A C 1
ATOM 5229 O O . TYR A 1 690 ? 25.100 -8.595 -32.803 1.00 57.31 690 TYR A O 1
ATOM 5237 N N . THR A 1 691 ? 23.855 -8.742 -30.946 1.00 59.53 691 THR A N 1
ATOM 5238 C CA . THR A 1 691 ? 24.795 -9.604 -30.237 1.00 59.53 691 THR A CA 1
ATOM 5239 C C . THR A 1 691 ? 24.049 -10.871 -29.844 1.00 59.53 691 THR A C 1
ATOM 5241 O O . THR A 1 691 ? 22.932 -10.786 -29.337 1.00 59.53 691 THR A O 1
ATOM 5244 N N . GLY A 1 692 ? 24.628 -12.043 -30.142 1.00 55.59 692 GLY A N 1
ATOM 5245 C CA . GLY A 1 692 ? 24.070 -13.323 -29.681 1.00 55.59 692 GLY A CA 1
ATOM 5246 C C . GLY A 1 692 ? 23.928 -13.315 -28.161 1.00 55.59 692 GLY A C 1
ATOM 5247 O O . GLY A 1 692 ? 24.676 -12.565 -27.522 1.00 55.59 692 GLY A O 1
ATOM 5248 N N . SER A 1 693 ? 22.972 -14.091 -27.626 1.00 54.81 693 SER A N 1
ATOM 5249 C CA . SER A 1 693 ? 22.482 -14.029 -26.239 1.00 54.81 693 SER A CA 1
ATOM 5250 C C . SER A 1 693 ? 23.491 -13.389 -25.280 1.00 54.81 693 SER A C 1
ATOM 5252 O O . SER A 1 693 ? 24.565 -13.954 -25.013 1.00 54.81 693 SER A O 1
ATOM 5254 N N . GLY A 1 694 ? 23.177 -12.184 -24.787 1.00 52.91 694 GLY A N 1
ATOM 5255 C CA . GLY A 1 694 ? 23.932 -11.587 -23.691 1.00 52.91 694 GLY A CA 1
ATOM 5256 C C . GLY A 1 694 ? 24.074 -12.630 -22.581 1.00 52.91 694 GLY A C 1
ATOM 5257 O O . GLY A 1 694 ? 23.148 -13.383 -22.314 1.00 52.91 694 GLY A O 1
ATOM 5258 N N . LYS A 1 695 ? 25.245 -12.734 -21.946 1.00 55.47 695 LYS A N 1
ATOM 5259 C CA . LYS A 1 695 ? 25.486 -13.728 -20.879 1.00 55.47 695 LYS A CA 1
ATOM 5260 C C . LYS A 1 695 ? 24.571 -13.556 -19.649 1.00 55.47 695 LYS A C 1
ATOM 5262 O O . LYS A 1 695 ? 24.686 -14.335 -18.708 1.00 55.47 695 LYS A O 1
ATOM 5267 N N . GLU A 1 696 ? 23.744 -12.516 -19.628 1.00 60.47 696 GLU A N 1
ATOM 5268 C CA . GLU A 1 696 ? 22.847 -12.150 -18.539 1.00 60.47 696 GLU A CA 1
ATOM 5269 C C . GLU A 1 696 ? 21.400 -12.496 -18.929 1.00 60.47 696 GLU A C 1
ATOM 5271 O O . GLU A 1 696 ? 21.029 -12.285 -20.084 1.00 60.47 696 GLU A O 1
ATOM 5276 N N . PRO A 1 697 ? 20.592 -13.026 -17.994 1.00 73.00 697 PRO A N 1
ATOM 5277 C CA . PRO A 1 697 ? 19.207 -13.402 -18.264 1.00 73.00 697 PRO A CA 1
ATOM 5278 C C . PRO A 1 697 ? 18.368 -12.170 -18.629 1.00 73.00 697 PRO A C 1
ATOM 5280 O O . PRO A 1 697 ? 18.530 -11.104 -18.028 1.00 73.00 697 PRO A O 1
ATOM 5283 N N . ALA A 1 698 ? 17.452 -12.317 -19.588 1.00 83.62 698 ALA A N 1
ATOM 5284 C CA . ALA A 1 698 ? 16.557 -11.250 -20.033 1.00 83.62 698 ALA A CA 1
ATOM 5285 C C . ALA A 1 698 ? 15.617 -10.789 -18.913 1.00 83.62 698 ALA A C 1
ATOM 5287 O O . ALA A 1 698 ? 15.299 -9.604 -18.817 1.00 83.62 698 ALA A O 1
ATOM 5288 N N . TYR A 1 699 ? 15.212 -11.713 -18.040 1.00 85.06 699 TYR A N 1
ATOM 5289 C CA . TYR A 1 699 ? 14.455 -11.405 -16.835 1.00 85.06 699 TYR A CA 1
ATOM 5290 C C . TYR A 1 699 ? 15.335 -11.533 -15.574 1.00 85.06 699 TYR A C 1
ATOM 5292 O O . TYR A 1 699 ? 15.986 -12.563 -15.379 1.00 85.06 699 TYR A O 1
ATOM 5300 N N . PRO A 1 700 ? 15.335 -10.543 -14.661 1.00 81.44 700 PRO A N 1
ATOM 5301 C CA . PRO A 1 700 ? 16.075 -10.606 -13.400 1.00 81.44 700 PRO A CA 1
ATOM 5302 C C . PRO A 1 700 ? 15.688 -11.817 -12.532 1.00 81.44 700 PRO A C 1
ATOM 5304 O O . PRO A 1 700 ? 14.587 -11.883 -11.984 1.00 81.44 700 PRO A O 1
ATOM 5307 N N . THR A 1 701 ? 16.607 -12.767 -12.334 1.00 81.06 701 THR A N 1
ATOM 5308 C CA . THR A 1 701 ? 16.333 -14.033 -11.615 1.00 81.06 701 THR A CA 1
ATOM 5309 C C . THR A 1 701 ? 15.866 -13.830 -10.175 1.00 81.06 701 THR A C 1
ATOM 5311 O O . THR A 1 701 ? 15.090 -14.625 -9.644 1.00 81.06 701 THR A O 1
ATOM 5314 N N . ASN A 1 702 ? 16.308 -12.749 -9.539 1.00 78.25 702 ASN A N 1
ATOM 5315 C CA . ASN A 1 702 ? 15.956 -12.396 -8.171 1.00 78.25 702 ASN A CA 1
ATOM 5316 C C . ASN A 1 702 ? 14.704 -11.500 -8.060 1.00 78.25 702 ASN A C 1
ATOM 5318 O O . ASN A 1 702 ? 14.336 -11.146 -6.945 1.00 78.25 702 ASN A O 1
ATOM 5322 N N . MET A 1 703 ? 14.069 -11.148 -9.187 1.00 82.81 703 MET A N 1
ATOM 5323 C CA . MET A 1 703 ? 12.787 -10.421 -9.246 1.00 82.81 703 MET A CA 1
ATOM 5324 C C . MET A 1 703 ? 11.647 -11.291 -9.796 1.00 82.81 703 MET A C 1
ATOM 5326 O O . MET A 1 703 ? 10.606 -10.785 -10.218 1.00 82.81 703 MET A O 1
ATOM 5330 N N . THR A 1 704 ? 11.846 -12.610 -9.851 1.00 87.56 704 THR A N 1
ATOM 5331 C CA . THR A 1 704 ? 10.791 -13.569 -10.211 1.00 87.56 704 THR A CA 1
ATOM 5332 C C . THR A 1 704 ? 9.778 -13.690 -9.076 1.00 87.56 704 THR A C 1
ATOM 5334 O O . THR A 1 704 ? 10.141 -13.501 -7.914 1.00 87.56 704 THR A O 1
ATOM 5337 N N . ARG A 1 705 ? 8.526 -14.073 -9.377 1.00 88.56 705 ARG A N 1
ATOM 5338 C CA . ARG A 1 705 ? 7.479 -14.303 -8.356 1.00 88.56 705 ARG A CA 1
ATOM 5339 C C . ARG A 1 705 ? 7.982 -15.216 -7.230 1.00 88.56 705 ARG A C 1
ATOM 5341 O O . ARG A 1 705 ? 7.887 -14.872 -6.056 1.00 88.56 705 ARG A O 1
ATOM 5348 N N . LYS A 1 706 ? 8.635 -16.320 -7.604 1.00 88.12 706 LYS A N 1
ATOM 5349 C CA . LYS A 1 706 ? 9.268 -17.262 -6.672 1.00 88.12 706 LYS A CA 1
ATOM 5350 C C . LYS A 1 706 ? 10.331 -16.613 -5.775 1.00 88.12 706 LYS A C 1
ATOM 5352 O O . LYS A 1 706 ? 10.416 -16.957 -4.603 1.00 88.12 706 LYS A O 1
ATOM 5357 N N . ALA A 1 707 ? 11.141 -15.698 -6.307 1.00 82.44 707 ALA A N 1
ATOM 5358 C CA . ALA A 1 707 ? 12.220 -15.056 -5.558 1.00 82.44 707 ALA A CA 1
ATOM 5359 C C . ALA A 1 707 ? 11.740 -13.927 -4.634 1.00 82.44 707 ALA A C 1
ATOM 5361 O O . ALA A 1 707 ? 12.357 -13.712 -3.594 1.00 82.44 707 ALA A O 1
ATOM 5362 N N . ILE A 1 708 ? 10.676 -13.203 -4.997 1.00 81.12 708 ILE A N 1
ATOM 5363 C CA . ILE A 1 708 ? 10.222 -12.020 -4.243 1.00 81.12 708 ILE A CA 1
ATOM 5364 C C . ILE A 1 708 ? 9.044 -12.294 -3.307 1.00 81.12 708 ILE A C 1
ATOM 5366 O O . ILE A 1 708 ? 8.863 -11.537 -2.354 1.00 81.12 708 ILE A O 1
ATOM 5370 N N . TYR A 1 709 ? 8.258 -13.337 -3.579 1.00 82.81 709 TYR A N 1
ATOM 5371 C CA . TYR A 1 709 ? 7.042 -13.697 -2.844 1.00 82.81 709 TYR A CA 1
ATOM 5372 C C . TYR A 1 709 ? 7.137 -15.121 -2.281 1.00 82.81 709 TYR A C 1
ATOM 5374 O O . TYR A 1 709 ? 7.059 -15.325 -1.070 1.00 82.81 709 TYR A O 1
ATOM 5382 N N . GLY A 1 710 ? 7.374 -16.099 -3.156 1.00 84.81 710 GLY A N 1
ATOM 5383 C CA . GLY A 1 710 ? 7.363 -17.524 -2.828 1.00 84.81 710 GLY A CA 1
ATOM 5384 C C . GLY A 1 710 ? 6.558 -18.313 -3.858 1.00 84.81 710 GLY A C 1
ATOM 5385 O O . GLY A 1 710 ? 6.237 -17.798 -4.934 1.00 84.81 710 GLY A O 1
ATOM 5386 N N . TYR A 1 711 ? 6.265 -19.573 -3.559 1.00 81.81 711 TYR A N 1
ATOM 5387 C CA . TYR A 1 711 ? 5.501 -20.460 -4.437 1.00 81.81 711 TYR A CA 1
ATOM 5388 C C . TYR A 1 711 ? 4.814 -21.563 -3.637 1.00 81.81 711 TYR A C 1
ATOM 5390 O O . TYR A 1 711 ? 5.325 -21.995 -2.611 1.00 81.81 711 TYR A O 1
ATOM 5398 N N . GLU A 1 712 ? 3.669 -22.036 -4.119 1.00 78.19 712 GLU A N 1
ATOM 5399 C CA . GLU A 1 712 ? 3.058 -23.261 -3.605 1.00 78.19 712 GLU A CA 1
ATOM 5400 C C . GLU A 1 712 ? 3.756 -24.467 -4.236 1.00 78.19 712 GLU A C 1
ATOM 5402 O O . GLU A 1 712 ? 3.938 -24.525 -5.458 1.00 78.19 712 GLU A O 1
ATOM 5407 N N . ASP A 1 713 ? 4.187 -25.407 -3.403 1.00 76.94 713 ASP A N 1
ATOM 5408 C CA . ASP A 1 713 ? 4.731 -26.671 -3.866 1.00 76.94 713 ASP A CA 1
ATOM 5409 C C . ASP A 1 713 ? 3.608 -27.495 -4.523 1.00 76.94 713 ASP A C 1
ATOM 5411 O O . ASP A 1 713 ? 2.585 -27.762 -3.887 1.00 76.94 713 ASP A O 1
ATOM 5415 N N . PRO A 1 714 ? 3.755 -27.890 -5.797 1.00 75.75 714 PRO A N 1
ATOM 5416 C CA . PRO A 1 714 ? 2.692 -28.572 -6.527 1.00 75.75 714 PRO A CA 1
ATOM 5417 C C . PRO A 1 714 ? 2.385 -29.982 -6.003 1.00 75.75 714 PRO A C 1
ATOM 5419 O O . PRO A 1 714 ? 1.320 -30.509 -6.326 1.00 75.75 714 PRO A O 1
ATOM 5422 N N . ASP A 1 715 ? 3.291 -30.595 -5.235 1.00 80.00 715 ASP A N 1
ATOM 5423 C CA . ASP A 1 715 ? 3.131 -31.946 -4.698 1.00 80.00 715 ASP A CA 1
ATOM 5424 C C . ASP A 1 715 ? 2.575 -31.921 -3.267 1.00 80.00 715 ASP A C 1
ATOM 5426 O O . ASP A 1 715 ? 1.680 -32.705 -2.937 1.00 80.00 715 ASP A O 1
ATOM 5430 N N . SER A 1 716 ? 3.097 -31.042 -2.402 1.00 77.31 716 SER A N 1
ATOM 5431 C CA . SER A 1 716 ? 2.663 -30.956 -0.998 1.00 77.31 716 SER A CA 1
ATOM 5432 C C . SER A 1 716 ? 1.520 -29.969 -0.756 1.00 77.31 716 SER A C 1
ATOM 5434 O O . SER A 1 716 ? 0.907 -30.027 0.312 1.00 77.31 716 SER A O 1
ATOM 5436 N N . HIS A 1 717 ? 1.226 -29.085 -1.720 1.00 74.00 717 HIS A N 1
ATOM 5437 C CA . HIS A 1 717 ? 0.327 -27.934 -1.559 1.00 74.00 717 HIS A CA 1
ATOM 5438 C C . HIS A 1 717 ? 0.730 -26.997 -0.409 1.00 74.00 717 HIS A C 1
ATOM 5440 O O . HIS A 1 717 ? -0.079 -26.232 0.119 1.00 74.00 717 HIS A O 1
ATOM 5446 N N . GLU A 1 718 ? 1.992 -27.067 0.013 1.00 78.88 718 GLU A N 1
ATOM 5447 C CA . GLU A 1 718 ? 2.542 -26.202 1.044 1.00 78.88 718 GLU A CA 1
ATOM 5448 C C . GLU A 1 718 ? 3.127 -24.947 0.401 1.00 78.88 718 GLU A C 1
ATOM 5450 O O . GLU A 1 718 ? 3.829 -25.009 -0.610 1.00 78.88 718 GLU A O 1
ATOM 5455 N N . PHE A 1 719 ? 2.851 -23.786 0.990 1.00 78.12 719 PHE A N 1
ATOM 5456 C CA . PHE A 1 719 ? 3.470 -22.547 0.545 1.00 78.12 719 PHE A CA 1
ATOM 5457 C C . PHE A 1 719 ? 4.927 -22.488 1.015 1.00 78.12 719 PHE A C 1
ATOM 5459 O O . PHE A 1 719 ? 5.205 -22.423 2.212 1.00 78.12 719 PHE A O 1
ATOM 5466 N N . ILE A 1 720 ? 5.858 -22.476 0.065 1.00 79.75 720 ILE A N 1
ATOM 5467 C CA . ILE A 1 720 ? 7.286 -22.298 0.304 1.00 79.75 720 ILE A CA 1
ATOM 5468 C C . ILE A 1 720 ? 7.617 -20.816 0.149 1.00 79.75 720 ILE A C 1
ATOM 5470 O O . ILE A 1 720 ? 7.521 -20.235 -0.939 1.00 79.75 720 ILE A O 1
ATOM 5474 N N . GLU A 1 721 ? 8.044 -20.204 1.250 1.00 75.50 721 GLU A N 1
ATOM 5475 C CA . GLU A 1 721 ? 8.438 -18.801 1.257 1.00 75.50 721 GLU A CA 1
ATOM 5476 C C . GLU A 1 721 ? 9.687 -18.532 0.404 1.00 75.50 721 GLU A C 1
ATOM 5478 O O . GLU A 1 721 ? 10.578 -19.373 0.256 1.00 75.50 721 GLU A O 1
ATOM 5483 N N . ALA A 1 722 ? 9.766 -17.317 -0.141 1.00 75.50 722 ALA A N 1
ATOM 5484 C CA . ALA A 1 722 ? 10.972 -16.824 -0.790 1.00 75.50 722 ALA A CA 1
ATOM 5485 C C . ALA A 1 722 ? 12.163 -16.720 0.184 1.00 75.50 722 ALA A C 1
ATOM 5487 O O . ALA A 1 722 ? 11.996 -16.399 1.361 1.00 75.50 722 ALA A O 1
ATOM 5488 N N . ASP A 1 723 ? 13.382 -16.904 -0.338 1.00 74.06 723 ASP A N 1
ATOM 5489 C CA . ASP A 1 723 ? 14.626 -16.689 0.414 1.00 74.06 723 ASP A CA 1
ATOM 5490 C C . ASP A 1 723 ? 14.661 -15.263 0.992 1.00 74.06 723 ASP A C 1
ATOM 5492 O O . ASP A 1 723 ? 14.388 -14.282 0.292 1.00 74.06 723 ASP A O 1
ATOM 5496 N N . SER A 1 724 ? 15.029 -15.126 2.268 1.00 66.69 724 SER A N 1
ATOM 5497 C CA . SER A 1 724 ? 15.045 -13.842 2.983 1.00 66.69 724 SER A CA 1
ATOM 5498 C C . SER A 1 724 ? 15.922 -12.773 2.309 1.00 66.69 724 SER A C 1
ATOM 5500 O O . SER A 1 724 ? 15.683 -11.565 2.455 1.00 66.69 724 SER A O 1
ATOM 5502 N N . LYS A 1 725 ? 16.914 -13.175 1.505 1.00 65.88 725 LYS A N 1
ATOM 5503 C CA . LYS A 1 725 ? 17.760 -12.267 0.721 1.00 65.88 725 LYS A CA 1
ATOM 5504 C C . LYS A 1 725 ? 17.008 -11.621 -0.433 1.00 65.88 725 LYS A C 1
ATOM 5506 O O . LYS A 1 725 ? 17.272 -10.450 -0.701 1.00 65.88 725 LYS A O 1
ATOM 5511 N N . THR A 1 726 ? 16.057 -12.307 -1.060 1.00 68.06 726 THR A N 1
ATOM 5512 C CA . THR A 1 726 ? 15.322 -11.812 -2.239 1.00 68.06 726 THR A CA 1
ATOM 5513 C C . THR A 1 726 ? 13.860 -11.475 -1.961 1.00 68.06 726 THR A C 1
ATOM 5515 O O . THR A 1 726 ? 13.277 -10.731 -2.742 1.00 68.06 726 THR A O 1
ATOM 5518 N N . LYS A 1 727 ? 13.282 -11.939 -0.845 1.00 78.94 727 LYS A N 1
ATOM 5519 C CA . LYS A 1 727 ? 11.899 -11.642 -0.441 1.00 78.94 727 LYS A CA 1
ATOM 5520 C C . LYS A 1 727 ? 11.660 -10.129 -0.349 1.00 78.94 727 LYS A C 1
ATOM 5522 O O . LYS A 1 727 ? 12.406 -9.411 0.327 1.00 78.94 727 LYS A O 1
ATOM 5527 N N . LEU A 1 728 ? 10.616 -9.661 -1.037 1.00 79.25 728 LEU A N 1
ATOM 5528 C CA . LEU A 1 728 ? 10.159 -8.261 -1.069 1.00 79.25 728 LEU A CA 1
ATOM 5529 C C . LEU A 1 728 ? 8.689 -8.129 -0.657 1.00 79.25 728 LEU A C 1
ATOM 5531 O O . LEU A 1 728 ? 8.312 -7.153 0.004 1.00 79.25 728 LEU A O 1
ATOM 5535 N N . ILE A 1 729 ? 7.864 -9.081 -1.097 1.00 81.88 729 ILE A N 1
ATOM 5536 C CA . ILE A 1 729 ? 6.406 -9.039 -1.032 1.00 81.88 729 ILE A CA 1
ATOM 5537 C C . ILE A 1 729 ? 5.943 -9.834 0.184 1.00 81.88 729 ILE A C 1
ATOM 5539 O O . ILE A 1 729 ? 6.322 -10.994 0.336 1.00 81.88 729 ILE A O 1
ATOM 5543 N N . LYS A 1 730 ? 5.123 -9.209 1.036 1.00 78.06 730 LYS A N 1
ATOM 5544 C CA . LYS A 1 730 ? 4.480 -9.911 2.151 1.00 78.06 730 LYS A CA 1
ATOM 5545 C C . LYS A 1 730 ? 3.416 -10.868 1.623 1.00 78.06 730 LYS A C 1
ATOM 5547 O O . LYS A 1 730 ? 2.632 -10.490 0.750 1.00 78.06 730 LYS A O 1
ATOM 5552 N N . ASN A 1 731 ? 3.361 -12.072 2.172 1.00 79.44 731 ASN A N 1
ATOM 5553 C CA . ASN A 1 731 ? 2.291 -13.025 1.908 1.00 79.44 731 ASN A CA 1
ATOM 5554 C C . ASN A 1 731 ? 1.143 -12.895 2.925 1.00 79.44 731 ASN A C 1
ATOM 5556 O O . ASN A 1 731 ? 1.236 -12.173 3.917 1.00 79.44 731 ASN A O 1
ATOM 5560 N N . VAL A 1 732 ? 0.025 -13.578 2.654 1.00 78.31 732 VAL A N 1
ATOM 5561 C CA . VAL A 1 732 ? -1.164 -13.517 3.519 1.00 78.31 732 VAL A CA 1
ATOM 5562 C C . VAL A 1 732 ? -0.907 -14.125 4.902 1.00 78.31 732 VAL A C 1
ATOM 5564 O O . VAL A 1 732 ? -1.482 -13.661 5.880 1.00 78.31 732 VAL A O 1
ATOM 5567 N N . TYR A 1 733 ? -0.022 -15.120 5.005 1.00 77.75 733 TYR A N 1
ATOM 5568 C CA . TYR A 1 733 ? 0.319 -15.772 6.269 1.00 77.75 733 TYR A CA 1
ATOM 5569 C C . TYR A 1 733 ? 1.106 -14.838 7.189 1.00 77.75 733 TYR A C 1
ATOM 5571 O O . TYR A 1 733 ? 0.804 -14.769 8.374 1.00 77.75 733 TYR A O 1
ATOM 5579 N N . GLU A 1 734 ? 2.045 -14.063 6.644 1.00 75.25 734 GLU A N 1
ATOM 5580 C CA . GLU A 1 734 ? 2.772 -13.028 7.385 1.00 75.25 734 GLU A CA 1
ATOM 5581 C C . GLU A 1 734 ? 1.820 -11.948 7.904 1.00 75.25 734 GLU A C 1
ATOM 5583 O O . GLU A 1 734 ? 1.909 -11.551 9.061 1.00 75.25 734 GLU A O 1
ATOM 5588 N N . VAL A 1 735 ? 0.866 -11.504 7.078 1.00 75.12 735 VAL A N 1
ATOM 5589 C CA . VAL A 1 735 ? -0.137 -10.510 7.498 1.00 75.12 735 VAL A CA 1
ATOM 5590 C C . VAL A 1 735 ? -1.060 -11.073 8.584 1.00 75.12 735 VAL A C 1
ATOM 5592 O O . VAL A 1 735 ? -1.359 -10.381 9.554 1.00 75.12 735 VAL A O 1
ATOM 5595 N N . ARG A 1 736 ? -1.480 -12.338 8.464 1.00 75.56 736 ARG A N 1
ATOM 5596 C CA . ARG A 1 736 ? -2.264 -13.040 9.496 1.00 75.56 736 ARG A CA 1
ATOM 5597 C C . ARG A 1 736 ? -1.487 -13.157 10.801 1.00 75.56 736 ARG A C 1
ATOM 5599 O O . ARG A 1 736 ? -2.012 -12.792 11.847 1.00 75.56 736 ARG A O 1
ATOM 5606 N N . GLN A 1 737 ? -0.230 -13.585 10.732 1.00 74.38 737 GLN A N 1
ATOM 5607 C CA . GLN A 1 737 ? 0.640 -13.692 11.897 1.00 74.38 737 GLN A CA 1
ATOM 5608 C C . GLN A 1 737 ? 0.827 -12.333 12.579 1.00 74.38 737 GLN A C 1
ATOM 5610 O O . GLN A 1 737 ? 0.730 -12.252 13.802 1.00 74.38 737 GLN A O 1
ATOM 5615 N N . GLU A 1 738 ? 1.044 -11.266 11.802 1.00 71.19 738 GLU A N 1
ATOM 5616 C CA . GLU A 1 738 ? 1.132 -9.901 12.325 1.00 71.19 738 GLU A CA 1
ATOM 5617 C C . GLU A 1 738 ? -0.135 -9.520 13.091 1.00 71.19 738 GLU A C 1
ATOM 5619 O O . GLU A 1 738 ? -0.016 -8.910 14.144 1.00 71.19 738 GLU A O 1
ATOM 5624 N N . LEU A 1 739 ? -1.315 -9.932 12.625 1.00 70.69 739 LEU A N 1
ATOM 5625 C CA . LEU A 1 739 ? -2.612 -9.671 13.256 1.00 70.69 739 LEU A CA 1
ATOM 5626 C C . LEU A 1 739 ? -3.009 -10.682 14.344 1.00 70.69 739 LEU A C 1
ATOM 5628 O O . LEU A 1 739 ? -4.136 -10.614 14.830 1.00 70.69 739 LEU A O 1
ATOM 5632 N N . ASN A 1 740 ? -2.123 -11.589 14.765 1.00 72.25 740 ASN A N 1
ATOM 5633 C CA . ASN A 1 740 ? -2.436 -12.686 15.693 1.00 72.25 740 ASN A CA 1
ATOM 5634 C C . ASN A 1 740 ? -3.595 -13.578 15.211 1.00 72.25 740 ASN A C 1
ATOM 5636 O O . ASN A 1 740 ? -4.486 -13.958 15.975 1.00 72.25 740 ASN A O 1
ATOM 5640 N N . MET A 1 741 ? -3.584 -13.878 13.918 1.00 73.31 741 MET A N 1
ATOM 5641 C CA . MET A 1 741 ? -4.452 -14.855 13.276 1.00 73.31 741 MET A CA 1
ATOM 5642 C C . MET A 1 741 ? -3.632 -16.094 12.913 1.00 73.31 741 MET A C 1
ATOM 5644 O O . MET A 1 741 ? -2.429 -16.013 12.643 1.00 73.31 741 MET A O 1
ATOM 5648 N N . ASP A 1 742 ? -4.285 -17.247 12.894 1.00 74.12 742 ASP A N 1
ATOM 5649 C CA . ASP A 1 742 ? -3.682 -18.491 12.449 1.00 74.12 742 ASP A CA 1
ATOM 5650 C C . ASP A 1 742 ? -3.519 -18.524 10.914 1.00 74.12 742 ASP A C 1
ATOM 5652 O O . ASP A 1 742 ? -3.903 -17.610 10.176 1.00 74.12 742 ASP A O 1
ATOM 5656 N N . LYS A 1 743 ? -2.952 -19.618 10.397 1.00 73.75 743 LYS A N 1
ATOM 5657 C CA . LYS A 1 743 ? -2.756 -19.796 8.951 1.00 73.75 743 LYS A CA 1
ATOM 5658 C C . LYS A 1 743 ? -4.061 -19.870 8.153 1.00 73.75 743 LYS A C 1
ATOM 5660 O O . LYS A 1 743 ? -4.020 -19.631 6.947 1.00 73.75 743 LYS A O 1
ATOM 5665 N N . ASN A 1 744 ? -5.184 -20.204 8.786 1.00 74.69 744 ASN A N 1
ATOM 5666 C CA . ASN A 1 744 ? -6.503 -20.282 8.159 1.00 74.69 744 ASN A CA 1
ATOM 5667 C C . ASN A 1 744 ? -7.206 -18.920 8.151 1.00 74.69 744 ASN A C 1
ATOM 5669 O O . ASN A 1 744 ? -8.103 -18.710 7.340 1.00 74.69 744 ASN A O 1
ATOM 5673 N N . GLY A 1 745 ? -6.727 -17.973 8.958 1.00 72.56 745 GLY A N 1
ATOM 5674 C CA . GLY A 1 745 ? -7.343 -16.668 9.128 1.00 72.56 745 GLY A CA 1
ATOM 5675 C C . GLY A 1 745 ? -8.310 -16.610 10.309 1.00 72.56 745 GLY A C 1
ATOM 5676 O O . GLY A 1 745 ? -9.101 -15.671 10.381 1.00 72.56 745 GLY A O 1
ATOM 5677 N N . ASP A 1 746 ? -8.241 -17.572 11.225 1.00 78.56 746 ASP A N 1
ATOM 5678 C CA . ASP A 1 746 ? -8.972 -17.547 12.486 1.00 78.56 746 ASP A CA 1
ATOM 5679 C C . ASP A 1 746 ? -8.163 -16.744 13.516 1.00 78.56 746 ASP A C 1
ATOM 5681 O O . ASP A 1 746 ? -6.949 -16.898 13.643 1.00 78.56 746 ASP A O 1
ATOM 5685 N N . TYR A 1 747 ? -8.815 -15.829 14.226 1.00 75.25 747 TYR A N 1
ATOM 5686 C CA . TYR A 1 747 ? -8.181 -14.958 15.223 1.00 75.25 747 TYR A CA 1
ATOM 5687 C C . TYR A 1 747 ? -7.959 -15.688 16.546 1.00 75.25 747 TYR A C 1
ATOM 5689 O O . TYR A 1 747 ? -8.769 -16.523 16.942 1.00 75.25 747 TYR A O 1
ATOM 5697 N N . ASP A 1 748 ? -6.899 -15.314 17.266 1.00 74.06 748 ASP A N 1
ATOM 5698 C CA . ASP A 1 748 ? -6.632 -15.834 18.607 1.00 74.06 748 ASP A CA 1
ATOM 5699 C C . ASP A 1 748 ? -7.674 -15.310 19.625 1.00 74.06 748 ASP A C 1
ATOM 5701 O O . ASP A 1 748 ? -7.675 -14.111 19.937 1.00 74.06 748 ASP A O 1
ATOM 5705 N N . PRO A 1 749 ? -8.544 -16.172 20.188 1.00 70.56 749 PRO A N 1
ATOM 5706 C CA . PRO A 1 749 ? -9.561 -15.772 21.166 1.00 70.56 749 PRO A CA 1
ATOM 5707 C C . PRO A 1 749 ? -8.972 -15.282 22.501 1.00 70.56 749 PRO A C 1
ATOM 5709 O O . PRO A 1 749 ? -9.681 -14.652 23.291 1.00 70.56 749 PRO A O 1
ATOM 5712 N N . LYS A 1 750 ? -7.679 -15.529 22.767 1.00 71.69 750 LYS A N 1
ATOM 5713 C CA . LYS A 1 750 ? -6.960 -14.990 23.936 1.00 71.69 750 LYS A CA 1
ATOM 5714 C C . LYS A 1 750 ? -6.635 -13.504 23.776 1.00 71.69 750 LYS A C 1
ATOM 5716 O O . LYS A 1 750 ? -6.442 -12.823 24.781 1.00 71.69 750 LYS A O 1
ATOM 5721 N N . ILE A 1 751 ? -6.581 -13.009 22.537 1.00 71.19 751 ILE A N 1
ATOM 5722 C CA . ILE A 1 751 ? -6.335 -11.598 22.204 1.00 71.19 751 ILE A CA 1
ATOM 5723 C C . ILE A 1 751 ? -7.642 -10.913 21.823 1.00 71.19 751 ILE A C 1
ATOM 5725 O O . ILE A 1 751 ? -7.976 -9.859 22.359 1.00 71.19 751 ILE A O 1
ATOM 5729 N N . TYR A 1 752 ? -8.395 -11.519 20.910 1.00 77.56 752 TYR A N 1
ATOM 5730 C CA . TYR A 1 752 ? -9.665 -11.001 20.424 1.00 77.56 752 TYR A CA 1
ATOM 5731 C C . TYR A 1 752 ? -10.814 -11.616 21.211 1.00 77.56 752 TYR A C 1
ATOM 5733 O O . TYR A 1 752 ? -11.503 -12.523 20.746 1.00 77.56 752 TYR A O 1
ATOM 5741 N N . HIS A 1 753 ? -11.005 -11.113 22.427 1.00 81.88 753 HIS A N 1
ATOM 5742 C CA . HIS A 1 753 ? -12.061 -11.588 23.307 1.00 81.88 753 HIS A CA 1
ATOM 5743 C C . HIS A 1 753 ? -13.452 -11.414 22.670 1.00 81.88 753 HIS A C 1
ATOM 5745 O O . HIS A 1 753 ? -13.843 -10.314 22.279 1.00 81.88 753 HIS A O 1
ATOM 5751 N N . ASP A 1 754 ? -14.232 -12.492 22.627 1.00 85.12 754 ASP A N 1
ATOM 5752 C CA . ASP A 1 754 ? -15.657 -12.492 22.267 1.00 85.12 754 ASP A CA 1
ATOM 5753 C C . ASP A 1 754 ? -16.568 -12.382 23.506 1.00 85.12 754 ASP A C 1
ATOM 5755 O O . ASP A 1 754 ? -17.791 -12.270 23.394 1.00 85.12 754 ASP A O 1
ATOM 5759 N N . HIS A 1 755 ? -15.979 -12.403 24.703 1.00 88.00 755 HIS A N 1
ATOM 5760 C CA . HIS A 1 755 ? -16.665 -12.297 25.980 1.00 88.00 755 HIS A CA 1
ATOM 5761 C C . HIS A 1 755 ? -15.765 -11.680 27.059 1.00 88.00 755 HIS A C 1
ATOM 5763 O O . HIS A 1 755 ? -14.564 -11.504 26.880 1.00 88.00 755 HIS A O 1
ATOM 5769 N N . VAL A 1 756 ? -16.353 -11.321 28.198 1.00 88.94 756 VAL A N 1
ATOM 5770 C CA . VAL A 1 756 ? -15.611 -10.782 29.342 1.00 88.94 756 VAL A CA 1
ATOM 5771 C C . VAL A 1 756 ? -14.773 -11.892 29.994 1.00 88.94 756 VAL A C 1
ATOM 5773 O O . VAL A 1 756 ? -15.358 -12.909 30.375 1.00 88.94 756 VAL A O 1
ATOM 5776 N N . PRO A 1 757 ? -13.458 -11.686 30.224 1.00 87.00 757 PRO A N 1
ATOM 5777 C CA . PRO A 1 757 ? -12.607 -12.676 30.877 1.00 87.00 757 PRO A CA 1
ATOM 5778 C C . PRO A 1 757 ? -13.142 -13.086 32.250 1.00 87.00 757 PRO A C 1
ATOM 5780 O O . PRO A 1 757 ? -13.630 -12.247 33.024 1.00 87.00 757 PRO A O 1
ATOM 5783 N N . LYS A 1 758 ? -12.986 -14.365 32.594 1.00 87.31 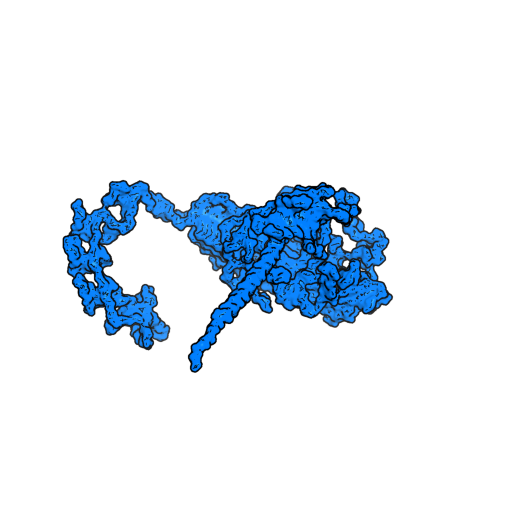758 LYS A N 1
ATOM 5784 C CA . LYS A 1 758 ? -13.590 -15.004 33.771 1.00 87.31 758 LYS A CA 1
ATOM 5785 C C . LYS A 1 758 ? -13.349 -14.246 35.061 1.00 87.31 758 LYS A C 1
ATOM 5787 O O . LYS A 1 758 ? -14.285 -14.059 35.832 1.00 87.31 758 LYS A O 1
ATOM 5792 N N . LYS A 1 759 ? -12.132 -13.733 35.258 1.00 87.19 759 LYS A N 1
ATOM 5793 C CA . LYS A 1 759 ? -11.735 -12.990 36.466 1.00 87.19 759 LYS A CA 1
ATOM 5794 C C . LYS A 1 759 ? -12.575 -11.737 36.754 1.00 87.19 759 LYS A C 1
ATOM 5796 O O . LYS A 1 759 ? -12.548 -11.253 37.879 1.00 87.19 759 LYS A O 1
ATOM 5801 N N . PHE A 1 760 ? -13.275 -11.191 35.758 1.00 88.12 760 PHE A N 1
ATOM 5802 C CA . PHE A 1 760 ? -14.130 -10.016 35.932 1.00 88.12 760 PHE A CA 1
ATOM 5803 C C . PHE A 1 760 ? -15.606 -10.369 36.131 1.00 88.12 760 PHE A C 1
ATOM 5805 O O . PHE A 1 760 ? -16.371 -9.498 36.535 1.00 88.12 760 PHE A O 1
ATOM 5812 N N . CYS A 1 761 ? -16.021 -11.604 35.843 1.00 89.12 761 CYS A N 1
ATOM 5813 C CA . CYS A 1 761 ? -17.419 -12.017 35.928 1.00 89.12 761 CYS A CA 1
ATOM 5814 C C . CYS A 1 761 ? -17.841 -12.338 37.373 1.00 89.12 761 CYS A C 1
ATOM 5816 O O . CYS A 1 761 ? -17.039 -12.752 38.205 1.00 89.12 761 CYS A O 1
ATOM 5818 N N . LEU A 1 762 ? -19.135 -12.208 37.673 1.00 89.88 762 LEU A N 1
ATOM 5819 C CA . LEU A 1 762 ? -19.709 -12.513 38.994 1.00 89.88 762 LEU A CA 1
ATOM 5820 C C . LEU A 1 762 ? -19.581 -13.991 39.386 1.00 89.88 762 LEU A C 1
ATOM 5822 O O . LEU A 1 762 ? -19.580 -14.328 40.565 1.00 89.88 762 LEU A O 1
ATOM 5826 N N . ASN A 1 763 ? -19.502 -14.870 38.395 1.00 90.31 763 ASN A N 1
ATOM 5827 C CA . ASN A 1 763 ? -19.300 -16.309 38.525 1.00 90.31 763 ASN A CA 1
ATOM 5828 C C . ASN A 1 763 ? -17.831 -16.705 38.287 1.00 90.31 763 ASN A C 1
ATOM 5830 O O . ASN A 1 763 ? -17.569 -17.817 37.839 1.00 90.31 763 ASN A O 1
ATOM 5834 N N . ALA A 1 764 ? -16.872 -15.814 38.571 1.00 86.75 764 ALA A N 1
ATOM 5835 C CA . ALA A 1 764 ? -15.443 -16.106 38.443 1.00 86.75 764 ALA A CA 1
ATOM 5836 C C . ALA A 1 764 ? -15.000 -17.339 39.253 1.00 86.75 764 ALA A C 1
ATOM 5838 O O . ALA A 1 764 ? -14.097 -18.049 38.828 1.00 86.75 764 ALA A O 1
ATOM 5839 N N . ASP A 1 765 ? -15.650 -17.617 40.385 1.00 88.88 765 ASP A N 1
ATOM 5840 C CA . ASP A 1 765 ? -15.347 -18.776 41.235 1.00 88.88 765 ASP A CA 1
ATOM 5841 C C . ASP A 1 765 ? -16.054 -20.072 40.777 1.00 88.88 765 ASP A C 1
ATOM 5843 O O . ASP A 1 765 ? -15.896 -21.117 41.404 1.00 88.88 765 ASP A O 1
ATOM 5847 N N . ASP A 1 766 ? -16.867 -20.027 39.712 1.00 86.12 766 ASP A N 1
ATOM 5848 C CA . ASP A 1 766 ? -17.539 -21.211 39.168 1.00 86.12 766 ASP A CA 1
ATOM 5849 C C . ASP A 1 766 ? -16.556 -22.020 38.308 1.00 86.12 766 ASP A C 1
ATOM 5851 O O . ASP A 1 766 ? -16.109 -21.578 37.245 1.00 86.12 766 ASP A O 1
ATOM 5855 N N . ASP A 1 767 ? -16.213 -23.224 38.764 1.00 83.19 767 ASP A N 1
ATOM 5856 C CA . ASP A 1 767 ? -15.320 -24.146 38.050 1.00 83.19 767 ASP A CA 1
ATOM 5857 C C . ASP A 1 767 ? -15.907 -24.627 36.710 1.00 83.19 767 ASP A C 1
ATOM 5859 O O . ASP A 1 767 ? -15.162 -25.101 35.855 1.00 83.19 767 ASP A O 1
ATOM 5863 N N . THR A 1 768 ? -17.222 -24.487 36.493 1.00 82.25 768 THR A N 1
ATOM 5864 C CA . THR A 1 768 ? -17.861 -24.808 35.205 1.00 82.25 768 THR A CA 1
ATOM 5865 C C . THR A 1 768 ? -17.708 -23.703 34.163 1.00 82.25 768 THR A C 1
ATOM 5867 O O . THR A 1 768 ? -17.940 -23.964 32.984 1.00 82.25 768 THR A O 1
ATOM 5870 N N . PHE A 1 769 ? -17.307 -22.491 34.570 1.00 86.81 769 PHE A N 1
ATOM 5871 C CA . PHE A 1 769 ? -16.941 -21.429 33.640 1.00 86.81 769 PHE A CA 1
ATOM 5872 C C . PHE A 1 769 ? -15.490 -21.624 33.191 1.00 86.81 769 PHE A C 1
ATOM 5874 O O . PHE A 1 769 ? -14.546 -21.430 33.958 1.00 86.81 769 PHE A O 1
ATOM 5881 N N . ILE A 1 770 ? -15.318 -22.018 31.940 1.00 84.19 770 ILE A N 1
ATOM 5882 C CA . ILE A 1 770 ? -14.040 -22.288 31.297 1.00 84.19 770 ILE A CA 1
ATOM 5883 C C . ILE A 1 770 ? -13.710 -21.115 30.374 1.00 84.19 770 ILE A C 1
ATOM 5885 O O . ILE A 1 770 ? -14.463 -20.815 29.449 1.00 84.19 770 ILE A O 1
ATOM 5889 N N . ASP A 1 771 ? -12.582 -20.464 30.647 1.00 82.31 771 ASP A N 1
ATOM 5890 C CA . ASP A 1 771 ? -12.059 -19.310 29.896 1.00 82.31 771 ASP A CA 1
ATOM 5891 C C . ASP A 1 771 ? -10.800 -19.679 29.094 1.00 82.31 771 ASP A C 1
ATOM 5893 O O . ASP A 1 771 ? -10.112 -18.817 28.564 1.00 82.31 771 ASP A O 1
ATOM 5897 N N . GLU A 1 772 ? -10.471 -20.974 29.034 1.00 84.56 772 GLU A N 1
ATOM 5898 C CA . GLU A 1 772 ? -9.359 -21.494 28.241 1.00 84.56 772 GLU A CA 1
ATOM 5899 C C . GLU A 1 772 ? -9.892 -21.936 26.869 1.00 84.56 772 GLU A C 1
ATOM 5901 O O . GLU A 1 772 ? -10.618 -22.931 26.807 1.00 84.56 772 GLU A O 1
ATOM 5906 N N . PRO A 1 773 ? -9.558 -21.234 25.771 1.00 73.75 773 PRO A N 1
ATOM 5907 C CA . PRO A 1 773 ? -10.102 -21.530 24.445 1.00 73.75 773 PRO A CA 1
ATOM 5908 C C . PRO A 1 773 ? -9.725 -22.909 23.898 1.00 73.75 773 PRO A C 1
ATOM 5910 O O . PRO A 1 773 ? -10.449 -23.460 23.072 1.00 73.75 773 PRO A O 1
ATOM 5913 N N . ASP A 1 774 ? -8.614 -23.470 24.379 1.00 79.00 774 ASP A N 1
ATOM 5914 C CA . ASP A 1 774 ? -8.114 -24.788 23.979 1.00 79.00 774 ASP A CA 1
ATOM 5915 C C . ASP A 1 774 ? -8.881 -25.947 24.656 1.00 79.00 774 ASP A C 1
ATOM 5917 O O . ASP A 1 774 ? -8.694 -27.117 24.307 1.00 79.00 774 ASP A O 1
ATOM 5921 N N . ASP A 1 775 ? -9.755 -25.653 25.626 1.00 84.25 775 ASP A N 1
ATOM 5922 C CA . ASP A 1 775 ? -10.567 -26.664 26.299 1.00 84.25 775 ASP A CA 1
ATOM 5923 C C . ASP A 1 775 ? -11.752 -27.110 25.409 1.00 84.25 775 ASP A C 1
ATOM 5925 O O . ASP A 1 775 ? -12.528 -26.274 24.936 1.00 84.25 775 ASP A O 1
ATOM 5929 N N . PRO A 1 776 ? -11.984 -28.423 25.213 1.00 86.38 776 PRO A N 1
ATOM 5930 C CA . PRO A 1 776 ? -13.111 -28.932 24.424 1.00 86.38 776 PRO A CA 1
ATOM 5931 C C . PRO A 1 776 ? -14.498 -28.458 24.888 1.00 86.38 776 PRO A C 1
ATOM 5933 O O . PRO A 1 776 ? -15.450 -28.468 24.105 1.00 86.38 776 PRO A O 1
ATOM 5936 N N . LEU A 1 777 ? -14.642 -28.080 26.159 1.00 85.81 777 LEU A N 1
ATOM 5937 C CA . LEU A 1 777 ? -15.884 -27.579 26.746 1.00 85.81 777 LEU A CA 1
ATOM 5938 C C . LEU A 1 777 ? -16.031 -26.057 26.622 1.00 85.81 777 LEU A C 1
ATOM 5940 O O . LEU A 1 777 ? -17.107 -25.541 26.940 1.00 85.81 777 LEU A O 1
ATOM 5944 N N . TYR A 1 778 ? -15.017 -25.342 26.125 1.00 82.25 778 TYR A N 1
ATOM 5945 C CA . TYR A 1 778 ? -15.032 -23.885 25.985 1.00 82.25 778 TYR A CA 1
ATOM 5946 C C . TYR A 1 778 ? -16.257 -23.391 25.204 1.00 82.25 778 TYR A C 1
ATOM 5948 O O . TYR A 1 778 ? -16.945 -22.477 25.660 1.00 82.25 778 TYR A O 1
ATOM 5956 N N . ASN A 1 779 ? -16.604 -24.045 24.092 1.00 83.50 779 ASN A N 1
ATOM 5957 C CA . ASN A 1 779 ? -17.764 -23.701 23.255 1.00 83.50 779 ASN A CA 1
ATOM 5958 C C . ASN A 1 779 ? -19.018 -24.551 23.544 1.00 83.50 779 ASN A C 1
ATOM 5960 O O . ASN A 1 779 ? -19.953 -24.578 22.742 1.00 83.50 779 ASN A O 1
ATOM 5964 N N . SER A 1 780 ? -19.068 -25.260 24.677 1.00 87.38 780 SER A N 1
ATOM 5965 C CA . SER A 1 780 ? -20.283 -25.974 25.091 1.00 87.38 780 SER A CA 1
ATOM 5966 C C . SER A 1 780 ? -21.425 -24.996 25.383 1.00 87.38 780 SER A C 1
ATOM 5968 O O . SER A 1 780 ? -21.206 -23.883 25.867 1.00 87.38 780 SER A O 1
ATOM 5970 N N . THR A 1 781 ? -22.667 -25.412 25.122 1.00 87.31 781 THR A N 1
ATOM 5971 C CA . THR A 1 781 ? -23.850 -24.587 25.413 1.00 87.31 781 THR A CA 1
ATOM 5972 C C . THR A 1 781 ? -23.917 -24.206 26.893 1.00 87.31 781 THR A C 1
ATOM 5974 O O . THR A 1 781 ? -24.296 -23.078 27.212 1.00 87.31 781 THR A O 1
ATOM 5977 N N . GLU A 1 782 ? -23.515 -25.108 27.798 1.00 86.81 782 GLU A N 1
ATOM 5978 C CA . GLU A 1 782 ? -23.442 -24.806 29.226 1.00 86.81 782 GLU A CA 1
ATOM 5979 C C . GLU A 1 782 ? -22.411 -23.716 29.540 1.00 86.81 782 GLU A C 1
ATOM 5981 O O . GLU A 1 782 ? -22.740 -22.786 30.277 1.00 86.81 782 GLU A O 1
ATOM 5986 N N . ASN A 1 783 ? -21.200 -23.786 28.974 1.00 87.31 783 ASN A N 1
ATOM 5987 C CA . ASN A 1 783 ? -20.155 -22.798 29.246 1.00 87.31 783 ASN A CA 1
ATOM 5988 C C . ASN A 1 783 ? -20.467 -21.426 28.629 1.00 87.31 783 ASN A C 1
ATOM 5990 O O . ASN A 1 783 ? -20.291 -20.398 29.280 1.00 87.31 783 ASN A O 1
ATOM 5994 N N . VAL A 1 784 ? -21.009 -21.384 27.408 1.00 85.06 784 VAL A N 1
ATOM 5995 C CA . VAL A 1 784 ? -21.427 -20.125 26.763 1.00 85.06 784 VAL A CA 1
ATOM 5996 C C . VAL A 1 784 ? -22.469 -19.389 27.617 1.00 85.06 784 VAL A C 1
ATOM 5998 O O . VAL A 1 784 ? -22.398 -18.170 27.756 1.00 85.06 784 VAL A O 1
ATOM 6001 N N . ALA A 1 785 ? -23.377 -20.113 28.281 1.00 85.12 785 ALA A N 1
ATOM 6002 C CA . ALA A 1 785 ? -24.356 -19.528 29.202 1.00 85.12 785 ALA A CA 1
ATOM 6003 C C . ALA A 1 785 ? -23.744 -18.960 30.503 1.00 85.12 785 ALA A C 1
ATOM 6005 O O . ALA A 1 785 ? -24.432 -18.258 31.252 1.00 85.12 785 ALA A O 1
ATOM 6006 N N . GLN A 1 786 ? -22.479 -19.271 30.806 1.00 86.56 786 GLN A N 1
ATOM 6007 C CA . GLN A 1 786 ? -21.736 -18.724 31.946 1.00 86.56 786 GLN A CA 1
ATOM 6008 C C . GLN A 1 786 ? -21.019 -17.409 31.618 1.00 86.56 786 GLN A C 1
ATOM 6010 O O . GLN A 1 786 ? -20.740 -16.640 32.540 1.00 86.56 786 GLN A O 1
ATOM 6015 N N . ARG A 1 787 ? -20.751 -17.131 30.338 1.00 88.69 787 ARG A N 1
ATOM 6016 C CA . ARG A 1 787 ? -20.028 -15.935 29.886 1.00 88.69 787 ARG A CA 1
ATOM 6017 C C . ARG A 1 787 ? -20.825 -14.654 30.166 1.00 88.69 787 ARG A C 1
ATOM 6019 O O . ARG A 1 787 ? -22.054 -14.667 30.251 1.00 88.69 787 ARG A O 1
ATOM 6026 N N . ASN A 1 788 ? -20.126 -13.521 30.273 1.00 89.69 788 ASN A N 1
ATOM 6027 C CA . ASN A 1 788 ? -20.726 -12.177 30.332 1.00 89.69 788 ASN A CA 1
ATOM 6028 C C . ASN A 1 788 ? -21.673 -11.918 31.526 1.00 89.69 788 ASN A C 1
ATOM 6030 O O . ASN A 1 788 ? -22.518 -11.017 31.470 1.00 89.69 788 ASN A O 1
ATOM 6034 N N . LYS A 1 789 ? -21.547 -12.680 32.621 1.00 91.06 789 LYS A N 1
ATOM 6035 C CA . LYS A 1 789 ? -22.322 -12.463 33.852 1.00 91.06 789 LYS A CA 1
ATOM 6036 C C . LYS A 1 789 ? -21.709 -11.339 34.683 1.00 91.06 789 LYS A C 1
ATOM 6038 O O . LYS A 1 789 ? -20.858 -11.566 35.537 1.00 91.06 789 LYS A O 1
ATOM 6043 N N . LEU A 1 790 ? -22.182 -10.125 34.443 1.00 93.81 790 LEU A N 1
ATOM 6044 C CA . LEU A 1 790 ? -21.809 -8.909 35.164 1.00 93.81 790 LEU A CA 1
ATOM 6045 C C . LEU A 1 790 ? -23.052 -8.241 35.775 1.00 93.81 790 LEU A C 1
ATOM 6047 O O . LEU A 1 790 ? -24.167 -8.486 35.306 1.00 93.81 790 LEU A O 1
ATOM 6051 N N . PRO A 1 791 ? -22.904 -7.404 36.816 1.00 94.88 791 PRO A N 1
ATOM 6052 C CA . PRO A 1 791 ? -24.032 -6.661 37.360 1.00 94.88 791 PRO A CA 1
ATOM 6053 C C . PRO A 1 791 ? -24.467 -5.546 36.396 1.00 94.88 791 PRO A C 1
ATOM 6055 O O . PRO A 1 791 ? -23.657 -4.995 35.653 1.00 94.88 791 PRO A O 1
ATOM 6058 N N . TYR A 1 792 ? -25.750 -5.190 36.406 1.00 95.00 792 TYR A N 1
ATOM 6059 C CA . TYR A 1 792 ? -26.279 -4.108 35.572 1.00 95.00 792 TYR A CA 1
ATOM 6060 C C . TYR A 1 792 ? -26.049 -2.746 36.232 1.00 95.00 792 TYR A C 1
ATOM 6062 O O . TYR A 1 792 ? -26.395 -2.555 37.395 1.00 95.00 792 TYR A O 1
ATOM 6070 N N . ALA A 1 793 ? -25.520 -1.776 35.481 1.00 94.88 793 ALA A N 1
ATOM 6071 C CA . ALA A 1 793 ? -25.323 -0.407 35.963 1.00 94.88 793 ALA A CA 1
ATOM 6072 C C . ALA A 1 793 ? -26.636 0.379 36.082 1.00 94.88 793 ALA A C 1
ATOM 6074 O O . ALA A 1 793 ? -26.715 1.334 36.855 1.00 94.88 793 ALA A O 1
ATOM 6075 N N . TYR A 1 794 ? -27.663 -0.018 35.329 1.00 92.31 794 TYR A N 1
ATOM 6076 C CA . TYR A 1 794 ? -28.970 0.629 35.308 1.00 92.31 794 TYR A CA 1
ATOM 6077 C C . TYR A 1 794 ? -30.080 -0.381 35.601 1.00 92.31 794 TYR A C 1
ATOM 6079 O O . TYR A 1 794 ? -30.017 -1.535 35.181 1.00 92.31 794 TYR A O 1
ATOM 6087 N N . GLY A 1 795 ? -31.107 0.062 36.323 1.00 88.75 795 GLY A N 1
ATOM 6088 C CA . GLY A 1 795 ? -32.338 -0.700 36.498 1.00 88.75 795 GLY A CA 1
ATOM 6089 C C . GLY A 1 795 ? -33.202 -0.691 35.234 1.00 88.75 795 GLY A C 1
ATOM 6090 O O . GLY A 1 795 ? -32.964 0.069 34.294 1.00 88.75 795 GLY A O 1
ATOM 6091 N N . THR A 1 796 ? -34.276 -1.484 35.237 1.00 85.06 796 THR A N 1
ATOM 6092 C CA . THR A 1 796 ? -35.280 -1.504 34.152 1.00 85.06 796 THR A CA 1
ATOM 6093 C C . THR A 1 796 ? -36.024 -0.173 33.983 1.00 85.06 796 THR A C 1
ATOM 6095 O O . THR A 1 796 ? -36.667 0.055 32.962 1.00 85.06 796 THR A O 1
ATOM 6098 N N . ASP A 1 797 ? -35.937 0.733 34.962 1.00 82.75 797 ASP A N 1
ATOM 6099 C CA . ASP A 1 797 ? -36.469 2.097 34.886 1.00 82.75 797 ASP A CA 1
ATOM 6100 C C . ASP A 1 797 ? -35.481 3.109 34.268 1.00 82.75 797 ASP A C 1
ATOM 6102 O O . ASP A 1 797 ? -35.783 4.304 34.214 1.00 82.75 797 ASP A O 1
ATOM 6106 N N . GLY A 1 798 ? -34.310 2.646 33.811 1.00 82.00 798 GLY A N 1
ATOM 6107 C CA . GLY A 1 798 ? -33.273 3.460 33.174 1.00 82.00 798 GLY A CA 1
ATOM 6108 C C . GLY A 1 798 ? -32.463 4.327 34.141 1.00 82.00 798 GLY A C 1
ATOM 6109 O O . GLY A 1 798 ? -31.673 5.160 33.692 1.00 82.00 798 GLY A O 1
ATOM 6110 N N . LYS A 1 799 ? -32.642 4.169 35.459 1.00 87.31 799 LYS A N 1
ATOM 6111 C CA . LYS A 1 799 ? -31.857 4.890 36.469 1.00 87.31 799 LYS A CA 1
ATOM 6112 C C . LYS A 1 799 ? -30.644 4.079 36.920 1.00 87.31 799 LYS A C 1
ATOM 6114 O O . LYS A 1 799 ? -30.721 2.850 36.915 1.00 87.31 799 LYS A O 1
ATOM 6119 N N . PRO A 1 800 ? -29.549 4.746 37.336 1.00 90.62 800 PRO A N 1
ATOM 6120 C CA . PRO A 1 800 ? -28.437 4.076 37.998 1.00 90.62 800 PRO A CA 1
ATOM 6121 C C . PRO A 1 800 ? -28.935 3.205 39.151 1.00 90.62 800 PRO A C 1
ATOM 6123 O O . PRO A 1 800 ? -29.775 3.648 39.940 1.00 90.62 800 PRO A O 1
ATOM 6126 N N . VAL A 1 801 ? -28.434 1.975 39.241 1.00 91.62 801 VAL A N 1
ATOM 6127 C CA . VAL A 1 801 ? -28.709 1.119 40.399 1.00 91.62 801 VAL A CA 1
ATOM 6128 C C . VAL A 1 801 ? -28.062 1.714 41.652 1.00 91.62 801 VAL A C 1
ATOM 6130 O O . VAL A 1 801 ? -26.970 2.278 41.586 1.00 91.62 801 VAL A O 1
ATOM 6133 N N . ASP A 1 802 ? -28.728 1.589 42.800 1.00 89.69 802 ASP A N 1
ATOM 6134 C CA . ASP A 1 802 ? -28.195 2.029 44.098 1.00 89.69 802 ASP A CA 1
ATOM 6135 C C . ASP A 1 802 ? -27.194 0.996 44.646 1.00 89.69 802 ASP A C 1
ATOM 6137 O O . ASP A 1 802 ? -27.440 0.316 45.642 1.00 89.69 802 ASP A O 1
ATOM 6141 N N . ASP A 1 803 ? -26.087 0.818 43.922 1.00 90.06 803 ASP A N 1
ATOM 6142 C CA . ASP A 1 803 ? -24.996 -0.090 44.271 1.00 90.06 803 ASP A CA 1
ATOM 6143 C C . ASP A 1 803 ? -23.665 0.670 44.288 1.00 90.06 803 ASP A C 1
ATOM 6145 O O . ASP A 1 803 ? -23.082 0.972 43.245 1.00 90.06 803 ASP A O 1
ATOM 6149 N N . ASN A 1 804 ? -23.166 0.947 45.496 1.00 88.62 804 ASN A N 1
ATOM 6150 C CA . ASN A 1 804 ? -21.907 1.668 45.708 1.00 88.62 804 ASN A CA 1
ATOM 6151 C C . ASN A 1 804 ? -20.657 0.880 45.273 1.00 88.62 804 ASN A C 1
ATOM 6153 O O . ASN A 1 804 ? -19.553 1.425 45.306 1.00 88.62 804 ASN A O 1
ATOM 6157 N N . THR A 1 805 ? -20.798 -0.400 44.913 1.00 88.25 805 THR A N 1
ATOM 6158 C CA . THR A 1 805 ? -19.713 -1.198 44.322 1.00 88.25 805 THR A CA 1
ATOM 6159 C C . THR A 1 805 ? -19.583 -0.967 42.818 1.00 88.25 805 THR A C 1
ATOM 6161 O O . THR A 1 805 ? -18.509 -1.192 42.262 1.00 88.25 805 THR A O 1
ATOM 6164 N N . ILE A 1 806 ? -20.644 -0.475 42.169 1.00 92.50 806 ILE A N 1
ATOM 6165 C CA . ILE A 1 806 ? -20.682 -0.129 40.741 1.00 92.50 806 ILE A CA 1
ATOM 6166 C C . ILE A 1 806 ? -20.549 1.376 40.561 1.00 92.50 806 ILE A C 1
ATOM 6168 O O . ILE A 1 806 ? -19.743 1.824 39.751 1.00 92.50 806 ILE A O 1
ATOM 6172 N N . TRP A 1 807 ? -21.312 2.152 41.331 1.00 93.50 807 TRP A N 1
ATOM 6173 C CA . TRP A 1 807 ? -21.370 3.605 41.237 1.00 93.50 807 TRP A CA 1
ATOM 6174 C C . TRP A 1 807 ? -20.692 4.273 42.429 1.00 93.50 807 TRP A C 1
ATOM 6176 O O . TRP A 1 807 ? -21.082 4.073 43.575 1.00 93.50 807 TRP A O 1
ATOM 6186 N N . GLN A 1 808 ? -19.738 5.165 42.173 1.00 93.06 808 GLN A N 1
ATOM 6187 C CA . GLN A 1 808 ? -19.159 6.021 43.205 1.00 93.06 808 GLN A CA 1
ATOM 6188 C C . GLN A 1 808 ? -18.990 7.441 42.675 1.00 93.06 808 GLN A C 1
ATOM 6190 O O . GLN A 1 808 ? -18.455 7.658 41.596 1.00 93.06 808 GLN A O 1
ATOM 6195 N N . GLY A 1 809 ? -19.484 8.438 43.417 1.00 87.81 809 GLY A N 1
ATOM 6196 C CA . GLY A 1 809 ? -19.364 9.845 43.005 1.00 87.81 809 GLY A CA 1
ATOM 6197 C C . GLY A 1 809 ? -20.083 10.196 41.692 1.00 87.81 809 GLY A C 1
ATOM 6198 O O . GLY A 1 809 ? -19.789 11.234 41.105 1.00 87.81 809 GLY A O 1
ATOM 6199 N N . GLY A 1 810 ? -21.028 9.359 41.240 1.00 89.69 810 GLY A N 1
ATOM 6200 C CA . GLY A 1 810 ? -21.694 9.502 39.939 1.00 89.69 810 GLY A CA 1
ATOM 6201 C C . GLY A 1 810 ? -20.904 8.920 38.762 1.00 89.69 810 GLY A C 1
ATOM 6202 O O . GLY A 1 810 ? -21.206 9.248 37.617 1.00 89.69 810 GLY A O 1
ATOM 6203 N N . GLU A 1 811 ? -19.903 8.084 39.036 1.00 93.38 811 GLU A N 1
ATOM 6204 C CA . GLU A 1 811 ? -19.060 7.411 38.047 1.00 93.38 811 GLU A CA 1
ATOM 6205 C C . GLU A 1 811 ? -19.162 5.895 38.223 1.00 93.38 811 GLU A C 1
ATOM 6207 O O . GLU A 1 811 ? -19.313 5.407 39.345 1.00 93.38 811 GLU A O 1
ATOM 6212 N N . ILE A 1 812 ? -19.073 5.156 37.120 1.00 95.38 812 ILE A N 1
ATOM 6213 C CA . ILE A 1 812 ? -18.963 3.698 37.124 1.00 95.38 812 ILE A CA 1
ATOM 6214 C C . ILE A 1 812 ? -17.512 3.332 37.446 1.00 95.38 812 ILE A C 1
ATOM 6216 O O . ILE A 1 812 ? -16.605 3.779 36.745 1.00 95.38 812 ILE A O 1
ATOM 6220 N N . ILE A 1 813 ? -17.296 2.524 38.482 1.00 92.69 813 ILE A N 1
ATOM 6221 C CA . ILE A 1 813 ? -15.963 2.170 39.003 1.00 92.69 813 ILE A CA 1
ATOM 6222 C C . ILE A 1 813 ? -15.648 0.665 38.954 1.00 92.69 813 ILE A C 1
ATOM 6224 O O . ILE A 1 813 ? -14.544 0.262 39.318 1.00 92.69 813 ILE A O 1
ATOM 6228 N N . SER A 1 814 ? -16.591 -0.180 38.528 1.00 91.88 814 SER A N 1
ATOM 6229 C CA . SER A 1 814 ? -16.394 -1.631 38.404 1.00 91.88 814 SER A CA 1
ATOM 6230 C C . SER A 1 814 ? -17.102 -2.219 37.182 1.00 91.88 814 SER A C 1
ATOM 6232 O O . SER A 1 814 ? -17.988 -1.594 36.597 1.00 91.88 814 SER A O 1
ATOM 6234 N N . SER A 1 815 ? -16.663 -3.411 36.763 1.00 94.81 815 SER A N 1
ATOM 6235 C CA . SER A 1 815 ? -17.152 -4.063 35.548 1.00 94.81 815 SER A CA 1
ATOM 6236 C C . SER A 1 815 ? -18.659 -4.308 35.614 1.00 94.81 815 SER A C 1
ATOM 6238 O O . SER A 1 815 ? -19.165 -4.852 36.595 1.00 94.81 815 SER A O 1
ATOM 6240 N N . CYS A 1 816 ? -19.386 -3.920 34.567 1.00 96.19 816 CYS A N 1
ATOM 6241 C CA . CYS A 1 816 ? -20.847 -3.931 34.573 1.00 96.19 816 CYS A CA 1
ATOM 6242 C C . CYS A 1 816 ? -21.455 -4.028 33.165 1.00 96.19 816 CYS A C 1
ATOM 6244 O O . CYS A 1 816 ? -20.772 -3.855 32.154 1.00 96.19 816 CYS A O 1
ATOM 6246 N N . ILE A 1 817 ? -22.771 -4.233 33.107 1.00 96.94 817 ILE A N 1
ATOM 6247 C CA . ILE A 1 817 ? -23.579 -4.157 31.886 1.00 96.94 817 ILE A CA 1
ATOM 6248 C C . ILE A 1 817 ? -24.297 -2.810 31.838 1.00 96.94 817 ILE A C 1
ATOM 6250 O O . ILE A 1 817 ? -25.048 -2.455 32.750 1.00 96.94 817 ILE A O 1
ATOM 6254 N N . ILE A 1 818 ? -24.125 -2.088 30.736 1.00 95.88 818 ILE A N 1
ATOM 6255 C CA . ILE A 1 818 ? -24.997 -0.989 30.331 1.00 95.88 818 ILE A CA 1
ATOM 6256 C C . ILE A 1 818 ? -25.966 -1.565 29.298 1.00 95.88 818 ILE A C 1
ATOM 6258 O O . ILE A 1 818 ? -25.608 -1.808 28.148 1.00 95.88 818 ILE A O 1
ATOM 6262 N N . GLY A 1 819 ? -27.188 -1.836 29.742 1.00 94.31 819 GLY A N 1
ATOM 6263 C CA . GLY A 1 819 ? -28.211 -2.516 28.958 1.00 94.31 819 GLY A CA 1
ATOM 6264 C C . GLY A 1 819 ? -29.475 -2.740 29.782 1.00 94.31 819 GLY A C 1
ATOM 6265 O O . GLY A 1 819 ? -29.497 -2.468 30.983 1.00 94.31 819 GLY A O 1
ATOM 6266 N N . ASP A 1 820 ? -30.522 -3.251 29.142 1.00 90.62 820 ASP A N 1
ATOM 6267 C CA . ASP A 1 820 ? -31.769 -3.608 29.816 1.00 90.62 820 ASP A CA 1
ATOM 6268 C C . ASP A 1 820 ? -31.626 -5.019 30.429 1.00 90.62 820 ASP A C 1
ATOM 6270 O O . ASP A 1 820 ? -31.225 -5.952 29.717 1.00 90.62 820 ASP A O 1
ATOM 6274 N N . PRO A 1 821 ? -31.935 -5.213 31.725 1.00 87.69 821 PRO A N 1
ATOM 6275 C CA . PRO A 1 821 ? -31.953 -6.530 32.366 1.00 87.69 821 PRO A CA 1
ATOM 6276 C C . PRO A 1 821 ? -32.813 -7.587 31.656 1.00 87.69 821 PRO A C 1
ATOM 6278 O O . PRO A 1 821 ? -32.494 -8.772 31.724 1.00 87.69 821 PRO A O 1
ATOM 6281 N N . ASP A 1 822 ? -33.854 -7.174 30.929 1.00 87.25 822 ASP A N 1
ATOM 6282 C CA . ASP A 1 822 ? -34.726 -8.053 30.142 1.00 87.25 822 ASP A CA 1
ATOM 6283 C C . ASP A 1 822 ? -34.169 -8.359 28.734 1.00 87.25 822 ASP A C 1
ATOM 6285 O O . ASP A 1 822 ? -34.834 -9.027 27.939 1.00 87.25 822 ASP A O 1
ATOM 6289 N N . GLY A 1 823 ? -32.992 -7.832 28.375 1.00 83.44 823 GLY A N 1
ATOM 6290 C CA . GLY A 1 823 ? -32.357 -8.026 27.063 1.00 83.44 823 GLY A CA 1
ATOM 6291 C C . GLY A 1 823 ? -32.937 -7.178 25.922 1.00 83.44 823 GLY A C 1
ATOM 6292 O O . GLY A 1 823 ? -32.577 -7.380 24.762 1.00 83.44 823 GLY A O 1
ATOM 6293 N N . LYS A 1 824 ? -33.828 -6.228 26.227 1.00 89.62 824 LYS A N 1
ATOM 6294 C CA . LYS A 1 824 ? -34.417 -5.285 25.259 1.00 89.62 824 LYS A CA 1
ATOM 6295 C C . LYS A 1 824 ? -33.415 -4.198 24.846 1.00 89.62 824 LYS A C 1
ATOM 6297 O O . LYS A 1 824 ? -32.366 -4.037 25.464 1.00 89.62 824 LYS A O 1
ATOM 6302 N N . ASN A 1 825 ? -33.779 -3.416 23.826 1.00 90.06 825 ASN A N 1
ATOM 6303 C CA . ASN A 1 825 ? -33.034 -2.210 23.467 1.00 90.06 825 ASN A CA 1
ATOM 6304 C C . ASN A 1 825 ? -33.009 -1.235 24.648 1.00 90.06 825 ASN A C 1
ATOM 6306 O O . ASN A 1 825 ? -34.061 -0.867 25.175 1.00 90.06 825 ASN A O 1
ATOM 6310 N N . PHE A 1 826 ? -31.817 -0.789 25.019 1.00 91.69 826 PHE A N 1
ATOM 6311 C CA . PHE A 1 826 ? -31.591 0.106 26.141 1.00 91.69 826 PHE A CA 1
ATOM 6312 C C . PHE A 1 826 ? -31.190 1.493 25.658 1.00 91.69 826 PHE A C 1
ATOM 6314 O O . PHE A 1 826 ? -30.244 1.639 24.887 1.00 91.69 826 PHE A O 1
ATOM 6321 N N . THR A 1 827 ? -31.862 2.525 26.162 1.00 89.56 827 THR A N 1
ATOM 6322 C CA . THR A 1 827 ? -31.462 3.914 25.931 1.00 89.56 827 THR A CA 1
ATOM 6323 C C . THR A 1 827 ? -30.898 4.500 27.219 1.00 89.56 827 THR A C 1
ATOM 6325 O O . THR A 1 827 ? -31.665 4.712 28.161 1.00 89.56 827 THR A O 1
ATOM 6328 N N . PRO A 1 828 ? -29.583 4.789 27.275 1.00 86.50 828 PRO A N 1
ATOM 6329 C CA . PRO A 1 828 ? -28.990 5.438 28.431 1.00 86.50 828 PRO A CA 1
ATOM 6330 C C . PRO A 1 828 ? -29.653 6.796 28.709 1.00 86.50 828 PRO A C 1
ATOM 6332 O O . PRO A 1 828 ? -30.072 7.487 27.770 1.00 86.50 828 PRO A O 1
ATOM 6335 N N . PRO A 1 829 ? -29.745 7.215 29.981 1.00 81.75 829 PRO A N 1
ATOM 6336 C CA . PRO A 1 829 ? -30.284 8.524 30.324 1.00 81.75 829 PRO A CA 1
ATOM 6337 C C . PRO A 1 829 ? -29.454 9.651 29.694 1.00 81.75 829 PRO A C 1
ATOM 6339 O O . PRO A 1 829 ? -28.239 9.539 29.544 1.00 81.75 829 PRO A O 1
ATOM 6342 N N . LYS A 1 830 ? -30.118 10.760 29.334 1.00 82.19 830 LYS A N 1
ATOM 6343 C CA . LYS A 1 830 ? -29.453 11.927 28.731 1.00 82.19 830 LYS A CA 1
ATOM 6344 C C . LYS A 1 830 ? -28.365 12.476 29.663 1.00 82.19 830 LYS A C 1
ATOM 6346 O O . LYS A 1 830 ? -28.639 12.731 30.835 1.00 82.19 830 LYS A O 1
ATOM 6351 N N . GLY A 1 831 ? -27.183 12.741 29.110 1.00 84.12 831 GLY A N 1
ATOM 6352 C CA . GLY A 1 831 ? -26.027 13.274 29.833 1.00 84.12 831 GLY A CA 1
ATOM 6353 C C . GLY A 1 831 ? -24.779 12.408 29.677 1.00 84.12 831 GLY A C 1
ATOM 6354 O O . GLY A 1 831 ? -24.754 11.463 28.891 1.00 84.12 831 GLY A O 1
ATOM 6355 N N . ASP A 1 832 ? -23.735 12.758 30.424 1.00 90.88 832 ASP A N 1
ATOM 6356 C CA . ASP A 1 832 ? -22.465 12.037 30.381 1.00 90.88 832 ASP A CA 1
ATOM 6357 C C . ASP A 1 832 ? -22.503 10.813 31.305 1.00 90.88 832 ASP A C 1
ATOM 6359 O O . ASP A 1 832 ? -22.749 10.932 32.507 1.00 90.88 832 ASP A O 1
ATOM 6363 N N . VAL A 1 833 ? -22.201 9.644 30.748 1.00 93.12 833 VAL A N 1
ATOM 6364 C CA . VAL A 1 833 ? -21.901 8.422 31.494 1.00 93.12 833 VAL A CA 1
ATOM 6365 C C . VAL A 1 833 ? -20.406 8.419 31.780 1.00 93.12 833 VAL A C 1
ATOM 6367 O O . VAL A 1 833 ? -19.589 8.270 30.872 1.00 93.12 833 VAL A O 1
ATOM 6370 N N . LYS A 1 834 ? -20.035 8.621 33.042 1.00 94.88 834 LYS A N 1
ATOM 6371 C CA . LYS A 1 834 ? -18.634 8.658 33.468 1.00 94.88 834 LYS A CA 1
ATOM 6372 C C . LYS A 1 834 ? -18.182 7.276 33.910 1.00 94.88 834 LYS A C 1
ATOM 6374 O O . LYS A 1 834 ? -18.863 6.646 34.716 1.00 94.88 834 LYS A O 1
ATOM 6379 N N . ILE A 1 835 ? -17.045 6.826 33.398 1.00 94.56 835 ILE A N 1
ATOM 6380 C CA . ILE A 1 835 ? -16.457 5.519 33.696 1.00 94.56 835 ILE A CA 1
ATOM 6381 C C . ILE A 1 835 ? -15.026 5.753 34.152 1.00 94.56 835 ILE A C 1
ATOM 6383 O O . ILE A 1 835 ? -14.267 6.434 33.465 1.00 94.56 835 ILE A O 1
ATOM 6387 N N . LYS A 1 836 ? -14.651 5.178 35.289 1.00 90.31 836 LYS A N 1
ATOM 6388 C CA . LYS A 1 836 ? -13.301 5.256 35.827 1.00 90.31 836 LYS A CA 1
ATOM 6389 C C . LYS A 1 836 ? -12.616 3.899 35.696 1.00 90.31 836 LYS A C 1
ATOM 6391 O O . LYS A 1 836 ? -13.104 2.895 36.209 1.00 90.31 836 LYS A O 1
ATOM 6396 N N . GLY A 1 837 ? -11.493 3.878 34.985 1.00 81.62 837 GLY A N 1
ATOM 6397 C CA . GLY A 1 837 ? -10.636 2.707 34.854 1.00 81.62 837 GLY A CA 1
ATOM 6398 C C . GLY A 1 837 ? -10.012 2.301 36.189 1.00 81.62 837 GLY A C 1
ATOM 6399 O O . GLY A 1 837 ? -9.919 3.097 37.121 1.00 81.62 837 GLY A O 1
ATOM 6400 N N . SER A 1 838 ? -9.558 1.055 36.271 1.00 74.44 838 SER A N 1
ATOM 6401 C CA . SER A 1 838 ? -8.926 0.476 37.460 1.00 74.44 838 SER A CA 1
ATOM 6402 C C . SER A 1 838 ? -7.600 -0.196 37.091 1.00 74.44 838 SER A C 1
ATOM 6404 O O . SER A 1 838 ? -7.371 -0.496 35.920 1.00 74.44 838 SER A O 1
ATOM 6406 N N . GLY A 1 839 ? -6.737 -0.467 38.079 1.00 64.00 839 GLY A N 1
ATOM 6407 C CA . GLY A 1 839 ? -5.402 -1.041 37.846 1.00 64.00 839 GLY A CA 1
ATOM 6408 C C . GLY A 1 839 ? -5.397 -2.371 37.080 1.00 64.00 839 GLY A C 1
ATOM 6409 O O . GLY A 1 839 ? -4.494 -2.602 36.280 1.00 64.00 839 GLY A O 1
ATOM 6410 N N . ASP A 1 840 ? -6.430 -3.199 37.262 1.00 64.81 840 ASP A N 1
ATOM 6411 C CA . ASP A 1 840 ? -6.603 -4.471 36.542 1.00 64.81 840 ASP A CA 1
ATOM 6412 C C . ASP A 1 840 ? -7.393 -4.324 35.224 1.00 64.81 840 ASP A C 1
ATOM 6414 O O . ASP A 1 840 ? -7.519 -5.288 34.464 1.00 64.81 840 ASP A O 1
ATOM 6418 N N . GLY A 1 841 ? -7.898 -3.121 34.937 1.00 77.44 841 GLY A N 1
ATOM 6419 C CA . GLY A 1 841 ? -8.843 -2.814 33.866 1.00 77.44 841 GLY A CA 1
ATOM 6420 C C . GLY A 1 841 ? -10.306 -2.988 34.293 1.00 77.44 841 GLY A C 1
ATOM 6421 O O . GLY A 1 841 ? -10.625 -3.739 35.214 1.00 77.44 841 GLY A O 1
ATOM 6422 N N . ILE A 1 842 ? -11.212 -2.294 33.607 1.00 84.44 842 ILE A N 1
ATOM 6423 C CA . ILE A 1 842 ? -12.667 -2.401 33.801 1.00 84.44 842 ILE A CA 1
ATOM 6424 C C . ILE A 1 842 ? -13.337 -2.876 32.510 1.00 84.44 842 ILE A C 1
ATOM 6426 O O . ILE A 1 842 ? -12.973 -2.416 31.429 1.00 84.44 842 ILE A O 1
ATOM 6430 N N . TRP A 1 843 ? -14.315 -3.777 32.619 1.00 92.44 843 TRP A N 1
ATOM 6431 C CA . TRP A 1 843 ? -15.083 -4.292 31.482 1.00 92.44 843 TRP A CA 1
ATOM 6432 C C . TRP A 1 843 ? -16.517 -3.775 31.499 1.00 92.44 843 TRP A C 1
ATOM 6434 O O . TRP A 1 843 ? -17.261 -3.998 32.454 1.00 92.44 843 TRP A O 1
ATOM 6444 N N . ILE A 1 844 ? -16.913 -3.108 30.421 1.00 97.06 844 ILE A N 1
ATOM 6445 C CA . ILE A 1 844 ? -18.245 -2.545 30.234 1.00 97.06 844 ILE A CA 1
ATOM 6446 C C . ILE A 1 844 ? -18.910 -3.247 29.055 1.00 97.06 844 ILE A C 1
ATOM 6448 O O . ILE A 1 844 ? -18.493 -3.089 27.909 1.00 97.06 844 ILE A O 1
ATOM 6452 N N . ILE A 1 845 ? -19.969 -4.005 29.322 1.00 97.44 845 ILE A N 1
ATOM 6453 C CA . ILE A 1 845 ? -20.779 -4.596 28.254 1.00 97.44 845 ILE A CA 1
ATOM 6454 C C . ILE A 1 845 ? -21.801 -3.559 27.796 1.00 97.44 845 ILE A C 1
ATOM 6456 O O . ILE A 1 845 ? -22.625 -3.109 28.595 1.00 97.44 845 ILE A O 1
ATOM 6460 N N . LEU A 1 846 ? -21.775 -3.203 26.514 1.00 96.50 846 LEU A N 1
ATOM 6461 C CA . LEU A 1 846 ? -22.815 -2.405 25.868 1.00 96.50 846 LEU A CA 1
ATOM 6462 C C . LEU A 1 846 ? -23.806 -3.366 25.206 1.00 96.50 846 LEU A C 1
ATOM 6464 O O . LEU A 1 846 ? -23.577 -3.822 24.086 1.00 96.50 846 LEU A O 1
ATOM 6468 N N . ARG A 1 847 ? -24.892 -3.695 25.916 1.00 95.75 847 ARG A N 1
ATOM 6469 C CA . ARG A 1 847 ? -25.884 -4.684 25.470 1.00 95.75 847 ARG A CA 1
ATOM 6470 C C . ARG A 1 847 ? -27.106 -4.008 24.858 1.00 95.75 847 ARG A C 1
ATOM 6472 O O . ARG A 1 847 ? -27.870 -3.364 25.579 1.00 95.75 847 ARG A O 1
ATOM 6479 N N . ASN A 1 848 ? -27.304 -4.192 23.550 1.00 94.81 848 ASN A N 1
ATOM 6480 C CA . ASN A 1 848 ? -28.424 -3.624 22.781 1.00 94.81 848 ASN A CA 1
ATOM 6481 C C . ASN A 1 848 ? -28.644 -2.121 23.049 1.00 94.81 848 ASN A C 1
ATOM 6483 O O . ASN A 1 848 ? -29.770 -1.661 23.258 1.00 94.81 848 ASN A O 1
ATOM 6487 N N . VAL A 1 849 ? -27.558 -1.349 23.101 1.00 93.62 849 VAL A N 1
ATOM 6488 C CA . VAL A 1 849 ? -27.592 0.076 23.442 1.00 93.62 849 VAL A CA 1
ATOM 6489 C C . VAL A 1 849 ? -27.991 0.898 22.221 1.00 93.62 849 VAL A C 1
ATOM 6491 O O . VAL A 1 849 ? -27.366 0.804 21.169 1.00 93.62 849 VAL A O 1
ATOM 6494 N N . SER A 1 850 ? -28.996 1.759 22.376 1.00 91.31 850 SER A N 1
ATOM 6495 C CA . SER A 1 850 ? -29.404 2.721 21.356 1.00 91.31 850 SER A CA 1
ATOM 6496 C C . SER A 1 850 ? -29.570 4.124 21.933 1.00 91.31 850 SER A C 1
ATOM 6498 O O . SER A 1 850 ? -30.309 4.318 22.902 1.00 91.31 850 SER A O 1
ATOM 6500 N N . THR A 1 851 ? -28.910 5.120 21.340 1.00 86.81 851 THR A N 1
ATOM 6501 C CA . THR A 1 851 ? -29.055 6.524 21.747 1.00 86.81 851 THR A CA 1
ATOM 6502 C C . THR A 1 851 ? -30.015 7.267 20.818 1.00 86.81 851 THR A C 1
ATOM 6504 O O . THR A 1 851 ? -30.000 7.112 19.600 1.00 86.81 851 THR A O 1
ATOM 6507 N N . ALA A 1 852 ? -30.903 8.083 21.397 1.00 75.94 852 ALA A N 1
ATOM 6508 C CA . ALA A 1 852 ? -31.841 8.877 20.606 1.00 75.94 852 ALA A CA 1
ATOM 6509 C C . ALA A 1 852 ? -31.114 9.989 19.830 1.00 75.94 852 ALA A C 1
ATOM 6511 O O . ALA A 1 852 ? -30.087 10.506 20.279 1.00 75.94 852 ALA A O 1
ATOM 6512 N N . SER A 1 853 ? -31.699 10.429 18.713 1.00 68.88 853 SER A N 1
ATOM 6513 C CA . SER A 1 853 ? -31.100 11.405 17.789 1.00 68.88 853 SER A CA 1
ATOM 6514 C C . SER A 1 853 ? -30.772 12.778 18.403 1.00 68.88 853 SER A C 1
ATOM 6516 O O . SER A 1 853 ? -30.007 13.553 17.835 1.00 68.88 853 SER A O 1
ATOM 6518 N N . ASP A 1 854 ? -31.355 13.110 19.557 1.00 68.50 854 ASP A N 1
ATOM 6519 C CA . ASP A 1 854 ? -31.166 14.369 20.289 1.00 68.50 854 ASP A CA 1
ATOM 6520 C C . ASP A 1 854 ? -30.470 14.187 21.655 1.00 68.50 854 ASP A C 1
ATOM 6522 O O . ASP A 1 854 ? -30.450 15.110 22.475 1.00 68.50 854 ASP A O 1
ATOM 6526 N N . SER A 1 855 ? -29.955 12.988 21.936 1.00 66.88 855 SER A N 1
ATOM 6527 C CA . SER A 1 855 ? -29.688 12.538 23.305 1.00 66.88 855 SER A CA 1
ATOM 6528 C C . SER A 1 855 ? -28.430 13.136 23.940 1.00 66.88 855 SER A C 1
ATOM 6530 O O . SER A 1 855 ? -28.418 13.313 25.159 1.00 66.88 855 SER A O 1
ATOM 6532 N N . ASN A 1 856 ? -27.416 13.513 23.142 1.00 78.62 856 ASN A N 1
ATOM 6533 C CA . ASN A 1 856 ? -26.126 14.031 23.630 1.00 78.62 856 ASN A CA 1
ATOM 6534 C C . ASN A 1 856 ? -25.494 13.129 24.716 1.00 78.62 856 ASN A C 1
ATOM 6536 O O . ASN A 1 856 ? -24.839 13.625 25.631 1.00 78.62 856 ASN A O 1
ATOM 6540 N N . VAL A 1 857 ? -25.710 11.813 24.635 1.00 87.50 857 VAL A N 1
ATOM 6541 C CA . VAL A 1 857 ? -25.139 10.846 25.580 1.00 87.50 857 VAL A CA 1
ATOM 6542 C C . VAL A 1 857 ? -23.675 10.632 25.223 1.00 87.50 857 VAL A C 1
ATOM 6544 O O . VAL A 1 857 ? -23.396 10.166 24.120 1.00 87.50 857 VAL A O 1
ATOM 6547 N N . ASN A 1 858 ? -22.756 10.965 26.131 1.00 91.81 858 ASN A N 1
ATOM 6548 C CA . ASN A 1 858 ? -21.322 10.714 25.952 1.00 91.81 858 ASN A CA 1
ATOM 6549 C C . ASN A 1 858 ? -20.823 9.730 27.005 1.00 91.81 858 ASN A C 1
ATOM 6551 O O . ASN A 1 858 ? -21.207 9.826 28.167 1.00 91.81 858 ASN A O 1
ATOM 6555 N N . PHE A 1 859 ? -19.923 8.837 26.615 1.00 94.06 859 PHE A N 1
ATOM 6556 C CA . PHE A 1 859 ? -19.214 7.954 27.530 1.00 94.06 859 PHE A CA 1
ATOM 6557 C C . PHE A 1 859 ? -17.819 8.528 27.763 1.00 94.06 859 PHE A C 1
ATOM 6559 O O . PHE A 1 859 ? -16.964 8.556 26.875 1.00 94.06 859 PHE A O 1
ATOM 6566 N N . LEU A 1 860 ? -17.623 9.050 28.966 1.00 94.31 860 LEU A N 1
ATOM 6567 C CA . LEU A 1 860 ? -16.427 9.763 29.378 1.00 94.31 860 LEU A CA 1
ATOM 6568 C C . LEU A 1 860 ? -15.565 8.840 30.235 1.00 94.31 860 LEU A C 1
ATOM 6570 O O . LEU A 1 860 ? -15.922 8.546 31.375 1.00 94.31 860 LEU A O 1
ATOM 6574 N N . CYS A 1 861 ? -14.444 8.387 29.681 1.00 90.62 861 CYS A N 1
ATOM 6575 C CA . CYS A 1 861 ? -13.594 7.378 30.306 1.00 90.62 861 CYS A CA 1
ATOM 6576 C C . CYS A 1 861 ? -12.365 8.023 30.964 1.00 90.62 861 CYS A C 1
ATOM 6578 O O . CYS A 1 861 ? -11.488 8.549 30.277 1.00 90.62 861 CYS A O 1
ATOM 6580 N N . ASP A 1 862 ? -12.265 7.967 32.288 1.00 87.69 862 ASP A N 1
ATOM 6581 C CA . ASP A 1 862 ? -11.029 8.270 33.005 1.00 87.69 862 ASP A CA 1
ATOM 6582 C C . ASP A 1 862 ? -10.125 7.033 32.994 1.00 87.69 862 ASP A C 1
ATOM 6584 O O . ASP A 1 862 ? -10.333 6.078 33.737 1.00 87.69 862 ASP A O 1
ATOM 6588 N N . THR A 1 863 ? -9.102 7.064 32.147 1.00 78.62 863 THR A N 1
ATOM 6589 C CA . THR A 1 863 ? -8.138 5.973 31.950 1.00 78.62 863 THR A CA 1
ATOM 6590 C C . THR A 1 863 ? -6.833 6.181 32.733 1.00 78.62 863 THR A C 1
ATOM 6592 O O . THR A 1 863 ? -5.810 5.557 32.450 1.00 78.62 863 THR A O 1
ATOM 6595 N N . SER A 1 864 ? -6.831 7.067 33.737 1.00 72.19 864 SER A N 1
ATOM 6596 C CA . SER A 1 864 ? -5.627 7.445 34.496 1.00 72.19 864 SER A CA 1
ATOM 6597 C C . SER A 1 864 ? -5.172 6.426 35.549 1.00 72.19 864 SER A C 1
ATOM 6599 O O . SER A 1 864 ? -4.017 6.472 36.004 1.00 72.19 864 SER A O 1
ATOM 6601 N N . GLU A 1 865 ? -6.074 5.531 35.948 1.00 70.50 865 GLU A N 1
ATOM 6602 C CA . GLU A 1 865 ? -5.836 4.438 36.900 1.00 70.50 865 GLU A CA 1
ATOM 6603 C C . GLU A 1 865 ? -5.767 3.064 36.213 1.00 70.50 865 GLU A C 1
ATOM 6605 O O . GLU A 1 865 ? -5.211 2.135 36.790 1.00 70.50 865 GLU A O 1
ATOM 6610 N N . GLY A 1 866 ? -6.226 2.963 34.963 1.00 68.81 866 GLY A N 1
ATOM 6611 C CA . GLY A 1 866 ? -6.041 1.814 34.079 1.00 68.81 866 GLY A CA 1
ATOM 6612 C C . GLY A 1 866 ? -7.043 1.807 32.924 1.00 68.81 866 GLY A C 1
ATOM 6613 O O . GLY A 1 866 ? -7.745 2.794 32.701 1.00 68.81 866 GLY A O 1
ATOM 6614 N N . LYS A 1 867 ? -7.070 0.722 32.145 1.00 79.38 867 LYS A N 1
ATOM 6615 C CA . LYS A 1 867 ? -7.812 0.669 30.874 1.00 79.38 867 LYS A CA 1
ATOM 6616 C C . LYS A 1 867 ? -9.316 0.439 31.041 1.00 79.38 867 LYS A C 1
ATOM 6618 O O . LYS A 1 867 ? -9.748 -0.181 32.013 1.00 79.38 867 LYS A O 1
ATOM 6623 N N . VAL A 1 868 ? -10.089 0.894 30.057 1.00 82.50 868 VAL A N 1
ATOM 6624 C CA . VAL A 1 868 ? -11.527 0.622 29.913 1.00 82.50 868 VAL A CA 1
ATOM 6625 C C . VAL A 1 868 ? -11.744 -0.249 28.679 1.00 82.50 868 VAL A C 1
ATOM 6627 O O . VAL A 1 868 ? -11.417 0.157 27.566 1.00 82.50 868 VAL A O 1
ATOM 6630 N N . CYS A 1 869 ? -12.299 -1.439 28.876 1.00 88.62 869 CYS A N 1
ATOM 6631 C CA . CYS A 1 869 ? -12.635 -2.377 27.812 1.00 88.62 869 CYS A CA 1
ATOM 6632 C C . CYS A 1 869 ? -14.149 -2.367 27.584 1.00 88.62 869 CYS A C 1
ATOM 6634 O O . CYS A 1 869 ? -14.916 -2.643 28.507 1.00 88.62 869 CYS A O 1
ATOM 6636 N N . PHE A 1 870 ? -14.588 -2.079 26.364 1.00 95.25 870 PHE A N 1
ATOM 6637 C CA . PHE A 1 870 ? -15.981 -2.206 25.953 1.00 95.25 870 PHE A CA 1
ATOM 6638 C C . PHE A 1 870 ? -16.189 -3.524 25.215 1.00 95.25 870 PHE A C 1
ATOM 6640 O O . PHE A 1 870 ? -15.481 -3.800 24.254 1.00 95.25 870 PHE A O 1
ATOM 6647 N N . LEU A 1 871 ? -17.185 -4.309 25.620 1.00 95.75 871 LEU A N 1
ATOM 6648 C CA . LEU A 1 871 ? -17.665 -5.456 24.849 1.00 95.75 871 LEU A CA 1
ATOM 6649 C C . LEU A 1 871 ? -19.014 -5.100 24.218 1.00 95.75 871 LEU A C 1
ATOM 6651 O O . LEU A 1 871 ? -19.973 -4.806 24.936 1.00 95.75 871 LEU A O 1
ATOM 6655 N N . ILE A 1 872 ? -19.093 -5.129 22.888 1.00 96.94 872 ILE A N 1
ATOM 6656 C CA . ILE A 1 872 ? -20.340 -4.916 22.150 1.00 96.94 872 ILE A CA 1
ATOM 6657 C C . ILE A 1 872 ? -21.113 -6.235 22.084 1.00 96.94 872 ILE A C 1
ATOM 6659 O O . ILE A 1 872 ? -20.647 -7.224 21.509 1.00 96.94 872 ILE A O 1
ATOM 6663 N N . ASP A 1 873 ? -22.301 -6.238 22.685 1.00 94.56 873 ASP A N 1
ATOM 6664 C CA . ASP A 1 873 ? -23.182 -7.402 22.782 1.00 94.56 873 ASP A CA 1
ATOM 6665 C C . ASP A 1 873 ? -24.523 -7.100 22.099 1.00 94.56 873 ASP A C 1
ATOM 6667 O O . ASP A 1 873 ? -25.324 -6.284 22.573 1.00 94.56 873 ASP A O 1
ATOM 6671 N N . GLY A 1 874 ? -24.732 -7.708 20.930 1.00 94.06 874 GLY A N 1
ATOM 6672 C CA . GLY A 1 874 ? -25.812 -7.346 20.016 1.00 94.06 874 GLY A CA 1
ATOM 6673 C C . GLY A 1 874 ? -25.548 -6.013 19.309 1.00 94.06 874 GLY A C 1
ATOM 6674 O O . GLY A 1 874 ? -24.499 -5.825 18.691 1.00 94.06 874 GLY A O 1
ATOM 6675 N N . LYS A 1 875 ? -26.512 -5.087 19.363 1.00 94.75 875 LYS A N 1
ATOM 6676 C CA . LYS A 1 875 ? -26.482 -3.849 18.565 1.00 94.75 875 LYS A CA 1
ATOM 6677 C C . LYS A 1 875 ? -26.105 -2.613 19.393 1.00 94.75 875 LYS A C 1
ATOM 6679 O O . LYS A 1 875 ? -26.787 -2.295 20.365 1.00 94.75 875 LYS A O 1
ATOM 6684 N N . LEU A 1 876 ? -25.087 -1.869 18.958 1.00 95.19 876 LEU A N 1
ATOM 6685 C CA . LEU A 1 876 ? -24.769 -0.510 19.410 1.00 95.19 876 LEU A CA 1
ATOM 6686 C C . LEU A 1 876 ? -25.208 0.498 18.335 1.00 95.19 876 LEU A C 1
ATOM 6688 O O . LEU A 1 876 ? -24.526 0.675 17.330 1.00 95.19 876 LEU A O 1
ATOM 6692 N N . ASP A 1 877 ? -26.350 1.154 18.533 1.00 92.94 877 ASP A N 1
ATOM 6693 C CA . ASP A 1 877 ? -26.938 2.116 17.586 1.00 92.94 877 ASP A CA 1
ATOM 6694 C C . ASP A 1 877 ? -26.868 3.538 18.152 1.00 92.94 877 ASP A C 1
ATOM 6696 O O . ASP A 1 877 ? -27.681 3.930 18.993 1.00 92.94 877 ASP A O 1
ATOM 6700 N N . ILE A 1 878 ? -25.857 4.303 17.744 1.00 90.62 878 ILE A N 1
ATOM 6701 C CA . ILE A 1 878 ? -25.535 5.582 18.376 1.00 90.62 878 ILE A CA 1
ATOM 6702 C C . ILE A 1 878 ? -25.706 6.778 17.444 1.00 90.62 878 ILE A C 1
ATOM 6704 O O . ILE A 1 878 ? -25.325 6.775 16.273 1.00 90.62 878 ILE A O 1
ATOM 6708 N N . SER A 1 879 ? -26.247 7.847 18.021 1.00 89.06 879 SER A N 1
ATOM 6709 C CA . SER A 1 879 ? -26.436 9.153 17.408 1.00 89.06 879 SER A CA 1
ATOM 6710 C C . SER A 1 879 ? -26.003 10.258 18.370 1.00 89.06 879 SER A C 1
ATOM 6712 O O . SER A 1 879 ? -26.401 10.270 19.539 1.00 89.06 879 SER A O 1
ATOM 6714 N N . LYS A 1 880 ? -25.223 11.226 17.874 1.00 88.31 880 LYS A N 1
ATOM 6715 C CA . LYS A 1 880 ? -24.754 12.381 18.655 1.00 88.31 880 LYS A CA 1
ATOM 6716 C C . LYS A 1 880 ? -23.957 11.993 19.912 1.00 88.31 880 LYS A C 1
ATOM 6718 O O . LYS A 1 880 ? -24.037 12.682 20.938 1.00 88.31 880 LYS A O 1
ATOM 6723 N N . THR A 1 881 ? -23.170 10.923 19.831 1.00 90.25 881 THR A N 1
ATOM 6724 C CA . THR A 1 881 ? -22.470 10.291 20.963 1.00 90.25 881 THR A CA 1
ATOM 6725 C C . THR A 1 881 ? -20.957 10.292 20.761 1.00 90.25 881 THR A C 1
ATOM 6727 O O . THR A 1 881 ? -20.479 9.941 19.687 1.00 90.25 881 THR A O 1
ATOM 6730 N N . ASP A 1 882 ? -20.216 10.652 21.813 1.00 91.19 882 ASP A N 1
ATOM 6731 C CA . ASP A 1 882 ? -18.769 10.428 21.897 1.00 91.19 882 ASP A CA 1
ATOM 6732 C C . ASP A 1 882 ? -18.462 9.344 22.938 1.00 91.19 882 ASP A C 1
ATOM 6734 O O . ASP A 1 882 ? -18.951 9.437 24.067 1.00 91.19 882 ASP A O 1
ATOM 6738 N N . ILE A 1 883 ? -17.618 8.368 22.601 1.00 94.06 883 ILE A N 1
ATOM 6739 C CA . ILE A 1 883 ? -16.933 7.505 23.577 1.00 94.06 883 ILE A CA 1
ATOM 6740 C C . ILE A 1 883 ? -15.454 7.871 23.543 1.00 94.06 883 ILE A C 1
ATOM 6742 O O . ILE A 1 883 ? -14.789 7.671 22.525 1.00 94.06 883 ILE A O 1
ATOM 6746 N N . ARG A 1 884 ? -14.949 8.480 24.623 1.00 92.31 884 ARG A N 1
ATOM 6747 C CA . ARG A 1 884 ? -13.622 9.113 24.605 1.00 92.31 884 ARG A CA 1
ATOM 6748 C C . ARG A 1 884 ? -12.935 9.201 25.973 1.00 92.31 884 ARG A C 1
ATOM 6750 O O . ARG A 1 884 ? -13.626 9.288 26.995 1.00 92.31 884 ARG A O 1
ATOM 6757 N N . PRO A 1 885 ? -11.588 9.249 26.006 1.00 88.62 885 PRO A N 1
ATOM 6758 C CA . PRO A 1 885 ? -10.836 9.431 27.242 1.00 88.62 885 PRO A CA 1
ATOM 6759 C C . PRO A 1 885 ? -10.857 10.888 27.729 1.00 88.62 885 PRO A C 1
ATOM 6761 O O . PRO A 1 885 ? -10.802 11.822 26.924 1.00 88.62 885 PRO A O 1
ATOM 6764 N N . THR A 1 886 ? -10.896 11.097 29.048 1.00 87.38 886 THR A N 1
ATOM 6765 C CA . THR A 1 886 ? -11.004 12.433 29.673 1.00 87.38 886 THR A CA 1
ATOM 6766 C C . THR A 1 886 ? -9.770 12.910 30.431 1.00 87.38 886 THR A C 1
ATOM 6768 O O . THR A 1 886 ? -9.706 14.092 30.774 1.00 87.38 886 THR A O 1
ATOM 6771 N N . VAL A 1 887 ? -8.778 12.051 30.685 1.00 71.50 887 VAL A N 1
ATOM 6772 C CA . VAL A 1 887 ? -7.616 12.406 31.515 1.00 71.50 887 VAL A CA 1
ATOM 6773 C C . VAL A 1 887 ? -6.315 12.376 30.724 1.00 71.50 887 VAL A C 1
ATOM 6775 O O . VAL A 1 887 ? -6.102 11.529 29.865 1.00 71.50 887 VAL A O 1
ATOM 6778 N N . THR A 1 888 ? -5.428 13.323 31.047 1.00 57.75 888 THR A N 1
ATOM 6779 C CA . THR A 1 888 ? -4.029 13.314 30.610 1.00 57.75 888 THR A CA 1
ATOM 6780 C C . THR A 1 888 ? -3.150 12.879 31.777 1.00 57.75 888 THR A C 1
ATOM 6782 O O . THR A 1 888 ? -3.108 13.570 32.796 1.00 57.75 888 THR A O 1
ATOM 6785 N N . LYS A 1 889 ? -2.434 11.759 31.665 1.00 55.59 889 LYS A N 1
ATOM 6786 C CA . LYS A 1 889 ? -1.445 11.363 32.681 1.00 55.59 889 LYS A CA 1
ATOM 6787 C C . LYS A 1 889 ? -0.208 10.793 32.015 1.00 55.59 889 LYS A C 1
ATOM 6789 O O . LYS A 1 889 ? -0.301 9.815 31.287 1.00 55.59 889 LYS A O 1
ATOM 6794 N N . VAL A 1 890 ? 0.942 11.392 32.319 1.00 46.88 890 VAL A N 1
ATOM 6795 C CA . VAL A 1 890 ? 2.265 10.816 32.065 1.00 46.88 890 VAL A CA 1
ATOM 6796 C C . VAL A 1 890 ? 2.631 10.014 33.312 1.00 46.88 890 VAL A C 1
ATOM 6798 O O . VAL A 1 890 ? 2.672 10.564 34.414 1.00 46.88 890 VAL A O 1
ATOM 6801 N N . SER A 1 891 ? 2.836 8.706 33.173 1.00 41.78 891 SER A N 1
ATOM 6802 C CA . SER A 1 891 ? 3.386 7.868 34.241 1.00 41.78 891 SER A CA 1
ATOM 6803 C C . SER A 1 891 ? 4.667 8.503 34.795 1.00 41.78 891 SER A C 1
ATOM 6805 O O . SER A 1 891 ? 5.536 8.912 34.027 1.00 41.78 891 SER A O 1
ATOM 6807 N N . ALA A 1 892 ? 4.818 8.541 36.124 1.00 37.12 892 ALA A N 1
ATOM 6808 C CA . ALA A 1 892 ? 6.024 9.048 36.791 1.00 37.12 892 ALA A CA 1
ATOM 6809 C C . ALA A 1 892 ? 7.314 8.298 36.383 1.00 37.12 892 ALA A C 1
ATOM 6811 O O . ALA A 1 892 ? 8.408 8.805 36.611 1.00 37.12 892 ALA A O 1
ATOM 6812 N N . ASN A 1 893 ? 7.176 7.130 35.739 1.00 36.06 893 ASN A N 1
ATOM 6813 C CA . ASN A 1 893 ? 8.267 6.299 35.226 1.00 36.06 893 ASN A CA 1
ATOM 6814 C C . ASN A 1 893 ? 8.415 6.360 33.688 1.00 36.06 893 ASN A C 1
ATOM 6816 O O . ASN A 1 893 ? 9.076 5.506 33.109 1.00 36.06 893 ASN A O 1
ATOM 6820 N N . GLY A 1 894 ? 7.784 7.325 33.006 1.00 34.19 894 GLY A N 1
ATOM 6821 C CA . GLY A 1 894 ? 8.022 7.610 31.582 1.00 34.19 894 GLY A CA 1
ATOM 6822 C C . GLY A 1 894 ? 7.506 6.577 30.567 1.00 34.19 894 GLY A C 1
ATOM 6823 O O . GLY A 1 894 ? 7.786 6.725 29.385 1.00 34.19 894 GLY A O 1
ATOM 6824 N N . GLY A 1 895 ? 6.764 5.545 30.987 1.00 37.31 895 GLY A N 1
ATOM 6825 C CA . GLY A 1 895 ? 6.344 4.453 30.089 1.00 37.31 895 GLY A CA 1
ATOM 6826 C C . GLY A 1 895 ? 5.013 4.649 29.351 1.00 37.31 895 GLY A C 1
ATOM 6827 O O . GLY A 1 895 ? 4.801 4.018 28.326 1.00 37.31 895 GLY A O 1
ATOM 6828 N N . TYR A 1 896 ? 4.114 5.502 29.856 1.00 43.19 896 TYR A N 1
ATOM 6829 C CA . TYR A 1 896 ? 2.761 5.662 29.306 1.00 43.19 896 TYR A CA 1
ATOM 6830 C C . TYR A 1 896 ? 2.282 7.103 29.482 1.00 43.19 896 TYR A C 1
ATOM 6832 O O . TYR A 1 896 ? 2.279 7.610 30.608 1.00 43.19 896 TYR A O 1
ATOM 6840 N N . SER A 1 897 ? 1.870 7.753 28.394 1.00 51.19 897 SER A N 1
ATOM 6841 C CA . SER A 1 897 ? 1.104 8.998 28.435 1.00 51.19 897 SER A CA 1
ATOM 6842 C C . SER A 1 897 ? -0.253 8.769 27.785 1.00 51.19 897 SER A C 1
ATOM 6844 O O . SER A 1 897 ? -0.333 8.650 26.565 1.00 51.19 897 SER A O 1
ATOM 6846 N N . VAL A 1 898 ? -1.308 8.683 28.593 1.00 60.19 898 VAL A N 1
ATOM 6847 C CA . VAL A 1 898 ? -2.678 8.663 28.067 1.00 60.19 898 VAL A CA 1
ATOM 6848 C C . VAL A 1 898 ? -3.119 10.103 27.846 1.00 60.19 898 VAL A C 1
ATOM 6850 O O . VAL A 1 898 ? -2.846 10.956 28.697 1.00 60.19 898 VAL A O 1
ATOM 6853 N N . GLN A 1 899 ? -3.733 10.380 26.698 1.00 68.56 899 GLN A N 1
ATOM 6854 C CA . GLN A 1 899 ? -4.151 11.717 26.287 1.00 68.56 899 GLN A CA 1
ATOM 6855 C C . GLN A 1 899 ? -5.674 11.861 26.380 1.00 68.56 899 GLN A C 1
ATOM 6857 O O . GLN A 1 899 ? -6.416 10.983 25.944 1.00 68.56 899 GLN A O 1
ATOM 6862 N N . ALA A 1 900 ? -6.149 12.999 26.894 1.00 82.56 900 ALA A N 1
ATOM 6863 C CA . ALA A 1 900 ? -7.565 13.342 26.807 1.00 82.56 900 ALA A CA 1
ATOM 6864 C C . ALA A 1 900 ? -7.939 13.686 25.355 1.00 82.56 900 ALA A C 1
ATOM 6866 O O . ALA A 1 900 ? -7.233 14.450 24.691 1.00 82.56 900 ALA A O 1
ATOM 6867 N N . PHE A 1 901 ? -9.067 13.167 24.872 1.00 87.94 901 PHE A N 1
ATOM 6868 C CA . PHE A 1 901 ? -9.578 13.514 23.549 1.00 87.94 901 PHE A CA 1
ATOM 6869 C C . PHE A 1 901 ? -10.637 14.610 23.684 1.00 87.94 901 PHE A C 1
ATOM 6871 O O . PHE A 1 901 ? -11.739 14.389 24.183 1.00 87.94 901 PHE A O 1
ATOM 6878 N N . THR A 1 902 ? -10.283 15.823 23.275 1.00 88.94 902 THR A N 1
ATOM 6879 C CA . THR A 1 902 ? -11.127 17.019 23.365 1.00 88.94 902 THR A CA 1
ATOM 6880 C C . THR A 1 902 ? -11.066 17.791 22.056 1.00 88.94 902 THR A C 1
ATOM 6882 O O . THR A 1 902 ? -10.133 17.607 21.280 1.00 88.94 902 THR A O 1
ATOM 6885 N N . GLU A 1 903 ? -12.015 18.701 21.841 1.00 90.25 903 GLU A N 1
ATOM 6886 C CA . GLU A 1 903 ? -12.041 19.560 20.653 1.00 90.25 903 GLU A CA 1
ATOM 6887 C C . GLU A 1 903 ? -10.679 20.234 20.404 1.00 90.25 903 GLU A C 1
ATOM 6889 O O . GLU A 1 903 ? -10.111 20.873 21.295 1.00 90.25 903 GLU A O 1
ATOM 6894 N N . GLY A 1 904 ? -10.147 20.060 19.194 1.00 86.69 904 GLY A N 1
ATOM 6895 C CA . GLY A 1 904 ? -8.867 20.608 18.752 1.00 86.69 904 GLY A CA 1
ATOM 6896 C C . GLY A 1 904 ? -7.619 19.924 19.320 1.00 86.69 904 GLY A C 1
ATOM 6897 O O . GLY A 1 904 ? -6.524 20.462 19.139 1.00 86.69 904 GLY A O 1
ATOM 6898 N N . CYS A 1 905 ? -7.735 18.777 20.003 1.00 87.50 905 CYS A N 1
ATOM 6899 C CA . CYS A 1 905 ? -6.560 18.054 20.498 1.00 87.50 905 CYS A CA 1
ATOM 6900 C C . CYS A 1 905 ? -5.679 17.551 19.344 1.00 87.50 905 CYS A C 1
ATOM 6902 O O . CYS A 1 905 ? -6.171 17.257 18.255 1.00 87.50 905 CYS A O 1
ATOM 6904 N N . THR A 1 906 ? -4.370 17.445 19.578 1.00 87.69 906 THR A N 1
ATOM 6905 C CA . THR A 1 906 ? -3.447 16.866 18.594 1.00 87.69 906 THR A CA 1
ATOM 6906 C C . THR A 1 906 ? -3.455 15.350 18.696 1.00 87.69 906 THR A C 1
ATOM 6908 O O . THR A 1 906 ? -3.186 14.816 19.766 1.00 87.69 906 THR A O 1
ATOM 6911 N N . VAL A 1 907 ? -3.729 14.665 17.594 1.00 83.38 907 VAL A N 1
ATOM 6912 C CA . VAL A 1 907 ? -3.665 13.208 17.481 1.00 83.38 907 VAL A CA 1
ATOM 6913 C C . VAL A 1 907 ? -2.491 12.842 16.590 1.00 83.38 907 VAL A C 1
ATOM 6915 O O . VAL A 1 907 ? -2.349 13.402 15.505 1.00 83.38 907 VAL A O 1
ATOM 6918 N N . THR A 1 908 ? -1.675 11.890 17.029 1.00 80.12 908 THR A N 1
ATOM 6919 C CA . THR A 1 908 ? -0.605 11.302 16.218 1.00 80.12 908 THR A CA 1
ATOM 6920 C C . THR A 1 908 ? -0.733 9.774 16.218 1.00 80.12 908 THR A C 1
ATOM 6922 O O . THR A 1 908 ? -1.413 9.219 17.088 1.00 80.12 908 THR A O 1
ATOM 6925 N N . PRO A 1 909 ? -0.057 9.049 15.307 1.00 73.88 909 PRO A N 1
ATOM 6926 C CA . PRO A 1 909 ? 0.003 7.585 15.354 1.00 73.88 909 PRO A CA 1
ATOM 6927 C C . PRO A 1 909 ? 0.479 7.017 16.706 1.00 73.88 909 PRO A C 1
ATOM 6929 O O . PRO A 1 909 ? 0.168 5.882 17.060 1.00 73.88 909 PRO A O 1
ATOM 6932 N N . GLN A 1 910 ? 1.221 7.804 17.489 1.00 70.62 910 GLN A N 1
ATOM 6933 C CA . GLN A 1 910 ? 1.739 7.444 18.812 1.00 70.62 910 GLN A CA 1
ATOM 6934 C C . GLN A 1 910 ? 0.769 7.764 19.964 1.00 70.62 910 GLN A C 1
ATOM 6936 O O . GLN A 1 910 ? 1.030 7.342 21.092 1.00 70.62 910 GLN A O 1
ATOM 6941 N N . SER A 1 911 ? -0.327 8.493 19.719 1.00 72.88 911 SER A N 1
ATOM 6942 C CA . SER A 1 911 ? -1.333 8.799 20.745 1.00 72.88 911 SER A CA 1
ATOM 6943 C C . SER A 1 911 ? -1.931 7.511 21.316 1.00 72.88 911 SER A C 1
ATOM 6945 O O . SER A 1 911 ? -2.295 6.612 20.569 1.00 72.88 911 SER A O 1
ATOM 6947 N N . SER A 1 912 ? -2.055 7.423 22.642 1.00 73.12 912 SER A N 1
ATOM 6948 C CA . SER A 1 912 ? -2.658 6.280 23.337 1.00 73.12 912 SER A CA 1
ATOM 6949 C C . SER A 1 912 ? -3.851 6.728 24.178 1.00 73.12 912 SER A C 1
ATOM 6951 O O . SER A 1 912 ? -3.820 7.793 24.802 1.00 73.12 912 SER A O 1
ATOM 6953 N N . TRP A 1 913 ? -4.897 5.900 24.197 1.00 75.50 913 TRP A N 1
ATOM 6954 C CA . TRP A 1 913 ? -6.217 6.267 24.721 1.00 75.50 913 TRP A CA 1
ATOM 6955 C C . TRP A 1 913 ? -6.618 5.508 25.990 1.00 75.50 913 TRP A C 1
ATOM 6957 O O . TRP A 1 913 ? -7.401 6.019 26.788 1.00 75.50 913 TRP A O 1
ATOM 6967 N N . GLY A 1 914 ? -6.087 4.296 26.191 1.00 74.75 914 GLY A N 1
ATOM 6968 C CA . GLY A 1 914 ? -6.490 3.413 27.292 1.00 74.75 914 GLY A CA 1
ATOM 6969 C C . GLY A 1 914 ? -7.919 2.864 27.168 1.00 74.75 914 GLY A C 1
ATOM 6970 O O . GLY A 1 914 ? -8.483 2.435 28.172 1.00 74.75 914 GLY A O 1
ATOM 6971 N N . ILE A 1 915 ? -8.501 2.899 25.964 1.00 81.88 915 ILE A N 1
ATOM 6972 C CA . ILE A 1 915 ? -9.820 2.343 25.643 1.00 81.88 915 ILE A CA 1
ATOM 6973 C C . ILE A 1 915 ? -9.650 1.246 24.593 1.00 81.88 915 ILE A C 1
ATOM 6975 O O . ILE A 1 915 ? -8.991 1.464 23.575 1.00 81.88 915 ILE A O 1
ATOM 6979 N N . GLU A 1 916 ? -10.265 0.096 24.838 1.00 86.94 916 GLU A N 1
ATOM 6980 C CA . GLU A 1 916 ? -10.289 -1.058 23.938 1.00 86.94 916 GLU A CA 1
ATOM 6981 C C . GLU A 1 916 ? -11.743 -1.457 23.658 1.00 86.94 916 GLU A C 1
ATOM 6983 O O . GLU A 1 916 ? -12.578 -1.414 24.561 1.00 86.94 916 GLU A O 1
ATOM 6988 N N . TYR A 1 917 ? -12.045 -1.859 22.427 1.00 89.56 917 TYR A N 1
ATOM 6989 C CA . TYR A 1 917 ? -13.348 -2.388 22.030 1.00 89.56 917 TYR A CA 1
ATOM 6990 C C . TYR A 1 917 ? -13.203 -3.838 21.585 1.00 89.56 917 TYR A C 1
ATOM 6992 O O . TYR A 1 917 ? -12.257 -4.183 20.883 1.00 89.56 917 TYR A O 1
ATOM 7000 N N . TYR A 1 918 ? -14.182 -4.644 21.963 1.00 90.31 918 TYR A N 1
ATOM 7001 C CA . TYR A 1 918 ? -14.327 -6.055 21.643 1.00 90.31 918 TYR A CA 1
ATOM 7002 C C . TYR A 1 918 ? -15.762 -6.316 21.187 1.00 90.31 918 TYR A C 1
ATOM 7004 O O . TYR A 1 918 ? -16.667 -5.525 21.473 1.00 90.31 918 TYR A O 1
ATOM 7012 N N . GLY A 1 919 ? -15.994 -7.437 20.511 1.00 90.69 919 GLY A N 1
ATOM 7013 C CA . GLY A 1 919 ? -17.296 -7.751 19.935 1.00 90.69 919 GLY A CA 1
ATOM 7014 C C . GLY A 1 919 ? -17.663 -9.219 20.048 1.00 90.69 919 GLY A C 1
ATOM 7015 O O . GLY A 1 919 ? -16.884 -10.093 19.670 1.00 90.69 919 GLY A O 1
ATOM 7016 N N . THR A 1 920 ? -18.884 -9.471 20.510 1.00 91.81 920 THR A N 1
ATOM 7017 C CA . THR A 1 920 ? -19.522 -10.795 20.439 1.00 91.81 920 THR A CA 1
ATOM 7018 C C . THR A 1 920 ? -19.801 -11.196 18.983 1.00 91.81 920 THR A C 1
ATOM 7020 O O . THR A 1 920 ? -19.829 -10.345 18.084 1.00 91.81 920 THR A O 1
ATOM 7023 N N . GLU A 1 921 ? -20.021 -12.489 18.737 1.00 88.12 921 GLU A N 1
ATOM 7024 C CA . GLU A 1 921 ? -20.440 -12.997 17.425 1.00 88.12 921 GLU A CA 1
ATOM 7025 C C . GLU A 1 921 ? -21.714 -12.288 16.929 1.00 88.12 921 GLU A C 1
ATOM 7027 O O . GLU A 1 921 ? -22.717 -12.213 17.638 1.00 88.12 921 GLU A O 1
ATOM 7032 N N . GLY A 1 922 ? -21.668 -11.734 15.712 1.00 88.00 922 GLY A N 1
ATOM 7033 C CA . GLY A 1 922 ? -22.805 -11.028 15.110 1.00 88.00 922 GLY A CA 1
ATOM 7034 C C . GLY A 1 922 ? -23.099 -9.643 15.698 1.00 88.00 922 GLY A C 1
ATOM 7035 O O . GLY A 1 922 ? -24.149 -9.075 15.404 1.00 88.00 922 GLY A O 1
ATOM 7036 N N . SER A 1 923 ? -22.203 -9.088 16.517 1.00 94.25 923 SER A N 1
ATOM 7037 C CA . SER A 1 923 ? -22.355 -7.727 17.041 1.00 94.25 923 SER A CA 1
ATOM 7038 C C . SER A 1 923 ? -22.304 -6.659 15.943 1.00 94.25 923 SER A C 1
ATOM 7040 O O . SER A 1 923 ? -21.663 -6.820 14.901 1.00 94.25 923 SER A O 1
ATOM 7042 N N . GLU A 1 924 ? -22.959 -5.525 16.193 1.00 94.69 924 GLU A N 1
ATOM 7043 C CA . GLU A 1 924 ? -23.050 -4.420 15.236 1.00 94.69 924 GLU A CA 1
ATOM 7044 C C . GLU A 1 924 ? -22.789 -3.064 15.896 1.00 94.69 924 GLU A C 1
ATOM 7046 O O . GLU A 1 924 ? -23.349 -2.760 16.951 1.00 94.69 924 GLU A O 1
ATOM 7051 N N . ILE A 1 925 ? -22.013 -2.206 15.229 1.00 94.50 925 ILE A N 1
ATOM 7052 C CA . ILE A 1 925 ? -21.865 -0.786 15.570 1.00 94.50 925 ILE A CA 1
ATOM 7053 C C . ILE A 1 925 ? -22.439 0.048 14.429 1.00 94.50 925 ILE A C 1
ATOM 7055 O O . ILE A 1 925 ? -21.957 -0.007 13.298 1.00 94.50 925 ILE A O 1
ATOM 7059 N N . ASN A 1 926 ? -23.447 0.854 14.746 1.00 91.81 926 ASN A N 1
ATOM 7060 C CA . ASN A 1 926 ? -24.208 1.634 13.786 1.00 91.81 926 ASN A CA 1
ATOM 7061 C C . ASN A 1 926 ? -24.188 3.126 14.145 1.00 91.81 926 ASN A C 1
ATOM 7063 O O . ASN A 1 926 ? -24.611 3.521 15.231 1.00 91.81 926 ASN A O 1
ATOM 7067 N N . MET A 1 927 ? -23.733 3.959 13.205 1.00 89.25 927 MET A N 1
ATOM 7068 C CA . MET A 1 927 ? -23.729 5.424 13.303 1.00 89.25 927 MET A CA 1
ATOM 7069 C C . MET A 1 927 ? -24.523 6.036 12.140 1.00 89.25 927 MET A C 1
ATOM 7071 O O . MET A 1 927 ? -23.966 6.456 11.124 1.00 89.25 927 MET A O 1
ATOM 7075 N N . TYR A 1 928 ? -25.853 6.043 12.245 1.00 77.62 928 TYR A N 1
ATOM 7076 C CA . TYR A 1 928 ? -26.725 6.434 11.127 1.00 77.62 928 TYR A CA 1
ATOM 7077 C C . TYR A 1 928 ? -27.049 7.922 11.047 1.00 77.62 928 TYR A C 1
ATOM 7079 O O . TYR A 1 928 ? -27.266 8.449 9.955 1.00 77.62 928 TYR A O 1
ATOM 7087 N N . GLN A 1 929 ? -27.201 8.576 12.195 1.00 70.50 929 GLN A N 1
ATOM 7088 C CA . GLN A 1 929 ? -27.801 9.902 12.282 1.00 70.50 929 GLN A CA 1
ATOM 7089 C C . GLN A 1 929 ? -26.930 10.786 13.160 1.00 70.50 929 GLN A C 1
ATOM 7091 O O . GLN A 1 929 ? -26.659 10.426 14.300 1.00 70.50 929 GLN A O 1
ATOM 7096 N N . ASN A 1 930 ? -26.577 11.971 12.663 1.00 79.75 930 ASN A N 1
ATOM 7097 C CA . ASN A 1 930 ? -25.782 12.973 13.380 1.00 79.75 930 ASN A CA 1
ATOM 7098 C C . ASN A 1 930 ? -24.368 12.509 13.761 1.00 79.75 930 ASN A C 1
ATOM 7100 O O . ASN A 1 930 ? -24.016 11.343 13.692 1.00 79.75 930 ASN A O 1
ATOM 7104 N N . GLU A 1 931 ? -23.543 13.460 14.162 1.00 88.50 931 GLU A N 1
ATOM 7105 C CA . GLU A 1 931 ? -22.109 13.263 14.346 1.00 88.50 931 GLU A CA 1
ATOM 7106 C C . GLU A 1 931 ? -21.817 12.321 15.532 1.00 88.50 931 GLU A C 1
ATOM 7108 O O . GLU A 1 931 ? -22.387 12.504 16.610 1.00 88.50 931 GLU A O 1
ATOM 7113 N N . CYS A 1 932 ? -20.916 11.348 15.374 1.00 89.69 932 CYS A N 1
ATOM 7114 C CA . CYS A 1 932 ? -20.512 10.405 16.434 1.00 89.69 932 CYS A CA 1
ATOM 7115 C C . CYS A 1 932 ? -18.995 10.189 16.407 1.00 89.69 932 CYS A C 1
ATOM 7117 O O . CYS A 1 932 ? -18.432 10.154 15.321 1.00 89.69 932 CYS A O 1
ATOM 7119 N N . THR A 1 933 ? -18.342 10.000 17.560 1.00 92.75 933 THR A N 1
ATOM 7120 C CA . THR A 1 933 ? -16.898 9.681 17.626 1.00 92.75 933 THR A CA 1
ATOM 7121 C C . THR A 1 933 ? -16.631 8.541 18.599 1.00 92.75 933 THR A C 1
ATOM 7123 O O . THR A 1 933 ? -17.023 8.612 19.765 1.00 92.75 933 THR A O 1
ATOM 7126 N N . LEU A 1 934 ? -15.910 7.514 18.157 1.00 93.81 934 LEU A N 1
ATOM 7127 C CA . LEU A 1 934 ? -15.381 6.460 19.019 1.00 93.81 934 LEU A CA 1
ATOM 7128 C C . LEU A 1 934 ? -13.854 6.517 19.018 1.00 93.81 934 LEU A C 1
ATOM 7130 O O . LEU A 1 934 ? -13.221 6.494 17.961 1.00 93.81 934 LEU A O 1
ATOM 7134 N N . VAL A 1 935 ? -13.273 6.599 20.214 1.00 91.31 935 VAL A N 1
ATOM 7135 C CA . VAL A 1 935 ? -11.824 6.699 20.421 1.00 91.31 935 VAL A CA 1
ATOM 7136 C C . VAL A 1 935 ? -11.322 5.456 21.146 1.00 91.31 935 VAL A C 1
ATOM 7138 O O . VAL A 1 935 ? -11.905 5.073 22.163 1.00 91.31 935 VAL A O 1
ATOM 7141 N N . GLY A 1 936 ? -10.248 4.843 20.653 1.00 83.12 936 GLY A N 1
ATOM 7142 C CA . GLY A 1 936 ? -9.630 3.649 21.240 1.00 83.12 936 GLY A CA 1
ATOM 7143 C C . GLY A 1 936 ? -9.230 2.614 20.192 1.00 83.12 936 GLY A C 1
ATOM 7144 O O . GLY A 1 936 ? -9.340 2.858 18.996 1.00 83.12 936 GLY A O 1
ATOM 7145 N N . THR A 1 937 ? -8.760 1.455 20.642 1.00 83.81 937 THR A N 1
ATOM 7146 C CA . THR A 1 937 ? -8.382 0.350 19.749 1.00 83.81 937 THR A CA 1
ATOM 7147 C C . THR A 1 937 ? -9.547 -0.621 19.586 1.00 83.81 937 THR A C 1
ATOM 7149 O O . THR A 1 937 ? -10.065 -1.118 20.584 1.00 83.81 937 THR A O 1
ATOM 7152 N N . PHE A 1 938 ? -9.938 -0.935 18.351 1.00 86.69 938 PHE A N 1
ATOM 7153 C CA . PHE A 1 938 ? -11.021 -1.880 18.061 1.00 86.69 938 PHE A CA 1
ATOM 7154 C C . PHE A 1 938 ? -10.449 -3.251 17.707 1.00 86.69 938 PHE A C 1
ATOM 7156 O O . PHE A 1 938 ? -9.821 -3.420 16.665 1.00 86.69 938 PHE A O 1
ATOM 7163 N N . MET A 1 939 ? -10.682 -4.225 18.579 1.00 84.19 939 MET A N 1
ATOM 7164 C CA . MET A 1 939 ? -10.308 -5.633 18.448 1.00 84.19 939 MET A CA 1
ATOM 7165 C C . MET A 1 939 ? -11.581 -6.454 18.233 1.00 84.19 939 MET A C 1
ATOM 7167 O O . MET A 1 939 ? -11.942 -7.313 19.036 1.00 84.19 939 MET A O 1
ATOM 7171 N N . CYS A 1 940 ? -12.300 -6.143 17.155 1.00 86.94 940 CYS A N 1
ATOM 7172 C CA . CYS A 1 940 ? -13.678 -6.570 16.946 1.00 86.94 940 CYS A CA 1
ATOM 7173 C C . CYS A 1 940 ? -13.846 -7.448 15.685 1.00 86.94 940 CYS A C 1
ATOM 7175 O O . CYS A 1 940 ? -14.661 -7.108 14.821 1.00 86.94 940 CYS A O 1
ATOM 7177 N N . PRO A 1 941 ? -13.137 -8.590 15.546 1.00 83.88 941 PRO A N 1
ATOM 7178 C CA . PRO A 1 941 ? -13.168 -9.418 14.329 1.00 83.88 941 PRO A CA 1
ATOM 7179 C C . PRO A 1 941 ? -14.555 -9.960 13.983 1.00 83.88 941 PRO A C 1
ATOM 7181 O O . PRO A 1 941 ? -14.798 -10.325 12.840 1.00 83.88 941 PRO A O 1
ATOM 7184 N N . ASN A 1 942 ? -15.462 -9.996 14.961 1.00 86.56 942 ASN A N 1
ATOM 7185 C CA . ASN A 1 942 ? -16.834 -10.473 14.825 1.00 86.56 942 ASN A CA 1
ATOM 7186 C C . ASN A 1 942 ? -17.860 -9.360 14.560 1.00 86.56 942 ASN A C 1
ATOM 7188 O O . ASN A 1 942 ? -19.022 -9.654 14.278 1.00 86.56 942 ASN A O 1
ATOM 7192 N N . THR A 1 943 ? -17.458 -8.091 14.660 1.00 90.38 943 THR A N 1
ATOM 7193 C CA . THR A 1 943 ? -18.384 -6.955 14.629 1.00 90.38 943 THR A CA 1
ATOM 7194 C C . THR A 1 943 ? -18.534 -6.386 13.229 1.00 90.38 943 THR A C 1
ATOM 7196 O O . THR A 1 943 ? -17.546 -6.103 12.548 1.00 90.38 943 THR A O 1
ATOM 7199 N N . THR A 1 944 ? -19.779 -6.150 12.822 1.00 90.62 944 THR A N 1
ATOM 7200 C CA . THR A 1 944 ? -20.096 -5.364 11.626 1.00 90.62 944 THR A CA 1
ATOM 7201 C C . THR A 1 944 ? -20.155 -3.881 11.978 1.00 90.62 944 THR A C 1
ATOM 7203 O O . THR A 1 944 ? -20.817 -3.491 12.940 1.00 90.62 944 THR A O 1
ATOM 7206 N N . PHE A 1 945 ? -19.478 -3.041 11.197 1.00 89.56 945 PHE A N 1
ATOM 7207 C CA . PHE A 1 945 ? -19.454 -1.595 11.407 1.00 89.56 945 PHE A CA 1
ATOM 7208 C C . PHE A 1 945 ? -20.157 -0.844 10.266 1.00 89.56 945 PHE A C 1
ATOM 7210 O O . PHE A 1 945 ? -19.994 -1.161 9.084 1.00 89.56 945 PHE A O 1
ATOM 7217 N N . GLN A 1 946 ? -20.918 0.193 10.612 1.00 86.75 946 GLN A N 1
ATOM 7218 C CA . GLN A 1 946 ? -21.591 1.075 9.662 1.00 86.75 946 GLN A CA 1
ATOM 7219 C C . GLN A 1 946 ? -21.560 2.531 10.139 1.00 86.75 946 GLN A C 1
ATOM 7221 O O . GLN A 1 946 ? -21.880 2.821 11.293 1.00 86.75 946 GLN A O 1
ATOM 7226 N N . SER A 1 947 ? -21.255 3.471 9.235 1.00 85.38 947 SER A N 1
ATOM 7227 C CA . SER A 1 947 ? -21.296 4.905 9.550 1.00 85.38 947 SER A CA 1
ATOM 7228 C C . SER A 1 947 ? -21.722 5.771 8.366 1.00 85.38 947 SER A C 1
ATOM 7230 O O . SER A 1 947 ? -21.147 5.710 7.287 1.00 85.38 947 SER A O 1
ATOM 7232 N N . LYS A 1 948 ? -22.710 6.643 8.563 1.00 81.12 948 LYS A N 1
ATOM 7233 C CA . LYS A 1 948 ? -23.168 7.609 7.543 1.00 81.12 948 LYS A CA 1
ATOM 7234 C C . LYS A 1 948 ? -22.873 9.052 7.931 1.00 81.12 948 LYS A C 1
ATOM 7236 O O . LYS A 1 948 ? -23.523 9.967 7.415 1.00 81.12 948 LYS A O 1
ATOM 7241 N N . VAL A 1 949 ? -21.982 9.248 8.896 1.00 81.12 949 VAL A N 1
ATOM 7242 C CA . VAL A 1 949 ? -21.832 10.504 9.627 1.00 81.12 949 VAL A CA 1
ATOM 7243 C C . VAL A 1 949 ? -20.357 10.844 9.814 1.00 81.12 949 VAL A C 1
ATOM 7245 O O . VAL A 1 949 ? -19.514 9.958 9.959 1.00 81.12 949 VAL A O 1
ATOM 7248 N N . GLN A 1 950 ? -20.069 12.144 9.861 1.00 86.94 950 GLN A N 1
ATOM 7249 C CA . GLN A 1 950 ? -18.771 12.663 10.281 1.00 86.94 950 GLN A CA 1
ATOM 7250 C C . GLN A 1 950 ? -18.559 12.482 11.795 1.00 86.94 950 GLN A C 1
ATOM 7252 O O . GLN A 1 950 ? -19.511 12.255 12.553 1.00 86.94 950 GLN A O 1
ATOM 7257 N N . GLY A 1 951 ? -17.311 12.637 12.242 1.00 88.50 951 GLY A N 1
ATOM 7258 C CA . GLY A 1 951 ? -16.981 12.704 13.664 1.00 88.50 951 GLY A CA 1
ATOM 7259 C C . GLY A 1 951 ? -17.675 13.870 14.368 1.00 88.50 951 GLY A C 1
ATOM 7260 O O . GLY A 1 951 ? -17.897 14.924 13.775 1.00 88.50 951 GLY A O 1
ATOM 7261 N N . LYS A 1 952 ? -17.999 13.703 15.649 1.00 90.00 952 LYS A N 1
ATOM 7262 C CA . LYS A 1 952 ? -18.605 14.759 16.482 1.00 90.00 952 LYS A CA 1
ATOM 7263 C C . LYS A 1 952 ? -17.591 15.730 17.062 1.00 90.00 952 LYS A C 1
ATOM 7265 O O . LYS A 1 952 ? -17.897 16.908 17.215 1.00 90.00 952 LYS A O 1
ATOM 7270 N N . THR A 1 953 ? -16.411 15.239 17.418 1.00 88.75 953 THR A N 1
ATOM 7271 C CA . THR A 1 953 ? -15.333 16.062 17.974 1.00 88.75 953 THR A CA 1
ATOM 7272 C C . THR A 1 953 ? -14.235 16.208 16.930 1.00 88.75 953 THR A C 1
ATOM 7274 O O . THR A 1 953 ? -13.761 15.205 16.389 1.00 88.75 953 THR A O 1
ATOM 7277 N N . SER A 1 954 ? -13.818 17.444 16.659 1.00 90.75 954 SER A N 1
ATOM 7278 C CA . SER A 1 954 ? -12.730 17.714 15.723 1.00 90.75 954 SER A CA 1
ATOM 7279 C C . SER A 1 954 ? -11.376 17.620 16.417 1.00 90.75 954 SER A C 1
ATOM 7281 O O . SER A 1 954 ? -11.222 18.036 17.569 1.00 90.75 954 SER A O 1
ATOM 7283 N N . CYS A 1 955 ? -10.367 17.111 15.716 1.00 89.75 955 CYS A N 1
ATOM 7284 C CA . CYS A 1 955 ? -8.998 17.038 16.209 1.00 89.75 955 CYS A CA 1
ATOM 7285 C C . CYS A 1 955 ? -7.988 17.494 15.148 1.00 89.75 955 CYS A C 1
ATOM 7287 O O . CYS A 1 955 ? -8.275 17.537 13.951 1.00 89.75 955 CYS A O 1
ATOM 7289 N N . LYS A 1 956 ? -6.786 17.851 15.600 1.00 91.44 956 LYS A N 1
ATOM 7290 C CA . LYS A 1 956 ? -5.620 18.111 14.754 1.00 91.44 956 LYS A CA 1
ATOM 7291 C C . LYS A 1 956 ? -4.860 16.806 14.566 1.00 91.44 956 LYS A C 1
ATOM 7293 O O . LYS A 1 956 ? -4.091 16.416 15.440 1.00 91.44 956 LYS A O 1
ATOM 7298 N N . TYR A 1 957 ? -5.069 16.125 13.453 1.00 86.75 957 TYR A N 1
ATOM 7299 C CA . TYR A 1 957 ? -4.312 14.926 13.129 1.00 86.75 957 TYR A CA 1
ATOM 7300 C C . TYR A 1 957 ? -2.980 15.301 12.486 1.00 86.75 957 TYR A C 1
ATOM 7302 O O . TYR A 1 957 ? -2.971 16.010 11.480 1.00 86.75 957 TYR A O 1
ATOM 7310 N N . ILE A 1 958 ? -1.878 14.829 13.064 1.00 83.25 958 ILE A N 1
ATOM 7311 C CA . ILE A 1 958 ? -0.556 14.841 12.438 1.00 83.25 958 ILE A CA 1
ATOM 7312 C C . ILE A 1 958 ? -0.283 13.405 12.012 1.00 83.25 958 ILE A C 1
ATOM 7314 O O . ILE A 1 958 ? -0.085 12.534 12.862 1.00 83.25 958 ILE A O 1
ATOM 7318 N N . ASP A 1 959 ? -0.324 13.156 10.707 1.00 74.75 959 ASP A N 1
ATOM 7319 C CA . ASP A 1 959 ? -0.091 11.823 10.155 1.00 74.75 959 ASP A CA 1
ATOM 7320 C C . ASP A 1 959 ? 1.381 11.382 10.290 1.00 74.75 959 ASP A C 1
ATOM 7322 O O . ASP A 1 959 ? 2.266 12.132 10.712 1.00 74.75 959 ASP A O 1
ATOM 7326 N N . GLU A 1 960 ? 1.673 10.137 9.914 1.00 69.88 960 GLU A N 1
ATOM 7327 C CA . GLU A 1 960 ? 3.046 9.611 9.866 1.00 69.88 960 GLU A CA 1
ATOM 7328 C C . GLU A 1 960 ? 3.997 10.352 8.907 1.00 69.88 960 GLU A C 1
ATOM 7330 O O . GLU A 1 960 ? 5.209 10.112 8.942 1.00 69.88 960 GLU A O 1
ATOM 7335 N N . TYR A 1 961 ? 3.470 11.239 8.065 1.00 73.00 961 TYR A N 1
ATOM 7336 C CA . TYR A 1 961 ? 4.196 12.051 7.092 1.00 73.00 961 TYR A CA 1
ATOM 7337 C C . TYR A 1 961 ? 4.388 13.502 7.573 1.00 73.00 961 TYR A C 1
ATOM 7339 O O . TYR A 1 961 ? 5.030 14.299 6.887 1.00 73.00 961 TYR A O 1
ATOM 7347 N N . GLY A 1 962 ? 3.890 13.846 8.767 1.00 71.94 962 GLY A N 1
ATOM 7348 C CA . GLY A 1 962 ? 4.028 15.169 9.377 1.00 71.94 962 GLY A CA 1
ATOM 7349 C C . GLY A 1 962 ? 3.039 16.203 8.851 1.00 71.94 962 GLY A C 1
ATOM 7350 O O . GLY A 1 962 ? 3.220 17.395 9.110 1.00 71.94 962 GLY A O 1
ATOM 7351 N N . VAL A 1 963 ? 2.014 15.781 8.109 1.00 74.56 963 VAL A N 1
ATOM 7352 C CA . VAL A 1 963 ? 0.969 16.668 7.598 1.00 74.56 963 VAL A CA 1
ATOM 7353 C C . VAL A 1 963 ? -0.068 16.880 8.695 1.00 74.56 963 VAL A C 1
ATOM 7355 O O . VAL A 1 963 ? -0.711 15.936 9.150 1.00 74.56 963 VAL A O 1
ATOM 7358 N N . GLU A 1 964 ? -0.247 18.136 9.107 1.00 83.69 964 GLU A N 1
ATOM 7359 C CA . GLU A 1 964 ? -1.296 18.523 10.052 1.00 83.69 964 GLU A CA 1
ATOM 7360 C C . GLU A 1 964 ? -2.611 18.787 9.307 1.00 83.69 964 GLU A C 1
ATOM 7362 O O . GLU A 1 964 ? -2.655 19.566 8.352 1.00 83.69 964 GLU A O 1
ATOM 7367 N N . ARG A 1 965 ? -3.708 18.179 9.768 1.00 84.31 965 ARG A N 1
ATOM 7368 C CA . ARG A 1 965 ? -5.068 18.456 9.284 1.00 84.31 965 ARG A CA 1
ATOM 7369 C C . ARG A 1 965 ? -6.048 18.545 10.438 1.00 84.31 965 ARG A C 1
ATOM 7371 O O . ARG A 1 965 ? -5.949 17.799 11.405 1.00 84.31 965 ARG A O 1
ATOM 7378 N N . THR A 1 966 ? -7.031 19.431 10.315 1.00 89.50 966 THR A N 1
ATOM 7379 C CA . THR A 1 966 ? -8.182 19.446 11.227 1.00 89.50 966 THR A CA 1
ATOM 7380 C C . THR A 1 966 ? -9.261 18.535 10.659 1.00 89.50 966 THR A C 1
ATOM 7382 O O . THR A 1 966 ? -9.727 18.776 9.547 1.00 89.50 966 THR A O 1
ATOM 7385 N N . ILE A 1 967 ? -9.600 17.467 11.378 1.00 88.19 967 ILE A N 1
ATOM 7386 C CA . ILE A 1 967 ? -10.497 16.407 10.906 1.00 88.19 967 ILE A CA 1
ATOM 7387 C C . ILE A 1 967 ? -11.464 16.029 12.026 1.00 88.19 967 ILE A C 1
ATOM 7389 O O . ILE A 1 967 ? -11.068 15.878 13.180 1.00 88.19 967 ILE A O 1
ATOM 7393 N N . SER A 1 968 ? -12.730 15.827 11.669 1.00 90.19 968 SER A N 1
ATOM 7394 C CA . SER A 1 968 ? -13.743 15.253 12.553 1.00 90.19 968 SER A CA 1
ATOM 7395 C C . SER A 1 968 ? -14.005 13.809 12.138 1.00 90.19 968 SER A C 1
ATOM 7397 O O . SER A 1 968 ? -14.762 13.545 11.207 1.00 90.19 968 SER A O 1
ATOM 7399 N N . SER A 1 969 ? -13.345 12.867 12.811 1.00 90.19 969 SER A N 1
ATOM 7400 C CA . SER A 1 969 ? -13.363 11.451 12.434 1.00 90.19 969 SER A CA 1
ATOM 7401 C C . SER A 1 969 ? -14.334 10.634 13.287 1.00 90.19 969 SER A C 1
ATOM 7403 O O . SER A 1 969 ? -14.303 10.784 14.507 1.00 90.19 969 SER A O 1
ATOM 7405 N N . PRO A 1 970 ? -15.160 9.745 12.704 1.00 90.06 970 PRO A N 1
ATOM 7406 C CA . PRO A 1 970 ? -15.990 8.828 13.481 1.00 90.06 970 PRO A CA 1
ATOM 7407 C C . PRO A 1 970 ? -15.176 7.778 14.246 1.00 90.06 970 PRO A C 1
ATOM 7409 O O . PRO A 1 970 ? -15.620 7.321 15.300 1.00 90.06 970 PRO A O 1
ATOM 7412 N N . ILE A 1 971 ? -13.983 7.423 13.754 1.00 91.00 971 ILE A N 1
ATOM 7413 C CA . ILE A 1 971 ? -13.052 6.510 14.427 1.00 91.00 971 ILE A CA 1
ATOM 7414 C C . ILE A 1 971 ? -11.704 7.202 14.635 1.00 91.00 971 ILE A C 1
ATOM 7416 O O . ILE A 1 971 ? -11.074 7.682 13.685 1.00 91.00 971 ILE A O 1
ATOM 7420 N N . VAL A 1 972 ? -11.239 7.215 15.882 1.00 90.06 972 VAL A N 1
ATOM 7421 C CA . VAL A 1 972 ? -9.885 7.640 16.253 1.00 90.06 972 VAL A CA 1
ATOM 7422 C C . VAL A 1 972 ? -9.197 6.490 16.982 1.00 90.06 972 VAL A C 1
ATOM 7424 O O . VAL A 1 972 ? -9.428 6.256 18.168 1.00 90.06 972 VAL A O 1
ATOM 7427 N N . GLY A 1 973 ? -8.360 5.766 16.248 1.00 81.38 973 GLY A N 1
ATOM 7428 C CA . GLY A 1 973 ? -7.607 4.616 16.725 1.00 81.38 973 GLY A CA 1
ATOM 7429 C C . GLY A 1 973 ? -7.472 3.514 15.681 1.00 81.38 973 GLY A C 1
ATOM 7430 O O . GLY A 1 973 ? -8.147 3.548 14.651 1.00 81.38 973 GLY A O 1
ATOM 7431 N N . SER A 1 974 ? -6.584 2.550 15.935 1.00 80.94 974 SER A N 1
ATOM 7432 C CA . SER A 1 974 ? -6.482 1.343 15.106 1.00 80.94 974 SER A CA 1
ATOM 7433 C C . SER A 1 974 ? -7.739 0.490 15.234 1.00 80.94 974 SER A C 1
ATOM 7435 O O . SER A 1 974 ? -8.243 0.284 16.343 1.00 80.94 974 SER A O 1
ATOM 7437 N N . ALA A 1 975 ? -8.233 -0.031 14.114 1.00 83.19 975 ALA A N 1
ATOM 7438 C CA . ALA A 1 975 ? -9.501 -0.731 14.070 1.00 83.19 975 ALA A CA 1
ATOM 7439 C C . ALA A 1 975 ? -9.454 -2.012 13.240 1.00 83.19 975 ALA A C 1
ATOM 7441 O O . ALA A 1 975 ? -9.054 -1.998 12.078 1.00 83.19 975 ALA A O 1
ATOM 7442 N N . LEU A 1 976 ? -9.941 -3.098 13.836 1.00 84.88 976 LEU A N 1
ATOM 7443 C CA . LEU A 1 976 ? -10.214 -4.364 13.179 1.00 84.88 976 LEU A CA 1
ATOM 7444 C C . LEU A 1 976 ? -11.688 -4.727 13.347 1.00 84.88 976 LEU A C 1
ATOM 7446 O O . LEU A 1 976 ? -12.202 -4.784 14.467 1.00 84.88 976 LEU A O 1
ATOM 7450 N N . PHE A 1 977 ? -12.347 -4.981 12.219 1.00 86.88 977 PHE A N 1
ATOM 7451 C CA . PHE A 1 977 ? -13.755 -5.360 12.142 1.00 86.88 977 PHE A CA 1
ATOM 7452 C C . PHE A 1 977 ? -13.944 -6.620 11.302 1.00 86.88 977 PHE A C 1
ATOM 7454 O O . PHE A 1 977 ? -13.100 -6.961 10.469 1.00 86.88 977 PHE A O 1
ATOM 7461 N N . ASN A 1 978 ? -15.098 -7.272 11.461 1.00 85.31 978 ASN A N 1
ATOM 7462 C CA . ASN A 1 978 ? -15.520 -8.302 10.519 1.00 85.31 978 ASN A CA 1
ATOM 7463 C C . ASN A 1 978 ? -15.679 -7.685 9.127 1.00 85.31 978 ASN A C 1
ATOM 7465 O O . ASN A 1 978 ? -14.994 -8.073 8.185 1.00 85.31 978 ASN A O 1
ATOM 7469 N N . LYS A 1 979 ? -16.564 -6.687 9.012 1.00 82.00 979 LYS A N 1
ATOM 7470 C CA . LYS A 1 979 ? -16.890 -6.011 7.753 1.00 82.00 979 LYS A CA 1
ATOM 7471 C C . LYS A 1 979 ? -17.405 -4.594 7.967 1.00 82.00 979 LYS A C 1
ATOM 7473 O O . LYS A 1 979 ? -18.085 -4.334 8.964 1.00 82.00 979 LYS A O 1
ATOM 7478 N N . ILE A 1 980 ? -17.144 -3.706 7.006 1.00 81.31 980 ILE A N 1
ATOM 7479 C CA . ILE A 1 980 ? -17.749 -2.367 6.953 1.00 81.31 980 ILE A CA 1
ATOM 7480 C C . ILE A 1 980 ? -18.802 -2.328 5.850 1.00 81.31 980 ILE A C 1
ATOM 7482 O O . ILE A 1 980 ? -18.477 -2.321 4.675 1.00 81.31 980 ILE A O 1
ATOM 7486 N N . ILE A 1 981 ? -20.089 -2.287 6.190 1.00 73.62 981 ILE A N 1
ATOM 7487 C CA . ILE A 1 981 ? -21.145 -2.466 5.172 1.00 73.62 981 ILE A CA 1
ATOM 7488 C C . ILE A 1 981 ? -21.521 -1.186 4.421 1.00 73.62 981 ILE A C 1
ATOM 7490 O O . ILE A 1 981 ? -21.896 -1.251 3.252 1.00 73.62 981 ILE A O 1
ATOM 7494 N N . ASP A 1 982 ? -21.438 -0.018 5.061 1.00 72.00 982 ASP A N 1
ATOM 7495 C CA . ASP A 1 982 ? -21.868 1.243 4.449 1.00 72.00 982 ASP A CA 1
ATOM 7496 C C . ASP A 1 982 ? -21.270 2.437 5.202 1.00 72.00 982 ASP A C 1
ATOM 7498 O O . ASP A 1 982 ? -21.815 2.920 6.197 1.00 72.00 982 ASP A O 1
ATOM 7502 N N . ALA A 1 983 ? -20.105 2.874 4.732 1.00 73.75 983 ALA A N 1
ATOM 7503 C CA . ALA A 1 983 ? -19.405 4.041 5.241 1.00 73.75 983 ALA A CA 1
ATOM 7504 C C . ALA A 1 983 ? -19.494 5.203 4.233 1.00 73.75 983 ALA A C 1
ATOM 7506 O O . ALA A 1 983 ? -19.053 5.067 3.089 1.00 73.75 983 ALA A O 1
ATOM 7507 N N . GLN A 1 984 ? -20.113 6.318 4.636 1.00 72.69 984 GLN A N 1
ATOM 7508 C CA . GLN A 1 984 ? -20.419 7.491 3.798 1.00 72.69 984 GLN A CA 1
ATOM 7509 C C . GLN A 1 984 ? -20.163 8.811 4.551 1.00 72.69 984 GLN A C 1
ATOM 7511 O O . GLN A 1 984 ? -20.069 8.810 5.773 1.00 72.69 984 GLN A O 1
ATOM 7516 N N . ASN A 1 985 ? -20.171 9.938 3.822 1.00 61.34 985 ASN A N 1
ATOM 7517 C CA . ASN A 1 985 ? -20.184 11.315 4.351 1.00 61.34 985 ASN A CA 1
ATOM 7518 C C . ASN A 1 985 ? -18.993 11.669 5.265 1.00 61.34 985 ASN A C 1
ATOM 7520 O O . ASN A 1 985 ? -19.152 11.764 6.477 1.00 61.34 985 ASN A O 1
ATOM 7524 N N . GLU A 1 986 ? -17.821 11.913 4.664 1.00 73.88 986 GLU A N 1
ATOM 7525 C CA . GLU A 1 986 ? -16.583 12.298 5.377 1.00 73.88 986 GLU A CA 1
ATOM 7526 C C . GLU A 1 986 ? -16.120 11.253 6.410 1.00 73.88 986 GLU A C 1
ATOM 7528 O O . GLU A 1 986 ? -15.479 11.579 7.408 1.00 73.88 986 GLU A O 1
ATOM 7533 N N . PHE A 1 987 ? -16.427 9.974 6.158 1.00 83.19 987 PHE A N 1
ATOM 7534 C CA . PHE A 1 987 ? -15.934 8.870 6.974 1.00 83.19 987 PHE A CA 1
ATOM 7535 C C . PHE A 1 987 ? -14.404 8.917 7.055 1.00 83.19 987 PHE A C 1
ATOM 7537 O O . PHE A 1 987 ? -13.712 9.074 6.052 1.00 83.19 987 PHE A O 1
ATOM 7544 N N . ALA A 1 988 ? -13.854 8.756 8.249 1.00 86.81 988 ALA A N 1
ATOM 7545 C CA . ALA A 1 988 ? -12.419 8.714 8.442 1.00 86.81 988 ALA A CA 1
ATOM 7546 C C . ALA A 1 988 ? -12.061 7.695 9.521 1.00 86.81 988 ALA A C 1
ATOM 7548 O O . ALA A 1 988 ? -12.834 7.440 10.449 1.00 86.81 988 ALA A O 1
ATOM 7549 N N . VAL A 1 989 ? -10.879 7.109 9.368 1.00 87.31 989 VAL A N 1
ATOM 7550 C CA . VAL A 1 989 ? -10.214 6.308 10.393 1.00 87.31 989 VAL A CA 1
ATOM 7551 C C . VAL A 1 989 ? -8.848 6.936 10.602 1.00 87.31 989 VAL A C 1
ATOM 7553 O O . VAL A 1 989 ? -7.990 6.881 9.720 1.00 87.31 989 VAL A O 1
ATOM 7556 N N . LEU A 1 990 ? -8.676 7.575 11.758 1.00 86.88 990 LEU A N 1
ATOM 7557 C CA . LEU A 1 990 ? -7.416 8.205 12.134 1.00 86.88 990 LEU A CA 1
ATOM 7558 C C . LEU A 1 990 ? -6.614 7.237 12.987 1.00 86.88 990 LEU A C 1
ATOM 7560 O O . LEU A 1 990 ? -6.912 7.039 14.168 1.00 86.88 990 LEU A O 1
ATOM 7564 N N . ASN A 1 991 ? -5.584 6.656 12.385 1.00 81.62 991 ASN A N 1
ATOM 7565 C CA . ASN A 1 991 ? -4.681 5.755 13.073 1.00 81.62 991 ASN A CA 1
ATOM 7566 C C . ASN A 1 991 ? -4.039 6.433 14.287 1.00 81.62 991 ASN A C 1
ATOM 7568 O O . ASN A 1 991 ? -3.399 7.483 14.168 1.00 81.62 991 ASN A O 1
ATOM 7572 N N . SER A 1 992 ? -4.223 5.817 15.449 1.00 73.62 992 SER A N 1
ATOM 7573 C CA . SER A 1 992 ? -3.617 6.215 16.714 1.00 73.62 992 SER A CA 1
ATOM 7574 C C . SER A 1 992 ? -3.606 5.021 17.662 1.00 73.62 992 SER A C 1
ATOM 7576 O O . SER A 1 992 ? -4.584 4.285 17.767 1.00 73.62 992 SER A O 1
ATOM 7578 N N . GLY A 1 993 ? -2.495 4.832 18.363 1.00 56.22 993 GLY A N 1
ATOM 7579 C CA . GLY A 1 993 ? -2.387 3.814 19.397 1.00 56.22 993 GLY A CA 1
ATOM 7580 C C . GLY A 1 993 ? -2.141 2.431 18.814 1.00 56.22 993 GLY A C 1
ATOM 7581 O O . GLY A 1 993 ? -3.074 1.684 18.538 1.00 56.22 993 GLY A O 1
ATOM 7582 N N . GLY A 1 994 ? -0.858 2.062 18.731 1.00 40.25 994 GLY A N 1
ATOM 7583 C CA . GLY A 1 994 ? -0.475 0.653 18.724 1.00 40.25 994 GLY A CA 1
ATOM 7584 C C . GLY A 1 994 ? -1.068 -0.005 19.968 1.00 40.25 994 GLY A C 1
ATOM 7585 O O . GLY A 1 994 ? -0.805 0.438 21.090 1.00 40.25 994 GLY A O 1
ATOM 7586 N N . ALA A 1 995 ? -1.937 -0.989 19.769 1.00 27.70 995 ALA A N 1
ATOM 7587 C CA . ALA A 1 995 ? -2.536 -1.713 20.871 1.00 27.70 995 ALA A CA 1
ATOM 7588 C C . ALA A 1 995 ? -1.452 -2.535 21.568 1.00 27.70 995 ALA A C 1
ATOM 7590 O O . ALA A 1 995 ? -0.746 -3.319 20.947 1.00 27.70 995 ALA A O 1
ATOM 7591 N N . GLY A 1 996 ? -1.340 -2.336 22.876 1.00 27.66 996 GLY A N 1
ATOM 7592 C CA . GLY A 1 996 ? -0.408 -3.015 23.761 1.00 27.66 996 GLY A CA 1
ATOM 7593 C C . GLY A 1 996 ? 0.940 -2.323 23.879 1.00 27.66 996 GLY A C 1
ATOM 7594 O O . GLY A 1 996 ? 1.468 -1.718 22.952 1.00 27.66 996 GLY A O 1
ATOM 7595 N N . ALA A 1 997 ? 1.467 -2.361 25.097 1.00 25.25 997 ALA A N 1
ATOM 7596 C CA . ALA A 1 997 ? 2.733 -1.762 25.461 1.00 25.25 997 ALA A CA 1
ATOM 7597 C C . ALA A 1 997 ? 3.796 -1.992 24.376 1.00 25.25 997 ALA A C 1
ATOM 7599 O O . ALA A 1 997 ? 4.242 -3.118 24.167 1.00 25.25 997 ALA A O 1
ATOM 7600 N N . LYS A 1 998 ? 4.280 -0.910 23.754 1.00 27.17 998 LYS A N 1
ATOM 7601 C CA . LYS A 1 998 ? 5.677 -0.903 23.333 1.00 27.17 998 LYS A CA 1
ATOM 7602 C C . LYS A 1 998 ? 6.478 -1.084 24.615 1.00 27.17 998 LYS A C 1
ATOM 7604 O O . LYS A 1 998 ? 6.691 -0.128 25.362 1.00 27.17 998 LYS A O 1
ATOM 7609 N N . THR A 1 999 ? 6.910 -2.305 24.906 1.00 26.50 999 THR A N 1
ATOM 7610 C CA . THR A 1 999 ? 8.146 -2.439 25.660 1.00 26.50 999 THR A CA 1
ATOM 7611 C C . THR A 1 999 ? 9.180 -1.709 24.811 1.00 26.50 999 THR A C 1
ATOM 7613 O O . THR A 1 999 ? 9.409 -2.040 23.652 1.00 26.50 999 THR A O 1
ATOM 7616 N N . ASN A 1 1000 ? 9.741 -0.624 25.342 1.00 26.19 1000 ASN A N 1
ATOM 7617 C CA . ASN A 1 1000 ? 10.815 0.144 24.704 1.00 26.19 1000 ASN A CA 1
ATOM 7618 C C . ASN A 1 1000 ? 12.129 -0.665 24.645 1.00 26.19 1000 ASN A C 1
ATOM 7620 O O . ASN A 1 1000 ? 13.211 -0.119 24.852 1.00 26.19 1000 ASN A O 1
ATOM 7624 N N . ASN A 1 1001 ? 12.046 -1.969 24.394 1.00 33.44 1001 ASN A N 1
ATOM 7625 C CA . ASN A 1 1001 ? 13.175 -2.868 24.323 1.00 33.44 1001 ASN A CA 1
ATOM 7626 C C . ASN A 1 1001 ? 13.355 -3.244 22.859 1.00 33.44 1001 ASN A C 1
ATOM 7628 O O . ASN A 1 1001 ? 12.453 -3.779 22.221 1.00 33.44 1001 ASN A O 1
ATOM 7632 N N . SER A 1 1002 ? 14.522 -2.920 22.314 1.00 36.00 1002 SER A N 1
ATOM 7633 C CA . SER A 1 1002 ? 14.914 -3.383 20.989 1.00 36.00 1002 SER A CA 1
ATOM 7634 C C . SER A 1 1002 ? 15.016 -4.909 21.067 1.00 36.00 1002 SER A C 1
ATOM 7636 O O . SER A 1 1002 ? 15.866 -5.416 21.795 1.00 36.00 1002 SER A O 1
ATOM 7638 N N . SER A 1 1003 ? 14.110 -5.643 20.424 1.00 40.78 1003 SER A N 1
ATOM 7639 C CA . SER A 1 1003 ? 14.141 -7.106 20.400 1.00 40.78 1003 SER A CA 1
ATOM 7640 C C . SER A 1 1003 ? 14.928 -7.607 19.191 1.00 40.78 1003 SER A C 1
ATOM 7642 O O . SER A 1 1003 ? 14.850 -7.028 18.110 1.00 40.78 1003 SER A O 1
ATOM 7644 N N . VAL A 1 1004 ? 15.682 -8.686 19.381 1.00 42.06 1004 VAL A N 1
ATOM 7645 C CA . VAL A 1 1004 ? 16.461 -9.376 18.343 1.00 42.06 1004 VAL A CA 1
ATOM 7646 C C . VAL A 1 1004 ? 15.857 -10.747 18.148 1.00 42.06 1004 VAL A C 1
ATOM 7648 O O . VAL A 1 1004 ? 15.736 -11.499 19.117 1.00 42.06 1004 VAL A O 1
ATOM 7651 N N . HIS A 1 1005 ? 15.501 -11.080 16.914 1.00 44.47 1005 HIS A N 1
ATOM 7652 C CA . HIS A 1 1005 ? 14.963 -12.391 16.573 1.00 44.47 1005 HIS A CA 1
ATOM 7653 C C . HIS A 1 1005 ? 16.079 -13.248 15.971 1.00 44.47 1005 HIS A C 1
ATOM 7655 O O . HIS A 1 1005 ? 16.678 -12.880 14.964 1.00 44.47 1005 HIS A O 1
ATOM 7661 N N . THR A 1 1006 ? 16.374 -14.385 16.594 1.00 40.06 1006 THR A N 1
ATOM 7662 C CA . THR A 1 1006 ? 17.344 -15.369 16.092 1.00 40.06 1006 THR A CA 1
ATOM 7663 C C . THR A 1 1006 ? 16.655 -16.725 15.933 1.00 40.06 1006 THR A C 1
ATOM 7665 O O . THR A 1 1006 ? 15.548 -16.925 16.437 1.00 40.06 1006 THR A O 1
ATOM 7668 N N . ALA A 1 1007 ? 17.315 -17.687 15.280 1.00 34.84 1007 ALA A N 1
ATOM 7669 C CA . ALA A 1 1007 ? 16.811 -19.062 15.164 1.00 34.84 1007 ALA A CA 1
ATOM 7670 C C . ALA A 1 1007 ? 16.577 -19.759 16.522 1.00 34.84 1007 ALA A C 1
ATOM 7672 O O . ALA A 1 1007 ? 15.878 -20.767 16.586 1.00 34.84 1007 ALA A O 1
ATOM 7673 N N . LEU A 1 1008 ? 17.154 -19.220 17.603 1.00 32.28 1008 LEU A N 1
ATOM 7674 C CA . LEU A 1 1008 ? 17.067 -19.754 18.962 1.00 32.28 1008 LEU A CA 1
ATOM 7675 C C . LEU A 1 1008 ? 16.113 -18.957 19.869 1.00 32.28 1008 LEU A C 1
ATOM 7677 O O . LEU A 1 1008 ? 15.927 -19.334 21.020 1.00 32.28 1008 LEU A O 1
ATOM 7681 N N . GLY A 1 1009 ? 15.473 -17.886 19.380 1.00 45.66 1009 GLY A N 1
ATOM 7682 C CA . GLY A 1 1009 ? 14.446 -17.152 20.129 1.00 45.66 1009 GLY A CA 1
ATOM 7683 C C . GLY A 1 1009 ? 14.523 -15.628 20.013 1.00 45.66 1009 GLY A C 1
ATOM 7684 O O . GLY A 1 1009 ? 15.248 -15.070 19.190 1.00 45.66 1009 GLY A O 1
ATOM 7685 N N . THR A 1 1010 ? 13.730 -14.937 20.843 1.00 40.53 1010 THR A N 1
ATOM 7686 C CA . THR A 1 1010 ? 13.682 -13.463 20.898 1.00 40.53 1010 THR A CA 1
ATOM 7687 C C . THR A 1 1010 ? 14.452 -12.945 22.111 1.00 40.53 1010 THR A C 1
ATOM 7689 O O . THR A 1 1010 ? 14.110 -13.261 23.251 1.00 40.53 1010 THR A O 1
ATOM 7692 N N . TYR A 1 1011 ? 15.462 -12.109 21.886 1.00 43.28 1011 TYR A N 1
ATOM 7693 C CA . TYR A 1 1011 ? 16.277 -11.503 22.940 1.00 43.28 1011 TYR A CA 1
ATOM 7694 C C . TYR A 1 1011 ? 15.887 -10.038 23.123 1.00 43.28 1011 TYR A C 1
ATOM 7696 O O . TYR A 1 1011 ? 15.829 -9.288 22.153 1.00 43.28 1011 TYR A O 1
ATOM 7704 N N . GLU A 1 1012 ? 15.646 -9.607 24.360 1.00 50.75 1012 GLU A N 1
ATOM 7705 C CA . GLU A 1 1012 ? 15.407 -8.192 24.667 1.00 50.75 1012 GLU A CA 1
ATOM 7706 C C . GLU A 1 1012 ? 16.730 -7.461 24.920 1.00 50.75 1012 GLU A C 1
ATOM 7708 O O . GLU A 1 1012 ? 17.531 -7.907 25.751 1.00 50.75 1012 GLU A O 1
ATOM 7713 N N . ILE A 1 1013 ? 16.929 -6.316 24.260 1.00 40.28 1013 ILE A N 1
ATOM 7714 C CA . ILE A 1 1013 ? 18.067 -5.420 24.482 1.00 40.28 1013 ILE A CA 1
ATOM 7715 C C . ILE A 1 1013 ? 17.603 -4.142 25.175 1.00 40.28 1013 ILE A C 1
ATOM 7717 O O . ILE A 1 1013 ? 16.727 -3.419 24.691 1.00 40.28 1013 ILE A O 1
ATOM 7721 N N . SER A 1 1014 ? 18.286 -3.805 26.266 1.00 41.03 1014 SER A N 1
ATOM 7722 C CA . SER A 1 1014 ? 18.234 -2.473 26.866 1.00 41.03 1014 SER A CA 1
ATOM 7723 C C . SER A 1 1014 ? 19.628 -1.838 26.843 1.00 41.03 1014 SER A C 1
ATOM 7725 O O . SER A 1 1014 ? 20.580 -2.366 27.428 1.00 41.03 1014 SER A O 1
ATOM 7727 N N . TYR A 1 1015 ? 19.750 -0.688 26.173 1.00 33.16 1015 TYR A N 1
ATOM 7728 C CA . TYR A 1 1015 ? 20.975 0.116 26.164 1.00 33.16 1015 TYR A CA 1
ATOM 7729 C C . TYR A 1 1015 ? 21.001 1.038 27.384 1.00 33.16 1015 TYR A C 1
ATOM 7731 O O . TYR A 1 1015 ? 20.053 1.787 27.613 1.00 33.16 1015 TYR A O 1
ATOM 7739 N N . PHE A 1 1016 ? 22.109 1.045 28.124 1.00 33.81 1016 PHE A N 1
ATOM 7740 C CA . PHE A 1 1016 ? 22.359 2.042 29.163 1.00 33.81 1016 PHE A CA 1
ATOM 7741 C C . PHE A 1 1016 ? 23.651 2.789 28.834 1.00 33.81 1016 PHE A C 1
ATOM 7743 O O . PHE A 1 1016 ? 24.715 2.183 28.695 1.00 33.81 1016 PHE A O 1
ATOM 7750 N N . ALA A 1 1017 ? 23.566 4.114 28.717 1.00 24.86 1017 ALA A N 1
ATOM 7751 C CA . ALA A 1 1017 ? 24.750 4.963 28.740 1.00 24.86 1017 ALA A CA 1
ATOM 7752 C C . ALA A 1 1017 ? 25.223 5.082 30.199 1.00 24.86 1017 ALA A C 1
ATOM 7754 O O . ALA A 1 1017 ? 24.431 5.435 31.074 1.00 24.86 1017 ALA A O 1
ATOM 7755 N N . GLY A 1 1018 ? 26.481 4.728 30.471 1.00 25.55 1018 GLY A N 1
ATOM 7756 C CA . GLY A 1 1018 ? 27.092 4.918 31.788 1.00 25.55 1018 GLY A CA 1
ATOM 7757 C C . GLY A 1 1018 ? 27.206 6.404 32.142 1.00 25.55 1018 GLY A C 1
ATOM 7758 O O . GLY A 1 1018 ? 27.392 7.234 31.255 1.00 25.55 1018 GLY A O 1
ATOM 7759 N N . ALA A 1 1019 ? 27.050 6.711 33.432 1.00 25.08 1019 ALA A N 1
ATOM 7760 C CA . ALA A 1 1019 ? 27.250 8.036 34.020 1.00 25.08 1019 ALA A CA 1
ATOM 7761 C C . ALA A 1 1019 ? 28.723 8.464 34.045 1.00 25.08 1019 ALA A C 1
ATOM 7763 O O . ALA A 1 1019 ? 29.584 7.570 34.227 1.00 25.08 1019 ALA A O 1
#

Organism: Ruminococcus flavefaciens (NCBI:txid1265)

Secondary structure (DSSP, 8-state):
---------HHHHHHHHHHHHHHHHHHHHHHHHHHHHHHHHHHHHHHHHHHHHHHHHHHHHHHHHHHH-THHHHHHHT--SSPEEEE---S-GGG-EEEEEETTEEEETEEEEEE-TT--EEEEE-SSSS--EEEEE-EEEEEEEEEETTEEEEEEEEEE---SS----------SEEESS-----BS-EEEEEEEESTTS-TTEEEEEBSSEEEEEEEEEESEEEEE-SS-EEEEEE--B-TTSPBPPP--EEEESS-EEE-SSBSEEEE----S---GGGS-EEEEEEEEEE-SS-EEESEEEEE-TTT--EEE-TT--B---EEEEEEEEEEEEESS-EEE-SEEEEE----EEEEEEEE------TT-----TT--SS-TTS---EEEEEETEEEEEBTTB-EEE--B--SS----S---S--S--EEESSEEEEESEEESS-EEESS-EEE-TTEEE-S-EEEEEEEEE-TT--GGGBSS-EEEEEEES---PPEEEEEPTTEEEEEEEEPTTEEEEE-EEEEPEEPTT-EEEEEEE-SSSSEEEEEPTTS-EEEEETTSTHHHHHHHHHHHSTTEEEEETTEEESS--EEPBPTTS-B-TT--BS-SEEEEEE-TTT-PEEEEEEESSSEEEEEEPTTS-EEEEEEE-HHHHEEEEEEETTEEEEEE-HHHHEEEEE------EESS-SS-SS-GGGSHHHHTEEE-TTT--EEEPPTTT--SPPHHHHHHHTTB-TTS-B-TTTS-SS--GGGSTTTT-TT----TTSTTTT-HHHHTTTT---BSB-TTSSBPS-TTTEETTEE-S-EEES-TTSS-B-PPSSEEEEE--TT-EEEEEESBB--TT---EEEEE-SSS-EEEEEESEEE-SS-EEEE---EE-TTSS-EE----TTEEE-TT-B-SEEEEE-TT-EEEE-SS--EEESEEEEEEEEEEE-S--SSEEEEE-TT--EEEEE-SEES-EEEEEEEEE-SS-EEE----SS-----EEEEETTEEEEEEEEE--